Protein AF-0000000072557152 (afdb_homodimer)

Foldseek 3Di:
DVPCQCVPPDDCALEEEEEEEEQQCCVFQQVLVCVFDVVNPDDYAAEYCDFDDDVPDTYHNLCPPQDVVLCVVFCLVVLSVQSVPPPDGCCVGCPPPDNRQLVQLLRQLSSLLVCCVVPADGLKYKYEYSQKAFPRVVVVCCSVPVDGSCDFAKEAAWDDDPNAIFHDRHLIIMGHSNLSVQLNPPPPNSVLSVVSNVDDGNRSSVQVSSVVSPDHYWYFPPQSPAAALQQDFDAVPQAQAAHGMYGPHGSVRSNQVSVCVSPDPDPDGHGRNVSCVRPNVVPADFKDWQFDQPFQQAKQWAPDPVRLVPDDPSNNVRYDDCVRDDLLSNCLLPDVLSVSVVQLQPPHDDDNVVLVPDDDSVVNVVVSVVRCVVCLVPPLPCLQPRQWWKWKHFLSMIGTGRGGGNGGGHDDPDPNGIMMMGTPVVSVVSNDVSVPDDHHDGDRTD/DVPCQCVPPDDCALEEEEEEEEQQCCVFQQVLVCVFDVVNPDDYAAEYCDFDDDVPDTYHNLCPPQDVVLCVVFCLVVLSVQSVPPPDGCCVGCVPPDNRQLVQLLRQLSSLLVCCVVPADGLKYKYEYSQKAFPRVVVVCCSVPVDGLCDFAKEAAWDDDPNAIFHDRHLIIMGHSVLSVLLNPPPPNSVLSVVSNVDPGNRSSVQVSSVVSPDHYWYFPPQSPAAALQQDFDAVPQAQAAHGMYGPHGSVRSNQVSVCVSPDPDPDGHGRNVSCVRPNVVPADFKDWQFDQPFQQAKQWAPDPVRLVPDDPSNNVRYDDCVRDDQLSNCLLPDVLSLSVVQLQPPFDDDNVVLVPDDDSVVNVVVSVVRCVVCLVPPLPCLQPRQWWKWKHFLSMIGTGRGGGNGGGHDDPDPNGIMMMGTPVVSVVSNDVSVPDDHHDGDRTD

Nearest PDB structures (foldseek):
  7q4i-assembly1_A  TM=6.452E-01  e=2.970E-08  Drosophila melanogaster
  6wmo-assembly1_B  TM=5.518E-01  e=4.004E-08  Homo sapiens
  8yrl-assembly1_B  TM=5.261E-01  e=7.215E-06  Aspergillus fumigatus CEA10
  3ff4-assembly1_A  TM=4.897E-01  e=4.638E+00  Cytophaga hutchinsonii ATCC 33406
  1q7t-assembly1_A  TM=3.109E-01  e=3.441E+00  Mycobacterium tuberculosis

pLDDT: mean 94.99, std 5.32, range [42.41, 98.88]

Sequence (892 aa):
NFSSPCDGFPNMDGIMLVMKTGATEAFDKLPTQLLTGLQCIDDFLIFSDLEQQIGKYHIYDSLDRVDDKIKEKYKEFQLYQAQQECPVSQKDCTTGMDGGWELDKFKFVNMVVRAWELRPDQDWYVFAEADTYVVWPTLVHWLRNKVNPRDNVYVGSVAMIAGFPFAHGGSGYVVSGALMRKMAQIPDITKYDEKAGEECCGDVVFARVAKEVGTKVMNAHPMFNGEKPNTLPYGPGHWCEPLLTMHHMNSEEISAVWQYQQTRTKKDFMQIREMYYAFFAPKMVAYRKDWDNLSDDTCYIAPDEESQKKATGQQRDRQVKEADKNVVQKYAHNSPAACAKVCEAEGLDIPADEYEKLETETDRGKLIRAKYDEIASGNFATKKDRKCFQWRYQKNVCCTSRSFKLGKPKREKNDADKWTSGWFVRGINDWIEARGECPVEWKNPHNFSSPCDGFPNMDGIMLVMKTGATEAFDKLPTQLLTGLQCIDDFLIFSDLEQQIGKYHIYDSLDRVDDKIKEKYKEFQLYQAQQECPVSQKDCTTGMDGGWELDKFKFVNMVVRAWELRPDQDWYVFAEADTYVVWPTLVHWLRNKVNPRDNVYVGSVAMIAGFPFAHGGSGYVVSGALMRKMAQIPDITKYDEKAGEECCGDVVFARVAKEVGTKVMNAHPMFNGEKPNTLPYGPGHWCEPLLTMHHMNSEEISAVWQYQQTRTKKDFMQIREMYYAFFAPKMVAYRKDWDNLSDDTCYIAPDEESQKKATGQQRDRQVKEADKNVVQKYAHNSPAACAKVCEAEGLDIPADEYEKLETETDRGKLIRAKYDEIASGNFATKKDRKCFQWRYQKNVCCTSRSFKLGKPKREKNDADKWTSGWFVRGINDWIEARGECPVEWKNPH

Solvent-accessible surface area (backbone atoms only — not comparable to full-atom values): 46830 Å² total; per-residue (Å²): 117,69,86,51,80,52,69,85,59,64,85,54,81,50,48,36,44,41,34,39,49,42,62,72,47,37,60,53,27,40,39,47,44,47,61,46,72,48,64,65,51,94,65,67,47,39,34,19,65,38,74,48,66,54,66,74,44,65,30,41,39,36,51,77,79,58,55,64,70,56,47,70,69,39,73,33,38,52,46,50,49,49,62,73,63,42,72,65,55,52,64,66,64,47,63,87,60,73,34,63,74,65,43,48,15,52,35,45,58,38,41,47,40,48,46,43,72,77,55,59,89,29,41,30,37,36,38,34,29,53,34,34,45,70,35,57,61,43,39,52,49,41,52,71,72,71,44,68,46,89,36,70,41,38,40,11,23,62,42,74,54,96,85,43,64,16,38,38,54,56,19,16,37,40,32,13,25,52,34,50,50,53,53,53,62,41,80,72,60,65,60,51,55,63,48,25,74,75,43,96,43,19,38,54,47,41,35,51,49,40,42,73,72,72,35,68,64,22,31,29,60,65,26,25,16,67,39,32,75,41,64,34,59,32,43,90,90,35,29,43,30,38,41,31,24,27,4,83,34,52,41,61,50,46,39,49,55,50,50,49,64,71,66,51,82,70,86,65,75,57,32,40,45,55,48,39,62,69,61,35,57,84,60,64,57,57,58,40,74,36,20,44,34,75,34,66,63,38,23,27,59,45,87,51,68,67,53,56,68,69,47,50,72,68,50,61,75,30,38,62,55,78,89,75,45,54,60,58,46,71,45,13,24,76,39,62,72,38,26,50,43,42,39,61,37,60,95,57,90,68,57,52,72,64,54,69,69,41,88,42,72,66,54,42,46,52,54,40,51,52,57,44,54,63,46,62,78,70,34,62,62,62,35,56,65,58,58,49,30,24,29,25,29,42,75,46,31,18,15,26,15,60,35,43,36,63,36,46,68,37,85,52,92,50,77,75,63,32,25,33,16,35,35,37,58,68,57,48,51,42,25,51,60,53,62,51,84,66,68,76,46,79,70,74,67,86,115,68,86,51,79,53,68,84,59,63,84,55,81,47,48,38,44,41,33,40,50,42,61,72,49,38,59,51,27,41,38,46,43,49,61,48,73,48,62,66,51,93,65,69,46,37,36,20,66,39,74,48,65,56,68,74,44,65,29,40,40,36,51,77,80,58,55,65,71,57,48,70,70,39,72,33,39,54,47,50,49,50,63,73,65,41,72,64,54,50,65,64,63,47,62,88,59,71,34,62,75,64,44,50,14,52,35,45,59,39,41,48,43,47,46,42,72,76,56,60,90,28,42,31,37,37,38,32,28,53,32,35,45,70,37,55,61,43,39,52,50,42,53,70,72,72,44,66,47,88,36,70,41,37,40,13,21,61,42,73,55,97,86,44,64,18,38,37,55,55,18,16,36,38,33,12,26,53,35,50,51,54,53,54,61,40,80,72,59,65,60,51,55,61,49,23,76,74,42,94,44,18,39,52,48,39,34,50,50,40,40,73,73,74,33,69,64,21,32,30,62,65,26,25,15,68,38,32,75,41,62,34,61,32,43,89,90,33,29,44,30,38,41,30,24,27,5,83,36,51,39,62,52,47,37,48,53,51,50,47,62,70,65,52,82,70,86,65,73,57,32,41,45,55,46,39,61,70,60,34,58,83,60,64,57,57,60,40,72,37,21,42,33,76,33,66,63,39,23,28,60,45,86,51,68,68,52,55,68,70,46,51,73,68,47,61,74,29,38,63,55,78,88,75,45,54,58,59,46,69,45,13,24,75,38,62,71,38,26,50,44,42,40,62,38,59,94,57,91,68,57,52,71,65,55,68,68,42,88,41,71,66,54,43,46,51,53,42,50,54,56,44,54,62,46,62,78,72,33,63,62,60,35,55,65,58,58,49,29,25,30,26,28,40,76,46,30,17,16,27,16,60,33,43,37,64,36,47,67,37,85,53,92,49,75,75,62,33,25,33,15,34,35,38,58,67,57,48,51,43,24,51,61,55,62,52,84,67,70,78,46,79,71,75,67,85

Organism: Hypocrea jecorina (strain QM6a) (NCBI:txid431241)

Structure (mmCIF, N/CA/C/O backbone):
data_AF-0000000072557152-model_v1
#
loop_
_entity.id
_entity.type
_entity.pdbx_description
1 polymer 'N-acetylgalactosaminide beta-1,3-galactosyltransferase'
#
loop_
_atom_site.group_PDB
_atom_site.id
_atom_site.type_symbol
_atom_site.label_atom_id
_atom_site.label_alt_id
_atom_site.label_comp_id
_atom_site.label_asym_id
_atom_site.label_entity_id
_atom_site.label_seq_id
_atom_site.pdbx_PDB_ins_code
_atom_site.Cartn_x
_atom_site.Cartn_y
_atom_site.Cartn_z
_atom_site.occupancy
_atom_site.B_iso_or_equiv
_atom_site.auth_seq_id
_atom_site.auth_comp_id
_atom_site.auth_asym_id
_atom_site.auth_atom_id
_atom_site.pdbx_PDB_model_num
ATOM 1 N N . ASN A 1 1 ? -14.078 19.438 -13.234 1 42.41 1 ASN A N 1
ATOM 2 C CA . ASN A 1 1 ? -14.148 18.797 -14.539 1 42.41 1 ASN A CA 1
ATOM 3 C C . ASN A 1 1 ? -12.922 17.938 -14.805 1 42.41 1 ASN A C 1
ATOM 5 O O . ASN A 1 1 ? -11.82 18.453 -14.984 1 42.41 1 ASN A O 1
ATOM 9 N N . PHE A 1 2 ? -12.898 16.578 -14.32 1 63 2 PHE A N 1
ATOM 10 C CA . PHE A 1 2 ? -11.773 15.664 -14.422 1 63 2 PHE A CA 1
ATOM 11 C C . PHE A 1 2 ? -11.453 15.359 -15.883 1 63 2 PHE A C 1
ATOM 13 O O . PHE A 1 2 ? -10.523 14.609 -16.172 1 63 2 PHE A O 1
ATOM 20 N N . SER A 1 3 ? -12.125 16.109 -16.75 1 68.31 3 SER A N 1
ATOM 21 C CA . SER A 1 3 ? -11.922 15.82 -18.172 1 68.31 3 SER A CA 1
ATOM 22 C C . SER A 1 3 ? -10.641 16.453 -18.688 1 68.31 3 SER A C 1
ATOM 24 O O . SER A 1 3 ? -10.07 16 -19.672 1 68.31 3 SER A O 1
ATOM 26 N N . SER A 1 4 ? -10.195 17.484 -17.906 1 84.06 4 SER A N 1
ATOM 27 C CA . SER A 1 4 ? -8.953 18.125 -18.328 1 84.06 4 SER A CA 1
ATOM 28 C C . SER A 1 4 ? -8.008 18.312 -17.141 1 84.06 4 SER A C 1
ATOM 30 O O . SER A 1 4 ? -7.75 19.438 -16.719 1 84.06 4 SER A O 1
ATOM 32 N N . PRO A 1 5 ? -7.438 17.281 -16.656 1 86.19 5 PRO A N 1
ATOM 33 C CA . PRO A 1 5 ? -6.676 17.328 -15.414 1 86.19 5 PRO A CA 1
ATOM 34 C C . PRO A 1 5 ? -5.43 18.203 -15.516 1 86.19 5 PRO A C 1
ATOM 36 O O . PRO A 1 5 ? -4.938 18.703 -14.5 1 86.19 5 PRO A O 1
ATOM 39 N N . CYS A 1 6 ? -4.934 18.531 -16.703 1 91.94 6 CYS A N 1
ATOM 40 C CA . CYS A 1 6 ? -3.676 19.266 -16.828 1 91.94 6 CYS A CA 1
ATOM 41 C C . CYS A 1 6 ? -3.918 20.688 -17.312 1 91.94 6 CYS A C 1
ATOM 43 O O . CYS A 1 6 ? -2.975 21.375 -17.688 1 91.94 6 CYS A O 1
ATOM 45 N N . ASP A 1 7 ? -5.191 21 -17.234 1 87.88 7 ASP A N 1
ATOM 46 C CA . ASP A 1 7 ? -5.508 22.375 -17.625 1 87.88 7 ASP A CA 1
ATOM 47 C C . ASP A 1 7 ? -4.844 23.375 -16.688 1 87.88 7 ASP A C 1
ATOM 49 O O . ASP A 1 7 ? -4.973 23.266 -15.461 1 87.88 7 ASP A O 1
ATOM 53 N N . GLY A 1 8 ? -4.109 24.312 -17.281 1 85.69 8 GLY A N 1
ATOM 54 C CA . GLY A 1 8 ? -3.467 25.359 -16.5 1 85.69 8 GLY A CA 1
ATOM 55 C C . GLY A 1 8 ? -2.166 24.906 -15.859 1 85.69 8 GLY A C 1
ATOM 56 O O . GLY A 1 8 ? -1.576 25.625 -15.055 1 85.69 8 GLY A O 1
ATOM 57 N N . PHE A 1 9 ? -1.781 23.703 -16.188 1 93.62 9 PHE A N 1
ATOM 58 C CA . PHE A 1 9 ? -0.501 23.219 -15.68 1 93.62 9 PHE A CA 1
ATOM 59 C C . PHE A 1 9 ? 0.649 24.047 -16.234 1 93.62 9 PHE A C 1
ATOM 61 O O . PHE A 1 9 ? 0.645 24.422 -17.422 1 93.62 9 PHE A O 1
ATOM 68 N N . PRO A 1 10 ? 1.6 24.391 -15.422 1 96.25 10 PRO A N 1
ATOM 69 C CA . PRO A 1 10 ? 2.658 25.297 -15.867 1 96.25 10 PRO A CA 1
ATOM 70 C C . PRO A 1 10 ? 3.625 24.641 -16.844 1 96.25 10 PRO A C 1
ATOM 72 O O . PRO A 1 10 ? 3.701 23.406 -16.922 1 96.25 10 PRO A O 1
ATOM 75 N N . ASN A 1 11 ? 4.266 25.5 -17.609 1 96.88 11 ASN A N 1
ATOM 76 C CA . ASN A 1 11 ? 5.328 25.031 -18.484 1 96.88 11 ASN A CA 1
ATOM 77 C C . ASN A 1 11 ? 6.539 24.531 -17.703 1 96.88 11 ASN A C 1
ATOM 79 O O . ASN A 1 11 ? 7.129 25.281 -16.922 1 96.88 11 ASN A O 1
ATOM 83 N N . MET A 1 12 ? 6.941 23.328 -17.922 1 97.75 12 MET A N 1
ATOM 84 C CA . MET A 1 12 ? 7.984 22.688 -17.125 1 97.75 12 MET A CA 1
ATOM 85 C C . MET A 1 12 ? 9.336 22.781 -17.828 1 97.75 12 MET A C 1
ATOM 87 O O . MET A 1 12 ? 10.312 22.172 -17.391 1 97.75 12 MET A O 1
ATOM 91 N N . ASP A 1 13 ? 9.414 23.562 -18.922 1 97.5 13 ASP A N 1
ATOM 92 C CA . ASP A 1 13 ? 10.664 23.672 -19.656 1 97.5 13 ASP A CA 1
ATOM 93 C C . ASP A 1 13 ? 11.805 24.125 -18.75 1 97.5 13 ASP A C 1
ATOM 95 O O . ASP A 1 13 ? 11.664 25.109 -18.016 1 97.5 13 ASP A O 1
ATOM 99 N N . GLY A 1 14 ? 12.867 23.406 -18.781 1 98.06 14 GLY A N 1
ATOM 100 C CA . GLY A 1 14 ? 14.047 23.734 -18 1 98.06 14 GLY A CA 1
ATOM 101 C C . GLY A 1 14 ? 13.945 23.281 -16.547 1 98.06 14 GLY A C 1
ATOM 102 O O . GLY A 1 14 ? 14.836 23.562 -15.75 1 98.06 14 GLY A O 1
ATOM 103 N N . ILE A 1 15 ? 12.883 22.641 -16.172 1 98.62 15 ILE A N 1
ATOM 104 C CA . ILE A 1 15 ? 12.672 22.156 -14.812 1 98.62 15 ILE A CA 1
ATOM 105 C C . ILE A 1 15 ? 12.555 20.641 -14.805 1 98.62 15 ILE A C 1
ATOM 107 O O . ILE A 1 15 ? 11.648 20.078 -15.43 1 98.62 15 ILE A O 1
ATOM 111 N N . MET A 1 16 ? 13.484 19.922 -14.133 1 98.81 16 MET A N 1
ATOM 112 C CA . MET A 1 16 ? 13.523 18.469 -14.078 1 98.81 16 MET A CA 1
ATOM 113 C C . MET A 1 16 ? 13.141 17.969 -12.695 1 98.81 16 MET A C 1
ATOM 115 O O . MET A 1 16 ? 13.781 18.328 -11.703 1 98.81 16 MET A O 1
ATOM 119 N N . LEU A 1 17 ? 12.109 17.203 -12.617 1 98.88 17 LEU A N 1
ATOM 120 C CA . LEU A 1 17 ? 11.781 16.531 -11.367 1 98.88 17 LEU A CA 1
ATOM 121 C C . LEU A 1 17 ? 12.633 15.281 -11.188 1 98.88 17 LEU A C 1
ATOM 123 O O . LEU A 1 17 ? 12.75 14.461 -12.102 1 98.88 17 LEU A O 1
ATOM 127 N N . VAL A 1 18 ? 13.266 15.164 -10.078 1 98.88 18 VAL A N 1
ATOM 128 C CA . VAL A 1 18 ? 14 13.977 -9.641 1 98.88 18 VAL A CA 1
ATOM 129 C C . VAL A 1 18 ? 13.328 13.375 -8.406 1 98.88 18 VAL A C 1
ATOM 131 O O . VAL A 1 18 ? 13.516 13.875 -7.293 1 98.88 18 VAL A O 1
ATOM 134 N N . MET A 1 19 ? 12.625 12.32 -8.602 1 98.56 19 MET A N 1
ATOM 135 C CA . MET A 1 19 ? 11.844 11.719 -7.527 1 98.56 19 MET A CA 1
ATOM 136 C C . MET A 1 19 ? 12.531 10.484 -6.969 1 98.56 19 MET A C 1
ATOM 138 O O . MET A 1 19 ? 12.984 9.625 -7.727 1 98.56 19 MET A O 1
ATOM 142 N N . LYS A 1 20 ? 12.578 10.43 -5.645 1 98.12 20 LYS A N 1
ATOM 143 C CA . LYS A 1 20 ? 13.203 9.312 -4.945 1 98.12 20 LYS A CA 1
ATOM 144 C C . LYS A 1 20 ? 12.156 8.438 -4.258 1 98.12 20 LYS A C 1
ATOM 146 O O . LYS A 1 20 ? 11.188 8.953 -3.703 1 98.12 20 LYS A O 1
ATOM 151 N N . THR A 1 21 ? 12.289 7.141 -4.359 1 96.94 21 THR A N 1
ATOM 152 C CA . THR A 1 21 ? 11.469 6.18 -3.623 1 96.94 21 THR A CA 1
ATOM 153 C C . THR A 1 21 ? 12.305 4.977 -3.201 1 96.94 21 THR A C 1
ATOM 155 O O . THR A 1 21 ? 13.539 5.027 -3.223 1 96.94 21 THR A O 1
ATOM 158 N N . GLY A 1 22 ? 11.75 4.004 -2.572 1 95 22 GLY A N 1
ATOM 159 C CA . GLY A 1 22 ? 12.336 2.711 -2.25 1 95 22 GLY A CA 1
ATOM 160 C C . GLY A 1 22 ? 11.672 1.558 -2.982 1 95 22 GLY A C 1
ATOM 161 O O . GLY A 1 22 ? 10.477 1.612 -3.287 1 95 22 GLY A O 1
ATOM 162 N N . ALA A 1 23 ? 12.445 0.566 -3.145 1 94.38 23 ALA A N 1
ATOM 163 C CA . ALA A 1 23 ? 11.953 -0.577 -3.906 1 94.38 23 ALA A CA 1
ATOM 164 C C . ALA A 1 23 ? 10.703 -1.174 -3.256 1 94.38 23 ALA A C 1
ATOM 166 O O . ALA A 1 23 ? 9.742 -1.524 -3.945 1 94.38 23 ALA A O 1
ATOM 167 N N . THR A 1 24 ? 10.703 -1.273 -2.006 1 89.19 24 THR A N 1
ATOM 168 C CA . THR A 1 24 ? 9.617 -1.916 -1.271 1 89.19 24 THR A CA 1
ATOM 169 C C . THR A 1 24 ? 8.359 -1.054 -1.302 1 89.19 24 THR A C 1
ATOM 171 O O . THR A 1 24 ? 7.238 -1.576 -1.285 1 89.19 24 THR A O 1
ATOM 174 N N . GLU A 1 25 ? 8.484 0.249 -1.407 1 91.56 25 GLU A N 1
ATOM 175 C CA . GLU A 1 25 ? 7.324 1.128 -1.281 1 91.56 25 GLU A CA 1
ATOM 176 C C . GLU A 1 25 ? 6.938 1.731 -2.629 1 91.56 25 GLU A C 1
ATOM 178 O O . GLU A 1 25 ? 5.977 2.494 -2.723 1 91.56 25 GLU A O 1
ATOM 183 N N . ALA A 1 26 ? 7.68 1.464 -3.654 1 94.81 26 ALA A N 1
ATOM 184 C CA . ALA A 1 26 ? 7.48 2.09 -4.957 1 94.81 26 ALA A CA 1
ATOM 185 C C . ALA A 1 26 ? 6.043 1.92 -5.438 1 94.81 26 ALA A C 1
ATOM 187 O O . ALA A 1 26 ? 5.387 2.896 -5.809 1 94.81 26 ALA A O 1
ATOM 188 N N . PHE A 1 27 ? 5.504 0.764 -5.277 1 95.31 27 PHE A N 1
ATOM 189 C CA . PHE A 1 27 ? 4.188 0.463 -5.824 1 95.31 27 PHE A CA 1
ATOM 190 C C . PHE A 1 27 ? 3.09 0.946 -4.883 1 95.31 27 PHE A C 1
ATOM 192 O O . PHE A 1 27 ? 1.924 1.035 -5.273 1 95.31 27 PHE A O 1
ATOM 199 N N . ASP A 1 28 ? 3.43 1.292 -3.703 1 93.31 28 ASP A N 1
ATOM 200 C CA . ASP A 1 28 ? 2.457 1.789 -2.736 1 93.31 28 ASP A CA 1
ATOM 201 C C . ASP A 1 28 ? 2.232 3.291 -2.906 1 93.31 28 ASP A C 1
ATOM 203 O O . ASP A 1 28 ? 1.15 3.799 -2.604 1 93.31 28 ASP A O 1
ATOM 207 N N . LYS A 1 29 ? 3.234 3.951 -3.402 1 95.88 29 LYS A N 1
ATOM 208 C CA . LYS A 1 29 ? 3.172 5.406 -3.342 1 95.88 29 LYS A CA 1
ATOM 209 C C . LYS A 1 29 ? 3.17 6.016 -4.742 1 95.88 29 LYS A C 1
ATOM 211 O O . LYS A 1 29 ? 2.379 6.914 -5.031 1 95.88 29 LYS A O 1
ATOM 216 N N . LEU A 1 30 ? 3.957 5.504 -5.668 1 97.44 30 LEU A N 1
ATOM 217 C CA . LEU A 1 30 ? 4.234 6.152 -6.941 1 97.44 30 LEU A CA 1
ATOM 218 C C . LEU A 1 30 ? 2.996 6.156 -7.832 1 97.44 30 LEU A C 1
ATOM 220 O O . LEU A 1 30 ? 2.719 7.145 -8.516 1 97.44 30 LEU A O 1
ATOM 224 N N . PRO A 1 31 ? 2.201 5.051 -7.777 1 97.31 31 PRO A N 1
ATOM 225 C CA . PRO A 1 31 ? 1.094 5.012 -8.734 1 97.31 31 PRO A CA 1
ATOM 226 C C . PRO A 1 31 ? 0.127 6.18 -8.57 1 97.31 31 PRO A C 1
ATOM 228 O O . PRO A 1 31 ? -0.345 6.742 -9.562 1 97.31 31 PRO A O 1
ATOM 231 N N . THR A 1 32 ? -0.184 6.559 -7.348 1 96.69 32 THR A N 1
ATOM 232 C CA . THR A 1 32 ? -1.085 7.688 -7.133 1 96.69 32 THR A CA 1
ATOM 233 C C . THR A 1 32 ? -0.464 8.984 -7.645 1 96.69 32 THR A C 1
ATOM 235 O O . THR A 1 32 ? -1.146 9.805 -8.266 1 96.69 32 THR A O 1
ATOM 238 N N . GLN A 1 33 ? 0.854 9.156 -7.418 1 97.19 33 GLN A N 1
ATOM 239 C CA . GLN A 1 33 ? 1.55 10.312 -7.977 1 97.19 33 GLN A CA 1
ATOM 240 C C . GLN A 1 33 ? 1.415 10.359 -9.492 1 97.19 33 GLN A C 1
ATOM 242 O O . GLN A 1 33 ? 1.174 11.422 -10.07 1 97.19 33 GLN A O 1
ATOM 247 N N . LEU A 1 34 ? 1.534 9.172 -10.102 1 96.38 34 LEU A N 1
ATOM 248 C CA . LEU A 1 34 ? 1.532 9.055 -11.555 1 96.38 34 LEU A CA 1
ATOM 249 C C . LEU A 1 34 ? 0.142 9.32 -12.125 1 96.38 34 LEU A C 1
ATOM 251 O O . LEU A 1 34 ? 0.007 9.789 -13.258 1 96.38 34 LEU A O 1
ATOM 255 N N . LEU A 1 35 ? -0.919 9.117 -11.312 1 95.25 35 LEU A N 1
ATOM 256 C CA . LEU A 1 35 ? -2.301 9.305 -11.742 1 95.25 35 LEU A CA 1
ATOM 257 C C . LEU A 1 35 ? -2.762 10.734 -11.484 1 95.25 35 LEU A C 1
ATOM 259 O O . LEU A 1 35 ? -3.814 11.148 -11.977 1 95.25 35 LEU A O 1
ATOM 263 N N . THR A 1 36 ? -2.014 11.492 -10.703 1 94.31 36 THR A N 1
ATOM 264 C CA . THR A 1 36 ? -2.418 12.852 -10.336 1 94.31 36 THR A CA 1
ATOM 265 C C . THR A 1 36 ? -1.463 13.875 -10.938 1 94.31 36 THR A C 1
ATOM 267 O O . THR A 1 36 ? -1.474 14.109 -12.148 1 94.31 36 THR A O 1
ATOM 270 N N . GLY A 1 37 ? -0.555 14.391 -10.156 1 94.25 37 GLY A N 1
ATOM 271 C CA . GLY A 1 37 ? 0.256 15.5 -10.617 1 94.25 37 GLY A CA 1
ATOM 272 C C . GLY A 1 37 ? 1.228 15.117 -11.719 1 94.25 37 GLY A C 1
ATOM 273 O O . GLY A 1 37 ? 1.438 15.883 -12.664 1 94.25 37 GLY A O 1
ATOM 274 N N . LEU A 1 38 ? 1.788 13.922 -11.688 1 96.38 38 LEU A N 1
ATOM 275 C CA . LEU A 1 38 ? 2.861 13.523 -12.594 1 96.38 38 LEU A CA 1
ATOM 276 C C . LEU A 1 38 ? 2.316 13.227 -13.984 1 96.38 38 LEU A C 1
ATOM 278 O O . LEU A 1 38 ? 3.072 13.18 -14.961 1 96.38 38 LEU A O 1
ATOM 282 N N . GLN A 1 39 ? 0.991 13 -14.062 1 93.62 39 GLN A N 1
ATOM 283 C CA . GLN A 1 39 ? 0.425 12.734 -15.383 1 93.62 39 GLN A CA 1
ATOM 284 C C . GLN A 1 39 ? 0.571 13.945 -16.297 1 93.62 39 GLN A C 1
ATOM 286 O O . GLN A 1 39 ? 0.47 13.828 -17.516 1 93.62 39 GLN A O 1
ATOM 291 N N . CYS A 1 40 ? 0.825 15.141 -15.672 1 95.62 40 CYS A N 1
ATOM 292 C CA . CYS A 1 40 ? 0.863 16.391 -16.422 1 95.62 40 CYS A CA 1
ATOM 293 C C . CYS A 1 40 ? 2.297 16.797 -16.75 1 95.62 40 CYS A C 1
ATOM 295 O O . CYS A 1 40 ? 2.535 17.844 -17.328 1 95.62 40 CYS A O 1
ATOM 297 N N . ILE A 1 41 ? 3.254 16.031 -16.344 1 97.31 41 ILE A N 1
ATOM 298 C CA . ILE A 1 41 ? 4.668 16.312 -16.547 1 97.31 41 ILE A CA 1
ATOM 299 C C . ILE A 1 41 ? 5.238 15.383 -17.609 1 97.31 41 ILE A C 1
ATOM 301 O O . ILE A 1 41 ? 5.16 14.156 -17.484 1 97.31 41 ILE A O 1
ATOM 305 N N . ASP A 1 42 ? 5.848 15.836 -18.656 1 94.31 42 ASP A N 1
ATOM 306 C CA . ASP A 1 42 ? 6.277 15.055 -19.812 1 94.31 42 ASP A CA 1
ATOM 307 C C . ASP A 1 42 ? 7.516 14.227 -19.484 1 94.31 42 ASP A C 1
ATOM 309 O O . ASP A 1 42 ? 7.68 13.117 -20 1 94.31 42 ASP A O 1
ATOM 313 N N . ASP A 1 43 ? 8.406 14.867 -18.734 1 97.25 43 ASP A N 1
ATOM 314 C CA . ASP A 1 43 ? 9.672 14.203 -18.469 1 97.25 43 ASP A CA 1
ATOM 315 C C . ASP A 1 43 ? 10.086 14.383 -17 1 97.25 43 ASP A C 1
ATOM 317 O O . ASP A 1 43 ? 10.086 15.508 -16.484 1 97.25 43 ASP A O 1
ATOM 321 N N . PHE A 1 44 ? 10.328 13.32 -16.391 1 98.5 44 PHE A N 1
ATOM 322 C CA . PHE A 1 44 ? 10.844 13.305 -15.031 1 98.5 44 PHE A CA 1
ATOM 323 C C . PHE A 1 44 ? 11.617 12.023 -14.766 1 98.5 44 PHE A C 1
ATOM 325 O O . PHE A 1 44 ? 11.531 11.062 -15.531 1 98.5 44 PHE A O 1
ATOM 332 N N . LEU A 1 45 ? 12.445 12.047 -13.75 1 98.75 45 LEU A N 1
ATOM 333 C CA . LEU A 1 45 ? 13.258 10.898 -13.383 1 98.75 45 LEU A CA 1
ATOM 334 C C . LEU A 1 45 ? 12.789 10.305 -12.055 1 98.75 45 LEU A C 1
ATOM 336 O O . LEU A 1 45 ? 12.445 11.047 -11.125 1 98.75 45 LEU A O 1
ATOM 340 N N . ILE A 1 46 ? 12.648 9.008 -11.977 1 98.75 46 ILE A N 1
ATOM 341 C CA . ILE A 1 46 ? 12.359 8.297 -10.734 1 98.75 46 ILE A CA 1
ATOM 342 C C . ILE A 1 46 ? 13.531 7.379 -10.383 1 98.75 46 ILE A C 1
ATOM 344 O O . ILE A 1 46 ? 13.961 6.57 -11.203 1 98.75 46 ILE A O 1
ATOM 348 N N . PHE A 1 47 ? 14 7.574 -9.188 1 98.75 47 PHE A N 1
ATOM 349 C CA . PHE A 1 47 ? 15.117 6.758 -8.711 1 98.75 47 PHE A CA 1
ATOM 350 C C . PHE A 1 47 ? 14.695 5.926 -7.504 1 98.75 47 PHE A C 1
ATOM 352 O O . PHE A 1 47 ? 13.914 6.383 -6.668 1 98.75 47 PHE A O 1
ATOM 359 N N . SER A 1 48 ? 15.188 4.727 -7.41 1 97.94 48 SER A N 1
ATOM 360 C CA . SER A 1 48 ? 14.992 3.801 -6.297 1 97.94 48 SER A CA 1
ATOM 361 C C . SER A 1 48 ? 16.25 2.988 -6.031 1 97.94 48 SER A C 1
ATOM 363 O O . SER A 1 48 ? 17.328 3.314 -6.539 1 97.94 48 SER A O 1
ATOM 365 N N . ASP A 1 49 ? 16.188 2.062 -5.086 1 96.88 49 ASP A N 1
ATOM 366 C CA . ASP A 1 49 ? 17.312 1.17 -4.816 1 96.88 49 ASP A CA 1
ATOM 367 C C . ASP A 1 49 ? 17.266 -0.065 -5.715 1 96.88 49 ASP A C 1
ATOM 369 O O . ASP A 1 49 ? 18.109 -0.956 -5.602 1 96.88 49 ASP A O 1
ATOM 373 N N . LEU A 1 50 ? 16.281 -0.131 -6.582 1 96.62 50 LEU A N 1
ATOM 374 C CA . LEU A 1 50 ? 16.109 -1.261 -7.488 1 96.62 50 LEU A CA 1
ATOM 375 C C . LEU A 1 50 ? 15.578 -0.8 -8.836 1 96.62 50 LEU A C 1
ATOM 377 O O . LEU A 1 50 ? 14.75 0.116 -8.906 1 96.62 50 LEU A O 1
ATOM 381 N N . GLU A 1 51 ? 16.141 -1.419 -9.922 1 96.44 51 GLU A N 1
ATOM 382 C CA . GLU A 1 51 ? 15.555 -1.212 -11.242 1 96.44 51 GLU A CA 1
ATOM 383 C C . GLU A 1 51 ? 14.148 -1.79 -11.32 1 96.44 51 GLU A C 1
ATOM 385 O O . GLU A 1 51 ? 13.945 -2.98 -11.062 1 96.44 51 GLU A O 1
ATOM 390 N N . GLN A 1 52 ? 13.141 -0.938 -11.57 1 95.06 52 GLN A N 1
ATOM 391 C CA . GLN A 1 52 ? 11.758 -1.383 -11.648 1 95.06 52 GLN A CA 1
ATOM 392 C C . GLN A 1 52 ? 11.008 -0.662 -12.766 1 95.06 52 GLN A C 1
ATOM 394 O O . GLN A 1 52 ? 11.578 0.181 -13.461 1 95.06 52 GLN A O 1
ATOM 399 N N . GLN A 1 53 ? 9.836 -1.123 -13.023 1 92.5 53 GLN A N 1
ATOM 400 C CA . GLN A 1 53 ? 8.977 -0.559 -14.055 1 92.5 53 GLN A CA 1
ATOM 401 C C . GLN A 1 53 ? 7.52 -0.542 -13.609 1 92.5 53 GLN A C 1
ATOM 403 O O . GLN A 1 53 ? 7.008 -1.545 -13.109 1 92.5 53 GLN A O 1
ATOM 408 N N . ILE A 1 54 ? 6.844 0.557 -13.727 1 92.12 54 ILE A N 1
ATOM 409 C CA . ILE A 1 54 ? 5.41 0.683 -13.492 1 92.12 54 ILE A CA 1
ATOM 410 C C . ILE A 1 54 ? 4.727 1.207 -14.75 1 92.12 54 ILE A C 1
ATOM 412 O O . ILE A 1 54 ? 4.801 2.4 -15.055 1 92.12 54 ILE A O 1
ATOM 416 N N . GLY A 1 55 ? 4.047 0.383 -15.406 1 87.19 55 GLY A N 1
ATOM 417 C CA . GLY A 1 55 ? 3.553 0.809 -16.703 1 87.19 55 GLY A CA 1
ATOM 418 C C . GLY A 1 55 ? 4.648 1.322 -17.625 1 87.19 55 GLY A C 1
ATOM 419 O O . GLY A 1 55 ? 5.648 0.638 -17.844 1 87.19 55 GLY A O 1
ATOM 420 N N . LYS A 1 56 ? 4.496 2.529 -18.094 1 88.19 56 LYS A N 1
ATOM 421 C CA . LYS A 1 56 ? 5.473 3.086 -19.031 1 88.19 56 LYS A CA 1
ATOM 422 C C . LYS A 1 56 ? 6.594 3.811 -18.281 1 88.19 56 LYS A C 1
ATOM 424 O O . LYS A 1 56 ? 7.523 4.324 -18.906 1 88.19 56 LYS A O 1
ATOM 429 N N . TYR A 1 57 ? 6.52 3.83 -17.016 1 93.12 57 TYR A N 1
ATOM 430 C CA . TYR A 1 57 ? 7.469 4.621 -16.25 1 93.12 57 TYR A CA 1
ATOM 431 C C . TYR A 1 57 ? 8.617 3.756 -15.742 1 93.12 57 TYR A C 1
ATOM 433 O O . TYR A 1 57 ? 8.398 2.74 -15.078 1 93.12 57 TYR A O 1
ATOM 441 N N . HIS A 1 58 ? 9.75 4.191 -16.047 1 95.38 58 HIS A N 1
ATOM 442 C CA . HIS A 1 58 ? 10.969 3.492 -15.648 1 95.38 58 HIS A CA 1
ATOM 443 C C . HIS A 1 58 ? 11.516 4.027 -14.328 1 95.38 58 HIS A C 1
ATOM 445 O O . HIS A 1 58 ? 11.547 5.242 -14.117 1 95.38 58 HIS A O 1
ATOM 451 N N . ILE A 1 59 ? 11.836 3.162 -13.43 1 97.62 59 ILE A N 1
ATOM 452 C CA . ILE A 1 59 ? 12.469 3.508 -12.164 1 97.62 59 ILE A CA 1
ATOM 453 C C . ILE A 1 59 ? 13.93 3.059 -12.172 1 97.62 59 ILE A C 1
ATOM 455 O O . ILE A 1 59 ? 14.219 1.868 -12.312 1 97.62 59 ILE A O 1
ATOM 459 N N . TYR A 1 60 ? 14.844 4.008 -11.984 1 98.56 60 TYR A N 1
ATOM 460 C CA . TYR A 1 60 ? 16.266 3.734 -12.094 1 98.56 60 TYR A CA 1
ATOM 461 C C . TYR A 1 60 ? 16.844 3.262 -10.766 1 98.56 60 TYR A C 1
ATOM 463 O O . TYR A 1 60 ? 16.484 3.797 -9.703 1 98.56 60 TYR A O 1
ATOM 471 N N . ASP A 1 61 ? 17.672 2.244 -10.781 1 98.44 61 ASP A N 1
ATOM 472 C CA . ASP A 1 61 ? 18.469 1.842 -9.625 1 98.44 61 ASP A CA 1
ATOM 473 C C . ASP A 1 61 ? 19.625 2.818 -9.383 1 98.44 61 ASP A C 1
ATOM 475 O O . ASP A 1 61 ? 20.609 2.82 -10.125 1 98.44 61 ASP A O 1
ATOM 479 N N . SER A 1 62 ? 19.547 3.547 -8.297 1 97.81 62 SER A N 1
ATOM 480 C CA . SER A 1 62 ? 20.547 4.57 -8.031 1 97.81 62 SER A CA 1
ATOM 481 C C . SER A 1 62 ? 21.781 3.979 -7.344 1 97.81 62 SER A C 1
ATOM 483 O O . SER A 1 62 ? 22.781 4.668 -7.156 1 97.81 62 SER A O 1
ATOM 485 N N . LEU A 1 63 ? 21.781 2.684 -7.031 1 98 63 LEU A N 1
ATOM 486 C CA . LEU A 1 63 ? 22.844 2.096 -6.223 1 98 63 LEU A CA 1
ATOM 487 C C . LEU A 1 63 ? 23.672 1.123 -7.047 1 98 63 LEU A C 1
ATOM 489 O O . LEU A 1 63 ? 24.625 0.531 -6.539 1 98 63 LEU A O 1
ATOM 493 N N . ASP A 1 64 ? 23.391 0.954 -8.289 1 97.19 64 ASP A N 1
ATOM 494 C CA . ASP A 1 64 ? 24 -0.077 -9.141 1 97.19 64 ASP A CA 1
ATOM 495 C C . ASP A 1 64 ? 25.484 0.166 -9.328 1 97.19 64 ASP A C 1
ATOM 497 O O . ASP A 1 64 ? 26.25 -0.775 -9.555 1 97.19 64 ASP A O 1
ATOM 501 N N . ARG A 1 65 ? 25.938 1.434 -9.148 1 96.56 65 ARG A N 1
ATOM 502 C CA . ARG A 1 65 ? 27.328 1.77 -9.43 1 96.56 65 ARG A CA 1
ATOM 503 C C . ARG A 1 65 ? 28.141 1.891 -8.141 1 96.56 65 ARG A C 1
ATOM 505 O O . ARG A 1 65 ? 29.328 2.213 -8.172 1 96.56 65 ARG A O 1
ATOM 512 N N . VAL A 1 66 ? 27.5 1.709 -7.012 1 97.38 66 VAL A N 1
ATOM 513 C CA . VAL A 1 66 ? 28.25 1.733 -5.754 1 97.38 66 VAL A CA 1
ATOM 514 C C . VAL A 1 66 ? 29.281 0.614 -5.742 1 97.38 66 VAL A C 1
ATOM 516 O O . VAL A 1 66 ? 28.984 -0.514 -6.148 1 97.38 66 VAL A O 1
ATOM 519 N N . ASP A 1 67 ? 30.453 0.911 -5.25 1 96.75 67 ASP A N 1
ATOM 520 C CA . ASP A 1 67 ? 31.578 -0.028 -5.242 1 96.75 67 ASP A CA 1
ATOM 521 C C . ASP A 1 67 ? 31.266 -1.25 -4.383 1 96.75 67 ASP A C 1
ATOM 523 O O . ASP A 1 67 ? 30.688 -1.123 -3.301 1 96.75 67 ASP A O 1
ATOM 527 N N . ASP A 1 68 ? 31.688 -2.4 -4.816 1 96.44 68 ASP A N 1
ATOM 528 C CA . ASP A 1 68 ? 31.422 -3.656 -4.121 1 96.44 68 ASP A CA 1
ATOM 529 C C . ASP A 1 68 ? 32.062 -3.66 -2.736 1 96.44 68 ASP A C 1
ATOM 531 O O . ASP A 1 68 ? 31.516 -4.25 -1.798 1 96.44 68 ASP A O 1
ATOM 535 N N . LYS A 1 69 ? 33.188 -3.066 -2.629 1 96.38 69 LYS A N 1
ATOM 536 C CA . LYS A 1 69 ? 33.875 -2.986 -1.332 1 96.38 69 LYS A CA 1
ATOM 537 C C . LYS A 1 69 ? 33 -2.266 -0.31 1 96.38 69 LYS A C 1
ATOM 539 O O . LYS A 1 69 ? 32.969 -2.637 0.865 1 96.38 69 LYS A O 1
ATOM 544 N N . ILE A 1 70 ? 32.344 -1.213 -0.818 1 96.31 70 ILE A N 1
ATOM 545 C CA . ILE A 1 70 ? 31.438 -0.46 0.049 1 96.31 70 ILE A CA 1
ATOM 546 C C . ILE A 1 70 ? 30.203 -1.304 0.372 1 96.31 70 ILE A C 1
ATOM 548 O O . ILE A 1 70 ? 29.766 -1.354 1.522 1 96.31 70 ILE A O 1
ATOM 552 N N . LYS A 1 71 ? 29.641 -1.991 -0.618 1 96.69 71 LYS A N 1
ATOM 553 C CA . LYS A 1 71 ? 28.484 -2.852 -0.405 1 96.69 71 LYS A CA 1
ATOM 554 C C . LYS A 1 71 ? 28.766 -3.924 0.638 1 96.69 71 LYS A C 1
ATOM 556 O O . LYS A 1 71 ? 27.891 -4.293 1.422 1 96.69 71 LYS A O 1
ATOM 561 N N . GLU A 1 72 ? 29.984 -4.391 0.664 1 96.19 72 GLU A N 1
ATOM 562 C CA . GLU A 1 72 ? 30.375 -5.438 1.604 1 96.19 72 GLU A CA 1
ATOM 563 C C . GLU A 1 72 ? 30.594 -4.867 3.002 1 96.19 72 GLU A C 1
ATOM 565 O O . GLU A 1 72 ? 30.375 -5.559 4 1 96.19 72 GLU A O 1
ATOM 570 N N . LYS A 1 73 ? 31.016 -3.66 3.045 1 95.56 73 LYS A N 1
ATOM 571 C CA . LYS A 1 73 ? 31.391 -3.023 4.305 1 95.56 73 LYS A CA 1
ATOM 572 C C . LYS A 1 73 ? 30.156 -2.672 5.129 1 95.56 73 LYS A C 1
ATOM 574 O O . LYS A 1 73 ? 30.156 -2.816 6.355 1 95.56 73 LYS A O 1
ATOM 579 N N . TYR A 1 74 ? 29.125 -2.238 4.508 1 95.06 74 TYR A N 1
ATOM 580 C CA . TYR A 1 74 ? 27.969 -1.723 5.23 1 95.06 74 TYR A CA 1
ATOM 581 C C . TYR A 1 74 ? 26.812 -2.707 5.176 1 95.06 74 TYR A C 1
ATOM 583 O O . TYR A 1 74 ? 26.359 -3.086 4.094 1 95.06 74 TYR A O 1
ATOM 591 N N . LYS A 1 75 ? 26.219 -3.037 6.293 1 93.81 75 LYS A N 1
ATOM 592 C CA . LYS A 1 75 ? 25.234 -4.102 6.453 1 93.81 75 LYS A CA 1
ATOM 593 C C . LYS A 1 75 ? 23.922 -3.738 5.762 1 93.81 75 LYS A C 1
ATOM 595 O O . LYS A 1 75 ? 23.141 -4.621 5.406 1 93.81 75 LYS A O 1
ATOM 600 N N . GLU A 1 76 ? 23.625 -2.451 5.613 1 92.75 76 GLU A N 1
ATOM 601 C CA . GLU A 1 76 ? 22.391 -2.025 4.988 1 92.75 76 GLU A CA 1
ATOM 602 C C . GLU A 1 76 ? 22.297 -2.51 3.545 1 92.75 76 GLU A C 1
ATOM 604 O O . GLU A 1 76 ? 21.203 -2.592 2.979 1 92.75 76 GLU A O 1
ATOM 609 N N . PHE A 1 77 ? 23.406 -2.867 2.936 1 96.12 77 PHE A N 1
ATOM 610 C CA . PHE A 1 77 ? 23.391 -3.379 1.57 1 96.12 77 PHE A CA 1
ATOM 611 C C . PHE A 1 77 ? 22.922 -4.832 1.542 1 96.12 77 PHE A C 1
ATOM 613 O O . PHE A 1 77 ? 22.703 -5.395 0.47 1 96.12 77 PHE A O 1
ATOM 620 N N . GLN A 1 78 ? 22.75 -5.445 2.662 1 94.44 78 GLN A N 1
ATOM 621 C CA . GLN A 1 78 ? 22.094 -6.746 2.701 1 94.44 78 GLN A CA 1
ATOM 622 C C . GLN A 1 78 ? 20.656 -6.652 2.197 1 94.44 78 GLN A C 1
ATOM 624 O O . GLN A 1 78 ? 20.172 -7.57 1.534 1 94.44 78 GLN A O 1
ATOM 629 N N . LEU A 1 79 ? 20.031 -5.562 2.572 1 95.06 79 LEU A N 1
ATOM 630 C CA . LEU A 1 79 ? 18.703 -5.32 2.033 1 95.06 79 LEU A CA 1
ATOM 631 C C . LEU A 1 79 ? 18.75 -5.188 0.515 1 95.06 79 LEU A C 1
ATOM 633 O O . LEU A 1 79 ? 17.906 -5.754 -0.187 1 95.06 79 LEU A O 1
ATOM 637 N N . TYR A 1 80 ? 19.703 -4.43 0.029 1 96.5 80 TYR A N 1
ATOM 638 C CA . TYR A 1 80 ? 19.875 -4.246 -1.407 1 96.5 80 TYR A CA 1
ATOM 639 C C . TYR A 1 80 ? 20.062 -5.582 -2.111 1 96.5 80 TYR A C 1
ATOM 641 O O . TYR A 1 80 ? 19.453 -5.844 -3.146 1 96.5 80 TYR A O 1
ATOM 649 N N . GLN A 1 81 ? 20.844 -6.418 -1.537 1 95.38 81 GLN A N 1
ATOM 650 C CA . GLN A 1 81 ? 21.078 -7.746 -2.092 1 95.38 81 GLN A CA 1
ATOM 651 C C . GLN A 1 81 ? 19.812 -8.594 -2.074 1 95.38 81 GLN A C 1
ATOM 653 O O . GLN A 1 81 ? 19.5 -9.273 -3.053 1 95.38 81 GLN A O 1
ATOM 658 N N . ALA A 1 82 ? 19.141 -8.539 -0.986 1 94.19 82 ALA A N 1
ATOM 659 C CA . ALA A 1 82 ? 17.891 -9.273 -0.878 1 94.19 82 ALA A CA 1
ATOM 660 C C . ALA A 1 82 ? 16.891 -8.82 -1.941 1 94.19 82 ALA A C 1
ATOM 662 O O . ALA A 1 82 ? 16.172 -9.641 -2.518 1 94.19 82 ALA A O 1
ATOM 663 N N . GLN A 1 83 ? 16.828 -7.52 -2.162 1 95.75 83 GLN A N 1
ATOM 664 C CA . GLN A 1 83 ? 15.945 -6.965 -3.18 1 95.75 83 GLN A CA 1
ATOM 665 C C . GLN A 1 83 ? 16.328 -7.461 -4.57 1 95.75 83 GLN A C 1
ATOM 667 O O . GLN A 1 83 ? 15.461 -7.836 -5.363 1 95.75 83 GLN A O 1
ATOM 672 N N . GLN A 1 84 ? 17.609 -7.512 -4.867 1 95.19 84 GLN A N 1
ATOM 673 C CA . GLN A 1 84 ? 18.109 -7.938 -6.168 1 95.19 84 GLN A CA 1
ATOM 674 C C . GLN A 1 84 ? 17.812 -9.414 -6.41 1 95.19 84 GLN A C 1
ATOM 676 O O . GLN A 1 84 ? 17.547 -9.82 -7.543 1 95.19 84 GLN A O 1
ATOM 681 N N . GLU A 1 85 ? 17.828 -10.156 -5.371 1 93.94 85 GLU A N 1
ATOM 682 C CA . GLU A 1 85 ? 17.75 -11.602 -5.52 1 93.94 85 GLU A CA 1
ATOM 683 C C . GLU A 1 85 ? 16.328 -12.109 -5.305 1 93.94 85 GLU A C 1
ATOM 685 O O . GLU A 1 85 ? 16.062 -13.305 -5.422 1 93.94 85 GLU A O 1
ATOM 690 N N . CYS A 1 86 ? 15.438 -11.227 -4.996 1 94.44 86 CYS A N 1
ATOM 691 C CA . CYS A 1 86 ? 14.062 -11.602 -4.691 1 94.44 86 CYS A CA 1
ATOM 692 C C . CYS A 1 86 ? 13.398 -12.25 -5.898 1 94.44 86 CYS A C 1
ATOM 694 O O . CYS A 1 86 ? 13.219 -11.602 -6.934 1 94.44 86 CYS A O 1
ATOM 696 N N . PRO A 1 87 ? 12.977 -13.523 -5.82 1 95.44 87 PRO A N 1
ATOM 697 C CA . PRO A 1 87 ? 12.398 -14.219 -6.973 1 95.44 87 PRO A CA 1
ATOM 698 C C . PRO A 1 87 ? 10.906 -13.93 -7.148 1 95.44 87 PRO A C 1
ATOM 700 O O . PRO A 1 87 ? 10.312 -14.328 -8.156 1 95.44 87 PRO A O 1
ATOM 703 N N . VAL A 1 88 ? 10.25 -13.289 -6.18 1 95.62 88 VAL A N 1
ATOM 704 C CA . VAL A 1 88 ? 8.828 -12.945 -6.23 1 95.62 88 VAL A CA 1
ATOM 705 C C . VAL A 1 88 ? 8.648 -11.453 -5.957 1 95.62 88 VAL A C 1
ATOM 707 O O . VAL A 1 88 ? 9.477 -10.641 -6.367 1 95.62 88 VAL A O 1
ATOM 710 N N . SER A 1 89 ? 7.555 -11.031 -5.387 1 94.75 89 SER A N 1
ATOM 711 C CA . SER A 1 89 ? 7.348 -9.602 -5.168 1 94.75 89 SER A CA 1
ATOM 712 C C . SER A 1 89 ? 8.195 -9.094 -4.008 1 94.75 89 SER A C 1
ATOM 714 O O . SER A 1 89 ? 8.445 -9.828 -3.045 1 94.75 89 SER A O 1
ATOM 716 N N . GLN A 1 90 ? 8.578 -7.832 -4.078 1 94.56 90 GLN A N 1
ATOM 717 C CA . GLN A 1 90 ? 9.375 -7.215 -3.02 1 94.56 90 GLN A CA 1
ATOM 718 C C . GLN A 1 90 ? 8.633 -7.25 -1.687 1 94.56 90 GLN A C 1
ATOM 720 O O . GLN A 1 90 ? 9.25 -7.395 -0.63 1 94.56 90 GLN A O 1
ATOM 725 N N . LYS A 1 91 ? 7.363 -7.113 -1.769 1 90.69 91 LYS A N 1
ATOM 726 C CA . LYS A 1 91 ? 6.555 -7.18 -0.555 1 90.69 91 LYS A CA 1
ATOM 727 C C . LYS A 1 91 ? 6.727 -8.523 0.145 1 90.69 91 LYS A C 1
ATOM 729 O O . LYS A 1 91 ? 6.773 -8.586 1.375 1 90.69 91 LYS A O 1
ATOM 734 N N . ASP A 1 92 ? 6.852 -9.539 -0.603 1 92.12 92 ASP A N 1
ATOM 735 C CA . ASP A 1 92 ? 7 -10.883 -0.053 1 92.12 92 ASP A CA 1
ATOM 736 C C . ASP A 1 92 ? 8.422 -11.109 0.456 1 92.12 92 ASP A C 1
ATOM 738 O O . ASP A 1 92 ? 8.625 -11.789 1.465 1 92.12 92 ASP A O 1
ATOM 742 N N . CYS A 1 93 ? 9.336 -10.469 -0.152 1 93.44 93 CYS A N 1
ATOM 743 C CA . CYS A 1 93 ? 10.734 -10.789 0.128 1 93.44 93 CYS A CA 1
ATOM 744 C C . CYS A 1 93 ? 11.289 -9.891 1.229 1 93.44 93 CYS A C 1
ATOM 746 O O . CYS A 1 93 ? 12.094 -10.336 2.047 1 93.44 93 CYS A O 1
ATOM 748 N N . THR A 1 94 ? 10.828 -8.648 1.203 1 90.31 94 THR A N 1
ATOM 749 C CA . THR A 1 94 ? 11.656 -7.715 1.964 1 90.31 94 THR A CA 1
ATOM 750 C C . THR A 1 94 ? 10.828 -7 3.027 1 90.31 94 THR A C 1
ATOM 752 O O . THR A 1 94 ? 11.352 -6.188 3.791 1 90.31 94 THR A O 1
ATOM 755 N N . THR A 1 95 ? 9.555 -7.348 3.004 1 81.56 95 THR A N 1
ATOM 756 C CA . THR A 1 95 ? 8.75 -6.762 4.07 1 81.56 95 THR A CA 1
ATOM 757 C C . THR A 1 95 ? 9.305 -7.152 5.438 1 81.56 95 THR A C 1
ATOM 759 O O . THR A 1 95 ? 9.586 -8.328 5.688 1 81.56 95 THR A O 1
ATOM 762 N N . GLY A 1 96 ? 9.617 -6.164 6.305 1 79.06 96 GLY A N 1
ATOM 763 C CA . GLY A 1 96 ? 10.086 -6.434 7.652 1 79.06 96 GLY A CA 1
ATOM 764 C C . GLY A 1 96 ? 11.602 -6.371 7.781 1 79.06 96 GLY A C 1
ATOM 765 O O . GLY A 1 96 ? 12.133 -6.402 8.891 1 79.06 96 GLY A O 1
ATOM 766 N N . MET A 1 97 ? 12.234 -6.387 6.648 1 86.38 97 MET A N 1
ATOM 767 C CA . MET A 1 97 ? 13.688 -6.277 6.719 1 86.38 97 MET A CA 1
ATOM 768 C C . MET A 1 97 ? 14.102 -4.863 7.109 1 86.38 97 MET A C 1
ATOM 770 O O . MET A 1 97 ? 13.516 -3.887 6.645 1 86.38 97 MET A O 1
ATOM 774 N N . ASP A 1 98 ? 15.125 -4.805 7.934 1 86.38 98 ASP A N 1
ATOM 775 C CA . ASP A 1 98 ? 15.664 -3.521 8.375 1 86.38 98 ASP A CA 1
ATOM 776 C C . ASP A 1 98 ? 16.641 -2.953 7.355 1 86.38 98 ASP A C 1
ATOM 778 O O . ASP A 1 98 ? 17.109 -3.67 6.461 1 86.38 98 ASP A O 1
ATOM 782 N N . GLY A 1 99 ? 16.875 -1.62 7.418 1 89 99 GLY A N 1
ATOM 783 C CA . GLY A 1 99 ? 17.969 -1.034 6.668 1 89 99 GLY A CA 1
ATOM 784 C C . GLY A 1 99 ? 17.516 -0.078 5.586 1 89 99 GLY A C 1
ATOM 785 O O . GLY A 1 99 ? 18.344 0.476 4.852 1 89 99 GLY A O 1
ATOM 786 N N . GLY A 1 100 ? 16.234 0.009 5.449 1 89.5 100 GLY A N 1
ATOM 787 C CA . GLY A 1 100 ? 15.719 0.882 4.41 1 89.5 100 GLY A CA 1
ATOM 788 C C . GLY A 1 100 ? 16.203 2.311 4.527 1 89.5 100 GLY A C 1
ATOM 789 O O . GLY A 1 100 ? 16.672 2.896 3.551 1 89.5 100 GLY A O 1
ATOM 790 N N . TRP A 1 101 ? 16.109 2.834 5.727 1 89.31 101 TRP A N 1
ATOM 791 C CA . TRP A 1 101 ? 16.516 4.215 5.965 1 89.31 101 TRP A CA 1
ATOM 792 C C . TRP A 1 101 ? 18.016 4.375 5.773 1 89.31 101 TRP A C 1
ATOM 794 O O . TRP A 1 101 ? 18.484 5.367 5.199 1 89.31 101 TRP A O 1
ATOM 804 N N . GLU A 1 102 ? 18.766 3.375 6.234 1 94.5 102 GLU A N 1
ATOM 805 C CA . GLU A 1 102 ? 20.219 3.422 6.105 1 94.5 102 GLU A CA 1
ATOM 806 C C . GLU A 1 102 ? 20.656 3.299 4.648 1 94.5 102 GLU A C 1
ATOM 808 O O . GLU A 1 102 ? 21.594 3.965 4.215 1 94.5 102 GLU A O 1
ATOM 813 N N . LEU A 1 103 ? 19.984 2.41 3.988 1 96.31 103 LEU A N 1
ATOM 814 C CA . LEU A 1 103 ? 20.297 2.225 2.574 1 96.31 103 LEU A CA 1
ATOM 815 C C . LEU A 1 103 ? 19.984 3.488 1.779 1 96.31 103 LEU A C 1
ATOM 817 O O . LEU A 1 103 ? 20.688 3.805 0.814 1 96.31 103 LEU A O 1
ATOM 821 N N . ASP A 1 104 ? 19.047 4.23 2.201 1 96.69 104 ASP A N 1
ATOM 822 C CA . ASP A 1 104 ? 18.562 5.43 1.528 1 96.69 104 ASP A CA 1
ATOM 823 C C . ASP A 1 104 ? 19.672 6.484 1.433 1 96.69 104 ASP A C 1
ATOM 825 O O . ASP A 1 104 ? 19.703 7.262 0.477 1 96.69 104 ASP A O 1
ATOM 829 N N . LYS A 1 105 ? 20.578 6.488 2.344 1 97.25 105 LYS A N 1
ATOM 830 C CA . LYS A 1 105 ? 21.641 7.48 2.416 1 97.25 105 LYS A CA 1
ATOM 831 C C . LYS A 1 105 ? 22.5 7.461 1.152 1 97.25 105 LYS A C 1
ATOM 833 O O . LYS A 1 105 ? 23.031 8.492 0.737 1 97.25 105 LYS A O 1
ATOM 838 N N . PHE A 1 106 ? 22.578 6.328 0.58 1 97.88 106 PHE A N 1
ATOM 839 C CA . PHE A 1 106 ? 23.484 6.129 -0.536 1 97.88 106 PHE A CA 1
ATOM 840 C C . PHE A 1 106 ? 22.859 6.602 -1.843 1 97.88 106 PHE A C 1
ATOM 842 O O . PHE A 1 106 ? 23.547 6.723 -2.857 1 97.88 106 PHE A O 1
ATOM 849 N N . LYS A 1 107 ? 21.625 6.961 -1.872 1 98.12 107 LYS A N 1
ATOM 850 C CA . LYS A 1 107 ? 20.922 7.328 -3.1 1 98.12 107 LYS A CA 1
ATOM 851 C C . LYS A 1 107 ? 21.188 8.781 -3.467 1 98.12 107 LYS A C 1
ATOM 853 O O . LYS A 1 107 ? 21.172 9.141 -4.645 1 98.12 107 LYS A O 1
ATOM 858 N N . PHE A 1 108 ? 21.422 9.641 -2.531 1 98.12 108 PHE A N 1
ATOM 859 C CA . PHE A 1 108 ? 21.344 11.086 -2.705 1 98.12 108 PHE A CA 1
ATOM 860 C C . PHE A 1 108 ? 22.406 11.578 -3.688 1 98.12 108 PHE A C 1
ATOM 862 O O . PHE A 1 108 ? 22.078 12.203 -4.699 1 98.12 108 PHE A O 1
ATOM 869 N N . VAL A 1 109 ? 23.641 11.227 -3.463 1 97.75 109 VAL A N 1
ATOM 870 C CA . VAL A 1 109 ? 24.719 11.703 -4.332 1 97.75 109 VAL A CA 1
ATOM 871 C C . VAL A 1 109 ? 24.656 10.961 -5.668 1 97.75 109 VAL A C 1
ATOM 873 O O . VAL A 1 109 ? 24.906 11.555 -6.723 1 97.75 109 VAL A O 1
ATOM 876 N N . ASN A 1 110 ? 24.328 9.688 -5.617 1 98.06 110 ASN A N 1
ATOM 877 C CA . ASN A 1 110 ? 24.203 8.906 -6.844 1 98.06 110 ASN A CA 1
ATOM 878 C C . ASN A 1 110 ? 23.109 9.445 -7.754 1 98.06 110 ASN A C 1
ATOM 880 O O . ASN A 1 110 ? 23.234 9.398 -8.977 1 98.06 110 ASN A O 1
ATOM 884 N N . MET A 1 111 ? 22.078 9.969 -7.152 1 98.38 111 MET A N 1
ATOM 885 C CA . MET A 1 111 ? 21 10.555 -7.938 1 98.38 111 MET A CA 1
ATOM 886 C C . MET A 1 111 ? 21.453 11.844 -8.617 1 98.38 111 MET A C 1
ATOM 888 O O . MET A 1 111 ? 21.016 12.156 -9.727 1 98.38 111 MET A O 1
ATOM 892 N N . VAL A 1 112 ? 22.344 12.586 -7.965 1 98.31 112 VAL A N 1
ATOM 893 C CA . VAL A 1 112 ? 22.891 13.805 -8.562 1 98.31 112 VAL A CA 1
ATOM 894 C C . VAL A 1 112 ? 23.625 13.461 -9.852 1 98.31 112 VAL A C 1
ATOM 896 O O . VAL A 1 112 ? 23.359 14.047 -10.898 1 98.31 112 VAL A O 1
ATOM 899 N N . VAL A 1 113 ? 24.469 12.492 -9.75 1 97.94 113 VAL A N 1
ATOM 900 C CA . VAL A 1 113 ? 25.312 12.102 -10.875 1 97.94 113 VAL A CA 1
ATOM 901 C C . VAL A 1 113 ? 24.438 11.562 -12.008 1 97.94 113 VAL A C 1
ATOM 903 O O . VAL A 1 113 ? 24.562 11.984 -13.156 1 97.94 113 VAL A O 1
ATOM 906 N N . ARG A 1 114 ? 23.516 10.734 -11.656 1 98 114 ARG A N 1
ATOM 907 C CA . ARG A 1 114 ? 22.672 10.102 -12.672 1 98 114 ARG A CA 1
ATOM 908 C C . ARG A 1 114 ? 21.734 11.102 -13.312 1 98 114 ARG A C 1
ATOM 910 O O . ARG A 1 114 ? 21.484 11.055 -14.523 1 98 114 ARG A O 1
ATOM 917 N N . ALA A 1 115 ? 21.125 11.93 -12.484 1 98.69 115 ALA A N 1
ATOM 918 C CA . ALA A 1 115 ? 20.219 12.945 -13.016 1 98.69 115 ALA A CA 1
ATOM 919 C C . ALA A 1 115 ? 20.938 13.852 -14.016 1 98.69 115 ALA A C 1
ATOM 921 O O . ALA A 1 115 ? 20.375 14.18 -15.07 1 98.69 115 ALA A O 1
ATOM 922 N N . TRP A 1 116 ? 22.141 14.266 -13.695 1 98.44 116 TRP A N 1
ATOM 923 C CA . TRP A 1 116 ? 22.906 15.109 -14.602 1 98.44 116 TRP A CA 1
ATOM 924 C C . TRP A 1 116 ? 23.234 14.359 -15.891 1 98.44 116 TRP A C 1
ATOM 926 O O . TRP A 1 116 ? 23.156 14.922 -16.984 1 98.44 116 TRP A O 1
ATOM 936 N N . GLU A 1 117 ? 23.625 13.086 -15.789 1 98.19 117 GLU A N 1
ATOM 937 C CA . GLU A 1 117 ? 23.953 12.273 -16.953 1 98.19 117 GLU A CA 1
ATOM 938 C C . GLU A 1 117 ? 22.75 12.117 -17.875 1 98.19 117 GLU A C 1
ATOM 940 O O . GLU A 1 117 ? 22.875 12.188 -19.094 1 98.19 117 GLU A O 1
ATOM 945 N N . LEU A 1 118 ? 21.609 11.867 -17.297 1 98.5 118 LEU A N 1
ATOM 946 C CA . LEU A 1 118 ? 20.422 11.531 -18.062 1 98.5 118 LEU A CA 1
ATOM 947 C C . LEU A 1 118 ? 19.766 12.789 -18.625 1 98.5 118 LEU A C 1
ATOM 949 O O . LEU A 1 118 ? 19.219 12.781 -19.734 1 98.5 118 LEU A O 1
ATOM 953 N N . ARG A 1 119 ? 19.719 13.859 -17.797 1 98.69 119 ARG A N 1
ATOM 954 C CA . ARG A 1 119 ? 19.078 15.117 -18.156 1 98.69 119 ARG A CA 1
ATOM 955 C C . ARG A 1 119 ? 19.938 16.312 -17.797 1 98.69 119 ARG A C 1
ATOM 957 O O . ARG A 1 119 ? 19.578 17.109 -16.922 1 98.69 119 ARG A O 1
ATOM 964 N N . PRO A 1 120 ? 21.031 16.578 -18.547 1 98.31 120 PRO A N 1
ATOM 965 C CA . PRO A 1 120 ? 21.922 17.688 -18.234 1 98.31 120 PRO A CA 1
ATOM 966 C C . PRO A 1 120 ? 21.344 19.047 -18.656 1 98.31 120 PRO A C 1
ATOM 968 O O . PRO A 1 120 ? 20.406 19.094 -19.438 1 98.31 120 PRO A O 1
ATOM 971 N N . ASP A 1 121 ? 21.828 20.078 -18.047 1 97.25 121 ASP A N 1
ATOM 972 C CA . ASP A 1 121 ? 21.688 21.453 -18.484 1 97.25 121 ASP A CA 1
ATOM 973 C C . ASP A 1 121 ? 20.234 21.938 -18.375 1 97.25 121 ASP A C 1
ATOM 975 O O . ASP A 1 121 ? 19.719 22.578 -19.281 1 97.25 121 ASP A O 1
ATOM 979 N N . GLN A 1 122 ? 19.578 21.484 -17.328 1 98.25 122 GLN A N 1
ATOM 980 C CA . GLN A 1 122 ? 18.312 22.078 -16.938 1 98.25 122 GLN A CA 1
ATOM 981 C C . GLN A 1 122 ? 18.547 23.344 -16.094 1 98.25 122 GLN A C 1
ATOM 983 O O . GLN A 1 122 ? 19.609 23.516 -15.516 1 98.25 122 GLN A O 1
ATOM 988 N N . ASP A 1 123 ? 17.578 24.219 -16.109 1 98.44 123 ASP A N 1
ATOM 989 C CA . ASP A 1 123 ? 17.672 25.391 -15.242 1 98.44 123 ASP A CA 1
ATOM 990 C C . ASP A 1 123 ? 17.562 24.984 -13.773 1 98.44 123 ASP A C 1
ATOM 992 O O . ASP A 1 123 ? 18.281 25.516 -12.93 1 98.44 123 ASP A O 1
ATOM 996 N N . TRP A 1 124 ? 16.641 24.062 -13.539 1 98.75 124 TRP A N 1
ATOM 997 C CA . TRP A 1 124 ? 16.375 23.641 -12.164 1 98.75 124 TRP A CA 1
ATOM 998 C C . TRP A 1 124 ? 16.219 22.125 -12.086 1 98.75 124 TRP A C 1
ATOM 1000 O O . TRP A 1 124 ? 15.688 21.484 -13.008 1 98.75 124 TRP A O 1
ATOM 1010 N N . TYR A 1 125 ? 16.656 21.547 -11 1 98.88 125 TYR A N 1
ATOM 1011 C CA . TYR A 1 125 ? 16.344 20.188 -10.578 1 98.88 125 TYR A CA 1
ATOM 1012 C C . TYR A 1 125 ? 15.547 20.188 -9.273 1 98.88 125 TYR A C 1
ATOM 1014 O O . TYR A 1 125 ? 16 20.719 -8.258 1 98.88 125 TYR A O 1
ATOM 1022 N N . VAL A 1 126 ? 14.375 19.688 -9.305 1 98.88 126 VAL A N 1
ATOM 1023 C CA . VAL A 1 126 ? 13.508 19.578 -8.133 1 98.88 126 VAL A CA 1
ATOM 1024 C C . VAL A 1 126 ? 13.57 18.172 -7.574 1 98.88 126 VAL A C 1
ATOM 1026 O O . VAL A 1 126 ? 13.195 17.203 -8.25 1 98.88 126 VAL A O 1
ATOM 1029 N N . PHE A 1 127 ? 14.055 18.062 -6.387 1 98.88 127 PHE A N 1
ATOM 1030 C CA . PHE A 1 127 ? 14.133 16.766 -5.723 1 98.88 127 PHE A CA 1
ATOM 1031 C C . PHE A 1 127 ? 12.938 16.562 -4.801 1 98.88 127 PHE A C 1
ATOM 1033 O O . PHE A 1 127 ? 12.586 17.438 -4.016 1 98.88 127 PHE A O 1
ATOM 1040 N N . ALA A 1 128 ? 12.266 15.492 -4.906 1 98.44 128 ALA A N 1
ATOM 1041 C CA . ALA A 1 128 ? 11.117 15.133 -4.078 1 98.44 128 ALA A CA 1
ATOM 1042 C C . ALA A 1 128 ? 11.062 13.625 -3.834 1 98.44 128 ALA A C 1
ATOM 1044 O O . ALA A 1 128 ? 11.836 12.867 -4.422 1 98.44 128 ALA A O 1
ATOM 1045 N N . GLU A 1 129 ? 10.273 13.242 -2.912 1 97.56 129 GLU A N 1
ATOM 1046 C CA . GLU A 1 129 ? 10.047 11.828 -2.621 1 97.56 129 GLU A CA 1
ATOM 1047 C C . GLU A 1 129 ? 8.633 11.406 -3.01 1 97.56 129 GLU A C 1
ATOM 1049 O O . GLU A 1 129 ? 7.789 12.25 -3.307 1 97.56 129 GLU A O 1
ATOM 1054 N N . ALA A 1 130 ? 8.445 10.109 -3.002 1 96.5 130 ALA A N 1
ATOM 1055 C CA . ALA A 1 130 ? 7.168 9.578 -3.471 1 96.5 130 ALA A CA 1
ATOM 1056 C C . ALA A 1 130 ? 6.027 10.008 -2.551 1 96.5 130 ALA A C 1
ATOM 1058 O O . ALA A 1 130 ? 4.859 9.961 -2.939 1 96.5 130 ALA A O 1
ATOM 1059 N N . ASP A 1 131 ? 6.27 10.406 -1.38 1 97.19 131 ASP A N 1
ATOM 1060 C CA . ASP A 1 131 ? 5.227 10.859 -0.465 1 97.19 131 ASP A CA 1
ATOM 1061 C C . ASP A 1 131 ? 5.273 12.375 -0.278 1 97.19 131 ASP A C 1
ATOM 1063 O O . ASP A 1 131 ? 4.824 12.891 0.746 1 97.19 131 ASP A O 1
ATOM 1067 N N . THR A 1 132 ? 5.902 13.07 -1.23 1 98.38 132 THR A N 1
ATOM 1068 C CA . THR A 1 132 ? 5.898 14.523 -1.302 1 98.38 132 THR A CA 1
ATOM 1069 C C . THR A 1 132 ? 4.855 15.016 -2.305 1 98.38 132 THR A C 1
ATOM 1071 O O . THR A 1 132 ? 4.824 14.555 -3.449 1 98.38 132 THR A O 1
ATOM 1074 N N . TYR A 1 133 ? 3.955 15.836 -1.857 1 98.38 133 TYR A N 1
ATOM 1075 C CA . TYR A 1 133 ? 3.062 16.531 -2.781 1 98.38 133 TYR A CA 1
ATOM 1076 C C . TYR A 1 133 ? 3.67 17.844 -3.24 1 98.38 133 TYR A C 1
ATOM 1078 O O . TYR A 1 133 ? 4.082 18.672 -2.418 1 98.38 133 TYR A O 1
ATOM 1086 N N . VAL A 1 134 ? 3.734 18.078 -4.484 1 98.56 134 VAL A N 1
ATOM 1087 C CA . VAL A 1 134 ? 4.305 19.297 -5.039 1 98.56 134 VAL A CA 1
ATOM 1088 C C . VAL A 1 134 ? 3.193 20.156 -5.641 1 98.56 134 VAL A C 1
ATOM 1090 O O . VAL A 1 134 ? 2.396 19.672 -6.453 1 98.56 134 VAL A O 1
ATOM 1093 N N . VAL A 1 135 ? 3.162 21.359 -5.234 1 97.69 135 VAL A N 1
ATOM 1094 C CA . VAL A 1 135 ? 2.258 22.344 -5.832 1 97.69 135 VAL A CA 1
ATOM 1095 C C . VAL A 1 135 ? 2.932 23 -7.031 1 97.69 135 VAL A C 1
ATOM 1097 O O . VAL A 1 135 ? 3.459 24.109 -6.918 1 97.69 135 VAL A O 1
ATOM 1100 N N . TRP A 1 136 ? 2.807 22.453 -8.133 1 97.38 136 TRP A N 1
ATOM 1101 C CA . TRP A 1 136 ? 3.625 22.75 -9.305 1 97.38 136 TRP A CA 1
ATOM 1102 C C . TRP A 1 136 ? 3.402 24.188 -9.773 1 97.38 136 TRP A C 1
ATOM 1104 O O . TRP A 1 136 ? 4.359 24.906 -10.047 1 97.38 136 TRP A O 1
ATOM 1114 N N . PRO A 1 137 ? 2.092 24.672 -9.859 1 96.25 137 PRO A N 1
ATOM 1115 C CA . PRO A 1 137 ? 1.932 26.062 -10.32 1 96.25 137 PRO A CA 1
ATOM 1116 C C . PRO A 1 137 ? 2.68 27.062 -9.438 1 96.25 137 PRO A C 1
ATOM 1118 O O . PRO A 1 137 ? 3.334 27.969 -9.953 1 96.25 137 PRO A O 1
ATOM 1121 N N . THR A 1 138 ? 2.602 26.844 -8.148 1 97.56 138 THR A N 1
ATOM 1122 C CA . THR A 1 138 ? 3.26 27.75 -7.219 1 97.56 138 THR A CA 1
ATOM 1123 C C . THR A 1 138 ? 4.777 27.594 -7.297 1 97.56 138 THR A C 1
ATOM 1125 O O . THR A 1 138 ? 5.504 28.594 -7.309 1 97.56 138 THR A O 1
ATOM 1128 N N . LEU A 1 139 ? 5.258 26.375 -7.352 1 98.25 139 LEU A N 1
ATOM 1129 C CA . LEU A 1 139 ? 6.695 26.125 -7.379 1 98.25 139 LEU A CA 1
ATOM 1130 C C . LEU A 1 139 ? 7.316 26.672 -8.656 1 98.25 139 LEU A C 1
ATOM 1132 O O . LEU A 1 139 ? 8.367 27.312 -8.609 1 98.25 139 LEU A O 1
ATOM 1136 N N . VAL A 1 140 ? 6.691 26.453 -9.797 1 98 140 VAL A N 1
ATOM 1137 C CA . VAL A 1 140 ? 7.238 26.891 -11.078 1 98 140 VAL A CA 1
ATOM 1138 C C . VAL A 1 140 ? 7.289 28.422 -11.117 1 98 140 VAL A C 1
ATOM 1140 O O . VAL A 1 140 ? 8.281 29 -11.57 1 98 140 VAL A O 1
ATOM 1143 N N . HIS A 1 141 ? 6.234 29.031 -10.664 1 97.31 141 HIS A N 1
ATOM 1144 C CA . HIS A 1 141 ? 6.25 30.484 -10.57 1 97.31 141 HIS A CA 1
ATOM 1145 C C . HIS A 1 141 ? 7.406 30.969 -9.703 1 97.31 141 HIS A C 1
ATOM 1147 O O . HIS A 1 141 ? 8.109 31.906 -10.062 1 97.31 141 HIS A O 1
ATOM 1153 N N . TRP A 1 142 ? 7.547 30.312 -8.562 1 97.88 142 TRP A N 1
ATOM 1154 C CA . TRP A 1 142 ? 8.602 30.688 -7.625 1 97.88 142 TRP A CA 1
ATOM 1155 C C . TRP A 1 142 ? 9.977 30.531 -8.266 1 97.88 142 TRP A C 1
ATOM 1157 O O . TRP A 1 142 ? 10.828 31.422 -8.156 1 97.88 142 TRP A O 1
ATOM 1167 N N . LEU A 1 143 ? 10.219 29.469 -9.023 1 97.69 143 LEU A N 1
ATOM 1168 C CA . LEU A 1 143 ? 11.492 29.188 -9.672 1 97.69 143 LEU A CA 1
ATOM 1169 C C . LEU A 1 143 ? 11.773 30.188 -10.781 1 97.69 143 LEU A C 1
ATOM 1171 O O . LEU A 1 143 ? 12.922 30.594 -10.984 1 97.69 143 LEU A O 1
ATOM 1175 N N . ARG A 1 144 ? 10.758 30.672 -11.438 1 96.75 144 ARG A N 1
ATOM 1176 C CA . ARG A 1 144 ? 10.922 31.531 -12.609 1 96.75 144 ARG A CA 1
ATOM 1177 C C . ARG A 1 144 ? 11.031 33 -12.203 1 96.75 144 ARG A C 1
ATOM 1179 O O . ARG A 1 144 ? 11.711 33.781 -12.867 1 96.75 144 ARG A O 1
ATOM 1186 N N . ASN A 1 145 ? 10.438 33.281 -11.094 1 95.31 145 ASN A N 1
ATOM 1187 C CA . ASN A 1 145 ? 10.258 34.719 -10.844 1 95.31 145 ASN A CA 1
ATOM 1188 C C . ASN A 1 145 ? 10.922 35.156 -9.539 1 95.31 145 ASN A C 1
ATOM 1190 O O . ASN A 1 145 ? 11.172 36.344 -9.328 1 95.31 145 ASN A O 1
ATOM 1194 N N . LYS A 1 146 ? 11.18 34.156 -8.727 1 93.69 146 LYS A N 1
ATOM 1195 C CA . LYS A 1 146 ? 11.641 34.562 -7.402 1 93.69 146 LYS A CA 1
ATOM 1196 C C . LYS A 1 146 ? 13.086 34.156 -7.168 1 93.69 146 LYS A C 1
ATOM 1198 O O . LYS A 1 146 ? 13.75 34.656 -6.266 1 93.69 146 LYS A O 1
ATOM 1203 N N . VAL A 1 147 ? 13.602 33.219 -7.938 1 93.19 147 VAL A N 1
ATOM 1204 C CA . VAL A 1 147 ? 14.961 32.719 -7.789 1 93.19 147 VAL A CA 1
ATOM 1205 C C . VAL A 1 147 ? 15.688 32.781 -9.133 1 93.19 147 VAL A C 1
ATOM 1207 O O . VAL A 1 147 ? 15.07 32.562 -10.18 1 93.19 147 VAL A O 1
ATOM 1210 N N . ASN A 1 148 ? 17 33.031 -9.133 1 91.5 148 ASN A N 1
ATOM 1211 C CA . ASN A 1 148 ? 17.797 33.125 -10.359 1 91.5 148 ASN A CA 1
ATOM 1212 C C . ASN A 1 148 ? 18.469 31.781 -10.656 1 91.5 148 ASN A C 1
ATOM 1214 O O . ASN A 1 148 ? 19.359 31.344 -9.914 1 91.5 148 ASN A O 1
ATOM 1218 N N . PRO A 1 149 ? 18.141 31.172 -11.758 1 87.06 149 PRO A N 1
ATOM 1219 C CA . PRO A 1 149 ? 18.688 29.844 -12.078 1 87.06 149 PRO A CA 1
ATOM 1220 C C . PRO A 1 149 ? 20.188 29.875 -12.375 1 87.06 149 PRO A C 1
ATOM 1222 O O . PRO A 1 149 ? 20.828 28.828 -12.383 1 87.06 149 PRO A O 1
ATOM 1225 N N . ARG A 1 150 ? 20.875 31.047 -12.664 1 86 150 ARG A N 1
ATOM 1226 C CA . ARG A 1 150 ? 22.281 31.156 -13.039 1 86 150 ARG A CA 1
ATOM 1227 C C . ARG A 1 150 ? 23.172 31.188 -11.797 1 86 150 ARG A C 1
ATOM 1229 O O . ARG A 1 150 ? 24.391 31.109 -11.898 1 86 150 ARG A O 1
ATOM 1236 N N . ASP A 1 151 ? 22.484 31.109 -10.68 1 88.44 151 ASP A N 1
ATOM 1237 C CA . ASP A 1 151 ? 23.234 31.062 -9.43 1 88.44 151 ASP A CA 1
ATOM 1238 C C . ASP A 1 151 ? 23.375 29.641 -8.922 1 88.44 151 ASP A C 1
ATOM 1240 O O . ASP A 1 151 ? 22.688 28.734 -9.398 1 88.44 151 ASP A O 1
ATOM 1244 N N . ASN A 1 152 ? 24.359 29.516 -8.078 1 95.12 152 ASN A N 1
ATOM 1245 C CA . ASN A 1 152 ? 24.453 28.25 -7.359 1 95.12 152 ASN A CA 1
ATOM 1246 C C . ASN A 1 152 ? 23.453 28.156 -6.219 1 95.12 152 ASN A C 1
ATOM 1248 O O . ASN A 1 152 ? 23.75 28.547 -5.086 1 95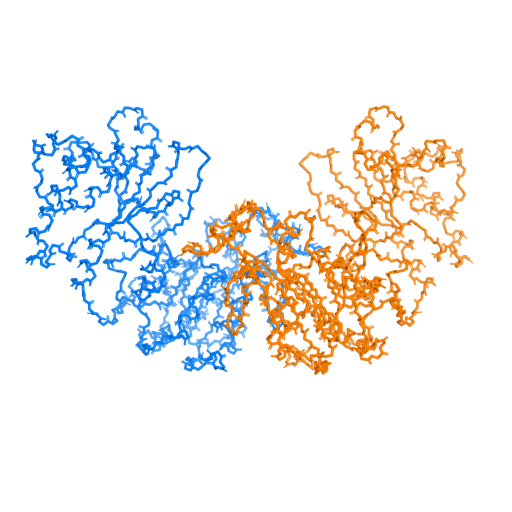.12 152 ASN A O 1
ATOM 1252 N N . VAL A 1 153 ? 22.359 27.594 -6.547 1 96.88 153 VAL A N 1
ATOM 1253 C CA . VAL A 1 153 ? 21.234 27.656 -5.621 1 96.88 153 VAL A CA 1
ATOM 1254 C C . VAL A 1 153 ? 20.938 26.266 -5.07 1 96.88 153 VAL A C 1
ATOM 1256 O O . VAL A 1 153 ? 20.906 25.281 -5.824 1 96.88 153 VAL A O 1
ATOM 1259 N N . TYR A 1 154 ? 20.844 26.141 -3.848 1 98.38 154 TYR A N 1
ATOM 1260 C CA . TYR A 1 154 ? 20.391 25 -3.061 1 98.38 154 TYR A CA 1
ATOM 1261 C C . TYR A 1 154 ? 19.422 25.438 -1.975 1 98.38 154 TYR A C 1
ATOM 1263 O O . TYR A 1 154 ? 19.828 26.047 -0.979 1 98.38 154 TYR A O 1
ATOM 1271 N N . VAL A 1 155 ? 18.078 25.188 -2.209 1 98.38 155 VAL A N 1
ATOM 1272 C CA . VAL A 1 155 ? 17.062 25.734 -1.313 1 98.38 155 VAL A CA 1
ATOM 1273 C C . VAL A 1 155 ? 16.078 24.641 -0.908 1 98.38 155 VAL A C 1
ATOM 1275 O O . VAL A 1 155 ? 15.688 23.812 -1.732 1 98.38 155 VAL A O 1
ATOM 1278 N N . GLY A 1 156 ? 15.664 24.531 0.328 1 98.38 156 GLY A N 1
ATOM 1279 C CA . GLY A 1 156 ? 14.672 23.625 0.875 1 98.38 156 GLY A CA 1
ATOM 1280 C C . GLY A 1 156 ? 14.219 24.016 2.271 1 98.38 156 GLY A C 1
ATOM 1281 O O . GLY A 1 156 ? 14.219 25.188 2.629 1 98.38 156 GLY A O 1
ATOM 1282 N N . SER A 1 157 ? 13.672 23.109 2.93 1 98.31 157 SER A N 1
ATOM 1283 C CA . SER A 1 157 ? 13.398 23.25 4.355 1 98.31 157 SER A CA 1
ATOM 1284 C C . SER A 1 157 ? 14.602 22.828 5.195 1 98.31 157 SER A C 1
ATOM 1286 O O . SER A 1 157 ? 14.906 21.641 5.289 1 98.31 157 SER A O 1
ATOM 1288 N N . VAL A 1 158 ? 15.25 23.781 5.797 1 98.12 158 VAL A N 1
ATOM 1289 C CA . VAL A 1 158 ? 16.547 23.531 6.418 1 98.12 158 VAL A CA 1
ATOM 1290 C C . VAL A 1 158 ? 16.344 22.828 7.762 1 98.12 158 VAL A C 1
ATOM 1292 O O . VAL A 1 158 ? 15.484 23.219 8.547 1 98.12 158 VAL A O 1
ATOM 1295 N N . ALA A 1 159 ? 17.031 21.797 7.957 1 96.69 159 ALA A N 1
ATOM 1296 C CA . ALA A 1 159 ? 17.25 21.125 9.234 1 96.69 159 ALA A CA 1
ATOM 1297 C C . ALA A 1 159 ? 18.719 21.172 9.648 1 96.69 159 ALA A C 1
ATOM 1299 O O . ALA A 1 159 ? 19.578 21.547 8.844 1 96.69 159 ALA A O 1
ATOM 1300 N N . MET A 1 160 ? 18.969 20.906 10.93 1 95.69 160 MET A N 1
ATOM 1301 C CA . MET A 1 160 ? 20.344 21.016 11.445 1 95.69 160 MET A CA 1
ATOM 1302 C C . MET A 1 160 ? 20.781 19.703 12.086 1 95.69 160 MET A C 1
ATOM 1304 O O . MET A 1 160 ? 19.984 19.031 12.75 1 95.69 160 MET A O 1
ATOM 1308 N N . ILE A 1 161 ? 21.953 19.297 11.805 1 94.81 161 ILE A N 1
ATOM 1309 C CA . ILE A 1 161 ? 22.594 18.219 12.547 1 94.81 161 ILE A CA 1
ATOM 1310 C C . ILE A 1 161 ? 23.969 18.672 13.016 1 94.81 161 ILE A C 1
ATOM 1312 O O . ILE A 1 161 ? 24.828 19.016 12.195 1 94.81 161 ILE A O 1
ATOM 1316 N N . ALA A 1 162 ? 24.219 18.703 14.297 1 93.94 162 ALA A N 1
ATOM 1317 C CA . ALA A 1 162 ? 25.484 19.141 14.883 1 93.94 162 ALA A CA 1
ATOM 1318 C C . ALA A 1 162 ? 25.938 20.469 14.266 1 93.94 162 ALA A C 1
ATOM 1320 O O . ALA A 1 162 ? 27.094 20.594 13.852 1 93.94 162 ALA A O 1
ATOM 1321 N N . GLY A 1 163 ? 25.016 21.375 14.062 1 94.38 163 GLY A N 1
ATOM 1322 C CA . GLY A 1 163 ? 25.328 22.703 13.578 1 94.38 163 GLY A CA 1
ATOM 1323 C C . GLY A 1 163 ? 25.469 22.781 12.07 1 94.38 163 GLY A C 1
ATOM 1324 O O . GLY A 1 163 ? 25.656 23.859 11.508 1 94.38 163 GLY A O 1
ATOM 1325 N N . PHE A 1 164 ? 25.344 21.656 11.414 1 96.62 164 PHE A N 1
ATOM 1326 C CA . PHE A 1 164 ? 25.484 21.609 9.961 1 96.62 164 PHE A CA 1
ATOM 1327 C C . PHE A 1 164 ? 24.109 21.625 9.289 1 96.62 164 PHE A C 1
ATOM 1329 O O . PHE A 1 164 ? 23.297 20.719 9.484 1 96.62 164 PHE A O 1
ATOM 1336 N N . PRO A 1 165 ? 23.844 22.703 8.492 1 97.75 165 PRO A N 1
ATOM 1337 C CA . PRO A 1 165 ? 22.531 22.844 7.859 1 97.75 165 PRO A CA 1
ATOM 1338 C C . PRO A 1 165 ? 22.391 21.969 6.609 1 97.75 165 PRO A C 1
ATOM 1340 O O . PRO A 1 165 ? 23.344 21.812 5.852 1 97.75 165 PRO A O 1
ATOM 1343 N N . PHE A 1 166 ? 21.266 21.422 6.375 1 98.25 166 PHE A N 1
ATOM 1344 C CA . PHE A 1 166 ? 20.938 20.641 5.176 1 98.25 166 PHE A CA 1
ATOM 1345 C C . PHE A 1 166 ? 19.453 20.75 4.852 1 98.25 166 PHE A C 1
ATOM 1347 O O . PHE A 1 166 ? 18.641 21.109 5.715 1 98.25 166 PHE A O 1
ATOM 1354 N N . ALA A 1 167 ? 19.078 20.594 3.617 1 98.31 167 ALA A N 1
ATOM 1355 C CA . ALA A 1 167 ? 17.656 20.562 3.244 1 98.31 167 ALA A CA 1
ATOM 1356 C C . ALA A 1 167 ? 17.047 19.203 3.578 1 98.31 167 ALA A C 1
ATOM 1358 O O . ALA A 1 167 ? 17.531 18.156 3.148 1 98.31 167 ALA A O 1
ATOM 1359 N N . HIS A 1 168 ? 16.016 19.25 4.375 1 97.38 168 HIS A N 1
ATOM 1360 C CA . HIS A 1 168 ? 15.289 18.031 4.66 1 97.38 168 HIS A CA 1
ATOM 1361 C C . HIS A 1 168 ? 14.812 17.359 3.377 1 97.38 168 HIS A C 1
ATOM 1363 O O . HIS A 1 168 ? 14.008 17.938 2.633 1 97.38 168 HIS A O 1
ATOM 1369 N N . GLY A 1 169 ? 15.195 16.156 3.146 1 95.62 169 GLY A N 1
ATOM 1370 C CA . GLY A 1 169 ? 14.953 15.469 1.889 1 95.62 169 GLY A CA 1
ATOM 1371 C C . GLY A 1 169 ? 13.477 15.258 1.601 1 95.62 169 GLY A C 1
ATOM 1372 O O . GLY A 1 169 ? 13.023 15.477 0.477 1 95.62 169 GLY A O 1
ATOM 1373 N N . GLY A 1 170 ? 12.773 14.898 2.617 1 95.62 170 GLY A N 1
ATOM 1374 C CA . GLY A 1 170 ? 11.367 14.578 2.459 1 95.62 170 GLY A CA 1
ATOM 1375 C C . GLY A 1 170 ? 10.516 15.781 2.096 1 95.62 170 GLY A C 1
ATOM 1376 O O . GLY A 1 170 ? 9.492 15.648 1.42 1 95.62 170 GLY A O 1
ATOM 1377 N N . SER A 1 171 ? 10.938 16.969 2.484 1 97.94 171 SER A N 1
ATOM 1378 C CA . SER A 1 171 ? 10.195 18.188 2.195 1 97.94 171 SER A CA 1
ATOM 1379 C C . SER A 1 171 ? 10.414 18.641 0.754 1 97.94 171 SER A C 1
ATOM 1381 O O . SER A 1 171 ? 9.711 19.531 0.265 1 97.94 171 SER A O 1
ATOM 1383 N N . GLY A 1 172 ? 11.375 18 0.083 1 98 172 GLY A N 1
ATOM 1384 C CA . GLY A 1 172 ? 11.773 18.469 -1.233 1 98 172 GLY A CA 1
ATOM 1385 C C . GLY A 1 172 ? 12.75 19.625 -1.181 1 98 172 GLY A C 1
ATOM 1386 O O . GLY A 1 172 ? 12.859 20.312 -0.157 1 98 172 GLY A O 1
ATOM 1387 N N . TYR A 1 173 ? 13.461 19.781 -2.201 1 98.62 173 TYR A N 1
ATOM 1388 C CA . TYR A 1 173 ? 14.414 20.875 -2.361 1 98.62 173 TYR A CA 1
ATOM 1389 C C . TYR A 1 173 ? 14.75 21.094 -3.832 1 98.62 173 TYR A C 1
ATOM 1391 O O . TYR A 1 173 ? 14.453 20.25 -4.676 1 98.62 173 TYR A O 1
ATOM 1399 N N . VAL A 1 174 ? 15.297 22.266 -4.113 1 98.56 174 VAL A N 1
ATOM 1400 C CA . VAL A 1 174 ? 15.625 22.609 -5.492 1 98.56 174 VAL A CA 1
ATOM 1401 C C . VAL A 1 174 ? 17.109 22.953 -5.602 1 98.56 174 VAL A C 1
ATOM 1403 O O . VAL A 1 174 ? 17.703 23.5 -4.664 1 98.56 174 VAL A O 1
ATOM 1406 N N . VAL A 1 175 ? 17.625 22.578 -6.695 1 98.56 175 VAL A N 1
ATOM 1407 C CA . VAL A 1 175 ? 19.016 22.844 -7.027 1 98.56 175 VAL A CA 1
ATOM 1408 C C . VAL A 1 175 ? 19.125 23.438 -8.43 1 98.56 175 VAL A C 1
ATOM 1410 O O . VAL A 1 175 ? 18.469 22.953 -9.359 1 98.56 175 VAL A O 1
ATOM 1413 N N . SER A 1 176 ? 19.922 24.531 -8.578 1 98.38 176 SER A N 1
ATOM 1414 C CA . SER A 1 176 ? 20.109 25.125 -9.906 1 98.38 176 SER A CA 1
ATOM 1415 C C . SER A 1 176 ? 20.938 24.219 -10.805 1 98.38 176 SER A C 1
ATOM 1417 O O . SER A 1 176 ? 21.734 23.406 -10.312 1 98.38 176 SER A O 1
ATOM 1419 N N . GLY A 1 177 ? 20.688 24.375 -12.102 1 98.12 177 GLY A N 1
ATOM 1420 C CA . GLY A 1 177 ? 21.5 23.641 -13.047 1 98.12 177 GLY A CA 1
ATOM 1421 C C . GLY A 1 177 ? 23 23.906 -12.875 1 98.12 177 GLY A C 1
ATOM 1422 O O . GLY A 1 177 ? 23.797 22.984 -12.992 1 98.12 177 GLY A O 1
ATOM 1423 N N . ALA A 1 178 ? 23.344 25.094 -12.562 1 97.38 178 ALA A N 1
ATOM 1424 C CA . ALA A 1 178 ? 24.734 25.484 -12.359 1 97.38 178 ALA A CA 1
ATOM 1425 C C . ALA A 1 178 ? 25.344 24.688 -11.203 1 97.38 178 ALA A C 1
ATOM 1427 O O . ALA A 1 178 ? 26.469 24.172 -11.32 1 97.38 178 ALA A O 1
ATOM 1428 N N . LEU A 1 179 ? 24.625 24.609 -10.125 1 98.12 179 LEU A N 1
ATOM 1429 C CA . LEU A 1 179 ? 25.125 23.875 -8.977 1 98.12 179 LEU A CA 1
ATOM 1430 C C . LEU A 1 179 ? 25.188 22.375 -9.273 1 98.12 179 LEU A C 1
ATOM 1432 O O . LEU A 1 179 ? 26.156 21.703 -8.898 1 98.12 179 LEU A O 1
ATOM 1436 N N . MET A 1 180 ? 24.172 21.859 -9.93 1 98.12 180 MET A N 1
ATOM 1437 C CA . MET A 1 180 ? 24.125 20.453 -10.289 1 98.12 180 MET A CA 1
ATOM 1438 C C . MET A 1 180 ? 25.344 20.062 -11.125 1 98.12 180 MET A C 1
ATOM 1440 O O . MET A 1 180 ? 25.953 19.016 -10.906 1 98.12 180 MET A O 1
ATOM 1444 N N . ARG A 1 181 ? 25.672 20.906 -12.039 1 97.69 181 ARG A N 1
ATOM 1445 C CA . ARG A 1 181 ? 26.828 20.672 -12.891 1 97.69 181 ARG A CA 1
ATOM 1446 C C . ARG A 1 181 ? 28.109 20.578 -12.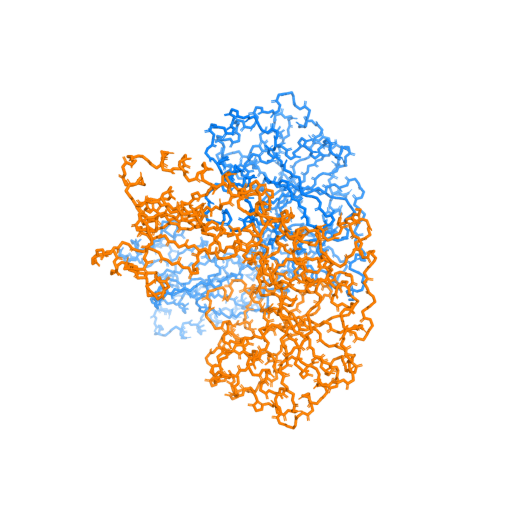07 1 97.69 181 ARG A C 1
ATOM 1448 O O . ARG A 1 181 ? 28.891 19.641 -12.234 1 97.69 181 ARG A O 1
ATOM 1455 N N . LYS A 1 182 ? 28.281 21.5 -11.188 1 98 182 LYS A N 1
ATOM 1456 C CA . LYS A 1 182 ? 29.469 21.531 -10.352 1 98 182 LYS A CA 1
ATOM 1457 C C . LYS A 1 182 ? 29.562 20.297 -9.477 1 98 182 LYS A C 1
ATOM 1459 O O . LYS A 1 182 ? 30.641 19.703 -9.344 1 98 182 LYS A O 1
ATOM 1464 N N . MET A 1 183 ? 28.453 19.906 -8.875 1 98.25 183 MET A N 1
ATOM 1465 C CA . MET A 1 183 ? 28.422 18.734 -8.008 1 98.25 183 MET A CA 1
ATOM 1466 C C . MET A 1 183 ? 28.703 17.469 -8.797 1 98.25 183 MET A C 1
ATOM 1468 O O . MET A 1 183 ? 29.516 16.641 -8.367 1 98.25 183 MET A O 1
ATOM 1472 N N . ALA A 1 184 ? 28.078 17.344 -9.945 1 97.31 184 ALA A N 1
ATOM 1473 C CA . ALA A 1 184 ? 28.203 16.141 -10.766 1 97.31 184 ALA A CA 1
ATOM 1474 C C . ALA A 1 184 ? 29.625 15.992 -11.32 1 97.31 184 ALA A C 1
ATOM 1476 O O . ALA A 1 184 ? 30.047 14.891 -11.656 1 97.31 184 ALA A O 1
ATOM 1477 N N . GLN A 1 185 ? 30.375 17.047 -11.359 1 95.75 185 GLN A N 1
ATOM 1478 C CA . GLN A 1 185 ? 31.672 17.031 -12 1 95.75 185 GLN A CA 1
ATOM 1479 C C . GLN A 1 185 ? 32.812 16.969 -10.969 1 95.75 185 GLN A C 1
ATOM 1481 O O . GLN A 1 185 ? 33.969 17.047 -11.312 1 95.75 185 GLN A O 1
ATOM 1486 N N . ILE A 1 186 ? 32.406 16.906 -9.711 1 96.94 186 ILE A N 1
ATOM 1487 C CA . ILE A 1 186 ? 33.438 16.703 -8.688 1 96.94 186 ILE A CA 1
ATOM 1488 C C . ILE A 1 186 ? 34.25 15.477 -9.023 1 96.94 186 ILE A C 1
ATOM 1490 O O . ILE A 1 186 ? 33.719 14.383 -9.211 1 96.94 186 ILE A O 1
ATOM 1494 N N . PRO A 1 187 ? 35.594 15.719 -9.023 1 92.75 187 PRO A N 1
ATOM 1495 C CA . PRO A 1 187 ? 36.438 14.531 -9.242 1 92.75 187 PRO A CA 1
ATOM 1496 C C . PRO A 1 187 ? 36.312 13.5 -8.125 1 92.75 187 PRO A C 1
ATOM 1498 O O . PRO A 1 187 ? 36.125 13.875 -6.957 1 92.75 187 PRO A O 1
ATOM 1501 N N . ASP A 1 188 ? 36.281 12.297 -8.273 1 93 188 ASP A N 1
ATOM 1502 C CA . ASP A 1 188 ? 36.219 11.195 -7.312 1 93 188 ASP A CA 1
ATOM 1503 C C . ASP A 1 188 ? 34.938 11.281 -6.465 1 93 188 ASP A C 1
ATOM 1505 O O . ASP A 1 188 ? 35 11.117 -5.246 1 93 188 ASP A O 1
ATOM 1509 N N . ILE A 1 189 ? 33.844 11.773 -6.934 1 93.31 189 ILE A N 1
ATOM 1510 C CA . ILE A 1 189 ? 32.562 11.992 -6.242 1 93.31 189 ILE A CA 1
ATOM 1511 C C . ILE A 1 189 ? 32.156 10.711 -5.523 1 93.31 189 ILE A C 1
ATOM 1513 O O . ILE A 1 189 ? 31.375 10.758 -4.566 1 93.31 189 ILE A O 1
ATOM 1517 N N . THR A 1 190 ? 32.75 9.602 -5.793 1 91.38 190 THR A N 1
ATOM 1518 C CA . THR A 1 190 ? 32.406 8.305 -5.207 1 91.38 190 THR A CA 1
ATOM 1519 C C . THR A 1 190 ? 32.875 8.234 -3.754 1 91.38 190 THR A C 1
ATOM 1521 O O . THR A 1 190 ? 32.438 7.359 -3 1 91.38 190 THR A O 1
ATOM 1524 N N . LYS A 1 191 ? 33.812 9.148 -3.385 1 95.19 191 LYS A N 1
ATOM 1525 C CA . LYS A 1 191 ? 34.219 9.211 -1.989 1 95.19 191 LYS A CA 1
ATOM 1526 C C . LYS A 1 191 ? 33.031 9.422 -1.062 1 95.19 191 LYS A C 1
ATOM 1528 O O . LYS A 1 191 ? 33.062 9.023 0.104 1 95.19 191 LYS A O 1
ATOM 1533 N N . TYR A 1 192 ? 32 9.969 -1.572 1 96.31 192 TYR A N 1
ATOM 1534 C CA . TYR A 1 192 ? 30.828 10.281 -0.755 1 96.31 192 TYR A CA 1
ATOM 1535 C C . TYR A 1 192 ? 29.969 9.039 -0.529 1 96.31 192 TYR A C 1
ATOM 1537 O O . TYR A 1 192 ? 29.078 9.039 0.326 1 96.31 192 TYR A O 1
ATOM 1545 N N . ASP A 1 193 ? 30.188 7.988 -1.269 1 95.19 193 ASP A N 1
ATOM 1546 C CA . ASP A 1 193 ? 29.594 6.711 -0.9 1 95.19 193 ASP A CA 1
ATOM 1547 C C . ASP A 1 193 ? 30.094 6.23 0.457 1 95.19 193 ASP A C 1
ATOM 1549 O O . ASP A 1 193 ? 29.328 5.723 1.273 1 95.19 193 ASP A O 1
ATOM 1553 N N . GLU A 1 194 ? 31.391 6.379 0.625 1 94.06 194 GLU A N 1
ATOM 1554 C CA . GLU A 1 194 ? 31.953 6.035 1.925 1 94.06 194 GLU A CA 1
ATOM 1555 C C . GLU A 1 194 ? 31.438 6.957 3.02 1 94.06 194 GLU A C 1
ATOM 1557 O O . GLU A 1 194 ? 31.156 6.512 4.137 1 94.06 194 GLU A O 1
ATOM 1562 N N . LYS A 1 195 ? 31.312 8.203 2.695 1 94.88 195 LYS A N 1
ATOM 1563 C CA . LYS A 1 195 ? 30.828 9.188 3.652 1 94.88 195 LYS A CA 1
ATOM 1564 C C . LYS A 1 195 ? 29.375 8.898 4.043 1 94.88 195 LYS A C 1
ATOM 1566 O O . LYS A 1 195 ? 28.984 9.117 5.191 1 94.88 195 LYS A O 1
ATOM 1571 N N . ALA A 1 196 ? 28.609 8.469 3.125 1 95.69 196 ALA A N 1
ATOM 1572 C CA . ALA A 1 196 ? 27.203 8.156 3.383 1 95.69 196 ALA A CA 1
ATOM 1573 C C . ALA A 1 196 ? 27.062 7.113 4.492 1 95.69 196 ALA A C 1
ATOM 1575 O O . ALA A 1 196 ? 26.156 7.199 5.328 1 95.69 196 ALA A O 1
ATOM 1576 N N . GLY A 1 197 ? 27.938 6.109 4.504 1 93.38 197 GLY A N 1
ATOM 1577 C CA . GLY A 1 197 ? 27.891 5.078 5.527 1 93.38 197 GLY A CA 1
ATOM 1578 C C . GLY A 1 197 ? 28.172 5.609 6.922 1 93.38 197 GLY A C 1
ATOM 1579 O O . GLY A 1 197 ? 27.719 5.023 7.91 1 93.38 197 GLY A O 1
ATOM 1580 N N . GLU A 1 198 ? 28.797 6.734 6.988 1 93.38 198 GLU A N 1
ATOM 1581 C CA . GLU A 1 198 ? 29.234 7.281 8.266 1 93.38 198 GLU A CA 1
ATOM 1582 C C . GLU A 1 198 ? 28.297 8.398 8.734 1 93.38 198 GLU A C 1
ATOM 1584 O O . GLU A 1 198 ? 28.438 8.906 9.852 1 93.38 198 GLU A O 1
ATOM 1589 N N . GLU A 1 199 ? 27.422 8.797 7.891 1 93.25 199 GLU A N 1
ATOM 1590 C CA . GLU A 1 199 ? 26.516 9.898 8.195 1 93.25 199 GLU A CA 1
ATOM 1591 C C . GLU A 1 199 ? 25.141 9.391 8.641 1 93.25 199 GLU A C 1
ATOM 1593 O O . GLU A 1 199 ? 24.828 8.211 8.445 1 93.25 199 GLU A O 1
ATOM 1598 N N . CYS A 1 200 ? 24.406 10.281 9.273 1 91 200 CYS A N 1
ATOM 1599 C CA . CYS A 1 200 ? 23.094 9.914 9.781 1 91 200 CYS A CA 1
ATOM 1600 C C . CYS A 1 200 ? 22.094 9.781 8.648 1 91 200 CYS A C 1
ATOM 1602 O O . CYS A 1 200 ? 21.156 8.984 8.734 1 91 200 CYS A O 1
ATOM 1604 N N . CYS A 1 201 ? 22.203 10.539 7.629 1 94.81 201 CYS A N 1
ATOM 1605 C CA . CYS A 1 201 ? 21.172 10.594 6.59 1 94.81 201 CYS A CA 1
ATOM 1606 C C . CYS A 1 201 ? 21.75 11.109 5.277 1 94.81 201 CYS A C 1
ATOM 1608 O O . CYS A 1 201 ? 22.781 11.805 5.273 1 94.81 201 CYS A O 1
ATOM 1610 N N . GLY A 1 202 ? 21.094 10.773 4.203 1 96.5 202 GLY A N 1
ATOM 1611 C CA . GLY A 1 202 ? 21.578 11.078 2.867 1 96.5 202 GLY A CA 1
ATOM 1612 C C . GLY A 1 202 ? 21.516 12.555 2.535 1 96.5 202 GLY A C 1
ATOM 1613 O O . GLY A 1 202 ? 22.328 13.062 1.752 1 96.5 202 GLY A O 1
ATOM 1614 N N . ASP A 1 203 ? 20.547 13.242 3.129 1 97 203 ASP A N 1
ATOM 1615 C CA . ASP A 1 203 ? 20.391 14.656 2.816 1 97 203 ASP A CA 1
ATOM 1616 C C . ASP A 1 203 ? 21.547 15.469 3.408 1 97 203 ASP A C 1
ATOM 1618 O O . ASP A 1 203 ? 21.938 16.5 2.855 1 97 203 ASP A O 1
ATOM 1622 N N . VAL A 1 204 ? 22.156 14.961 4.496 1 97.62 204 VAL A N 1
ATOM 1623 C CA . VAL A 1 204 ? 23.359 15.594 5.027 1 97.62 204 VAL A CA 1
ATOM 1624 C C . VAL A 1 204 ? 24.516 15.414 4.047 1 97.62 204 VAL A C 1
ATOM 1626 O O . VAL A 1 204 ? 25.297 16.344 3.805 1 97.62 204 VAL A O 1
ATOM 1629 N N . VAL A 1 205 ? 24.625 14.195 3.486 1 97.81 205 VAL A N 1
ATOM 1630 C CA . VAL A 1 205 ? 25.672 13.922 2.502 1 97.81 205 VAL A CA 1
ATOM 1631 C C . VAL A 1 205 ? 25.516 14.852 1.304 1 97.81 205 VAL A C 1
ATOM 1633 O O . VAL A 1 205 ? 26.5 15.398 0.798 1 97.81 205 VAL A O 1
ATOM 1636 N N . PHE A 1 206 ? 24.297 15.031 0.889 1 98.25 206 PHE A N 1
ATOM 1637 C CA . PHE A 1 206 ? 24 15.953 -0.205 1 98.25 206 PHE A CA 1
ATOM 1638 C C . PHE A 1 206 ? 24.531 17.344 0.105 1 98.25 206 PHE A C 1
ATOM 1640 O O . PHE A 1 206 ? 25.188 17.969 -0.735 1 98.25 206 PHE A O 1
ATOM 1647 N N . ALA A 1 207 ? 24.203 17.844 1.275 1 98.44 207 ALA A N 1
ATOM 1648 C CA . ALA A 1 207 ? 24.625 19.188 1.691 1 98.44 207 ALA A CA 1
ATOM 1649 C C . ALA A 1 207 ? 26.141 19.297 1.748 1 98.44 207 ALA A C 1
ATOM 1651 O O . ALA A 1 207 ? 26.703 20.344 1.451 1 98.44 207 ALA A O 1
ATOM 1652 N N . ARG A 1 208 ? 26.859 18.234 2.111 1 97.56 208 ARG A N 1
ATOM 1653 C CA . ARG A 1 208 ? 28.312 18.219 2.137 1 97.56 208 ARG A CA 1
ATOM 1654 C C . ARG A 1 208 ? 28.891 18.344 0.729 1 97.56 208 ARG A C 1
ATOM 1656 O O . ARG A 1 208 ? 29.906 19.016 0.522 1 97.56 208 ARG A O 1
ATOM 1663 N N . VAL A 1 209 ? 28.266 17.641 -0.198 1 98.12 209 VAL A N 1
ATOM 1664 C CA . VAL A 1 209 ? 28.688 17.734 -1.591 1 98.12 209 VAL A CA 1
ATOM 1665 C C . VAL A 1 209 ? 28.5 19.172 -2.082 1 98.12 209 VAL A C 1
ATOM 1667 O O . VAL A 1 209 ? 29.391 19.734 -2.725 1 98.12 209 VAL A O 1
ATOM 1670 N N . ALA A 1 210 ? 27.328 19.781 -1.771 1 98.31 210 ALA A N 1
ATOM 1671 C CA . ALA A 1 210 ? 27.078 21.172 -2.152 1 98.31 210 ALA A CA 1
ATOM 1672 C C . ALA A 1 210 ? 28.109 22.109 -1.535 1 98.31 210 ALA A C 1
ATOM 1674 O O . ALA A 1 210 ? 28.609 23.016 -2.199 1 98.31 210 ALA A O 1
ATOM 1675 N N . LYS A 1 211 ? 28.422 21.875 -0.296 1 97.56 211 LYS A N 1
ATOM 1676 C CA . LYS A 1 211 ? 29.406 22.688 0.404 1 97.56 211 LYS A CA 1
ATOM 1677 C C . LYS A 1 211 ? 30.781 22.594 -0.262 1 97.56 211 LYS A C 1
ATOM 1679 O O . LYS A 1 211 ? 31.5 23.594 -0.347 1 97.56 211 LYS A O 1
ATOM 1684 N N . GLU A 1 212 ? 31.125 21.453 -0.714 1 97.06 212 GLU A N 1
ATOM 1685 C CA . GLU A 1 212 ? 32.438 21.234 -1.345 1 97.06 212 GLU A CA 1
ATOM 1686 C C . GLU A 1 212 ? 32.594 22.109 -2.582 1 97.06 212 GLU A C 1
ATOM 1688 O O . GLU A 1 212 ? 33.688 22.547 -2.9 1 97.06 212 GLU A O 1
ATOM 1693 N N . VAL A 1 213 ? 31.484 22.391 -3.23 1 97.19 213 VAL A N 1
ATOM 1694 C CA . VAL A 1 213 ? 31.594 23.203 -4.441 1 97.19 213 VAL A CA 1
ATOM 1695 C C . VAL A 1 213 ? 31.203 24.641 -4.129 1 97.19 213 VAL A C 1
ATOM 1697 O O . VAL A 1 213 ? 30.891 25.422 -5.039 1 97.19 213 VAL A O 1
ATOM 1700 N N . GLY A 1 214 ? 31.078 24.984 -2.924 1 95.31 214 GLY A N 1
ATOM 1701 C CA . GLY A 1 214 ? 31.031 26.375 -2.502 1 95.31 214 GLY A CA 1
ATOM 1702 C C . GLY A 1 214 ? 29.625 26.891 -2.283 1 95.31 214 GLY A C 1
ATOM 1703 O O . GLY A 1 214 ? 29.359 28.094 -2.412 1 95.31 214 GLY A O 1
ATOM 1704 N N . THR A 1 215 ? 28.703 25.969 -2.004 1 96.69 215 THR A N 1
ATOM 1705 C CA . THR A 1 215 ? 27.328 26.406 -1.822 1 96.69 215 THR A CA 1
ATOM 1706 C C . THR A 1 215 ? 26.766 25.891 -0.5 1 96.69 215 THR A C 1
ATOM 1708 O O . THR A 1 215 ? 27.047 24.766 -0.104 1 96.69 215 THR A O 1
ATOM 1711 N N . LYS A 1 216 ? 25.969 26.734 0.158 1 95.94 216 LYS A N 1
ATOM 1712 C CA . LYS A 1 216 ? 25.234 26.359 1.367 1 95.94 216 LYS A CA 1
ATOM 1713 C C . LYS A 1 216 ? 23.734 26.344 1.125 1 95.94 216 LYS A C 1
ATOM 1715 O O . LYS A 1 216 ? 23.234 27.094 0.279 1 95.94 216 LYS A O 1
ATOM 1720 N N . VAL A 1 217 ? 23.047 25.578 1.938 1 98.06 217 VAL A N 1
ATOM 1721 C CA . VAL A 1 217 ? 21.609 25.453 1.779 1 98.06 217 VAL A CA 1
ATOM 1722 C C . VAL A 1 217 ? 20.922 26.734 2.273 1 98.06 217 VAL A C 1
ATOM 1724 O O . VAL A 1 217 ? 21.359 27.328 3.262 1 98.06 217 VAL A O 1
ATOM 1727 N N . MET A 1 218 ? 19.922 27.172 1.604 1 97.69 218 MET A N 1
ATOM 1728 C CA . MET A 1 218 ? 19.062 28.266 2.051 1 97.69 218 MET A CA 1
ATOM 1729 C C . MET A 1 218 ? 17.703 27.734 2.484 1 97.69 218 MET A C 1
ATOM 1731 O O . MET A 1 218 ? 17.203 26.75 1.93 1 97.69 218 MET A O 1
ATOM 1735 N N . ASN A 1 219 ? 17.141 28.406 3.432 1 97.88 219 ASN A N 1
ATOM 1736 C CA . ASN A 1 219 ? 15.875 27.984 4.027 1 97.88 219 ASN A CA 1
ATOM 1737 C C . ASN A 1 219 ? 14.688 28.703 3.385 1 97.88 219 ASN A C 1
ATOM 1739 O O . ASN A 1 219 ? 14.688 29.922 3.262 1 97.88 219 ASN A O 1
ATOM 1743 N N . ALA A 1 220 ? 13.789 27.906 2.943 1 97.62 220 ALA A N 1
ATOM 1744 C CA . ALA A 1 220 ? 12.539 28.469 2.42 1 97.62 220 ALA A CA 1
ATOM 1745 C C . ALA A 1 220 ? 11.328 27.875 3.127 1 97.62 220 ALA A C 1
ATOM 1747 O O . ALA A 1 220 ? 10.258 27.734 2.531 1 97.62 220 ALA A O 1
ATOM 1748 N N . HIS A 1 221 ? 11.461 27.406 4.32 1 96.94 221 HIS A N 1
ATOM 1749 C CA . HIS A 1 221 ? 10.336 27.016 5.168 1 96.94 221 HIS A CA 1
ATOM 1750 C C . HIS A 1 221 ? 9.484 28.219 5.539 1 96.94 221 HIS A C 1
ATOM 1752 O O . HIS A 1 221 ? 10.008 29.312 5.777 1 96.94 221 HIS A O 1
ATOM 1758 N N . PRO A 1 222 ? 8.117 28.172 5.484 1 97.62 222 PRO A N 1
ATOM 1759 C CA . PRO A 1 222 ? 7.301 26.969 5.406 1 97.62 222 PRO A CA 1
ATOM 1760 C C . PRO A 1 222 ? 6.828 26.656 3.986 1 97.62 222 PRO A C 1
ATOM 1762 O O . PRO A 1 222 ? 5.918 25.844 3.795 1 97.62 222 PRO A O 1
ATOM 1765 N N . MET A 1 223 ? 7.453 27.344 2.945 1 98.38 223 MET A N 1
ATOM 1766 C CA . MET A 1 223 ? 7.008 27.094 1.579 1 98.38 223 MET A CA 1
ATOM 1767 C C . MET A 1 223 ? 7.305 25.641 1.18 1 98.38 223 MET A C 1
ATOM 1769 O O . MET A 1 223 ? 6.441 24.953 0.629 1 98.38 223 MET A O 1
ATOM 1773 N N . PHE A 1 224 ? 8.578 25.234 1.438 1 98.31 224 PHE A N 1
ATOM 1774 C CA . PHE A 1 224 ? 8.867 23.812 1.5 1 98.31 224 PHE A CA 1
ATOM 1775 C C . PHE A 1 224 ? 8.484 23.234 2.861 1 98.31 224 PHE A C 1
ATOM 1777 O O . PHE A 1 224 ? 9.023 23.656 3.889 1 98.31 224 PHE A O 1
ATOM 1784 N N . ASN A 1 225 ? 7.574 22.359 2.867 1 96.81 225 ASN A N 1
ATOM 1785 C CA . ASN A 1 225 ? 6.969 21.953 4.133 1 96.81 225 ASN A CA 1
ATOM 1786 C C . ASN A 1 225 ? 7.113 20.453 4.371 1 96.81 225 ASN A C 1
ATOM 1788 O O . ASN A 1 225 ? 6.793 19.656 3.492 1 96.81 225 ASN A O 1
ATOM 1792 N N . GLY A 1 226 ? 7.586 20.094 5.555 1 97.12 226 GLY A N 1
ATOM 1793 C CA . GLY A 1 226 ? 7.797 18.688 5.875 1 97.12 226 GLY A CA 1
ATOM 1794 C C . GLY A 1 226 ? 6.566 18.016 6.465 1 97.12 226 GLY A C 1
ATOM 1795 O O . GLY A 1 226 ? 6.605 16.844 6.832 1 97.12 226 GLY A O 1
ATOM 1796 N N . GLU A 1 227 ? 5.438 18.75 6.527 1 97.69 227 GLU A N 1
ATOM 1797 C CA . GLU A 1 227 ? 4.219 18.25 7.156 1 97.69 227 GLU A CA 1
ATOM 1798 C C . GLU A 1 227 ? 3.109 18.047 6.129 1 97.69 227 GLU A C 1
ATOM 1800 O O . GLU A 1 227 ? 3.25 18.453 4.973 1 97.69 227 GLU A O 1
ATOM 1805 N N . LYS A 1 228 ? 2.143 17.391 6.516 1 97.81 228 LYS A N 1
ATOM 1806 C CA . LYS A 1 228 ? 0.923 17.203 5.734 1 97.81 228 LYS A CA 1
ATOM 1807 C C . LYS A 1 228 ? -0.262 17.906 6.387 1 97.81 228 LYS A C 1
ATOM 1809 O O . LYS A 1 228 ? -0.137 18.453 7.488 1 97.81 228 LYS A O 1
ATOM 1814 N N . PRO A 1 229 ? -1.436 17.891 5.793 1 97.69 229 PRO A N 1
ATOM 1815 C CA . PRO A 1 229 ? -2.514 18.781 6.238 1 97.69 229 PRO A CA 1
ATOM 1816 C C . PRO A 1 229 ? -2.91 18.531 7.695 1 97.69 229 PRO A C 1
ATOM 1818 O O . PRO A 1 229 ? -3.164 19.484 8.43 1 97.69 229 PRO A O 1
ATOM 1821 N N . ASN A 1 230 ? -2.939 17.312 8.148 1 97.94 230 ASN A N 1
ATOM 1822 C CA . ASN A 1 230 ? -3.459 17.062 9.484 1 97.94 230 ASN A CA 1
ATOM 1823 C C . ASN A 1 230 ? -2.377 17.234 10.547 1 97.94 230 ASN A C 1
ATOM 1825 O O . ASN A 1 230 ? -2.676 17.281 11.742 1 97.94 230 ASN A O 1
ATOM 1829 N N . THR A 1 231 ? -1.105 17.422 10.133 1 97.94 231 THR A N 1
ATOM 1830 C CA . THR A 1 231 ? -0.042 17.625 11.109 1 97.94 231 THR A CA 1
ATOM 1831 C C . THR A 1 231 ? 0.587 19 10.953 1 97.94 231 THR A C 1
ATOM 1833 O O . THR A 1 231 ? 1.434 19.406 11.75 1 97.94 231 THR A O 1
ATOM 1836 N N . LEU A 1 232 ? 0.272 19.734 9.938 1 97.75 232 LEU A N 1
ATOM 1837 C CA . LEU A 1 232 ? 0.776 21.078 9.68 1 97.75 232 LEU A CA 1
ATOM 1838 C C . LEU A 1 232 ? 0.385 22.016 10.805 1 97.75 232 LEU A C 1
ATOM 1840 O O . LEU A 1 232 ? -0.775 22.062 11.219 1 97.75 232 LEU A O 1
ATOM 1844 N N . PRO A 1 233 ? 1.324 22.766 11.383 1 98 233 PRO A N 1
ATOM 1845 C CA . PRO A 1 233 ? 1.015 23.719 12.453 1 98 233 PRO A CA 1
ATOM 1846 C C . PRO A 1 233 ? 0.442 25.031 11.93 1 98 233 PRO A C 1
ATOM 1848 O O . PRO A 1 233 ? 1.181 26 11.75 1 98 233 PRO A O 1
ATOM 1851 N N . TYR A 1 234 ? -0.77 25.109 11.797 1 98.25 234 TYR A N 1
ATOM 1852 C CA . TYR A 1 234 ? -1.431 26.312 11.32 1 98.25 234 TYR A CA 1
ATOM 1853 C C . TYR A 1 234 ? -1.359 27.422 12.359 1 98.25 234 TYR A C 1
ATOM 1855 O O . TYR A 1 234 ? -1.285 27.156 13.562 1 98.25 234 TYR A O 1
ATOM 1863 N N . GLY A 1 235 ? -1.408 28.609 12.016 1 96.62 235 GLY A N 1
ATOM 1864 C CA . GLY A 1 235 ? -1.337 29.75 12.906 1 96.62 235 GLY A CA 1
ATOM 1865 C C . GLY A 1 235 ? -0.342 30.812 12.453 1 96.62 235 GLY A C 1
ATOM 1866 O O . GLY A 1 235 ? -0.066 30.938 11.258 1 96.62 235 GLY A O 1
ATOM 1867 N N . PRO A 1 236 ? 0.141 31.562 13.445 1 92.44 236 PRO A N 1
ATOM 1868 C CA . PRO A 1 236 ? 1.114 32.594 13.086 1 92.44 236 PRO A CA 1
ATOM 1869 C C . PRO A 1 236 ? 2.342 32.031 12.375 1 92.44 236 PRO A C 1
ATOM 1871 O O . PRO A 1 236 ? 2.979 31.094 12.883 1 92.44 236 PRO A O 1
ATOM 1874 N N . GLY A 1 237 ? 2.672 32.5 11.211 1 91.31 237 GLY A N 1
ATOM 1875 C CA . GLY A 1 237 ? 3.83 32.062 10.445 1 91.31 237 GLY A CA 1
ATOM 1876 C C . GLY A 1 237 ? 3.535 30.906 9.531 1 91.31 237 GLY A C 1
ATOM 1877 O O . GLY A 1 237 ? 4.41 30.453 8.789 1 91.31 237 GLY A O 1
ATOM 1878 N N . HIS A 1 238 ? 2.361 30.312 9.586 1 96.19 238 HIS A N 1
ATOM 1879 C CA . HIS A 1 238 ? 1.89 29.234 8.719 1 96.19 238 HIS A CA 1
ATOM 1880 C C . HIS A 1 238 ? 0.439 29.453 8.305 1 96.19 238 HIS A C 1
ATOM 1882 O O . HIS A 1 238 ? -0.453 28.719 8.734 1 96.19 238 HIS A O 1
ATOM 1888 N N . TRP A 1 239 ? 0.246 30.422 7.516 1 97.44 239 TRP A N 1
ATOM 1889 C CA . TRP A 1 239 ? -1.132 30.781 7.203 1 97.44 239 TRP A CA 1
ATOM 1890 C C . TRP A 1 239 ? -1.227 31.406 5.816 1 97.44 239 TRP A C 1
ATOM 1892 O O . TRP A 1 239 ? -1.689 30.766 4.867 1 97.44 239 TRP A O 1
ATOM 1902 N N . CYS A 1 240 ? -0.534 32.562 5.586 1 97.25 240 CYS A N 1
ATOM 1903 C CA . CYS A 1 240 ? -0.653 33.312 4.34 1 97.25 240 CYS A CA 1
ATOM 1904 C C . CYS A 1 240 ? 0.477 32.969 3.383 1 97.25 240 CYS A C 1
ATOM 1906 O O . CYS A 1 240 ? 0.461 33.375 2.219 1 97.25 240 CYS A O 1
ATOM 1908 N N . GLU A 1 241 ? 1.457 32.188 3.84 1 97.69 241 GLU A N 1
ATOM 1909 C CA . GLU A 1 241 ? 2.572 31.75 3.004 1 97.69 241 GLU A CA 1
ATOM 1910 C C . GLU A 1 241 ? 2.115 30.75 1.949 1 97.69 241 GLU A C 1
ATOM 1912 O O . GLU A 1 241 ? 1.209 29.953 2.197 1 97.69 241 GLU A O 1
ATOM 1917 N N . PRO A 1 242 ? 2.744 30.812 0.816 1 97.5 242 PRO A N 1
ATOM 1918 C CA . PRO A 1 242 ? 2.393 29.828 -0.206 1 97.5 242 PRO A CA 1
ATOM 1919 C C . PRO A 1 242 ? 2.967 28.438 0.091 1 97.5 242 PRO A C 1
ATOM 1921 O O . PRO A 1 242 ? 3.955 28.312 0.82 1 97.5 242 PRO A O 1
ATOM 1924 N N . LEU A 1 243 ? 2.32 27.5 -0.448 1 97 243 LEU A N 1
ATOM 1925 C CA . LEU A 1 243 ? 2.758 26.109 -0.31 1 97 243 LEU A CA 1
ATOM 1926 C C . LEU A 1 243 ? 3.465 25.641 -1.575 1 97 243 LEU A C 1
ATOM 1928 O O . LEU A 1 243 ? 2.926 25.766 -2.678 1 97 243 LEU A O 1
ATOM 1932 N N . LEU A 1 244 ? 4.688 25.125 -1.453 1 98.44 244 LEU A N 1
ATOM 1933 C CA . LEU A 1 244 ? 5.395 24.516 -2.572 1 98.44 244 LEU A CA 1
ATOM 1934 C C . LEU A 1 244 ? 5.336 23 -2.488 1 98.44 244 LEU A C 1
ATOM 1936 O O . LEU A 1 244 ? 5.141 22.312 -3.5 1 98.44 244 LEU A O 1
ATOM 1940 N N . THR A 1 245 ? 5.527 22.5 -1.273 1 98.62 245 THR A N 1
ATOM 1941 C CA . THR A 1 245 ? 5.531 21.047 -1.099 1 98.62 245 THR A CA 1
ATOM 1942 C C . THR A 1 245 ? 4.957 20.672 0.263 1 98.62 245 THR A C 1
ATOM 1944 O O . THR A 1 245 ? 4.906 21.5 1.175 1 98.62 245 THR A O 1
ATOM 1947 N N . MET A 1 246 ? 4.426 19.516 0.375 1 98.38 246 MET A N 1
ATOM 1948 C CA . MET A 1 246 ? 4.055 18.859 1.624 1 98.38 246 MET A CA 1
ATOM 1949 C C . MET A 1 246 ? 4.598 17.438 1.67 1 98.38 246 MET A C 1
ATOM 1951 O O . MET A 1 246 ? 4.613 16.734 0.654 1 98.38 246 MET A O 1
ATOM 1955 N N . HIS A 1 247 ? 4.996 17 2.852 1 97.88 247 HIS A N 1
ATOM 1956 C CA . HIS A 1 247 ? 5.645 15.703 2.973 1 97.88 247 HIS A CA 1
ATOM 1957 C C . HIS A 1 247 ? 4.832 14.766 3.859 1 97.88 247 HIS A C 1
ATOM 1959 O O . HIS A 1 247 ? 3.83 15.172 4.449 1 97.88 247 HIS A O 1
ATOM 1965 N N . HIS A 1 248 ? 5.133 13.477 3.855 1 96.38 248 HIS A N 1
ATOM 1966 C CA . HIS A 1 248 ? 4.547 12.398 4.652 1 96.38 248 HIS A CA 1
ATOM 1967 C C . HIS A 1 248 ? 3.113 12.109 4.219 1 96.38 248 HIS A C 1
ATOM 1969 O O . HIS A 1 248 ? 2.277 11.734 5.043 1 96.38 248 HIS A O 1
ATOM 1975 N N . MET A 1 249 ? 2.891 12.383 2.986 1 97.06 249 MET A N 1
ATOM 1976 C CA . MET A 1 249 ? 1.531 12.18 2.492 1 97.06 249 MET A CA 1
ATOM 1977 C C . MET A 1 249 ? 1.354 10.766 1.958 1 97.06 249 MET A C 1
ATOM 1979 O O . MET A 1 249 ? 2.17 10.289 1.167 1 97.06 249 MET A O 1
ATOM 1983 N N . ASN A 1 250 ? 0.35 10.102 2.451 1 95.81 250 ASN A N 1
ATOM 1984 C CA . ASN A 1 250 ? 0.02 8.82 1.825 1 95.81 250 ASN A CA 1
ATOM 1985 C C . ASN A 1 250 ? -0.786 9.023 0.544 1 95.81 250 ASN A C 1
ATOM 1987 O O . ASN A 1 250 ? -1.092 10.148 0.166 1 95.81 250 ASN A O 1
ATOM 1991 N N . SER A 1 251 ? -1.119 7.938 -0.095 1 96.44 251 SER A N 1
ATOM 1992 C CA . SER A 1 251 ? -1.737 7.996 -1.416 1 96.44 251 SER A CA 1
ATOM 1993 C C . SER A 1 251 ? -3.1 8.68 -1.358 1 96.44 251 SER A C 1
ATOM 1995 O O . SER A 1 251 ? -3.441 9.469 -2.242 1 96.44 251 SER A O 1
ATOM 1997 N N . GLU A 1 252 ? -3.896 8.383 -0.388 1 96.38 252 GLU A N 1
ATOM 1998 C CA . GLU A 1 252 ? -5.207 9.008 -0.23 1 96.38 252 GLU A CA 1
ATOM 1999 C C . GLU A 1 252 ? -5.078 10.516 -0.06 1 96.38 252 GLU A C 1
ATOM 2001 O O . GLU A 1 252 ? -5.84 11.281 -0.661 1 96.38 252 GLU A O 1
ATOM 2006 N N . GLU A 1 253 ? -4.137 10.914 0.706 1 97.12 253 GLU A N 1
ATOM 2007 C CA . GLU A 1 253 ? -3.908 12.328 0.982 1 97.12 253 GLU A CA 1
ATOM 2008 C C . GLU A 1 253 ? -3.406 13.062 -0.259 1 97.12 253 GLU A C 1
ATOM 2010 O O . GLU A 1 253 ? -3.832 14.188 -0.54 1 97.12 253 GLU A O 1
ATOM 2015 N N . ILE A 1 254 ? -2.488 12.445 -0.976 1 97.38 254 ILE A N 1
ATOM 2016 C CA . ILE A 1 254 ? -2.008 13.016 -2.229 1 97.38 254 ILE A CA 1
ATOM 2017 C C . ILE A 1 254 ? -3.184 13.242 -3.176 1 97.38 254 ILE A C 1
ATOM 2019 O O . ILE A 1 254 ? -3.336 14.336 -3.732 1 97.38 254 ILE A O 1
ATOM 2023 N N . SER A 1 255 ? -3.971 12.234 -3.297 1 96.19 255 SER A N 1
ATOM 2024 C CA . SER A 1 255 ? -5.133 12.328 -4.176 1 96.19 255 SER A CA 1
ATOM 2025 C C . SER A 1 255 ? -6.086 13.422 -3.715 1 96.19 255 SER A C 1
ATOM 2027 O O . SER A 1 255 ? -6.625 14.172 -4.535 1 96.19 255 SER A O 1
ATOM 2029 N N . ALA A 1 256 ? -6.316 13.523 -2.451 1 95.94 256 ALA A N 1
ATOM 2030 C CA . ALA A 1 256 ? -7.258 14.492 -1.896 1 95.94 256 ALA A CA 1
ATOM 2031 C C . ALA A 1 256 ? -6.777 15.922 -2.141 1 95.94 256 ALA A C 1
ATOM 2033 O O . ALA A 1 256 ? -7.559 16.781 -2.559 1 95.94 256 ALA A O 1
ATOM 2034 N N . VAL A 1 257 ? -5.543 16.172 -1.865 1 96.94 257 VAL A N 1
ATOM 2035 C CA . VAL A 1 257 ? -5.012 17.516 -2.059 1 96.94 257 VAL A CA 1
ATOM 2036 C C . VAL A 1 257 ? -4.996 17.859 -3.547 1 96.94 257 VAL A C 1
ATOM 2038 O O . VAL A 1 257 ? -5.289 18.984 -3.936 1 96.94 257 VAL A O 1
ATOM 2041 N N . TRP A 1 258 ? -4.637 16.891 -4.352 1 95.81 258 TRP A N 1
ATOM 2042 C CA . TRP A 1 258 ? -4.676 17.109 -5.793 1 95.81 258 TRP A CA 1
ATOM 2043 C C . TRP A 1 258 ? -6.09 17.453 -6.254 1 95.81 258 TRP A C 1
ATOM 2045 O O . TRP A 1 258 ? -6.277 18.375 -7.059 1 95.81 258 TRP A O 1
ATOM 2055 N N . GLN A 1 259 ? -7.062 16.719 -5.754 1 93.81 259 GLN A N 1
ATOM 2056 C CA . GLN A 1 259 ? -8.453 16.984 -6.098 1 93.81 259 GLN A CA 1
ATOM 2057 C C . GLN A 1 259 ? -8.859 18.406 -5.672 1 93.81 259 GLN A C 1
ATOM 2059 O O . GLN A 1 259 ? -9.547 19.094 -6.414 1 93.81 259 GLN A O 1
ATOM 2064 N N . TYR A 1 260 ? -8.492 18.797 -4.539 1 94.81 260 TYR A N 1
ATOM 2065 C CA . TYR A 1 260 ? -8.773 20.156 -4.09 1 94.81 260 TYR A CA 1
ATOM 2066 C C . TYR A 1 260 ? -8.18 21.188 -5.047 1 94.81 260 TYR A C 1
ATOM 2068 O O . TYR A 1 260 ? -8.859 22.125 -5.453 1 94.81 260 TYR A O 1
ATOM 2076 N N . GLN A 1 261 ? -6.922 20.906 -5.324 1 93.06 261 GLN A N 1
ATOM 2077 C CA . GLN A 1 261 ? -6.238 21.828 -6.223 1 93.06 261 GLN A CA 1
ATOM 2078 C C . GLN A 1 261 ? -6.965 21.922 -7.562 1 93.06 261 GLN A C 1
ATOM 2080 O O . GLN A 1 261 ? -7.066 23.016 -8.141 1 93.06 261 GLN A O 1
ATOM 2085 N N . GLN A 1 262 ? -7.48 20.828 -8.062 1 90.25 262 GLN A N 1
ATOM 2086 C CA . GLN A 1 262 ? -8.164 20.781 -9.352 1 90.25 262 GLN A CA 1
ATOM 2087 C C . GLN A 1 262 ? -9.5 21.516 -9.289 1 90.25 262 GLN A C 1
ATOM 2089 O O . GLN A 1 262 ? -10 21.984 -10.312 1 90.25 262 GLN A O 1
ATOM 2094 N N . THR A 1 263 ? -10.062 21.625 -8.109 1 89.44 263 THR A N 1
ATOM 2095 C CA . THR A 1 263 ? -11.422 22.156 -8.016 1 89.44 263 THR A CA 1
ATOM 2096 C C . THR A 1 263 ? -11.422 23.547 -7.406 1 89.44 263 THR A C 1
ATOM 2098 O O . THR A 1 263 ? -12.484 24.125 -7.168 1 89.44 263 THR A O 1
ATOM 2101 N N . ARG A 1 264 ? -10.219 24 -7.102 1 89.44 264 ARG A N 1
ATOM 2102 C CA . ARG A 1 264 ? -10.086 25.359 -6.562 1 89.44 264 ARG A CA 1
ATOM 2103 C C . ARG A 1 264 ? -10.688 26.375 -7.516 1 89.44 264 ARG A C 1
ATOM 2105 O O . ARG A 1 264 ? -10.523 26.266 -8.734 1 89.44 264 ARG A O 1
ATOM 2112 N N . THR A 1 265 ? -11.367 27.312 -6.957 1 85.56 265 THR A N 1
ATOM 2113 C CA . THR A 1 265 ? -11.945 28.375 -7.773 1 85.56 265 THR A CA 1
ATOM 2114 C C . THR A 1 265 ? -11.039 29.594 -7.781 1 85.56 265 THR A C 1
ATOM 2116 O O . THR A 1 265 ? -11.07 30.391 -8.719 1 85.56 265 THR A O 1
ATOM 2119 N N . LYS A 1 266 ? -10.258 29.641 -6.711 1 83.62 266 LYS A N 1
ATOM 2120 C CA . LYS A 1 266 ? -9.328 30.766 -6.625 1 83.62 266 LYS A CA 1
ATOM 2121 C C . LYS A 1 266 ? -8.156 30.594 -7.59 1 83.62 266 LYS A C 1
ATOM 2123 O O . LYS A 1 266 ? -7.613 29.484 -7.715 1 83.62 266 LYS A O 1
ATOM 2128 N N . LYS A 1 267 ? -7.828 31.609 -8.273 1 80.75 267 LYS A N 1
ATOM 2129 C CA . LYS A 1 267 ? -6.785 31.531 -9.289 1 80.75 267 LYS A CA 1
ATOM 2130 C C . LYS A 1 267 ? -5.43 31.938 -8.719 1 80.75 267 LYS A C 1
ATOM 2132 O O . LYS A 1 267 ? -4.398 31.766 -9.375 1 80.75 267 LYS A O 1
ATOM 2137 N N . ASP A 1 268 ? -5.422 32.406 -7.453 1 88.31 268 ASP A N 1
ATOM 2138 C CA . ASP A 1 268 ? -4.168 32.812 -6.816 1 88.31 268 ASP A CA 1
ATOM 2139 C C . ASP A 1 268 ? -3.369 31.578 -6.383 1 88.31 268 ASP A C 1
ATOM 2141 O O . ASP A 1 268 ? -3.846 30.438 -6.496 1 88.31 268 ASP A O 1
ATOM 2145 N N . PHE A 1 269 ? -2.105 31.906 -6.023 1 94.94 269 PHE A N 1
ATOM 2146 C CA . PHE A 1 269 ? -1.251 30.812 -5.547 1 94.94 269 PHE A CA 1
ATOM 2147 C C . PHE A 1 269 ? -1.778 30.25 -4.234 1 94.94 269 PHE A C 1
ATOM 2149 O O . PHE A 1 269 ? -2.246 31 -3.371 1 94.94 269 PHE A O 1
ATOM 2156 N N . MET A 1 270 ? -1.712 28.984 -4.125 1 95.06 270 MET A N 1
ATOM 2157 C CA . MET A 1 270 ? -2.273 28.266 -2.984 1 95.06 270 MET A CA 1
ATOM 2158 C C . MET A 1 270 ? -1.539 28.625 -1.698 1 95.06 270 MET A C 1
ATOM 2160 O O . MET A 1 270 ? -0.32 28.469 -1.608 1 95.06 270 MET A O 1
ATOM 2164 N N . GLN A 1 271 ? -2.256 29.125 -0.728 1 96.75 271 GLN A N 1
ATOM 2165 C CA . GLN A 1 271 ? -1.715 29.469 0.582 1 96.75 271 GLN A CA 1
ATOM 2166 C C . GLN A 1 271 ? -1.935 28.344 1.585 1 96.75 271 GLN A C 1
ATOM 2168 O O . GLN A 1 271 ? -2.834 27.516 1.412 1 96.75 271 GLN A O 1
ATOM 2173 N N . ILE A 1 272 ? -1.204 28.328 2.615 1 97.75 272 ILE A N 1
ATOM 2174 C CA . ILE A 1 272 ? -1.274 27.312 3.666 1 97.75 272 ILE A CA 1
ATOM 2175 C C . ILE A 1 272 ? -2.678 27.297 4.27 1 97.75 272 ILE A C 1
ATOM 2177 O O . ILE A 1 272 ? -3.217 26.234 4.57 1 97.75 272 ILE A O 1
ATOM 2181 N N . ARG A 1 273 ? -3.336 28.422 4.438 1 97.19 273 ARG A N 1
ATOM 2182 C CA . ARG A 1 273 ? -4.641 28.516 5.078 1 97.19 273 ARG A CA 1
ATOM 2183 C C . ARG A 1 273 ? -5.695 27.734 4.301 1 97.19 273 ARG A C 1
ATOM 2185 O O . ARG A 1 273 ? -6.703 27.297 4.863 1 97.19 273 ARG A O 1
ATOM 2192 N N . GLU A 1 274 ? -5.488 27.531 3.004 1 96.56 274 GLU A N 1
ATOM 2193 C CA . GLU A 1 274 ? -6.441 26.781 2.201 1 96.56 274 GLU A CA 1
ATOM 2194 C C . GLU A 1 274 ? -6.488 25.312 2.635 1 96.56 274 GLU A C 1
ATOM 2196 O O . GLU A 1 274 ? -7.531 24.672 2.541 1 96.56 274 GLU A O 1
ATOM 2201 N N . MET A 1 275 ? -5.328 24.766 3.08 1 97.5 275 MET A N 1
ATOM 2202 C CA . MET A 1 275 ? -5.305 23.422 3.613 1 97.5 275 MET A CA 1
ATOM 2203 C C . MET A 1 275 ? -6.133 23.312 4.891 1 97.5 275 MET A C 1
ATOM 2205 O O . MET A 1 275 ? -6.773 22.297 5.148 1 97.5 275 MET A O 1
ATOM 2209 N N . TYR A 1 276 ? -6.145 24.438 5.703 1 97.69 276 TYR A N 1
ATOM 2210 C CA . TYR A 1 276 ? -6.969 24.469 6.906 1 97.69 276 TYR A CA 1
ATOM 2211 C C . TYR A 1 276 ? -8.445 24.406 6.559 1 97.69 276 TYR A C 1
ATOM 2213 O O . TYR A 1 276 ? -9.188 23.594 7.105 1 97.69 276 TYR A O 1
ATOM 2221 N N . TYR A 1 277 ? -8.828 25.188 5.637 1 96.94 277 TYR A N 1
ATOM 2222 C CA . TYR A 1 277 ? -10.242 25.297 5.301 1 96.94 277 TYR A CA 1
ATOM 2223 C C . TYR A 1 277 ? -10.734 24.016 4.613 1 96.94 277 TYR A C 1
ATOM 2225 O O . TYR A 1 277 ? -11.883 23.625 4.785 1 96.94 277 TYR A O 1
ATOM 2233 N N . ALA A 1 278 ? -9.828 23.406 3.91 1 96.5 278 ALA A N 1
ATOM 2234 C CA . ALA A 1 278 ? -10.234 22.25 3.123 1 96.5 278 ALA A CA 1
ATOM 2235 C C . ALA A 1 278 ? -10.211 20.984 3.965 1 96.5 278 ALA A C 1
ATOM 2237 O O . ALA A 1 278 ? -11.07 20.109 3.814 1 96.5 278 ALA A O 1
ATOM 2238 N N . PHE A 1 279 ? -9.242 20.844 4.879 1 97.44 279 PHE A N 1
ATOM 2239 C CA . PHE A 1 279 ? -8.984 19.516 5.418 1 97.44 279 PHE A CA 1
ATOM 2240 C C . PHE A 1 279 ? -9.031 19.531 6.941 1 97.44 279 PHE A C 1
ATOM 2242 O O . PHE A 1 279 ? -9.039 18.484 7.578 1 97.44 279 PHE A O 1
ATOM 2249 N N . PHE A 1 280 ? -9.07 20.703 7.547 1 97.88 280 PHE A N 1
ATOM 2250 C CA . PHE A 1 280 ? -9.055 20.797 9 1 97.88 280 PHE A CA 1
ATOM 2251 C C . PHE A 1 280 ? -10.375 21.344 9.523 1 97.88 280 PHE A C 1
ATOM 2253 O O . PHE A 1 280 ? -11.086 20.672 10.266 1 97.88 280 PHE A O 1
ATOM 2260 N N . ALA A 1 281 ? -10.789 22.484 9.047 1 97.62 281 ALA A N 1
ATOM 2261 C CA . ALA A 1 281 ? -11.938 23.234 9.562 1 97.62 281 ALA A CA 1
ATOM 2262 C C . ALA A 1 281 ? -13.211 22.391 9.5 1 97.62 281 ALA A C 1
ATOM 2264 O O . ALA A 1 281 ? -13.977 22.359 10.469 1 97.62 281 ALA A O 1
ATOM 2265 N N . PRO A 1 282 ? -13.453 21.641 8.438 1 96.5 282 PRO A N 1
ATOM 2266 C CA . PRO A 1 282 ? -14.703 20.875 8.367 1 96.5 282 PRO A CA 1
ATOM 2267 C C . PRO A 1 282 ? -14.766 19.766 9.398 1 96.5 282 PRO A C 1
ATOM 2269 O O . PRO A 1 282 ? -15.844 19.219 9.664 1 96.5 282 PRO A O 1
ATOM 2272 N N . LYS A 1 283 ? -13.609 19.469 9.938 1 95 283 LYS A N 1
ATOM 2273 C CA . LYS A 1 283 ? -13.531 18.344 10.867 1 95 283 LYS A CA 1
ATOM 2274 C C . LYS A 1 283 ? -13.336 18.844 12.297 1 95 283 LYS A C 1
ATOM 2276 O O . LYS A 1 283 ? -13.156 18.031 13.219 1 95 283 LYS A O 1
ATOM 2281 N N . MET A 1 284 ? -13.312 20.031 12.469 1 92.81 284 MET A N 1
ATOM 2282 C CA . MET A 1 284 ? -12.984 20.625 13.766 1 92.81 284 MET A CA 1
ATOM 2283 C C . MET A 1 284 ? -14.102 20.406 14.773 1 92.81 284 MET A C 1
ATOM 2285 O O . MET A 1 284 ? -15.281 20.531 14.43 1 92.81 284 MET A O 1
ATOM 2289 N N . VAL A 1 285 ? -13.734 19.922 15.906 1 95.56 285 VAL A N 1
ATOM 2290 C CA . VAL A 1 285 ? -14.602 19.781 17.078 1 95.56 285 VAL A CA 1
ATOM 2291 C C . VAL A 1 285 ? -13.883 20.297 18.312 1 95.56 285 VAL A C 1
ATOM 2293 O O . VAL A 1 285 ? -12.68 20.578 18.281 1 95.56 285 VAL A O 1
ATOM 2296 N N . ALA A 1 286 ? -14.664 20.453 19.344 1 96.81 286 ALA A N 1
ATOM 2297 C CA . ALA A 1 286 ? -14.07 20.984 20.562 1 96.81 286 ALA A CA 1
ATOM 2298 C C . ALA A 1 286 ? -13.023 20.016 21.141 1 96.81 286 ALA A C 1
ATOM 2300 O O . ALA A 1 286 ? -11.977 20.453 21.625 1 96.81 286 ALA A O 1
ATOM 2301 N N . TYR A 1 287 ? -13.414 18.781 21.172 1 97.88 287 TYR A N 1
ATOM 2302 C CA . TYR A 1 287 ? -12.438 17.797 21.641 1 97.88 287 TYR A CA 1
ATOM 2303 C C . TYR A 1 287 ? -12.695 16.438 21.031 1 97.88 287 TYR A C 1
ATOM 2305 O O . TYR A 1 287 ? -13.773 16.172 20.484 1 97.88 287 TYR A O 1
ATOM 2313 N N . ARG A 1 288 ? -11.695 15.609 20.953 1 97.25 288 ARG A N 1
ATOM 2314 C CA . ARG A 1 288 ? -11.758 14.234 20.469 1 97.25 288 ARG A CA 1
ATOM 2315 C C . ARG A 1 288 ? -11.102 13.273 21.469 1 97.25 288 ARG A C 1
ATOM 2317 O O . ARG A 1 288 ? -10 13.539 21.953 1 97.25 288 ARG A O 1
ATOM 2324 N N . LYS A 1 289 ? -11.828 12.203 21.75 1 96.31 289 LYS A N 1
ATOM 2325 C CA . LYS A 1 289 ? -11.227 11.109 22.5 1 96.31 289 LYS A CA 1
ATOM 2326 C C . LYS A 1 289 ? -10.383 10.211 21.609 1 96.31 289 LYS A C 1
ATOM 2328 O O . LYS A 1 289 ? -10.586 10.18 20.391 1 96.31 289 LYS A O 1
ATOM 2333 N N . ASP A 1 290 ? -9.367 9.555 22.156 1 95.69 290 ASP A N 1
ATOM 2334 C CA . ASP A 1 290 ? -8.469 8.672 21.422 1 95.69 290 ASP A CA 1
ATOM 2335 C C . ASP A 1 290 ? -7.82 9.406 20.25 1 95.69 290 ASP A C 1
ATOM 2337 O O . ASP A 1 290 ? -7.809 8.898 19.125 1 95.69 290 ASP A O 1
ATOM 2341 N N . TRP A 1 291 ? -7.332 10.547 20.594 1 97.5 291 TRP A N 1
ATOM 2342 C CA . TRP A 1 291 ? -6.84 11.438 19.547 1 97.5 291 TRP A CA 1
ATOM 2343 C C . TRP A 1 291 ? -5.598 12.195 20.016 1 97.5 291 TRP A C 1
ATOM 2345 O O . TRP A 1 291 ? -5.531 12.633 21.156 1 97.5 291 TRP A O 1
ATOM 2355 N N . ASP A 1 292 ? -4.617 12.273 19.203 1 98.19 292 ASP A N 1
ATOM 2356 C CA . ASP A 1 292 ? -3.414 13.062 19.453 1 98.19 292 ASP A CA 1
ATOM 2357 C C . ASP A 1 292 ? -3.307 14.219 18.453 1 98.19 292 ASP A C 1
ATOM 2359 O O . ASP A 1 292 ? -3.02 14.008 17.281 1 98.19 292 ASP A O 1
ATOM 2363 N N . ASN A 1 293 ? -3.504 15.438 18.938 1 98.5 293 ASN A N 1
ATOM 2364 C CA . ASN A 1 293 ? -3.396 16.594 18.047 1 98.5 293 ASN A CA 1
ATOM 2365 C C . ASN A 1 293 ? -1.992 17.188 18.078 1 98.5 293 ASN A C 1
ATOM 2367 O O . ASN A 1 293 ? -1.779 18.312 17.609 1 98.5 293 ASN A O 1
ATOM 2371 N N . LEU A 1 294 ? -1.082 16.547 18.75 1 98.06 294 LEU A N 1
ATOM 2372 C CA . LEU A 1 294 ? 0.346 16.844 18.75 1 98.06 294 LEU A CA 1
ATOM 2373 C C . LEU A 1 294 ? 0.641 18.094 19.578 1 98.06 294 LEU A C 1
ATOM 2375 O O . LEU A 1 294 ? 1.591 18.812 19.281 1 98.06 294 LEU A O 1
ATOM 2379 N N . SER A 1 295 ? -0.172 18.375 20.531 1 98.5 295 SER A N 1
ATOM 2380 C CA . SER A 1 295 ? 0.131 19.453 21.469 1 98.5 295 SER A CA 1
ATOM 2381 C C . SER A 1 295 ? 1.312 19.094 22.359 1 98.5 295 SER A C 1
ATOM 2383 O O . SER A 1 295 ? 1.217 18.188 23.188 1 98.5 295 SER A O 1
ATOM 2385 N N . ASP A 1 296 ? 2.381 19.875 22.219 1 96.81 296 ASP A N 1
ATOM 2386 C CA . ASP A 1 296 ? 3.551 19.5 23 1 96.81 296 ASP A CA 1
ATOM 2387 C C . ASP A 1 296 ? 4.469 20.703 23.219 1 96.81 296 ASP A C 1
ATOM 2389 O O . ASP A 1 296 ? 5.668 20.547 23.453 1 96.81 296 ASP A O 1
ATOM 2393 N N . ASP A 1 297 ? 3.938 21.891 23.047 1 97.88 297 ASP A N 1
ATOM 2394 C CA . ASP A 1 297 ? 4.77 23.078 23.234 1 97.88 297 ASP A CA 1
ATOM 2395 C C . ASP A 1 297 ? 5.039 23.328 24.703 1 97.88 297 ASP A C 1
ATOM 2397 O O . ASP A 1 297 ? 6.168 23.656 25.094 1 97.88 297 ASP A O 1
ATOM 2401 N N . THR A 1 298 ? 3.982 23.312 25.484 1 98.44 298 THR A N 1
ATOM 2402 C CA . THR A 1 298 ? 4.059 23.547 26.922 1 98.44 298 THR A CA 1
ATOM 2403 C C . THR A 1 298 ? 3.236 22.5 27.672 1 98.44 298 THR A C 1
ATOM 2405 O O . THR A 1 298 ? 2.105 22.203 27.297 1 98.44 298 THR A O 1
ATOM 2408 N N . CYS A 1 299 ? 3.834 22.016 28.734 1 98.62 299 CYS A N 1
ATOM 2409 C CA . CYS A 1 299 ? 3.139 20.953 29.469 1 98.62 299 CYS A CA 1
ATOM 2410 C C . CYS A 1 299 ? 2.93 21.359 30.922 1 98.62 299 CYS A C 1
ATOM 2412 O O . CYS A 1 299 ? 3.699 22.141 31.469 1 98.62 299 CYS A O 1
ATOM 2414 N N . TYR A 1 300 ? 1.868 20.875 31.5 1 98.62 300 TYR A N 1
ATOM 2415 C CA . TYR A 1 300 ? 1.485 21.047 32.906 1 98.62 300 TYR A CA 1
ATOM 2416 C C . TYR A 1 300 ? 1.302 19.703 33.594 1 98.62 300 TYR A C 1
ATOM 2418 O O . TYR A 1 300 ? 0.335 18.984 33.312 1 98.62 300 TYR A O 1
ATOM 2426 N N . ILE A 1 301 ? 2.193 19.406 34.438 1 97.44 301 ILE A N 1
ATOM 2427 C CA . ILE A 1 301 ? 2.24 18.125 35.125 1 97.44 301 ILE A CA 1
ATOM 2428 C C . ILE A 1 301 ? 1.947 18.312 36.594 1 97.44 301 ILE A C 1
ATOM 2430 O O . ILE A 1 301 ? 2.334 19.328 37.188 1 97.44 301 ILE A O 1
ATOM 2434 N N . ALA A 1 302 ? 1.221 17.375 37.156 1 93 302 ALA A N 1
ATOM 2435 C CA . ALA A 1 302 ? 0.979 17.422 38.594 1 93 302 ALA A CA 1
ATOM 2436 C C . ALA A 1 302 ? 2.293 17.469 39.375 1 93 302 ALA A C 1
ATOM 2438 O O . ALA A 1 302 ? 3.268 16.812 39 1 93 302 ALA A O 1
ATOM 2439 N N . PRO A 1 303 ? 2.305 18.188 40.469 1 92.94 303 PRO A N 1
ATOM 2440 C CA . PRO A 1 303 ? 3.564 18.422 41.188 1 92.94 303 PRO A CA 1
ATOM 2441 C C . PRO A 1 303 ? 3.994 17.219 42.031 1 92.94 303 PRO A C 1
ATOM 2443 O O . PRO A 1 303 ? 5.133 17.156 42.5 1 92.94 303 PRO A O 1
ATOM 2446 N N . ASP A 1 304 ? 3.154 16.25 42.219 1 92.62 304 ASP A N 1
ATOM 2447 C CA . ASP A 1 304 ? 3.506 15.102 43.062 1 92.62 304 ASP A CA 1
ATOM 2448 C C . ASP A 1 304 ? 4.582 14.25 42.375 1 92.62 304 ASP A C 1
ATOM 2450 O O . ASP A 1 304 ? 4.68 14.227 41.156 1 92.62 304 ASP A O 1
ATOM 2454 N N . GLU A 1 305 ? 5.309 13.531 43.156 1 93.69 305 GLU A N 1
ATOM 2455 C CA . GLU A 1 305 ? 6.465 12.773 42.688 1 93.69 305 GLU A CA 1
ATOM 2456 C C . GLU A 1 305 ? 6.055 11.68 41.688 1 93.69 305 GLU A C 1
ATOM 2458 O O . GLU A 1 305 ? 6.754 11.422 40.719 1 93.69 305 GLU A O 1
ATOM 2463 N N . GLU A 1 306 ? 5.043 11.078 41.969 1 92.56 306 GLU A N 1
ATOM 2464 C CA . GLU A 1 306 ? 4.59 9.977 41.125 1 92.56 306 GLU A CA 1
ATOM 2465 C C . GLU A 1 306 ? 4.281 10.461 39.719 1 92.56 306 GLU A C 1
ATOM 2467 O O . GLU A 1 306 ? 4.695 9.836 38.75 1 92.56 306 GLU A O 1
ATOM 2472 N N . SER A 1 307 ? 3.611 11.57 39.562 1 91.94 307 SER A N 1
ATOM 2473 C CA . SER A 1 307 ? 3.26 12.125 38.25 1 91.94 307 SER A CA 1
ATOM 2474 C C . SER A 1 307 ? 4.5 12.602 37.5 1 91.94 307 SER A C 1
ATOM 2476 O O . SER A 1 307 ? 4.598 12.43 36.281 1 91.94 307 SER A O 1
ATOM 2478 N N . GLN A 1 308 ? 5.422 13.148 38.219 1 94 308 GLN A N 1
ATOM 2479 C CA . GLN A 1 308 ? 6.664 13.625 37.625 1 94 308 GLN A CA 1
ATOM 2480 C C . GLN A 1 308 ? 7.492 12.461 37.094 1 94 308 GLN A C 1
ATOM 2482 O O . GLN A 1 308 ? 8.117 12.57 36.031 1 94 308 GLN A O 1
ATOM 2487 N N . LYS A 1 309 ? 7.465 11.352 37.781 1 93.56 309 LYS A N 1
ATOM 2488 C CA . LYS A 1 309 ? 8.211 10.172 37.344 1 93.56 309 LYS A CA 1
ATOM 2489 C C . LYS A 1 309 ? 7.559 9.516 36.125 1 93.56 309 LYS A C 1
ATOM 2491 O O . LYS A 1 309 ? 8.25 8.945 35.281 1 93.56 309 LYS A O 1
ATOM 2496 N N . LYS A 1 310 ? 6.281 9.578 36.094 1 91.69 310 LYS A N 1
ATOM 2497 C CA . LYS A 1 310 ? 5.527 8.922 35.031 1 91.69 310 LYS A CA 1
ATOM 2498 C C . LYS A 1 310 ? 5.609 9.719 33.719 1 91.69 310 LYS A C 1
ATOM 2500 O O . LYS A 1 310 ? 5.492 9.148 32.625 1 91.69 310 LYS A O 1
ATOM 2505 N N . ALA A 1 311 ? 5.762 11.008 33.812 1 94.06 311 ALA A N 1
ATOM 2506 C CA . ALA A 1 311 ? 5.859 11.859 32.625 1 94.06 311 ALA A CA 1
ATOM 2507 C C . ALA A 1 311 ? 7.125 11.547 31.844 1 94.06 311 ALA A C 1
ATOM 2509 O O . ALA A 1 311 ? 8.148 11.164 32.406 1 94.06 311 ALA A O 1
ATOM 2510 N N . THR A 1 312 ? 7.078 11.664 30.547 1 94.25 312 THR A N 1
ATOM 2511 C CA . THR A 1 312 ? 8.242 11.445 29.688 1 94.25 312 THR A CA 1
ATOM 2512 C C . THR A 1 312 ? 9.266 12.562 29.875 1 94.25 312 THR A C 1
ATOM 2514 O O . THR A 1 312 ? 8.938 13.641 30.375 1 94.25 312 THR A O 1
ATOM 2517 N N . GLY A 1 313 ? 10.5 12.25 29.469 1 94.5 313 GLY A N 1
ATOM 2518 C CA . GLY A 1 313 ? 11.539 13.273 29.516 1 94.5 313 GLY A CA 1
ATOM 2519 C C . GLY A 1 313 ? 11.188 14.523 28.734 1 94.5 313 GLY A C 1
ATOM 2520 O O . GLY A 1 313 ? 11.414 15.641 29.203 1 94.5 313 GLY A O 1
ATOM 2521 N N . GLN A 1 314 ? 10.633 14.414 27.672 1 94.75 314 GLN A N 1
ATOM 2522 C CA . GLN A 1 314 ? 10.234 15.539 26.828 1 94.75 314 GLN A CA 1
ATOM 2523 C C . GLN A 1 314 ? 9.188 16.406 27.516 1 94.75 314 GLN A C 1
ATOM 2525 O O . GLN A 1 314 ? 9.242 17.625 27.453 1 94.75 314 GLN A O 1
ATOM 2530 N N . GLN A 1 315 ? 8.258 15.773 28.141 1 96.06 315 GLN A N 1
ATOM 2531 C CA . GLN A 1 315 ? 7.203 16.5 28.844 1 96.06 315 GLN A CA 1
ATOM 2532 C C . GLN A 1 315 ? 7.777 17.297 30.016 1 96.06 315 GLN A C 1
ATOM 2534 O O . GLN A 1 315 ? 7.379 18.438 30.234 1 96.06 315 GLN A O 1
ATOM 2539 N N . ARG A 1 316 ? 8.672 16.734 30.656 1 96.25 316 ARG A N 1
ATOM 2540 C CA . ARG A 1 316 ? 9.297 17.406 31.797 1 96.25 316 ARG A CA 1
ATOM 2541 C C . ARG A 1 316 ? 10.117 18.594 31.328 1 96.25 316 ARG A C 1
ATOM 2543 O O . ARG A 1 316 ? 10.164 19.625 32 1 96.25 316 ARG A O 1
ATOM 2550 N N . ASP A 1 317 ? 10.734 18.422 30.188 1 96.5 317 ASP A N 1
ATOM 2551 C CA . ASP A 1 317 ? 11.539 19.516 29.641 1 96.5 317 ASP A CA 1
ATOM 2552 C C . ASP A 1 317 ? 10.664 20.688 29.234 1 96.5 317 ASP A C 1
ATOM 2554 O O . ASP A 1 317 ? 11.125 21.844 29.219 1 96.5 317 ASP A O 1
ATOM 2558 N N . ARG A 1 318 ? 9.43 20.453 28.969 1 97.38 318 ARG A N 1
ATOM 2559 C CA . ARG A 1 318 ? 8.531 21.469 28.438 1 97.38 318 ARG A CA 1
ATOM 2560 C C . ARG A 1 318 ? 7.508 21.906 29.484 1 97.38 318 ARG A C 1
ATOM 2562 O O . ARG A 1 318 ? 6.523 22.578 29.172 1 97.38 318 ARG A O 1
ATOM 2569 N N . GLN A 1 319 ? 7.707 21.484 30.719 1 97.62 319 GLN A N 1
ATOM 2570 C CA . GLN A 1 319 ? 6.727 21.781 31.766 1 97.62 319 GLN A CA 1
ATOM 2571 C C . GLN A 1 319 ? 6.926 23.188 32.312 1 97.62 319 GLN A C 1
ATOM 2573 O O . GLN A 1 319 ? 8.055 23.672 32.406 1 97.62 319 GLN A O 1
ATOM 2578 N N . VAL A 1 320 ? 5.883 23.844 32.656 1 97.5 320 VAL A N 1
ATOM 2579 C CA . VAL A 1 320 ? 5.938 25.062 33.438 1 97.5 320 VAL A CA 1
ATOM 2580 C C . VAL A 1 320 ? 6.18 24.734 34.906 1 97.5 320 VAL A C 1
ATOM 2582 O O . VAL A 1 320 ? 5.488 23.891 35.469 1 97.5 320 VAL A O 1
ATOM 2585 N N . LYS A 1 321 ? 7.148 25.406 35.469 1 95.69 321 LYS A N 1
ATOM 2586 C CA . LYS A 1 321 ? 7.434 25.156 36.875 1 95.69 321 LYS A CA 1
ATOM 2587 C C . LYS A 1 321 ? 6.23 25.5 37.75 1 95.69 321 LYS A C 1
ATOM 2589 O O . LYS A 1 321 ? 5.516 26.469 37.5 1 95.69 321 LYS A O 1
ATOM 2594 N N . GLU A 1 322 ? 6.035 24.672 38.844 1 95.38 322 GLU A N 1
ATOM 2595 C CA . GLU A 1 322 ? 4.863 24.812 39.688 1 95.38 322 GLU A CA 1
ATOM 2596 C C . GLU A 1 322 ? 4.719 26.25 40.188 1 95.38 322 GLU A C 1
ATOM 2598 O O . GLU A 1 322 ? 3.611 26.781 40.25 1 95.38 322 GLU A O 1
ATOM 2603 N N . ALA A 1 323 ? 5.789 26.906 40.531 1 95.75 323 ALA A N 1
ATOM 2604 C CA . ALA A 1 323 ? 5.797 28.25 41.125 1 95.75 323 ALA A CA 1
ATOM 2605 C C . ALA A 1 323 ? 5.383 29.281 40.062 1 95.75 323 ALA A C 1
ATOM 2607 O O . ALA A 1 323 ? 4.93 30.375 40.406 1 95.75 323 ALA A O 1
ATOM 2608 N N . ASP A 1 324 ? 5.539 29 38.812 1 96.88 324 ASP A N 1
ATOM 2609 C CA . ASP A 1 324 ? 5.297 29.953 37.75 1 96.88 324 ASP A CA 1
ATOM 2610 C C . ASP A 1 324 ? 3.896 29.781 37.156 1 96.88 324 ASP A C 1
ATOM 2612 O O . ASP A 1 324 ? 3.455 30.578 36.344 1 96.88 324 ASP A O 1
ATOM 2616 N N . LYS A 1 325 ? 3.17 28.766 37.594 1 97.19 325 LYS A N 1
ATOM 2617 C CA . LYS A 1 325 ? 1.824 28.5 37.094 1 97.19 325 LYS A CA 1
ATOM 2618 C C . LYS A 1 325 ? 0.814 29.484 37.688 1 97.19 325 LYS A C 1
ATOM 2620 O O . LYS A 1 325 ? 0.88 29.812 38.844 1 97.19 325 LYS A O 1
ATOM 2625 N N . ASN A 1 326 ? -0.062 30 36.875 1 97 326 ASN A N 1
ATOM 2626 C CA . ASN A 1 326 ? -1.238 30.672 37.406 1 97 326 ASN A CA 1
ATOM 2627 C C . ASN A 1 326 ? -2.264 29.656 37.938 1 97 326 ASN A C 1
ATOM 2629 O O . ASN A 1 326 ? -2.045 28.453 37.844 1 97 326 ASN A O 1
ATOM 2633 N N . VAL A 1 327 ? -3.369 30.125 38.375 1 97.19 327 VAL A N 1
ATOM 2634 C CA . VAL A 1 327 ? -4.305 29.25 39.094 1 97.19 327 VAL A CA 1
ATOM 2635 C C . VAL A 1 327 ? -4.926 28.266 38.125 1 97.19 327 VAL A C 1
ATOM 2637 O O . VAL A 1 327 ? -5.141 27.094 38.469 1 97.19 327 VAL A O 1
ATOM 2640 N N . VAL A 1 328 ? -5.254 28.656 36.906 1 98.25 328 VAL A N 1
ATOM 2641 C CA . VAL A 1 328 ? -5.867 27.766 35.906 1 98.25 328 VAL A CA 1
ATOM 2642 C C . VAL A 1 328 ? -4.887 26.656 35.531 1 98.25 328 VAL A C 1
ATOM 2644 O O . VAL A 1 328 ? -5.266 25.484 35.469 1 98.25 328 VAL A O 1
ATOM 2647 N N . GLN A 1 329 ? -3.627 27.016 35.344 1 98.25 329 GLN A N 1
ATOM 2648 C CA . GLN A 1 329 ? -2.566 26.094 34.938 1 98.25 329 GLN A CA 1
ATOM 2649 C C . GLN A 1 329 ? -2.293 25.062 36.031 1 98.25 329 GLN A C 1
ATOM 2651 O O . GLN A 1 329 ? -1.959 23.906 35.75 1 98.25 329 GLN A O 1
ATOM 2656 N N . LYS A 1 330 ? -2.414 25.438 37.281 1 96.94 330 LYS A N 1
ATOM 2657 C CA . LYS A 1 330 ? -2.158 24.547 38.406 1 96.94 330 LYS A CA 1
ATOM 2658 C C . LYS A 1 330 ? -3.141 23.375 38.438 1 96.94 330 LYS A C 1
ATOM 2660 O O . LYS A 1 330 ? -2.812 22.297 38.906 1 96.94 330 LYS A O 1
ATOM 2665 N N . TYR A 1 331 ? -4.301 23.625 37.844 1 96.75 331 TYR A N 1
ATOM 2666 C CA . TYR A 1 331 ? -5.328 22.594 37.875 1 96.75 331 TYR A CA 1
ATOM 2667 C C . TYR A 1 331 ? -5.375 21.844 36.531 1 96.75 331 TYR A C 1
ATOM 2669 O O . TYR A 1 331 ? -6.152 20.906 36.375 1 96.75 331 TYR A O 1
ATOM 2677 N N . ALA A 1 332 ? -4.543 22.219 35.594 1 98.19 332 ALA A N 1
ATOM 2678 C CA . ALA A 1 332 ? -4.637 21.781 34.219 1 98.19 332 ALA A CA 1
ATOM 2679 C C . ALA A 1 332 ? -4.52 20.25 34.125 1 98.19 332 ALA A C 1
ATOM 2681 O O . ALA A 1 332 ? -5.172 19.625 33.281 1 98.19 332 ALA A O 1
ATOM 2682 N N . HIS A 1 333 ? -3.746 19.656 35.031 1 97.06 333 HIS A N 1
ATOM 2683 C CA . HIS A 1 333 ? -3.408 18.234 34.969 1 97.06 333 HIS A CA 1
ATOM 2684 C C . HIS A 1 333 ? -4.543 17.375 35.5 1 97.06 333 HIS A C 1
ATOM 2686 O O . HIS A 1 333 ? -4.504 16.141 35.375 1 97.06 333 HIS A O 1
ATOM 2692 N N . ASN A 1 334 ? -5.652 17.938 35.969 1 96 334 ASN A N 1
ATOM 2693 C CA . ASN A 1 334 ? -6.66 17.188 36.688 1 96 334 ASN A CA 1
ATOM 2694 C C . ASN A 1 334 ? -7.582 16.406 35.781 1 96 334 ASN A C 1
ATOM 2696 O O . ASN A 1 334 ? -8.109 15.367 36.156 1 96 334 ASN A O 1
ATOM 2700 N N . SER A 1 335 ? -7.891 17 34.656 1 96.31 335 SER A N 1
ATOM 2701 C CA . SER A 1 335 ? -8.82 16.391 33.688 1 96.31 335 SER A CA 1
ATOM 2702 C C . SER A 1 335 ? -8.727 17.047 32.312 1 96.31 335 SER A C 1
ATOM 2704 O O . SER A 1 335 ? -8.133 18.109 32.188 1 96.31 335 SER A O 1
ATOM 2706 N N . PRO A 1 336 ? -9.297 16.391 31.297 1 97.56 336 PRO A N 1
ATOM 2707 C CA . PRO A 1 336 ? -9.375 17.047 29.984 1 97.56 336 PRO A CA 1
ATOM 2708 C C . PRO A 1 336 ? -10.078 18.391 30.047 1 97.56 336 PRO A C 1
ATOM 2710 O O . PRO A 1 336 ? -9.641 19.344 29.406 1 97.56 336 PRO A O 1
ATOM 2713 N N . ALA A 1 337 ? -11.141 18.469 30.812 1 97.81 337 ALA A N 1
ATOM 2714 C CA . ALA A 1 337 ? -11.883 19.719 30.922 1 97.81 337 ALA A CA 1
ATOM 2715 C C . ALA A 1 337 ? -11.023 20.812 31.562 1 97.81 337 ALA A C 1
ATOM 2717 O O . ALA A 1 337 ? -11.086 21.969 31.141 1 97.81 337 ALA A O 1
ATOM 2718 N N . ALA A 1 338 ? -10.289 20.422 32.594 1 98.06 338 ALA A N 1
ATOM 2719 C CA . ALA A 1 338 ? -9.375 21.359 33.219 1 98.06 338 ALA A CA 1
ATOM 2720 C C . ALA A 1 338 ? -8.281 21.812 32.25 1 98.06 338 ALA A C 1
ATOM 2722 O O . ALA A 1 338 ? -7.914 22.984 32.219 1 98.06 338 ALA A O 1
ATOM 2723 N N . CYS A 1 339 ? -7.738 20.875 31.547 1 98.5 339 CYS A N 1
ATOM 2724 C CA . CYS A 1 339 ? -6.711 21.172 30.547 1 98.5 339 CYS A CA 1
ATOM 2725 C C . CYS A 1 339 ? -7.211 22.156 29.516 1 98.5 339 CYS A C 1
ATOM 2727 O O . CYS A 1 339 ? -6.492 23.094 29.141 1 98.5 339 CYS A O 1
ATOM 2729 N N . ALA A 1 340 ? -8.438 22.031 29.047 1 98.56 340 ALA A N 1
ATOM 2730 C CA . ALA A 1 340 ? -9.039 22.906 28.047 1 98.56 340 ALA A CA 1
ATOM 2731 C C . ALA A 1 340 ? -9.039 24.359 28.531 1 98.56 340 ALA A C 1
ATOM 2733 O O . ALA A 1 340 ? -8.914 25.281 27.719 1 98.56 340 ALA A O 1
ATOM 2734 N N . LYS A 1 341 ? -9.133 24.562 29.828 1 98.5 341 LYS A N 1
ATOM 2735 C CA . LYS A 1 341 ? -9.266 25.906 30.406 1 98.5 341 LYS A CA 1
ATOM 2736 C C . LYS A 1 341 ? -7.973 26.703 30.25 1 98.5 341 LYS A C 1
ATOM 2738 O O . LYS A 1 341 ? -7.992 27.938 30.266 1 98.5 341 LYS A O 1
ATOM 2743 N N . VAL A 1 342 ? -6.895 25.969 30.047 1 98.44 342 VAL A N 1
ATOM 2744 C CA . VAL A 1 342 ? -5.613 26.656 29.922 1 98.44 342 VAL A CA 1
ATOM 2745 C C . VAL A 1 342 ? -5.633 27.547 28.688 1 98.44 342 VAL A C 1
ATOM 2747 O O . VAL A 1 342 ? -5.301 28.734 28.766 1 98.44 342 VAL A O 1
ATOM 2750 N N . CYS A 1 343 ? -6.094 27.062 27.594 1 98 343 CYS A N 1
ATOM 2751 C CA . CYS A 1 343 ? -6.145 27.844 26.375 1 98 343 CYS A CA 1
ATOM 2752 C C . CYS A 1 343 ? -7.281 28.859 26.422 1 98 343 CYS A C 1
ATOM 2754 O O . CYS A 1 343 ? -7.141 29.984 25.938 1 98 343 CYS A O 1
ATOM 2756 N N . GLU A 1 344 ? -8.359 28.484 27 1 97.19 344 GLU A N 1
ATOM 2757 C CA . GLU A 1 344 ? -9.508 29.391 27.109 1 97.19 344 GLU A CA 1
ATOM 2758 C C . GLU A 1 344 ? -9.164 30.609 27.953 1 97.19 344 GLU A C 1
ATOM 2760 O O . GLU A 1 344 ? -9.664 31.719 27.672 1 97.19 344 GLU A O 1
ATOM 2765 N N . ALA A 1 345 ? -8.312 30.438 28.891 1 97 345 ALA A N 1
ATOM 2766 C CA . ALA A 1 345 ? -8.047 31.484 29.875 1 97 345 ALA A CA 1
ATOM 2767 C C . ALA A 1 345 ? -6.809 32.281 29.484 1 97 345 ALA A C 1
ATOM 2769 O O . ALA A 1 345 ? -6.418 33.219 30.203 1 97 345 ALA A O 1
ATOM 2770 N N . GLU A 1 346 ? -6.227 31.906 28.422 1 94.75 346 GLU A N 1
ATOM 2771 C CA . GLU A 1 346 ? -5.008 32.625 28.047 1 94.75 346 GLU A CA 1
ATOM 2772 C C . GLU A 1 346 ? -5.246 34.125 27.984 1 94.75 346 GLU A C 1
ATOM 2774 O O . GLU A 1 346 ? -6.188 34.594 27.328 1 94.75 346 GLU A O 1
ATOM 2779 N N . GLY A 1 347 ? -4.371 34.875 28.625 1 89.75 347 GLY A N 1
ATOM 2780 C CA . GLY A 1 347 ? -4.414 36.312 28.562 1 89.75 347 GLY A CA 1
ATOM 2781 C C . GLY A 1 347 ? -5.441 36.938 29.5 1 89.75 347 GLY A C 1
ATOM 2782 O O . GLY A 1 347 ? -5.582 38.156 29.562 1 89.75 347 GLY A O 1
ATOM 2783 N N . LEU A 1 348 ? -6.18 36.094 30.25 1 93.25 348 LEU A N 1
ATOM 2784 C CA . LEU A 1 348 ? -7.207 36.594 31.156 1 93.25 348 LEU A CA 1
ATOM 2785 C C . LEU A 1 348 ? -6.664 36.719 32.594 1 93.25 348 LEU A C 1
ATOM 2787 O O . LEU A 1 348 ? -5.828 35.938 33 1 93.25 348 LEU A O 1
ATOM 2791 N N . ASP A 1 349 ? -7.156 37.719 33.188 1 92.12 349 ASP A N 1
ATOM 2792 C CA . ASP A 1 349 ? -6.867 37.844 34.625 1 92.12 349 ASP A CA 1
ATOM 2793 C C . ASP A 1 349 ? -7.895 37.094 35.469 1 92.12 349 ASP A C 1
ATOM 2795 O O . ASP A 1 349 ? -9 37.594 35.688 1 92.12 349 ASP A O 1
ATOM 2799 N N . ILE A 1 350 ? -7.5 35.969 35.906 1 95.5 350 ILE A N 1
ATOM 2800 C CA . ILE A 1 350 ? -8.375 35.125 36.719 1 95.5 350 ILE A CA 1
ATOM 2801 C C . ILE A 1 350 ? -7.855 35.062 38.156 1 95.5 350 ILE A C 1
ATOM 2803 O O . ILE A 1 350 ? -6.863 34.406 38.438 1 95.5 350 ILE A O 1
ATOM 2807 N N . PRO A 1 351 ? -8.539 35.656 39.094 1 94.81 351 PRO A N 1
ATOM 2808 C CA . PRO A 1 351 ? -8.094 35.594 40.5 1 94.81 351 PRO A CA 1
ATOM 2809 C C . PRO A 1 351 ? -8.188 34.188 41.062 1 94.81 351 PRO A C 1
ATOM 2811 O O . PRO A 1 351 ? -9.203 33.5 40.875 1 94.81 351 PRO A O 1
ATOM 2814 N N . ALA A 1 352 ? -7.168 33.844 41.781 1 95.75 352 ALA A N 1
ATOM 2815 C CA . ALA A 1 352 ? -7.07 32.469 42.344 1 95.75 352 ALA A CA 1
ATOM 2816 C C . ALA A 1 352 ? -8.227 32.188 43.281 1 95.75 352 ALA A C 1
ATOM 2818 O O . ALA A 1 352 ? -8.805 31.094 43.25 1 95.75 352 ALA A O 1
ATOM 2819 N N . ASP A 1 353 ? -8.555 33.188 44.062 1 95.75 353 ASP A N 1
ATOM 2820 C CA . ASP A 1 353 ? -9.586 33 45.062 1 95.75 353 ASP A CA 1
ATOM 2821 C C . ASP A 1 353 ? -10.945 32.75 44.438 1 95.75 353 ASP A C 1
ATOM 2823 O O . ASP A 1 353 ? -11.734 31.938 44.906 1 95.75 353 ASP A O 1
ATOM 2827 N N . GLU A 1 354 ? -11.188 33.406 43.375 1 95.31 354 GLU A N 1
ATOM 2828 C CA . GLU A 1 354 ? -12.453 33.25 42.656 1 95.31 354 GLU A CA 1
ATOM 2829 C C . GLU A 1 354 ? -12.516 31.891 41.969 1 95.31 354 GLU A C 1
ATOM 2831 O O . GLU A 1 354 ? -13.547 31.219 42 1 95.31 354 GLU A O 1
ATOM 2836 N N . TYR A 1 355 ? -11.477 31.516 41.312 1 96.69 355 TYR A N 1
ATOM 2837 C CA . TYR A 1 355 ? -11.414 30.281 40.562 1 96.69 355 TYR A CA 1
ATOM 2838 C C . TYR A 1 355 ? -11.516 29.062 41.469 1 96.69 355 TYR A C 1
ATOM 2840 O O . TYR A 1 355 ? -12.227 28.109 41.156 1 96.69 355 TYR A O 1
ATOM 2848 N N . GLU A 1 356 ? -10.859 29.094 42.656 1 95.56 356 GLU A N 1
ATOM 2849 C CA . GLU A 1 356 ? -10.773 27.953 43.562 1 95.56 356 GLU A CA 1
ATOM 2850 C C . GLU A 1 356 ? -12.078 27.766 44.344 1 95.56 356 GLU A C 1
ATOM 2852 O O . GLU A 1 356 ? -12.359 26.672 44.844 1 95.56 356 GLU A O 1
ATOM 2857 N N . LYS A 1 357 ? -12.859 28.828 44.406 1 95.75 357 LYS A N 1
ATOM 2858 C CA . LYS A 1 357 ? -14.148 28.75 45.094 1 95.75 357 LYS A CA 1
ATOM 2859 C C . LYS A 1 357 ? -15.164 27.969 44.25 1 95.75 357 LYS A C 1
ATOM 2861 O O . LYS A 1 357 ? -16.141 27.438 44.781 1 95.75 357 LYS A O 1
ATOM 2866 N N . LEU A 1 358 ? -14.914 27.922 43 1 96.12 358 LEU A N 1
ATOM 2867 C CA . LEU A 1 358 ? -15.828 27.203 42.125 1 96.12 358 LEU A CA 1
ATOM 2868 C C . LEU A 1 358 ? -15.594 25.703 42.188 1 96.12 358 LEU A C 1
ATOM 2870 O O . LEU A 1 358 ? -14.453 25.25 42.094 1 96.12 358 LEU A O 1
ATOM 2874 N N . GLU A 1 359 ? -16.609 24.922 42.25 1 91.62 359 GLU A N 1
ATOM 2875 C CA . GLU A 1 359 ? -16.5 23.5 42.562 1 91.62 359 GLU A CA 1
ATOM 2876 C C . GLU A 1 359 ? -16.422 22.672 41.281 1 91.62 359 GLU A C 1
ATOM 2878 O O . GLU A 1 359 ? -15.844 21.578 41.281 1 91.62 359 GLU A O 1
ATOM 2883 N N . THR A 1 360 ? -17.016 23.219 40.25 1 94.25 360 THR A N 1
ATOM 2884 C CA . THR A 1 360 ? -17.094 22.375 39.062 1 94.25 360 THR A CA 1
ATOM 2885 C C . THR A 1 360 ? -16.359 23.047 37.906 1 94.25 360 THR A C 1
ATOM 2887 O O . THR A 1 360 ? -16.219 24.266 37.875 1 94.25 360 THR A O 1
ATOM 2890 N N . GLU A 1 361 ? -15.898 22.188 37 1 92.88 361 GLU A N 1
ATOM 2891 C CA . GLU A 1 361 ? -15.273 22.719 35.781 1 92.88 361 GLU A CA 1
ATOM 2892 C C . GLU A 1 361 ? -16.266 23.516 34.969 1 92.88 361 GLU A C 1
ATOM 2894 O O . GLU A 1 361 ? -15.891 24.453 34.25 1 92.88 361 GLU A O 1
ATOM 2899 N N . THR A 1 362 ? -17.516 23.188 35.125 1 94.69 362 THR A N 1
ATOM 2900 C CA . THR A 1 362 ? -18.562 23.922 34.406 1 94.69 362 THR A CA 1
ATOM 2901 C C . THR A 1 362 ? -18.641 25.359 34.906 1 94.69 362 THR A C 1
ATOM 2903 O O . THR A 1 362 ? -18.719 26.297 34.094 1 94.69 362 THR A O 1
ATOM 2906 N N . ASP A 1 363 ? -18.547 25.453 36.188 1 96.5 363 ASP A N 1
ATOM 2907 C CA . ASP A 1 363 ? -18.578 26.797 36.75 1 96.5 363 ASP A CA 1
ATOM 2908 C C . ASP A 1 363 ? -17.328 27.578 36.406 1 96.5 363 ASP A C 1
ATOM 2910 O O . ASP A 1 363 ? -17.391 28.781 36.125 1 96.5 363 ASP A O 1
ATOM 2914 N N . ARG A 1 364 ? -16.281 26.922 36.5 1 97.06 364 ARG A N 1
ATOM 2915 C CA . ARG A 1 364 ? -15.023 27.547 36.125 1 97.06 364 ARG A CA 1
ATOM 2916 C C . ARG A 1 364 ? -15.055 28 34.656 1 97.06 364 ARG A C 1
ATOM 2918 O O . ARG A 1 364 ? -14.578 29.078 34.312 1 97.06 364 ARG A O 1
ATOM 2925 N N . GLY A 1 365 ? -15.625 27.172 33.812 1 96.69 365 GLY A N 1
ATOM 2926 C CA . GLY A 1 365 ? -15.789 27.516 32.406 1 96.69 365 GLY A CA 1
ATOM 2927 C C . GLY A 1 365 ? -16.656 28.75 32.219 1 96.69 365 GLY A C 1
ATOM 2928 O O . GLY A 1 365 ? -16.359 29.578 31.344 1 96.69 365 GLY A O 1
ATOM 2929 N N . LYS A 1 366 ? -17.688 28.844 32.969 1 96.5 366 LYS A N 1
ATOM 2930 C CA . LYS A 1 366 ? -18.578 30.016 32.844 1 96.5 366 LYS A CA 1
ATOM 2931 C C . LYS A 1 366 ? -17.828 31.297 33.219 1 96.5 366 LYS A C 1
ATOM 2933 O O . LYS A 1 366 ? -18 32.312 32.531 1 96.5 366 LYS A O 1
ATOM 2938 N N . LEU A 1 367 ? -17.062 31.203 34.25 1 96.69 367 LEU A N 1
ATOM 2939 C CA . LEU A 1 367 ? -16.266 32.375 34.656 1 96.69 367 LEU A CA 1
ATOM 2940 C C . LEU A 1 367 ? -15.312 32.781 33.562 1 96.69 367 LEU A C 1
ATOM 2942 O O . LEU A 1 367 ? -15.242 33.969 33.188 1 96.69 367 LEU A O 1
ATOM 2946 N N . ILE A 1 368 ? -14.617 31.844 33.031 1 96.88 368 ILE A N 1
ATOM 2947 C CA . ILE A 1 368 ? -13.617 32.094 32 1 96.88 368 ILE A CA 1
ATOM 2948 C C . ILE A 1 368 ? -14.297 32.656 30.75 1 96.88 368 ILE A C 1
ATOM 2950 O O . ILE A 1 368 ? -13.812 33.625 30.156 1 96.88 368 ILE A O 1
ATOM 2954 N N . ARG A 1 369 ? -15.438 32.094 30.359 1 95.5 369 ARG A N 1
ATOM 2955 C CA . ARG A 1 369 ? -16.172 32.562 29.188 1 95.5 369 ARG A CA 1
ATOM 2956 C C . ARG A 1 369 ? -16.625 34 29.375 1 95.5 369 ARG A C 1
ATOM 2958 O O . ARG A 1 369 ? -16.562 34.812 28.438 1 95.5 369 ARG A O 1
ATOM 2965 N N . ALA A 1 370 ? -17.062 34.281 30.547 1 94.06 370 ALA A N 1
ATOM 2966 C CA . ALA A 1 370 ? -17.5 35.656 30.828 1 94.06 370 ALA A CA 1
ATOM 2967 C C . ALA A 1 370 ? -16.359 36.656 30.703 1 94.06 370 ALA A C 1
ATOM 2969 O O . ALA A 1 370 ? -16.516 37.719 30.125 1 94.06 370 ALA A O 1
ATOM 2970 N N . LYS A 1 371 ? -15.281 36.312 31.219 1 93.25 371 LYS A N 1
ATOM 2971 C CA . LYS A 1 371 ? -14.117 37.188 31.141 1 93.25 371 LYS A CA 1
ATOM 2972 C C . LYS A 1 371 ? -13.609 37.281 29.703 1 93.25 371 LYS A C 1
ATOM 2974 O O . LYS A 1 371 ? -13.172 38.375 29.281 1 93.25 371 LYS A O 1
ATOM 2979 N N . TYR A 1 372 ? -13.633 36.156 29.016 1 93.88 372 TYR A N 1
ATOM 2980 C CA . TYR A 1 372 ? -13.211 36.188 27.609 1 93.88 372 TYR A CA 1
ATOM 2981 C C . TYR A 1 372 ? -14.125 37.094 26.797 1 93.88 372 TYR A C 1
ATOM 2983 O O . TYR A 1 372 ? -13.656 37.844 25.938 1 93.88 372 TYR A O 1
ATOM 2991 N N . ASP A 1 373 ? -15.445 37.094 27.047 1 91.94 373 ASP A N 1
ATOM 2992 C CA . ASP A 1 373 ? -16.422 37.938 26.344 1 91.94 373 ASP A CA 1
ATOM 2993 C C . ASP A 1 373 ? -16.156 39.406 26.547 1 91.94 373 ASP A C 1
ATOM 2995 O O . ASP A 1 373 ? -16.359 40.219 25.641 1 91.94 373 ASP A O 1
ATOM 2999 N N . GLU A 1 374 ? -15.672 39.656 27.641 1 87.88 374 GLU A N 1
ATOM 3000 C CA . GLU A 1 374 ? -15.391 41.062 27.984 1 87.88 374 GLU A CA 1
ATOM 3001 C C . GLU A 1 374 ? -14.227 41.594 27.156 1 87.88 374 GLU A C 1
ATOM 3003 O O . GLU A 1 374 ? -14.25 42.781 26.75 1 87.88 374 GLU A O 1
ATOM 3008 N N . ILE A 1 375 ? -13.305 40.812 26.938 1 84 375 ILE A N 1
ATOM 3009 C CA . ILE A 1 375 ? -12.094 41.312 26.297 1 84 375 ILE A CA 1
ATOM 3010 C C . ILE A 1 375 ? -12.211 41.125 24.781 1 84 375 ILE A C 1
ATOM 3012 O O . ILE A 1 375 ? -11.641 41.875 24.016 1 84 375 ILE A O 1
ATOM 3016 N N . ALA A 1 376 ? -12.805 40.094 24.328 1 75.81 376 ALA A N 1
ATOM 3017 C CA . ALA A 1 376 ? -12.875 39.719 22.922 1 75.81 376 ALA A CA 1
ATOM 3018 C C . ALA A 1 376 ? -13.727 40.719 22.141 1 75.81 376 ALA A C 1
ATOM 3020 O O . ALA A 1 376 ? -13.516 40.938 20.953 1 75.81 376 ALA A O 1
ATOM 3021 N N . SER A 1 377 ? -14.773 41.312 22.719 1 71.44 377 SER A N 1
ATOM 3022 C CA . SER A 1 377 ? -15.625 42.281 22.047 1 71.44 377 SER A CA 1
ATOM 3023 C C . SER A 1 377 ? -14.867 43.562 21.734 1 71.44 377 SER A C 1
ATOM 3025 O O . SER A 1 377 ? -15.195 44.281 20.781 1 71.44 377 SER A O 1
ATOM 3027 N N . GLY A 1 378 ? -13.805 43.75 22.328 1 64.19 378 GLY A N 1
ATOM 3028 C CA . GLY A 1 378 ? -13.234 45.062 22.141 1 64.19 378 GLY A CA 1
ATOM 3029 C C . GLY A 1 378 ? -11.773 45.062 21.75 1 64.19 378 GLY A C 1
ATOM 3030 O O . GLY A 1 378 ? -11.234 46.062 21.281 1 64.19 378 GLY A O 1
ATOM 3031 N N . ASN A 1 379 ? -11.133 43.906 21.891 1 69.19 379 ASN A N 1
ATOM 3032 C CA . ASN A 1 379 ? -9.688 44 21.766 1 69.19 379 ASN A CA 1
ATOM 3033 C C . ASN A 1 379 ? -9.156 43.062 20.656 1 69.19 379 ASN A C 1
ATOM 3035 O O . ASN A 1 379 ? -8.844 41.906 20.922 1 69.19 379 ASN A O 1
ATOM 3039 N N . PHE A 1 380 ? -9.062 43.625 19.5 1 74.06 380 PHE A N 1
ATOM 3040 C CA . PHE A 1 380 ? -8.547 42.969 18.312 1 74.06 380 PHE A CA 1
ATOM 3041 C C . PHE A 1 380 ? -7.121 42.469 18.547 1 74.06 380 PHE A C 1
ATOM 3043 O O . PHE A 1 380 ? -6.75 41.406 18.094 1 74.06 380 PHE A O 1
ATOM 3050 N N . ALA A 1 381 ? -6.469 43.125 19.297 1 78.44 381 ALA A N 1
ATOM 3051 C CA . ALA A 1 381 ? -5.066 42.812 19.516 1 78.44 381 ALA A CA 1
ATOM 3052 C C . ALA A 1 381 ? -4.926 41.5 20.312 1 78.44 381 ALA A C 1
ATOM 3054 O O . ALA A 1 381 ? -4.047 40.688 20.016 1 78.44 381 ALA A O 1
ATOM 3055 N N . THR A 1 382 ? -5.758 41.344 21.234 1 81.88 382 THR A N 1
ATOM 3056 C CA . THR A 1 382 ? -5.707 40.125 22.062 1 81.88 382 THR A CA 1
ATOM 3057 C C . THR A 1 382 ? -6 38.906 21.219 1 81.88 382 THR A C 1
ATOM 3059 O O . THR A 1 382 ? -5.406 37.844 21.438 1 81.88 382 THR A O 1
ATOM 3062 N N . LYS A 1 383 ? -6.852 39.062 20.281 1 88.44 383 LYS A N 1
ATOM 3063 C CA . LYS A 1 383 ? -7.191 37.969 19.391 1 88.44 383 LYS A CA 1
ATOM 3064 C C . LYS A 1 383 ? -6.016 37.625 18.484 1 88.44 383 LYS A C 1
ATOM 3066 O O . LYS A 1 383 ? -5.695 36.438 18.297 1 88.44 383 LYS A O 1
ATOM 3071 N N . LYS A 1 384 ? -5.367 38.594 18.062 1 88.5 384 LYS A N 1
ATOM 3072 C CA . LYS A 1 384 ? -4.281 38.438 17.094 1 88.5 384 LYS A CA 1
ATOM 3073 C C . LYS A 1 384 ? -3.043 37.844 17.766 1 88.5 384 LYS A C 1
ATOM 3075 O O . LYS A 1 384 ? -2.293 37.094 17.141 1 88.5 384 LYS A O 1
ATOM 3080 N N . ASP A 1 385 ? -2.861 38.156 18.984 1 91.19 385 ASP A N 1
ATOM 3081 C CA . ASP A 1 385 ? -1.625 37.812 19.672 1 91.19 385 ASP A CA 1
ATOM 3082 C C . ASP A 1 385 ? -1.805 36.531 20.484 1 91.19 385 ASP A C 1
ATOM 3084 O O . ASP A 1 385 ? -0.94 36.156 21.281 1 91.19 385 ASP A O 1
ATOM 3088 N N . ARG A 1 386 ? -2.867 35.875 20.281 1 93.06 386 ARG A N 1
ATOM 3089 C CA . ARG A 1 386 ? -3.125 34.656 21.016 1 93.06 386 ARG A CA 1
ATOM 3090 C C . ARG A 1 386 ? -2.01 33.625 20.781 1 93.06 386 ARG A C 1
ATOM 3092 O O . ARG A 1 386 ? -1.524 33.469 19.656 1 93.06 386 ARG A O 1
ATOM 3099 N N . LYS A 1 387 ? -1.706 32.812 21.875 1 94.56 387 LYS A N 1
ATOM 3100 C CA . LYS A 1 387 ? -0.574 31.906 21.781 1 94.56 387 LYS A CA 1
ATOM 3101 C C . LYS A 1 387 ? -0.971 30.5 22.203 1 94.56 387 LYS A C 1
ATOM 3103 O O . LYS A 1 387 ? -0.122 29.609 22.281 1 94.56 387 LYS A O 1
ATOM 3108 N N . CYS A 1 388 ? -2.203 30.266 22.516 1 97.62 388 CYS A N 1
ATOM 3109 C CA . CYS A 1 388 ? -2.674 28.938 22.906 1 97.62 388 CYS A CA 1
ATOM 3110 C C . CYS A 1 388 ? -3.934 28.562 22.125 1 97.62 388 CYS A C 1
ATOM 3112 O O . CYS A 1 388 ? -4.977 29.203 22.281 1 97.62 388 CYS A O 1
ATOM 3114 N N . PHE A 1 389 ? -3.838 27.469 21.391 1 98.44 389 PHE A N 1
ATOM 3115 C CA . PHE A 1 389 ? -4.941 27.172 20.484 1 98.44 389 PHE A CA 1
ATOM 3116 C C . PHE A 1 389 ? -5.504 25.781 20.75 1 98.44 389 PHE A C 1
ATOM 3118 O O . PHE A 1 389 ? -6.652 25.5 20.406 1 98.44 389 PHE A O 1
ATOM 3125 N N . GLN A 1 390 ? -4.699 24.891 21.25 1 98.75 390 GLN A N 1
ATOM 3126 C CA . GLN A 1 390 ? -5.148 23.516 21.438 1 98.75 390 GLN A CA 1
ATOM 3127 C C . GLN A 1 390 ? -4.488 22.875 22.656 1 98.75 390 GLN A C 1
ATOM 3129 O O . GLN A 1 390 ? -3.553 23.453 23.234 1 98.75 390 GLN A O 1
ATOM 3134 N N . TRP A 1 391 ? -5.027 21.734 23.062 1 98.81 391 TRP A N 1
ATOM 3135 C CA . TRP A 1 391 ? -4.559 21.031 24.25 1 98.81 391 TRP A CA 1
ATOM 3136 C C . TRP A 1 391 ? -4.672 19.516 24.062 1 98.81 391 TRP A C 1
ATOM 3138 O O . TRP A 1 391 ? -5.457 19.047 23.234 1 98.81 391 TRP A O 1
ATOM 3148 N N . ARG A 1 392 ? -3.861 18.797 24.688 1 98.75 392 ARG A N 1
ATOM 3149 C CA . ARG A 1 392 ? -3.869 17.328 24.75 1 98.75 392 ARG A CA 1
ATOM 3150 C C . ARG A 1 392 ? -3.686 16.859 26.188 1 98.75 392 ARG A C 1
ATOM 3152 O O . ARG A 1 392 ? -2.873 17.406 26.938 1 98.75 392 ARG A O 1
ATOM 3159 N N . TYR A 1 393 ? -4.496 15.922 26.594 1 97.88 393 TYR A N 1
ATOM 3160 C CA . TYR A 1 393 ? -4.469 15.375 27.953 1 97.88 393 TYR A CA 1
ATOM 3161 C C . TYR A 1 393 ? -4.254 13.867 27.922 1 97.88 393 TYR A C 1
ATOM 3163 O O . TYR A 1 393 ? -4.957 13.148 27.203 1 97.88 393 TYR A O 1
ATOM 3171 N N . GLN A 1 394 ? -3.32 13.469 28.641 1 95.31 394 GLN A N 1
ATOM 3172 C CA . GLN A 1 394 ? -3.061 12.039 28.797 1 95.31 394 GLN A CA 1
ATOM 3173 C C . GLN A 1 394 ? -2.301 11.758 30.094 1 95.31 394 GLN A C 1
ATOM 3175 O O . GLN A 1 394 ? -1.292 12.406 30.391 1 95.31 394 GLN A O 1
ATOM 3180 N N . LYS A 1 395 ? -2.723 10.852 30.922 1 92.5 395 LYS A N 1
ATOM 3181 C CA . LYS A 1 395 ? -2.037 10.375 32.125 1 92.5 395 LYS A CA 1
ATOM 3182 C C . LYS A 1 395 ? -1.675 11.531 33.031 1 92.5 395 LYS A C 1
ATOM 3184 O O . LYS A 1 395 ? -0.524 11.656 33.469 1 92.5 395 LYS A O 1
ATOM 3189 N N . ASN A 1 396 ? -2.568 12.422 33.25 1 92.81 396 ASN A N 1
ATOM 3190 C CA . ASN A 1 396 ? -2.451 13.539 34.156 1 92.81 396 ASN A CA 1
ATOM 3191 C C . ASN A 1 396 ? -1.45 14.578 33.656 1 92.81 396 ASN A C 1
ATOM 3193 O O . ASN A 1 396 ? -0.813 15.266 34.469 1 92.81 396 ASN A O 1
ATOM 3197 N N . VAL A 1 397 ? -1.235 14.57 32.406 1 97 397 VAL A N 1
ATOM 3198 C CA . VAL A 1 397 ? -0.381 15.578 31.797 1 97 397 VAL A CA 1
ATOM 3199 C C . VAL A 1 397 ? -1.18 16.375 30.766 1 97 397 VAL A C 1
ATOM 3201 O O . VAL A 1 397 ? -1.816 15.797 29.891 1 97 397 VAL A O 1
ATOM 3204 N N . CYS A 1 398 ? -1.167 17.641 30.969 1 98.44 398 CYS A N 1
ATOM 3205 C CA . CYS A 1 398 ? -1.766 18.562 30.016 1 98.44 398 CYS A CA 1
ATOM 3206 C C . CYS A 1 398 ? -0.692 19.297 29.203 1 98.44 398 CYS A C 1
ATOM 3208 O O . CYS A 1 398 ? 0.19 19.938 29.766 1 98.44 398 CYS A O 1
ATOM 3210 N N . CYS A 1 399 ? -0.77 19.172 27.891 1 98.81 399 CYS A N 1
ATOM 3211 C CA . CYS A 1 399 ? 0.144 19.922 27.031 1 98.81 399 CYS A CA 1
ATOM 3212 C C . CYS A 1 399 ? -0.624 20.781 26.047 1 98.81 399 CYS A C 1
ATOM 3214 O O . CYS A 1 399 ? -1.675 20.391 25.547 1 98.81 399 CYS A O 1
ATOM 3216 N N . THR A 1 400 ? -0.122 21.969 25.797 1 98.75 400 THR A N 1
ATOM 3217 C CA . THR A 1 400 ? -0.777 22.922 24.906 1 98.75 400 THR A CA 1
ATOM 3218 C C . THR A 1 400 ? 0.132 23.266 23.734 1 98.75 400 THR A C 1
ATOM 3220 O O . THR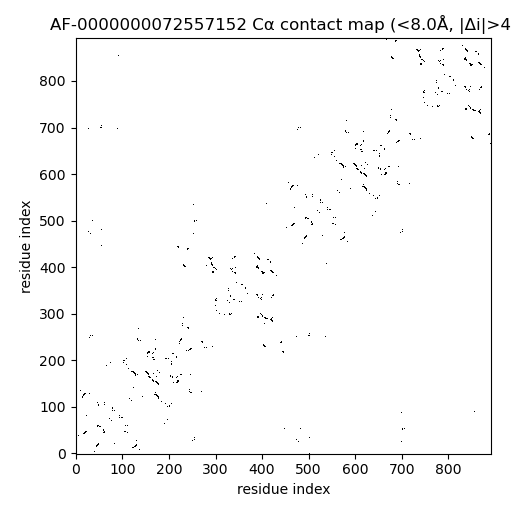 A 1 400 ? 1.299 22.875 23.703 1 98.75 400 THR A O 1
ATOM 3223 N N . SER A 1 401 ? -0.471 23.984 22.734 1 98.5 401 SER A N 1
ATOM 3224 C CA . SER A 1 401 ? 0.282 24.344 21.531 1 98.5 401 SER A CA 1
ATOM 3225 C C . SER A 1 401 ? -0.036 25.766 21.094 1 98.5 401 SER A C 1
ATOM 3227 O O . SER A 1 401 ? -1.167 26.234 21.25 1 98.5 401 SER A O 1
ATOM 3229 N N . ARG A 1 402 ? 0.981 26.438 20.547 1 97.69 402 ARG A N 1
ATOM 3230 C CA . ARG A 1 402 ? 0.864 27.812 20.047 1 97.69 402 ARG A CA 1
ATOM 3231 C C . ARG A 1 402 ? 0.361 27.812 18.609 1 97.69 402 ARG A C 1
ATOM 3233 O O . ARG A 1 402 ? 0.129 28.891 18.031 1 97.69 402 ARG A O 1
ATOM 3240 N N . SER A 1 403 ? 0.251 26.625 17.984 1 98.12 403 SER A N 1
ATOM 3241 C CA . SER A 1 403 ? -0.357 26.406 16.688 1 98.12 403 SER A CA 1
ATOM 3242 C C . SER A 1 403 ? -1.468 25.359 16.75 1 98.12 403 SER A C 1
ATOM 3244 O O . SER A 1 403 ? -1.663 24.734 17.797 1 98.12 403 SER A O 1
ATOM 3246 N N . PHE A 1 404 ? -2.252 25.375 15.797 1 98.12 404 PHE A N 1
ATOM 3247 C CA . PHE A 1 404 ? -3.305 24.359 15.844 1 98.12 404 PHE A CA 1
ATOM 3248 C C . PHE A 1 404 ? -3.123 23.344 14.727 1 98.12 404 PHE A C 1
ATOM 3250 O O . PHE A 1 404 ? -2.787 23.703 13.594 1 98.12 404 PHE A O 1
ATOM 3257 N N . LYS A 1 405 ? -3.18 22.109 15.062 1 98.5 405 LYS A N 1
ATOM 3258 C CA . LYS A 1 405 ? -3.027 20.906 14.242 1 98.5 405 LYS A CA 1
ATOM 3259 C C . LYS A 1 405 ? -4.188 19.938 14.469 1 98.5 405 LYS A C 1
ATOM 3261 O O . LYS A 1 405 ? -4.66 19.781 15.594 1 98.5 405 LYS A O 1
ATOM 3266 N N . LEU A 1 406 ? -4.578 19.312 13.422 1 98.31 406 LEU A N 1
ATOM 3267 C CA . LEU A 1 406 ? -5.684 18.359 13.539 1 98.31 406 LEU A CA 1
ATOM 3268 C C . LEU A 1 406 ? -5.242 17.109 14.273 1 98.31 406 LEU A C 1
ATOM 3270 O O . LEU A 1 406 ? -5.898 16.672 15.227 1 98.31 406 LEU A O 1
ATOM 3274 N N . GLY A 1 407 ? -4.18 16.547 13.781 1 97.88 407 GLY A N 1
ATOM 3275 C CA . GLY A 1 407 ? -3.654 15.352 14.414 1 97.88 407 GLY A CA 1
ATOM 3276 C C . GLY A 1 407 ? -4.188 14.07 13.805 1 97.88 407 GLY A C 1
ATOM 3277 O O . GLY A 1 407 ? -4.465 14.016 12.602 1 97.88 407 GLY A O 1
ATOM 3278 N N . LYS A 1 408 ? -4.141 13.031 14.617 1 96.94 408 LYS A N 1
ATOM 3279 C CA . LYS A 1 408 ? -4.543 11.703 14.156 1 96.94 408 LYS A CA 1
ATOM 3280 C C . LYS A 1 408 ? -5.035 10.844 15.32 1 96.94 408 LYS A C 1
ATOM 3282 O O . LYS A 1 408 ? -4.785 11.164 16.484 1 96.94 408 LYS A O 1
ATOM 3287 N N . PRO A 1 409 ? -5.738 9.734 14.953 1 95.5 409 PRO A N 1
ATOM 3288 C CA . PRO A 1 409 ? -6.188 8.844 16.016 1 95.5 409 PRO A CA 1
ATOM 3289 C C . PRO A 1 409 ? -5.031 8.211 16.781 1 95.5 409 PRO A C 1
ATOM 3291 O O . PRO A 1 409 ? -4 7.875 16.203 1 95.5 409 PRO A O 1
ATOM 3294 N N . LYS A 1 410 ? -5.191 8.148 17.984 1 95.5 410 LYS A N 1
ATOM 3295 C CA . LYS A 1 410 ? -4.27 7.461 18.891 1 95.5 410 LYS A CA 1
ATOM 3296 C C . LYS A 1 410 ? -5.023 6.605 19.906 1 95.5 410 LYS A C 1
ATOM 3298 O O . LYS A 1 410 ? -5.492 7.113 20.922 1 95.5 410 LYS A O 1
ATOM 3303 N N . ARG A 1 411 ? -5.027 5.293 19.719 1 91.44 411 ARG A N 1
ATOM 3304 C CA . ARG A 1 411 ? -5.82 4.375 20.531 1 91.44 411 ARG A CA 1
ATOM 3305 C C . ARG A 1 411 ? -4.949 3.645 21.547 1 91.44 411 ARG A C 1
ATOM 3307 O O . ARG A 1 411 ? -3.807 3.287 21.25 1 91.44 411 ARG A O 1
ATOM 3314 N N . GLU A 1 412 ? -5.449 3.629 22.703 1 92.25 412 GLU A N 1
ATOM 3315 C CA . GLU A 1 412 ? -4.836 2.855 23.781 1 92.25 412 GLU A CA 1
ATOM 3316 C C . GLU A 1 412 ? -5.805 1.81 24.328 1 92.25 412 GLU A C 1
ATOM 3318 O O . GLU A 1 412 ? -7.016 2.037 24.375 1 92.25 412 GLU A O 1
ATOM 3323 N N . LYS A 1 413 ? -5.312 0.677 24.75 1 87.75 413 LYS A N 1
ATOM 3324 C CA . LYS A 1 413 ? -6.133 -0.419 25.25 1 87.75 413 LYS A CA 1
ATOM 3325 C C . LYS A 1 413 ? -6.703 -0.088 26.641 1 87.75 413 LYS A C 1
ATOM 3327 O O . LYS A 1 413 ? -7.895 -0.288 26.891 1 87.75 413 LYS A O 1
ATOM 3332 N N . ASN A 1 414 ? -5.875 0.482 27.438 1 92.25 414 ASN A N 1
ATOM 3333 C CA . ASN A 1 414 ? -6.289 0.815 28.797 1 92.25 414 ASN A CA 1
ATOM 3334 C C . ASN A 1 414 ? -6.945 2.191 28.859 1 92.25 414 ASN A C 1
ATOM 3336 O O . ASN A 1 414 ? -6.383 3.176 28.375 1 92.25 414 ASN A O 1
ATOM 3340 N N . ASP A 1 415 ? -8.031 2.307 29.469 1 89.69 415 ASP A N 1
ATOM 3341 C CA . ASP A 1 415 ? -8.812 3.537 29.547 1 89.69 415 ASP A CA 1
ATOM 3342 C C . ASP A 1 415 ? -8.008 4.652 30.219 1 89.69 415 ASP A C 1
ATOM 3344 O O . ASP A 1 415 ? -8.086 5.812 29.797 1 89.69 415 ASP A O 1
ATOM 3348 N N . ALA A 1 416 ? -7.281 4.25 31.156 1 87.25 416 ALA A N 1
ATOM 3349 C CA . ALA A 1 416 ? -6.512 5.238 31.906 1 87.25 416 ALA A CA 1
ATOM 3350 C C . ALA A 1 416 ? -5.422 5.863 31.047 1 87.25 416 ALA A C 1
ATOM 3352 O O . ALA A 1 416 ? -4.906 6.938 31.359 1 87.25 416 ALA A O 1
ATOM 3353 N N . ASP A 1 417 ? -5.062 5.211 29.938 1 92 417 ASP A N 1
ATOM 3354 C CA . ASP A 1 417 ? -3.955 5.652 29.094 1 92 417 ASP A CA 1
ATOM 3355 C C . ASP A 1 417 ? -4.469 6.383 27.859 1 92 417 ASP A C 1
ATOM 3357 O O . ASP A 1 417 ? -3.676 6.855 27.031 1 92 417 ASP A O 1
ATOM 3361 N N . LYS A 1 418 ? -5.773 6.578 27.781 1 94.56 418 LYS A N 1
ATOM 3362 C CA . LYS A 1 418 ? -6.371 7.113 26.562 1 94.56 418 LYS A CA 1
ATOM 3363 C C . LYS A 1 418 ? -6.059 8.602 26.406 1 94.56 418 LYS A C 1
ATOM 3365 O O . LYS A 1 418 ? -5.973 9.328 27.391 1 94.56 418 LYS A O 1
ATOM 3370 N N . TRP A 1 419 ? -5.918 8.945 25.188 1 97 419 TRP A N 1
ATOM 3371 C CA . TRP A 1 419 ? -5.617 10.328 24.828 1 97 419 TRP A CA 1
ATOM 3372 C C . TRP A 1 419 ? -6.895 11.117 24.578 1 97 419 TRP A C 1
ATOM 3374 O O . TRP A 1 419 ? -7.855 10.594 24.016 1 97 419 TRP A O 1
ATOM 3384 N N . THR A 1 420 ? -6.914 12.297 25.062 1 98.25 420 THR A N 1
ATOM 3385 C CA . THR A 1 420 ? -7.949 13.258 24.688 1 98.25 420 THR A CA 1
ATOM 3386 C C . THR A 1 420 ? -7.332 14.562 24.219 1 98.25 420 THR A C 1
ATOM 3388 O O . THR A 1 420 ? -6.453 15.125 24.891 1 98.25 420 THR A O 1
ATOM 3391 N N . SER A 1 421 ? -7.727 14.984 23.047 1 98.69 421 SER A N 1
ATOM 3392 C CA . SER A 1 421 ? -7.242 16.234 22.484 1 98.69 421 SER A CA 1
ATOM 3393 C C . SER A 1 421 ? -8.391 17.203 22.234 1 98.69 421 SER A C 1
ATOM 3395 O O . SER A 1 421 ? -9.531 16.797 22.031 1 98.69 421 SER A O 1
ATOM 3397 N N . GLY A 1 422 ? -8.062 18.484 22.312 1 98.69 422 GLY A N 1
ATOM 3398 C CA . GLY A 1 422 ? -9.094 19.469 22.047 1 98.69 422 GLY A CA 1
ATOM 3399 C C . GLY A 1 422 ? -8.539 20.781 21.5 1 98.69 422 GLY A C 1
ATOM 3400 O O . GLY A 1 422 ? -7.324 20.969 21.422 1 98.69 422 GLY A O 1
ATOM 3401 N N . TRP A 1 423 ? -9.422 21.594 21 1 98.75 423 TRP A N 1
ATOM 3402 C CA . TRP A 1 423 ? -9.117 22.891 20.391 1 98.75 423 TRP A CA 1
ATOM 3403 C C . TRP A 1 423 ? -9.969 23.984 21.016 1 98.75 423 TRP A C 1
ATOM 3405 O O . TRP A 1 423 ? -11.148 23.781 21.297 1 98.75 423 TRP A O 1
ATOM 3415 N N . PHE A 1 424 ? -9.383 25.094 21.297 1 98.12 424 PHE A N 1
ATOM 3416 C CA . PHE A 1 424 ? -10.172 26.266 21.609 1 98.12 424 PHE A CA 1
ATOM 3417 C C . PHE A 1 424 ? -10.742 26.906 20.344 1 98.12 424 PHE A C 1
ATOM 3419 O O . PHE A 1 424 ? -10.227 27.922 19.875 1 98.12 424 PHE A O 1
ATOM 3426 N N . VAL A 1 425 ? -11.852 26.344 19.891 1 97.81 425 VAL A N 1
ATOM 3427 C CA . VAL A 1 425 ? -12.438 26.641 18.594 1 97.81 425 VAL A CA 1
ATOM 3428 C C . VAL A 1 425 ? -12.719 28.125 18.469 1 97.81 425 VAL A C 1
ATOM 3430 O O . VAL A 1 425 ? -12.391 28.75 17.453 1 97.81 425 VAL A O 1
ATOM 3433 N N . ARG A 1 426 ? -13.289 28.719 19.5 1 95.31 426 ARG A N 1
ATOM 3434 C CA . ARG A 1 426 ? -13.586 30.156 19.484 1 95.31 426 ARG A CA 1
ATOM 3435 C C . ARG A 1 426 ? -12.312 30.984 19.328 1 95.31 426 ARG A C 1
ATOM 3437 O O . ARG A 1 426 ? -12.289 31.969 18.594 1 95.31 426 ARG A O 1
ATOM 3444 N N . GLY A 1 427 ? -11.305 30.594 20.094 1 95.75 427 GLY A N 1
ATOM 3445 C CA . GLY A 1 427 ? -10.031 31.281 20 1 95.75 427 GLY A CA 1
ATOM 3446 C C . GLY A 1 427 ? -9.414 31.219 18.625 1 95.75 427 GLY A C 1
ATOM 3447 O O . GLY A 1 427 ? -8.859 32.188 18.125 1 95.75 427 GLY A O 1
ATOM 3448 N N . ILE A 1 428 ? -9.484 30.062 17.953 1 97.38 428 ILE A N 1
ATOM 3449 C CA . ILE A 1 428 ? -8.961 29.875 16.594 1 97.38 428 ILE A CA 1
ATOM 3450 C C . ILE A 1 428 ? -9.727 30.766 15.625 1 97.38 428 ILE A C 1
ATOM 3452 O O . ILE A 1 428 ? -9.125 31.484 14.82 1 97.38 428 ILE A O 1
ATOM 3456 N N . ASN A 1 429 ? -11.078 30.781 15.75 1 96.06 429 ASN A N 1
ATOM 3457 C CA . ASN A 1 429 ? -11.898 31.594 14.867 1 96.06 429 ASN A CA 1
ATOM 3458 C C . ASN A 1 429 ? -11.609 33.094 15.07 1 96.06 429 ASN A C 1
ATOM 3460 O O . ASN A 1 429 ? -11.555 33.844 14.102 1 96.06 429 ASN A O 1
ATOM 3464 N N . ASP A 1 430 ? -11.469 33.469 16.344 1 95.38 430 ASP A N 1
ATOM 3465 C CA . ASP A 1 430 ? -11.141 34.844 16.656 1 95.38 430 ASP A CA 1
ATOM 3466 C C . ASP A 1 430 ? -9.805 35.25 16.047 1 95.38 430 ASP A C 1
ATOM 3468 O O . ASP A 1 430 ? -9.664 36.344 15.492 1 95.38 430 ASP A O 1
ATOM 3472 N N . TRP A 1 431 ? -8.852 34.375 16.172 1 96.19 431 TRP A N 1
ATOM 3473 C CA . TRP A 1 431 ? -7.543 34.656 15.594 1 96.19 431 TRP A CA 1
ATOM 3474 C C . TRP A 1 431 ? -7.641 34.781 14.078 1 96.19 431 TRP A C 1
ATOM 3476 O O . TRP A 1 431 ? -7.051 35.688 13.492 1 96.19 431 TRP A O 1
ATOM 3486 N N . ILE A 1 432 ? -8.383 33.906 13.422 1 96.44 432 ILE A N 1
ATOM 3487 C CA . ILE A 1 432 ? -8.555 33.906 11.969 1 96.44 432 ILE A CA 1
ATOM 3488 C C . ILE A 1 432 ? -9.227 35.188 11.547 1 96.44 432 ILE A C 1
ATOM 3490 O O . ILE A 1 432 ? -8.82 35.812 10.555 1 96.44 432 ILE A O 1
ATOM 3494 N N . GLU A 1 433 ? -10.25 35.562 12.328 1 93.94 433 GLU A N 1
ATOM 3495 C CA . GLU A 1 433 ? -10.953 36.812 12.039 1 93.94 433 GLU A CA 1
ATOM 3496 C C . GLU A 1 433 ? -10.016 38.031 12.156 1 93.94 433 GLU A C 1
ATOM 3498 O O . GLU A 1 433 ? -10.031 38.906 11.305 1 93.94 433 GLU A O 1
ATOM 3503 N N . ALA A 1 434 ? -9.25 37.969 13.195 1 93.19 434 ALA A N 1
ATOM 3504 C CA . ALA A 1 434 ? -8.32 39.062 13.43 1 93.19 434 ALA A CA 1
ATOM 3505 C C . ALA A 1 434 ? -7.238 39.125 12.352 1 93.19 434 ALA A C 1
ATOM 3507 O O . ALA A 1 434 ? -6.781 40.188 11.969 1 93.19 434 ALA A O 1
ATOM 3508 N N . ARG A 1 435 ? -6.746 37.969 11.93 1 92.12 435 ARG A N 1
ATOM 3509 C CA . ARG A 1 435 ? -5.734 37.906 10.883 1 92.12 435 ARG A CA 1
ATOM 3510 C C . ARG A 1 435 ? -6.27 38.438 9.555 1 92.12 435 ARG A C 1
ATOM 3512 O O . ARG A 1 435 ? -5.555 39.125 8.828 1 92.12 435 ARG A O 1
ATOM 3519 N N . GLY A 1 436 ? -7.562 38.125 9.25 1 89.5 436 GLY A N 1
ATOM 3520 C CA . GLY A 1 436 ? -8.203 38.594 8.031 1 89.5 436 GLY A CA 1
ATOM 3521 C C . GLY A 1 436 ? -7.578 38.031 6.77 1 89.5 436 GLY A C 1
ATOM 3522 O O . GLY A 1 436 ? -6.773 37.094 6.828 1 89.5 436 GLY A O 1
ATOM 3523 N N . GLU A 1 437 ? -8.008 38.5 5.645 1 90.31 437 GLU A N 1
ATOM 3524 C CA . GLU A 1 437 ? -7.438 38.125 4.355 1 90.31 437 GLU A CA 1
ATOM 3525 C C . GLU A 1 437 ? -6.023 38.656 4.191 1 90.31 437 GLU A C 1
ATOM 3527 O O . GLU A 1 437 ? -5.703 39.719 4.711 1 90.31 437 GLU A O 1
ATOM 3532 N N . CYS A 1 438 ? -5.293 37.938 3.637 1 92.62 438 CYS A N 1
ATOM 3533 C CA . CYS A 1 438 ? -3.916 38.375 3.42 1 92.62 438 CYS A CA 1
ATOM 3534 C C . CYS A 1 438 ? -3.426 37.969 2.037 1 92.62 438 CYS A C 1
ATOM 3536 O O . CYS A 1 438 ? -3.879 36.969 1.488 1 92.62 438 CYS A O 1
ATOM 3538 N N . PRO A 1 439 ? -2.588 38.875 1.479 1 93.44 439 PRO A N 1
ATOM 3539 C CA . PRO A 1 439 ? -1.928 38.438 0.243 1 93.44 439 PRO A CA 1
ATOM 3540 C C . PRO A 1 439 ? -0.955 37.281 0.463 1 93.44 439 PRO A C 1
ATOM 3542 O O . PRO A 1 439 ? -0.681 36.906 1.607 1 93.44 439 PRO A O 1
ATOM 3545 N N . VAL A 1 440 ? -0.51 36.688 -0.607 1 95.31 440 VAL A N 1
ATOM 3546 C CA . VAL A 1 440 ? 0.48 35.625 -0.509 1 95.31 440 VAL A CA 1
ATOM 3547 C C . VAL A 1 440 ? 1.778 36.188 0.075 1 95.31 440 VAL A C 1
ATOM 3549 O O . VAL A 1 440 ? 2.352 37.125 -0.459 1 95.31 440 VAL A O 1
ATOM 3552 N N . GLU A 1 441 ? 2.209 35.625 1.174 1 96 441 GLU A N 1
ATOM 3553 C CA . GLU A 1 441 ? 3.418 36.094 1.856 1 96 441 GLU A CA 1
ATOM 3554 C C . GLU A 1 441 ? 4.613 35.188 1.506 1 96 441 GLU A C 1
ATOM 3556 O O . GLU A 1 441 ? 4.945 34.281 2.246 1 96 441 GLU A O 1
ATOM 3561 N N . TRP A 1 442 ? 5.285 35.562 0.384 1 96.19 442 TRP A N 1
ATOM 3562 C CA . TRP A 1 442 ? 6.461 34.812 -0.068 1 96.19 442 TRP A CA 1
ATOM 3563 C C . TRP A 1 442 ? 7.602 34.938 0.933 1 96.19 442 TRP A C 1
ATOM 3565 O O . TRP A 1 442 ? 7.82 36.031 1.5 1 96.19 442 TRP A O 1
ATOM 3575 N N . LYS A 1 443 ? 8.258 33.875 1.146 1 94.19 443 LYS A N 1
ATOM 3576 C CA . LYS A 1 443 ? 9.469 33.906 1.969 1 94.19 443 LYS A CA 1
ATOM 3577 C C . LYS A 1 443 ? 10.719 33.938 1.103 1 94.19 443 LYS A C 1
ATOM 3579 O O . LYS A 1 443 ? 10.875 33.125 0.197 1 94.19 443 LYS A O 1
ATOM 3584 N N . ASN A 1 444 ? 11.586 34.875 1.365 1 92.56 444 ASN A N 1
ATOM 3585 C CA . ASN A 1 444 ? 12.875 34.906 0.686 1 92.56 444 ASN A CA 1
ATOM 3586 C C . ASN A 1 444 ? 13.82 33.844 1.272 1 92.56 444 ASN A C 1
ATOM 3588 O O . ASN A 1 444 ? 14.016 33.812 2.488 1 92.56 444 ASN A O 1
ATOM 3592 N N . PRO A 1 445 ? 14.344 33.094 0.337 1 92.5 445 PRO A N 1
ATOM 3593 C CA . PRO A 1 445 ? 15.32 32.125 0.863 1 92.5 445 PRO A CA 1
ATOM 3594 C C . PRO A 1 445 ? 16.469 32.812 1.618 1 92.5 445 PRO A C 1
ATOM 3596 O O . PRO A 1 445 ? 16.953 33.844 1.2 1 92.5 445 PRO A O 1
ATOM 3599 N N . HIS A 1 446 ? 16.891 32.312 2.764 1 88.44 446 HIS A N 1
ATOM 3600 C CA . HIS A 1 446 ? 17.969 32.906 3.562 1 88.44 446 HIS A CA 1
ATOM 3601 C C . HIS A 1 446 ? 18.844 31.828 4.199 1 88.44 446 HIS A C 1
ATOM 3603 O O . HIS A 1 446 ? 18.406 30.688 4.34 1 88.44 446 HIS A O 1
ATOM 3609 N N . ASN B 1 1 ? 7.055 -1.491 -26.484 1 43.09 1 ASN B N 1
ATOM 3610 C CA . ASN B 1 1 ? 6.84 -0.098 -26.859 1 43.09 1 ASN B CA 1
ATOM 3611 C C . ASN B 1 1 ? 5.727 0.54 -26.047 1 43.09 1 ASN B C 1
ATOM 3613 O O . ASN B 1 1 ? 4.555 0.186 -26.188 1 43.09 1 ASN B O 1
ATOM 3617 N N . PHE B 1 2 ? 6.039 1.109 -24.766 1 63 2 PHE B N 1
ATOM 3618 C CA . PHE B 1 2 ? 5.074 1.675 -23.828 1 63 2 PHE B CA 1
ATOM 3619 C C . PHE B 1 2 ? 4.398 2.904 -24.422 1 63 2 PHE B C 1
ATOM 3621 O O . PHE B 1 2 ? 3.533 3.512 -23.797 1 63 2 PHE B O 1
ATOM 3628 N N . SER B 1 3 ? 4.68 3.119 -25.719 1 68.38 3 SER B N 1
ATOM 3629 C CA . SER B 1 3 ? 4.121 4.32 -26.328 1 68.38 3 SER B CA 1
ATOM 3630 C C . SER B 1 3 ? 2.666 4.113 -26.719 1 68.38 3 SER B C 1
ATOM 3632 O O . SER B 1 3 ? 1.899 5.074 -26.812 1 68.38 3 SER B O 1
ATOM 3634 N N . SER B 1 4 ? 2.336 2.807 -26.875 1 84.12 4 SER B N 1
ATOM 3635 C CA . SER B 1 4 ? 0.949 2.52 -27.219 1 84.12 4 SER B CA 1
ATOM 3636 C C . SER B 1 4 ? 0.385 1.396 -26.359 1 84.12 4 SER B C 1
ATOM 3638 O O . SER B 1 4 ? 0.128 0.296 -26.844 1 84.12 4 SER B O 1
ATOM 3640 N N . PRO B 1 5 ? 0.116 1.674 -25.141 1 86.06 5 PRO B N 1
ATOM 3641 C CA . PRO B 1 5 ? -0.238 0.622 -24.188 1 86.06 5 PRO B CA 1
ATOM 3642 C C . PRO B 1 5 ? -1.56 -0.064 -24.516 1 86.06 5 PRO B C 1
ATOM 3644 O O . PRO B 1 5 ? -1.784 -1.211 -24.125 1 86.06 5 PRO B O 1
ATOM 3647 N N . CYS B 1 6 ? -2.428 0.521 -25.328 1 92 6 CYS B N 1
ATOM 3648 C CA . CYS B 1 6 ? -3.746 -0.052 -25.562 1 92 6 CYS B CA 1
ATOM 3649 C C . CYS B 1 6 ? -3.85 -0.61 -26.984 1 92 6 CYS B C 1
ATOM 3651 O O . CYS B 1 6 ? -4.945 -0.926 -27.453 1 92 6 CYS B O 1
ATOM 3653 N N . ASP B 1 7 ? -2.66 -0.702 -27.547 1 87.81 7 ASP B N 1
ATOM 3654 C CA . ASP B 1 7 ? -2.654 -1.297 -28.875 1 87.81 7 ASP B CA 1
ATOM 3655 C C . ASP B 1 7 ? -3.127 -2.748 -28.828 1 87.81 7 ASP B C 1
ATOM 3657 O O . ASP B 1 7 ? -2.625 -3.547 -28.031 1 87.81 7 ASP B O 1
ATOM 3661 N N . GLY B 1 8 ? -4.129 -3.041 -29.656 1 85.5 8 GLY B N 1
ATOM 3662 C CA . GLY B 1 8 ? -4.637 -4.402 -29.75 1 85.5 8 GLY B CA 1
ATOM 3663 C C . GLY B 1 8 ? -5.621 -4.742 -28.641 1 85.5 8 GLY B C 1
ATOM 3664 O O . GLY B 1 8 ? -6.039 -5.895 -28.516 1 85.5 8 GLY B O 1
ATOM 3665 N N . PHE B 1 9 ? -5.93 -3.766 -27.859 1 93.44 9 PHE B N 1
ATOM 3666 C CA . PHE B 1 9 ? -6.93 -3.984 -26.812 1 93.44 9 PHE B CA 1
ATOM 3667 C C . PHE B 1 9 ? -8.297 -4.277 -27.438 1 93.44 9 PHE B C 1
ATOM 3669 O O . PHE B 1 9 ? -8.68 -3.652 -28.422 1 93.44 9 PHE B O 1
ATOM 3676 N N . PRO B 1 10 ? -8.992 -5.23 -26.906 1 96.19 10 PRO B N 1
ATOM 3677 C CA . PRO B 1 10 ? -10.242 -5.652 -27.547 1 96.19 10 PRO B CA 1
ATOM 3678 C C . PRO B 1 10 ? -11.359 -4.625 -27.375 1 96.19 10 PRO B C 1
ATOM 3680 O O . PRO B 1 10 ? -11.289 -3.768 -26.5 1 96.19 10 PRO B O 1
ATOM 3683 N N . ASN B 1 11 ? -12.305 -4.738 -28.297 1 96.81 11 ASN B N 1
ATOM 3684 C CA . ASN B 1 11 ? -13.516 -3.926 -28.188 1 96.81 11 ASN B CA 1
ATOM 3685 C C . ASN B 1 11 ? -14.359 -4.332 -26.984 1 96.81 11 ASN B C 1
ATOM 3687 O O . ASN B 1 11 ? -14.789 -5.48 -26.875 1 96.81 11 ASN B O 1
ATOM 3691 N N . MET B 1 12 ? -14.656 -3.418 -26.125 1 97.69 12 MET B N 1
ATOM 3692 C CA . MET B 1 12 ? -15.32 -3.713 -24.859 1 97.69 12 MET B CA 1
ATOM 3693 C C . MET B 1 12 ? -16.828 -3.451 -24.953 1 97.69 12 MET B C 1
ATOM 3695 O O . MET B 1 12 ? -17.531 -3.49 -23.953 1 97.69 12 MET B O 1
ATOM 3699 N N . ASP B 1 13 ? -17.328 -3.184 -26.172 1 97.5 13 ASP B N 1
ATOM 3700 C CA . ASP B 1 13 ? -18.75 -2.889 -26.344 1 97.5 13 ASP B CA 1
ATOM 3701 C C . ASP B 1 13 ? -19.609 -4.012 -25.766 1 97.5 13 ASP B C 1
ATOM 3703 O O . ASP B 1 13 ? -19.391 -5.184 -26.078 1 97.5 13 ASP B O 1
ATOM 3707 N N . GLY B 1 14 ? -20.531 -3.637 -24.953 1 98.06 14 GLY B N 1
ATOM 3708 C CA . GLY B 1 14 ? -21.469 -4.59 -24.359 1 98.06 14 GLY B CA 1
ATOM 3709 C C . GLY B 1 14 ? -20.875 -5.336 -23.172 1 98.06 14 GLY B C 1
ATOM 3710 O O . GLY B 1 14 ? -21.531 -6.223 -22.609 1 98.06 14 GLY B O 1
ATOM 3711 N N . ILE B 1 15 ? -19.688 -5.039 -22.781 1 98.62 15 ILE B N 1
ATOM 3712 C CA . ILE B 1 15 ? -19.016 -5.691 -21.656 1 98.62 15 ILE B CA 1
ATOM 3713 C C . ILE B 1 15 ? -18.703 -4.66 -20.578 1 98.62 15 ILE B C 1
ATOM 3715 O O . ILE B 1 15 ? -17.953 -3.711 -20.812 1 98.62 15 ILE B O 1
ATOM 3719 N N . MET B 1 16 ? -19.281 -4.809 -19.375 1 98.81 16 MET B N 1
ATOM 3720 C CA . MET B 1 16 ? -19.109 -3.877 -18.266 1 98.81 16 MET B CA 1
ATOM 3721 C C . MET B 1 16 ? -18.281 -4.504 -17.156 1 98.81 16 MET B C 1
ATOM 3723 O O . MET B 1 16 ? -18.641 -5.555 -16.625 1 98.81 16 MET B O 1
ATOM 3727 N N . LEU B 1 17 ? -17.172 -3.91 -16.859 1 98.88 17 LEU B N 1
ATOM 3728 C CA . LEU B 1 17 ? -16.406 -4.328 -15.688 1 98.88 17 LEU B CA 1
ATOM 3729 C C . LEU B 1 17 ? -17 -3.744 -14.414 1 98.88 17 LEU B C 1
ATOM 3731 O O . LEU B 1 17 ? -17.266 -2.543 -14.336 1 98.88 17 LEU B O 1
ATOM 3735 N N . VAL B 1 18 ? -17.25 -4.559 -13.453 1 98.88 18 VAL B N 1
ATOM 3736 C CA . VAL B 1 18 ? -17.672 -4.184 -12.109 1 98.88 18 VAL B CA 1
ATOM 3737 C C . VAL B 1 18 ? -16.594 -4.594 -11.102 1 98.88 18 VAL B C 1
ATOM 3739 O O . VAL B 1 18 ? -16.5 -5.766 -10.727 1 98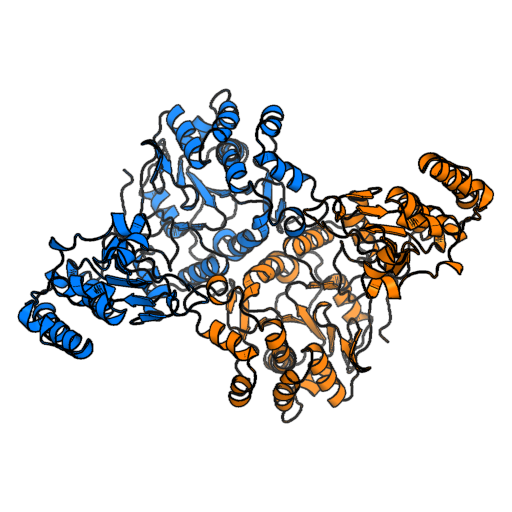.88 18 VAL B O 1
ATOM 3742 N N . MET B 1 19 ? -15.844 -3.645 -10.648 1 98.56 19 MET B N 1
ATOM 3743 C CA . MET B 1 19 ? -14.703 -3.924 -9.781 1 98.56 19 MET B CA 1
ATOM 3744 C C . MET B 1 19 ? -15.031 -3.596 -8.328 1 98.56 19 MET B C 1
ATOM 3746 O O . MET B 1 19 ? -15.578 -2.531 -8.039 1 98.56 19 MET B O 1
ATOM 3750 N N . LYS B 1 20 ? -14.68 -4.531 -7.461 1 98.12 20 LYS B N 1
ATOM 3751 C CA . LYS B 1 20 ? -14.922 -4.379 -6.031 1 98.12 20 LYS B CA 1
ATOM 3752 C C . LYS B 1 20 ? -13.617 -4.156 -5.273 1 98.12 20 LYS B C 1
ATOM 3754 O O . LYS B 1 20 ? -12.594 -4.773 -5.59 1 98.12 20 LYS B O 1
ATOM 3759 N N . THR B 1 21 ? -13.594 -3.238 -4.355 1 96.94 21 THR B N 1
ATOM 3760 C CA . THR B 1 21 ? -12.484 -3.023 -3.438 1 96.94 21 THR B CA 1
ATOM 3761 C C . THR B 1 21 ? -12.984 -2.637 -2.051 1 96.94 21 THR B C 1
ATOM 3763 O O . THR B 1 21 ? -14.164 -2.814 -1.743 1 96.94 21 THR B O 1
ATOM 3766 N N . GLY B 1 22 ? -12.148 -2.379 -1.111 1 94.94 22 GLY B N 1
ATOM 3767 C CA . GLY B 1 22 ? -12.438 -1.824 0.203 1 94.94 22 GLY B CA 1
ATOM 3768 C C . GLY B 1 22 ? -11.875 -0.427 0.396 1 94.94 22 GLY B C 1
ATOM 3769 O O . GLY B 1 22 ? -10.852 -0.077 -0.188 1 94.94 22 GLY B O 1
ATOM 3770 N N . ALA B 1 23 ? -12.523 0.252 1.254 1 94.38 23 ALA B N 1
ATOM 3771 C CA . ALA B 1 23 ? -12.125 1.642 1.476 1 94.38 23 ALA B CA 1
ATOM 3772 C C . ALA B 1 23 ? -10.68 1.732 1.944 1 94.38 23 ALA B C 1
ATOM 3774 O O . ALA B 1 23 ? -9.922 2.594 1.486 1 94.38 23 ALA B O 1
ATOM 3775 N N . THR B 1 24 ? -10.289 0.893 2.789 1 89.31 24 THR B N 1
ATOM 3776 C CA . THR B 1 24 ? -8.969 0.933 3.395 1 89.31 24 THR B CA 1
ATOM 3777 C C . THR B 1 24 ? -7.895 0.543 2.379 1 89.31 24 THR B C 1
ATOM 3779 O O . THR B 1 24 ? -6.766 1.033 2.441 1 89.31 24 THR B O 1
ATOM 3782 N N . GLU B 1 25 ? -8.219 -0.265 1.397 1 91.56 25 GLU B N 1
ATOM 3783 C CA . GLU B 1 25 ? -7.195 -0.792 0.495 1 91.56 25 GLU B CA 1
ATOM 3784 C C . GLU B 1 25 ? -7.305 -0.162 -0.89 1 91.56 25 GLU B C 1
ATOM 3786 O O . GLU B 1 25 ? -6.523 -0.48 -1.786 1 91.56 25 GLU B O 1
ATOM 3791 N N . ALA B 1 26 ? -8.273 0.667 -1.108 1 94.81 26 ALA B N 1
ATOM 3792 C CA . ALA B 1 26 ? -8.547 1.226 -2.43 1 94.81 26 ALA B CA 1
ATOM 3793 C C . ALA B 1 26 ? -7.305 1.88 -3.021 1 94.81 26 ALA B C 1
ATOM 3795 O O . ALA B 1 26 ? -6.922 1.588 -4.156 1 94.81 26 ALA B O 1
ATOM 3796 N N . PHE B 1 27 ? -6.598 2.613 -2.238 1 95.31 27 PHE B N 1
ATOM 3797 C CA . PHE B 1 27 ? -5.469 3.389 -2.742 1 95.31 27 PHE B CA 1
ATOM 3798 C C . PHE B 1 27 ? -4.219 2.523 -2.836 1 95.31 27 PHE B C 1
ATOM 3800 O O . PHE B 1 27 ? -3.24 2.904 -3.482 1 95.31 27 PHE B O 1
ATOM 3807 N N . ASP B 1 28 ? -4.238 1.382 -2.27 1 93.25 28 ASP B N 1
ATOM 3808 C CA . ASP B 1 28 ? -3.102 0.47 -2.326 1 93.25 28 ASP B CA 1
ATOM 3809 C C . ASP B 1 28 ? -3.137 -0.376 -3.596 1 93.25 28 ASP B C 1
ATOM 3811 O O . ASP B 1 28 ? -2.092 -0.789 -4.102 1 93.25 28 ASP B O 1
ATOM 3815 N N . LYS B 1 29 ? -4.324 -0.585 -4.078 1 95.88 29 LYS B N 1
ATOM 3816 C CA . LYS B 1 29 ? -4.441 -1.598 -5.125 1 95.88 29 LYS B CA 1
ATOM 3817 C C . LYS B 1 29 ? -4.934 -0.983 -6.434 1 95.88 29 LYS B C 1
ATOM 3819 O O . LYS B 1 29 ? -4.395 -1.274 -7.504 1 95.88 29 LYS B O 1
ATOM 3824 N N . LEU B 1 30 ? -5.871 -0.065 -6.398 1 97.44 30 LEU B N 1
ATOM 3825 C CA . LEU B 1 30 ? -6.594 0.398 -7.578 1 97.44 30 LEU B CA 1
ATOM 3826 C C . LEU B 1 30 ? -5.684 1.212 -8.492 1 97.44 30 LEU B C 1
ATOM 3828 O O . LEU B 1 30 ? -5.754 1.088 -9.719 1 97.44 30 LEU B O 1
ATOM 3832 N N . PRO B 1 31 ? -4.766 2.018 -7.883 1 97.25 31 PRO B N 1
ATOM 3833 C CA . PRO B 1 31 ? -3.996 2.893 -8.766 1 97.25 31 PRO B CA 1
ATOM 3834 C C . PRO B 1 31 ? -3.188 2.119 -9.805 1 97.25 31 PRO B C 1
ATOM 3836 O O . PRO B 1 31 ? -3.107 2.531 -10.969 1 97.25 31 PRO B O 1
ATOM 3839 N N . THR B 1 32 ? -2.584 1.012 -9.422 1 96.69 32 THR B N 1
ATOM 3840 C CA . THR B 1 32 ? -1.818 0.221 -10.383 1 96.69 32 THR B CA 1
ATOM 3841 C C . THR B 1 32 ? -2.73 -0.35 -11.461 1 96.69 32 THR B C 1
ATOM 3843 O O . THR B 1 32 ? -2.375 -0.349 -12.641 1 96.69 32 THR B O 1
ATOM 3846 N N . GLN B 1 33 ? -3.928 -0.808 -11.07 1 97.12 33 GLN B N 1
ATOM 3847 C CA . GLN B 1 33 ? -4.902 -1.266 -12.047 1 97.12 33 GLN B CA 1
ATOM 3848 C C . GLN B 1 33 ? -5.23 -0.165 -13.055 1 97.12 33 GLN B C 1
ATOM 3850 O O . GLN B 1 33 ? -5.312 -0.42 -14.258 1 97.12 33 GLN B O 1
ATOM 3855 N N . LEU B 1 34 ? -5.363 1.057 -12.523 1 96.38 34 LEU B N 1
ATOM 3856 C CA . LEU B 1 34 ? -5.773 2.199 -13.336 1 96.38 34 LEU B CA 1
ATOM 3857 C C . LEU B 1 34 ? -4.66 2.623 -14.281 1 96.38 34 LEU B C 1
ATOM 3859 O O . LEU B 1 34 ? -4.93 3.162 -15.359 1 96.38 34 LEU B O 1
ATOM 3863 N N . LEU B 1 35 ? -3.389 2.307 -13.953 1 95.25 35 LEU B N 1
ATOM 3864 C CA . LEU B 1 35 ? -2.232 2.684 -14.758 1 95.25 35 LEU B CA 1
ATOM 3865 C C . LEU B 1 35 ? -1.909 1.601 -15.781 1 95.25 35 LEU B C 1
ATOM 3867 O O . LEU B 1 35 ? -1.11 1.822 -16.703 1 95.25 35 LEU B O 1
ATOM 3871 N N . THR B 1 36 ? -2.49 0.412 -15.633 1 94.25 36 THR B N 1
ATOM 3872 C CA . THR B 1 36 ? -2.182 -0.705 -16.516 1 94.25 3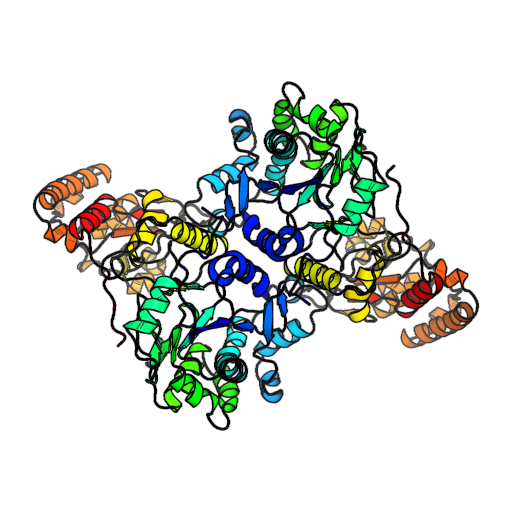6 THR B CA 1
ATOM 3873 C C . THR B 1 36 ? -3.398 -1.081 -17.359 1 94.25 36 THR B C 1
ATOM 3875 O O . THR B 1 36 ? -3.781 -0.346 -18.281 1 94.25 36 THR B O 1
ATOM 3878 N N . GLY B 1 37 ? -4.086 -2.127 -17 1 94.19 37 GLY B N 1
ATOM 3879 C CA . GLY B 1 37 ? -5.137 -2.637 -17.859 1 94.19 37 GLY B CA 1
ATOM 3880 C C . GLY B 1 37 ? -6.332 -1.706 -17.969 1 94.19 37 GLY B C 1
ATOM 3881 O O . GLY B 1 37 ? -6.91 -1.548 -19.047 1 94.19 37 GLY B O 1
ATOM 3882 N N . LEU B 1 38 ? -6.699 -1.007 -16.906 1 96.38 38 LEU B N 1
ATOM 3883 C CA . LEU B 1 38 ? -7.93 -0.225 -16.859 1 96.38 38 LEU B CA 1
ATOM 3884 C C . LEU B 1 38 ? -7.781 1.07 -17.656 1 96.38 38 LEU B C 1
ATOM 3886 O O . LEU B 1 38 ? -8.781 1.709 -18 1 96.38 38 LEU B O 1
ATOM 3890 N N . GLN B 1 39 ? -6.523 1.461 -17.906 1 93.62 39 GLN B N 1
ATOM 3891 C CA . GLN B 1 39 ? -6.34 2.68 -18.688 1 93.62 39 GLN B CA 1
ATOM 3892 C C . GLN B 1 39 ? -6.906 2.52 -20.094 1 93.62 39 GLN B C 1
ATOM 3894 O O . GLN B 1 39 ? -7.16 3.512 -20.781 1 93.62 39 GLN B O 1
ATOM 3899 N N . CYS B 1 40 ? -7.117 1.238 -20.516 1 95.62 40 CYS B N 1
ATOM 3900 C CA . CYS B 1 40 ? -7.539 0.941 -21.891 1 95.62 40 CYS B CA 1
ATOM 3901 C C . CYS B 1 40 ? -9.047 0.725 -21.953 1 95.62 40 CYS B C 1
ATOM 3903 O O . CYS B 1 40 ? -9.586 0.415 -23.016 1 95.62 40 CYS B O 1
ATOM 3905 N N . ILE B 1 41 ? -9.727 0.812 -20.875 1 97.38 41 ILE B N 1
ATOM 3906 C CA . ILE B 1 41 ? -11.164 0.578 -20.797 1 97.38 41 ILE B CA 1
ATOM 3907 C C . ILE B 1 41 ? -11.891 1.904 -20.594 1 97.38 41 ILE B C 1
ATOM 3909 O O . ILE B 1 41 ? -11.617 2.631 -19.641 1 97.38 41 ILE B O 1
ATOM 3913 N N . ASP B 1 42 ? -12.836 2.273 -21.375 1 94.38 42 ASP B N 1
ATOM 3914 C CA . ASP B 1 42 ? -13.477 3.582 -21.406 1 94.38 42 ASP B CA 1
ATOM 3915 C C . ASP B 1 42 ? -14.453 3.736 -20.234 1 94.38 42 ASP B C 1
ATOM 3917 O O . ASP B 1 42 ? -14.602 4.828 -19.688 1 94.38 42 ASP B O 1
ATOM 3921 N N . ASP B 1 43 ? -15.164 2.641 -20 1 97.31 43 ASP B N 1
ATOM 3922 C CA . ASP B 1 43 ? -16.203 2.711 -18.969 1 97.31 43 ASP B CA 1
ATOM 3923 C C . ASP B 1 43 ? -16.172 1.466 -18.078 1 97.31 43 ASP B C 1
ATOM 3925 O O . ASP B 1 43 ? -16.188 0.34 -18.578 1 97.31 43 ASP B O 1
ATOM 3929 N N . PHE B 1 44 ? -16.094 1.699 -16.844 1 98.5 44 PHE B N 1
ATOM 3930 C CA . PHE B 1 44 ? -16.172 0.642 -15.852 1 98.5 44 PHE B CA 1
ATOM 3931 C C . PHE B 1 44 ? -16.656 1.195 -14.516 1 98.5 44 PHE B C 1
ATOM 3933 O O . PHE B 1 44 ? -16.672 2.41 -14.312 1 98.5 44 PHE B O 1
ATOM 3940 N N . LEU B 1 45 ? -17.156 0.327 -13.672 1 98.75 45 LEU B N 1
ATOM 3941 C CA . LEU B 1 45 ? -17.656 0.714 -12.359 1 98.75 45 LEU B CA 1
ATOM 3942 C C . LEU B 1 45 ? -16.75 0.204 -11.25 1 98.75 45 LEU B C 1
ATOM 3944 O O . LEU B 1 45 ? -16.25 -0.923 -11.32 1 98.75 45 LEU B O 1
ATOM 3948 N N . ILE B 1 46 ? -16.422 1.025 -10.305 1 98.75 46 ILE B N 1
ATOM 3949 C CA . ILE B 1 46 ? -15.688 0.634 -9.102 1 98.75 46 ILE B CA 1
ATOM 3950 C C . ILE B 1 46 ? -16.578 0.83 -7.871 1 98.75 46 ILE B C 1
ATOM 3952 O O . ILE B 1 46 ? -17.109 1.915 -7.656 1 98.75 46 ILE B O 1
ATOM 3956 N N . PHE B 1 47 ? -16.688 -0.237 -7.137 1 98.75 47 PHE B N 1
ATOM 3957 C CA . PHE B 1 47 ? -17.5 -0.187 -5.922 1 98.75 47 PHE B CA 1
ATOM 3958 C C . PHE B 1 47 ? -16.641 -0.459 -4.691 1 98.75 47 PHE B C 1
ATOM 3960 O O . PHE B 1 47 ? -15.711 -1.271 -4.746 1 98.75 47 PHE B O 1
ATOM 3967 N N . SER B 1 48 ? -16.906 0.21 -3.613 1 97.94 48 SER B N 1
ATOM 3968 C CA . SER B 1 48 ? -16.281 0.042 -2.311 1 97.94 48 SER B CA 1
ATOM 3969 C C . SER B 1 48 ? -17.281 0.215 -1.179 1 97.94 48 SER B C 1
ATOM 3971 O O . SER B 1 48 ? -18.5 0.221 -1.413 1 97.94 48 SER B O 1
ATOM 3973 N N . ASP B 1 49 ? -16.828 0.161 0.06 1 96.94 49 ASP B N 1
ATOM 3974 C CA . ASP B 1 49 ? -17.688 0.407 1.211 1 96.94 49 ASP B CA 1
ATOM 3975 C C . ASP B 1 49 ? -17.734 1.894 1.557 1 96.94 49 ASP B C 1
ATOM 3977 O O . ASP B 1 49 ? -18.359 2.289 2.541 1 96.94 49 ASP B O 1
ATOM 3981 N N . LEU B 1 50 ? -17.062 2.703 0.77 1 96.62 50 LEU B N 1
ATOM 3982 C CA . LEU B 1 50 ? -17.016 4.145 0.993 1 96.62 50 LEU B CA 1
ATOM 3983 C C . LEU B 1 50 ? -16.969 4.898 -0.332 1 96.62 50 LEU B C 1
ATOM 3985 O O . LEU B 1 50 ? -16.312 4.449 -1.28 1 96.62 50 LEU B O 1
ATOM 3989 N N . GLU B 1 51 ? -17.75 6.023 -0.379 1 96.5 51 GLU B N 1
ATOM 3990 C CA . GLU B 1 51 ? -17.609 6.93 -1.515 1 96.5 51 GLU B CA 1
ATOM 3991 C C . GLU B 1 51 ? -16.219 7.559 -1.551 1 96.5 51 GLU B C 1
ATOM 3993 O O . GLU B 1 51 ? -15.797 8.203 -0.585 1 96.5 51 GLU B O 1
ATOM 3998 N N . GLN B 1 52 ? -15.453 7.32 -2.629 1 95.12 52 GLN B N 1
ATOM 3999 C CA . GLN B 1 52 ? -14.109 7.859 -2.758 1 95.12 52 GLN B CA 1
ATOM 4000 C C . GLN B 1 52 ? -13.82 8.297 -4.191 1 95.12 52 GLN B C 1
ATOM 4002 O O . GLN B 1 52 ? -14.68 8.172 -5.066 1 95.12 52 GLN B O 1
ATOM 4007 N N . GLN B 1 53 ? -12.742 8.961 -4.359 1 92.62 53 GLN B N 1
ATOM 4008 C CA . GLN B 1 53 ? -12.305 9.453 -5.66 1 92.62 53 GLN B CA 1
ATOM 4009 C C . GLN B 1 53 ? -10.797 9.305 -5.824 1 92.62 53 GLN B C 1
ATOM 4011 O O . GLN B 1 53 ? -10.031 9.672 -4.93 1 92.62 53 GLN B O 1
ATOM 4016 N N . ILE B 1 54 ? -10.336 8.75 -6.898 1 92.12 54 ILE B N 1
ATOM 4017 C CA . ILE B 1 54 ? -8.93 8.688 -7.266 1 92.12 54 ILE B CA 1
ATOM 4018 C C . ILE B 1 54 ? -8.719 9.344 -8.625 1 92.12 54 ILE B C 1
ATOM 4020 O O . ILE B 1 54 ? -9.039 8.758 -9.664 1 92.12 54 ILE B O 1
ATOM 4024 N N . GLY B 1 55 ? -8.164 10.469 -8.625 1 87.38 55 GLY B N 1
ATOM 4025 C CA . GLY B 1 55 ? -8.133 11.195 -9.891 1 87.38 55 GLY B CA 1
ATOM 4026 C C . GLY B 1 55 ? -9.516 11.375 -10.5 1 87.38 55 GLY B C 1
ATOM 4027 O O . GLY B 1 55 ? -10.43 11.859 -9.836 1 87.38 55 GLY B O 1
ATOM 4028 N N . LYS B 1 56 ? -9.656 10.938 -11.727 1 88.19 56 LYS B N 1
ATOM 4029 C CA . LYS B 1 56 ? -10.93 11.117 -12.414 1 88.19 56 LYS B CA 1
ATOM 4030 C C . LYS B 1 56 ? -11.867 9.938 -12.156 1 88.19 56 LYS B C 1
ATOM 4032 O O . LYS B 1 56 ? -13 9.922 -12.641 1 88.19 56 LYS B O 1
ATOM 4037 N N . TYR B 1 57 ? -11.43 9.008 -11.414 1 93.19 57 TYR B N 1
ATOM 4038 C CA . TYR B 1 57 ? -12.203 7.785 -11.242 1 93.19 57 TYR B CA 1
ATOM 4039 C C . TYR B 1 57 ? -13.031 7.844 -9.961 1 93.19 57 TYR B C 1
ATOM 4041 O O . TYR B 1 57 ? -12.492 8.07 -8.875 1 93.19 57 TYR B O 1
ATOM 4049 N N . HIS B 1 58 ? -14.25 7.617 -10.133 1 95.5 58 HIS B N 1
ATOM 4050 C CA . HIS B 1 58 ? -15.203 7.637 -9.023 1 95.5 58 HIS B CA 1
ATOM 4051 C C . HIS B 1 58 ? -15.391 6.238 -8.445 1 95.5 58 HIS B C 1
ATOM 4053 O O . HIS B 1 58 ? -15.523 5.266 -9.188 1 95.5 58 HIS B O 1
ATOM 4059 N N . ILE B 1 59 ? -15.32 6.117 -7.16 1 97.69 59 ILE B N 1
ATOM 4060 C CA . ILE B 1 59 ? -15.586 4.875 -6.445 1 97.69 59 ILE B CA 1
ATOM 4061 C C . ILE B 1 59 ? -16.906 4.984 -5.695 1 97.69 59 ILE B C 1
ATOM 4063 O O . ILE B 1 59 ? -17.062 5.84 -4.82 1 97.69 59 ILE B O 1
ATOM 4067 N N . TYR B 1 60 ? -17.844 4.09 -6.004 1 98.56 60 TYR B N 1
ATOM 4068 C CA . TYR B 1 60 ? -19.188 4.16 -5.453 1 98.56 60 TYR B CA 1
ATOM 4069 C C . TYR B 1 60 ? -19.266 3.424 -4.121 1 98.56 60 TYR B C 1
ATOM 4071 O O . TYR B 1 60 ? -18.703 2.342 -3.967 1 98.56 60 TYR B O 1
ATOM 4079 N N . ASP B 1 61 ? -19.938 4 -3.143 1 98.44 61 ASP B N 1
ATOM 4080 C CA . ASP B 1 61 ? -20.297 3.316 -1.904 1 98.44 61 ASP B CA 1
ATOM 4081 C C . ASP B 1 61 ? -21.438 2.332 -2.135 1 98.44 61 ASP B C 1
ATOM 4083 O O . ASP B 1 61 ? -22.594 2.74 -2.301 1 98.44 61 ASP B O 1
ATOM 4087 N N . SER B 1 62 ? -21.141 1.055 -2.018 1 97.88 62 SER B N 1
ATOM 4088 C CA . SER B 1 62 ? -22.156 0.039 -2.309 1 97.88 62 SER B CA 1
ATOM 4089 C C . SER B 1 62 ? -23.031 -0.229 -1.096 1 97.88 62 SER B C 1
ATOM 4091 O O . SER B 1 62 ? -24.016 -0.966 -1.189 1 97.88 62 SER B O 1
ATOM 4093 N N . LEU B 1 63 ? -22.781 0.415 0.04 1 98 63 LEU B N 1
ATOM 4094 C CA . LEU B 1 63 ? -23.469 0.073 1.278 1 98 63 LEU B CA 1
ATOM 4095 C C . LEU B 1 63 ? -24.375 1.216 1.727 1 9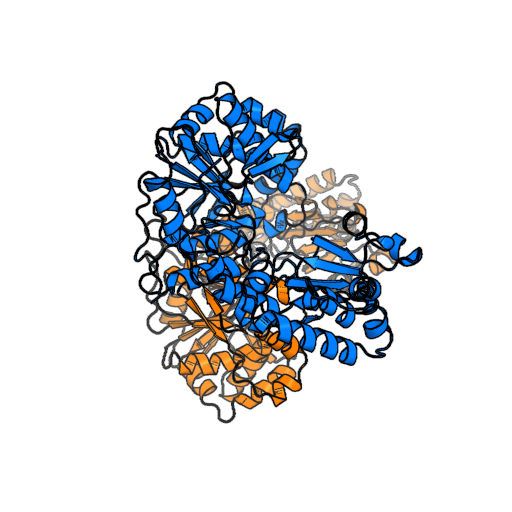8 63 LEU B C 1
ATOM 4097 O O . LEU B 1 63 ? -25.047 1.112 2.754 1 98 63 LEU B O 1
ATOM 4101 N N . ASP B 1 64 ? -24.453 2.277 1.002 1 97.25 64 ASP B N 1
ATOM 4102 C CA . ASP B 1 64 ? -25.125 3.504 1.412 1 97.25 64 ASP B CA 1
ATOM 4103 C C . ASP B 1 64 ? -26.625 3.283 1.556 1 97.25 64 ASP B C 1
ATOM 4105 O O . ASP B 1 64 ? -27.297 3.977 2.328 1 97.25 64 ASP B O 1
ATOM 4109 N N . ARG B 1 65 ? -27.172 2.238 0.869 1 96.62 65 ARG B N 1
ATOM 4110 C CA . ARG B 1 65 ? -28.625 2.033 0.86 1 96.62 65 ARG B CA 1
ATOM 4111 C C . ARG B 1 65 ? -29.016 0.9 1.802 1 96.62 65 ARG B C 1
ATOM 4113 O O . ARG B 1 65 ? -30.203 0.55 1.897 1 96.62 65 ARG B O 1
ATOM 4120 N N . VAL B 1 66 ? -28.062 0.282 2.441 1 97.38 66 VAL B N 1
ATOM 4121 C CA . VAL B 1 66 ? -28.406 -0.752 3.416 1 97.38 66 VAL B CA 1
ATOM 4122 C C . VAL B 1 66 ? -29.234 -0.15 4.547 1 97.38 66 VAL B C 1
ATOM 4124 O O . VAL B 1 66 ? -28.922 0.942 5.035 1 97.38 66 VAL B O 1
ATOM 4127 N N . ASP B 1 67 ? -30.234 -0.871 4.98 1 96.81 67 ASP B N 1
ATOM 4128 C CA . ASP B 1 67 ? -31.156 -0.395 6 1 96.81 67 ASP B CA 1
ATOM 4129 C C . ASP B 1 67 ? -30.453 -0.166 7.332 1 96.81 67 ASP B C 1
ATOM 4131 O O . ASP B 1 67 ? -29.594 -0.968 7.734 1 96.81 67 ASP B O 1
ATOM 4135 N N . ASP B 1 68 ? -30.828 0.864 8.031 1 96.44 68 ASP B N 1
ATOM 4136 C CA . ASP B 1 68 ? -30.203 1.229 9.297 1 96.44 68 ASP B CA 1
ATOM 4137 C C . ASP B 1 68 ? -30.406 0.133 10.344 1 96.44 68 ASP B C 1
ATOM 4139 O O . ASP B 1 68 ? -29.547 -0.086 11.195 1 96.44 68 ASP B O 1
ATOM 4143 N N . LYS B 1 69 ? -31.562 -0.494 10.32 1 96.38 69 LYS B N 1
ATOM 4144 C CA . LYS B 1 69 ? -31.812 -1.585 11.258 1 96.38 69 LYS B CA 1
ATOM 4145 C C . LYS B 1 69 ? -30.781 -2.697 11.102 1 96.38 69 LYS B C 1
ATOM 4147 O O . LYS B 1 69 ? -30.359 -3.307 12.094 1 96.38 69 LYS B O 1
ATOM 4152 N N . ILE B 1 70 ? -30.422 -2.934 9.82 1 96.38 70 ILE B N 1
ATOM 4153 C CA . ILE B 1 70 ? -29.406 -3.949 9.539 1 96.38 70 ILE B CA 1
ATOM 4154 C C . ILE B 1 70 ? -28.031 -3.455 9.992 1 96.38 70 ILE B C 1
ATOM 4156 O O . ILE B 1 70 ? -27.266 -4.203 10.609 1 96.38 70 ILE B O 1
ATOM 4160 N N . LYS B 1 71 ? -27.703 -2.193 9.719 1 96.75 71 LYS B N 1
ATOM 4161 C CA . LYS B 1 71 ? -26.438 -1.617 10.133 1 96.75 71 LYS B CA 1
ATOM 4162 C C . LYS B 1 71 ? -26.266 -1.699 11.648 1 96.75 71 LYS B C 1
ATOM 4164 O O . LYS B 1 71 ? -25.156 -1.902 12.141 1 96.75 71 LYS B O 1
ATOM 4169 N N . GLU B 1 72 ? -27.344 -1.574 12.359 1 96.19 72 GLU B N 1
ATOM 4170 C CA . GLU B 1 72 ? -27.297 -1.61 13.812 1 96.19 72 GLU B CA 1
ATOM 4171 C C . GLU B 1 72 ? -27.172 -3.043 14.328 1 96.19 72 GLU B C 1
ATOM 4173 O O . GLU B 1 72 ? -26.578 -3.281 15.383 1 96.19 72 GLU B O 1
ATOM 4178 N N . LYS B 1 73 ? -27.719 -3.939 13.594 1 95.62 73 LYS B N 1
ATOM 4179 C CA . LYS B 1 73 ? -27.781 -5.336 14.016 1 95.62 73 LYS B CA 1
ATOM 4180 C C . LYS B 1 73 ? -26.422 -6.012 13.906 1 95.62 73 LYS B C 1
ATOM 4182 O O . LYS B 1 73 ? -26.047 -6.809 14.766 1 95.62 73 LYS B O 1
ATOM 4187 N N . TYR B 1 74 ? -25.688 -5.703 12.906 1 95.12 74 TYR B N 1
ATOM 4188 C CA . TYR B 1 74 ? -24.453 -6.426 12.641 1 95.12 74 TYR B CA 1
ATOM 4189 C C . TYR B 1 74 ? -23.234 -5.57 12.984 1 95.12 74 TYR B C 1
ATOM 4191 O O . TYR B 1 74 ? -23.078 -4.465 12.461 1 95.12 74 TYR B O 1
ATOM 4199 N N . LYS B 1 75 ? -22.297 -6.09 13.742 1 93.81 75 LYS B N 1
ATOM 4200 C CA . LYS B 1 75 ? -21.188 -5.363 14.328 1 93.81 75 LYS B CA 1
ATOM 4201 C C . LYS B 1 75 ? -20.188 -4.926 13.25 1 93.81 75 LYS B C 1
ATOM 4203 O O . LYS B 1 75 ? -19.438 -3.969 13.445 1 93.81 75 LYS B O 1
ATOM 4208 N N . GLU B 1 76 ? -20.125 -5.633 12.133 1 93 76 GLU B N 1
ATOM 4209 C CA . GLU B 1 76 ? -19.188 -5.293 11.07 1 93 76 GLU B CA 1
ATOM 4210 C C . GLU B 1 76 ? -19.469 -3.9 10.508 1 93 76 GLU B C 1
ATOM 4212 O O . GLU B 1 76 ? -18.594 -3.279 9.906 1 93 76 GLU B O 1
ATOM 4217 N N . PHE B 1 77 ? -20.656 -3.371 10.727 1 96.19 77 PHE B N 1
ATOM 4218 C CA . PHE B 1 77 ? -20.969 -2.027 10.25 1 96.19 77 PHE B CA 1
ATOM 4219 C C . PHE B 1 77 ? -20.359 -0.974 11.156 1 96.19 77 PHE B C 1
ATOM 4221 O O . PHE B 1 77 ? -20.375 0.217 10.844 1 96.19 77 PHE B O 1
ATOM 4228 N N . GLN B 1 78 ? -19.766 -1.351 12.25 1 94.38 78 GLN B N 1
ATOM 4229 C CA . GLN B 1 78 ? -18.969 -0.42 13.031 1 94.38 78 GLN B CA 1
ATOM 4230 C C . GLN B 1 78 ? -17.766 0.078 12.234 1 94.38 78 GLN B C 1
ATOM 4232 O O . GLN B 1 78 ? -17.375 1.241 12.352 1 94.38 78 GLN B O 1
ATOM 4237 N N . LEU B 1 79 ? -17.203 -0.847 11.484 1 95.12 79 LEU B N 1
ATOM 4238 C CA . LEU B 1 79 ? -16.141 -0.435 10.586 1 95.12 79 LEU B CA 1
ATOM 4239 C C . LEU B 1 79 ? -16.641 0.579 9.562 1 95.12 79 LEU B C 1
ATOM 4241 O O . LEU B 1 79 ? -15.977 1.585 9.297 1 95.12 79 LEU B O 1
ATOM 4245 N N . TYR B 1 80 ? -17.797 0.299 8.992 1 96.5 80 TYR B N 1
ATOM 4246 C CA . TYR B 1 80 ? -18.406 1.201 8.023 1 96.5 80 TYR B CA 1
ATOM 4247 C C . TYR B 1 80 ? -18.609 2.586 8.625 1 96.5 80 TYR B C 1
ATOM 4249 O O . TYR B 1 80 ? -18.297 3.598 7.992 1 96.5 80 TYR B O 1
ATOM 4257 N N . GLN B 1 81 ? -19.062 2.629 9.82 1 95.38 81 GLN B N 1
ATOM 4258 C CA . GLN B 1 81 ? -19.281 3.889 10.516 1 95.38 81 GLN B CA 1
ATOM 4259 C C . GLN B 1 81 ? -17.969 4.613 10.773 1 95.38 81 GLN B C 1
ATOM 4261 O O . GLN B 1 81 ? -17.859 5.828 10.586 1 95.38 81 GLN B O 1
ATOM 4266 N N . ALA B 1 82 ? -17.016 3.873 11.211 1 94.12 82 ALA B N 1
ATOM 4267 C CA . ALA B 1 82 ? -15.695 4.453 11.453 1 94.12 82 ALA B CA 1
ATOM 4268 C C . ALA B 1 82 ? -15.125 5.059 10.172 1 94.12 82 ALA B C 1
ATOM 4270 O O . ALA B 1 82 ? -14.5 6.125 10.203 1 94.12 82 ALA B O 1
ATOM 4271 N N . GLN B 1 83 ? -15.297 4.363 9.07 1 95.75 83 GLN B N 1
ATOM 4272 C CA . GLN B 1 83 ? -14.836 4.852 7.773 1 95.75 83 GLN B CA 1
ATOM 4273 C C . GLN B 1 83 ? -15.539 6.152 7.395 1 95.75 83 GLN B C 1
ATOM 4275 O O . GLN B 1 83 ? -14.906 7.098 6.926 1 95.75 83 GLN B O 1
ATOM 4280 N N . GLN B 1 84 ? -16.828 6.23 7.625 1 95.12 84 GLN B N 1
ATOM 4281 C CA . GLN B 1 84 ? -17.641 7.398 7.285 1 95.12 84 GLN B CA 1
ATOM 4282 C C . GLN B 1 84 ? -17.234 8.609 8.133 1 95.12 84 GLN B C 1
ATOM 4284 O O . GLN B 1 84 ? -17.25 9.742 7.648 1 95.12 84 GLN B O 1
ATOM 4289 N N . GLU B 1 85 ? -16.828 8.344 9.312 1 93.88 85 GLU B N 1
ATOM 4290 C CA . GLU B 1 85 ? -16.609 9.43 10.266 1 93.88 85 GLU B CA 1
ATOM 4291 C C . GLU B 1 85 ? -15.133 9.805 10.344 1 93.88 85 GLU B C 1
ATOM 4293 O O . GLU B 1 85 ? -14.766 10.727 11.07 1 93.88 85 GLU B O 1
ATOM 4298 N N . CYS B 1 86 ? -14.312 9.109 9.617 1 94.44 86 CYS B N 1
ATOM 4299 C CA . CYS B 1 86 ? -12.875 9.32 9.672 1 94.44 86 CYS B CA 1
ATOM 4300 C C . CYS B 1 86 ? -12.508 10.727 9.211 1 94.44 86 CYS B C 1
ATOM 4302 O O . CYS B 1 86 ? -12.734 11.086 8.055 1 94.44 86 CYS B O 1
ATOM 4304 N N . PRO B 1 87 ? -11.922 11.578 10.07 1 95.38 87 PRO B N 1
ATOM 4305 C CA . PRO B 1 87 ? -11.617 12.969 9.703 1 95.38 87 PRO B CA 1
ATOM 4306 C C . PRO B 1 87 ? -10.305 13.094 8.938 1 95.38 87 PRO B C 1
ATOM 4308 O O . PRO B 1 87 ? -9.992 14.172 8.422 1 95.38 87 PRO B O 1
ATOM 4311 N N . VAL B 1 88 ? -9.477 12.047 8.875 1 95.69 88 VAL B N 1
ATOM 4312 C CA . VAL B 1 88 ? -8.203 12.047 8.18 1 95.69 88 VAL B CA 1
ATOM 4313 C C . VAL B 1 88 ? -8.148 10.867 7.203 1 95.69 88 VAL B C 1
ATOM 4315 O O . VAL B 1 88 ? -9.156 10.508 6.598 1 95.69 88 VAL B O 1
ATOM 4318 N N . SER B 1 89 ? -6.996 10.312 6.926 1 94.81 89 SER B N 1
ATOM 4319 C CA . SER B 1 89 ? -6.93 9.227 5.953 1 94.81 89 SER B CA 1
ATOM 4320 C C . SER B 1 89 ? -7.453 7.926 6.543 1 94.81 89 SER B C 1
ATOM 4322 O O . SER B 1 89 ? -7.309 7.68 7.742 1 94.81 89 SER B O 1
ATOM 4324 N N . GLN B 1 90 ? -8.008 7.086 5.688 1 94.5 90 GLN B N 1
ATOM 4325 C CA . GLN B 1 90 ? -8.531 5.793 6.121 1 94.5 90 GLN B CA 1
ATOM 4326 C C . GLN B 1 90 ? -7.43 4.938 6.738 1 94.5 90 GLN B C 1
ATOM 4328 O O . GLN B 1 90 ? -7.68 4.176 7.676 1 94.5 90 GLN B O 1
ATOM 4333 N N . LYS B 1 91 ? -6.277 5.074 6.215 1 90.69 91 LYS B N 1
ATOM 4334 C CA . LYS B 1 91 ? -5.141 4.34 6.77 1 90.69 91 LYS B CA 1
ATOM 4335 C C . LYS B 1 91 ? -4.918 4.699 8.234 1 90.69 91 LYS B C 1
ATOM 4337 O O . LYS B 1 91 ? -4.582 3.836 9.047 1 90.69 91 LYS B O 1
ATOM 4342 N N . ASP B 1 92 ? -5.125 5.918 8.555 1 92.25 92 ASP B N 1
ATOM 4343 C CA . ASP B 1 92 ? -4.926 6.387 9.922 1 92.25 92 ASP B CA 1
ATOM 4344 C C . ASP B 1 92 ? -6.09 5.977 10.82 1 92.25 92 ASP B C 1
ATOM 4346 O O . ASP B 1 92 ? -5.895 5.66 11.992 1 92.25 92 ASP B O 1
ATOM 4350 N N . CYS B 1 93 ? -7.227 5.863 10.242 1 93.5 93 CYS B N 1
ATOM 4351 C CA . CYS B 1 93 ? -8.422 5.688 11.062 1 93.5 93 CYS B CA 1
ATOM 4352 C C . CYS B 1 93 ? -8.75 4.211 11.25 1 93.5 93 CYS B C 1
ATOM 4354 O O . CYS B 1 93 ? -9.203 3.799 12.312 1 93.5 93 CYS B O 1
ATOM 4356 N N . THR B 1 94 ? -8.477 3.457 10.188 1 90.25 94 THR B N 1
ATOM 4357 C CA . THR B 1 94 ? -9.164 2.168 10.219 1 90.25 94 THR B CA 1
ATOM 4358 C C . THR B 1 94 ? -8.156 1.022 10.109 1 90.25 94 THR B C 1
ATOM 4360 O O . THR B 1 94 ? -8.539 -0.149 10.141 1 90.25 94 THR B O 1
ATOM 4363 N N . THR B 1 95 ? -6.922 1.438 9.969 1 81.31 95 THR B N 1
ATOM 4364 C CA . THR B 1 95 ? -5.93 0.371 9.961 1 81.31 95 THR B CA 1
ATOM 4365 C C . THR B 1 95 ? -5.996 -0.437 11.258 1 81.31 95 THR B C 1
ATOM 4367 O O . THR B 1 95 ? -6.035 0.133 12.344 1 81.31 95 THR B O 1
ATOM 4370 N N . GLY B 1 96 ? -6.156 -1.781 11.156 1 78.94 96 GLY B N 1
ATOM 4371 C CA . GLY B 1 96 ? -6.172 -2.646 12.32 1 78.94 96 GLY B CA 1
ATOM 4372 C C . GLY B 1 96 ? -7.57 -2.982 12.805 1 78.94 96 GLY B C 1
ATOM 4373 O O . GLY B 1 96 ? -7.75 -3.846 13.664 1 78.94 96 GLY B O 1
ATOM 4374 N N . MET B 1 97 ? -8.5 -2.227 12.305 1 86.38 97 MET B N 1
ATOM 4375 C CA . MET B 1 97 ? -9.867 -2.547 12.695 1 86.38 97 MET B CA 1
ATOM 4376 C C . MET B 1 97 ? -10.336 -3.832 12.023 1 86.38 97 MET B C 1
ATOM 4378 O O . MET B 1 97 ? -10.047 -4.066 10.852 1 86.38 97 MET B O 1
ATOM 4382 N N . ASP B 1 98 ? -11.078 -4.613 12.789 1 86.56 98 ASP B N 1
ATOM 4383 C CA . ASP B 1 98 ? -11.633 -5.863 12.273 1 86.56 98 ASP B CA 1
ATOM 4384 C C . ASP B 1 98 ? -12.938 -5.617 11.523 1 86.56 98 ASP B C 1
ATOM 4386 O O . ASP B 1 98 ? -13.539 -4.547 11.641 1 86.56 98 ASP B O 1
ATOM 4390 N N . GLY B 1 99 ? -13.32 -6.594 10.664 1 89.31 99 GLY B N 1
ATOM 4391 C CA . GLY B 1 99 ? -14.656 -6.574 10.094 1 89.31 99 GLY B CA 1
ATOM 4392 C C . GLY B 1 99 ? -14.672 -6.363 8.594 1 89.31 99 GLY B C 1
ATOM 4393 O O . GLY B 1 99 ? -15.734 -6.312 7.977 1 89.31 99 GLY B O 1
ATOM 4394 N N . GLY B 1 100 ? -13.508 -6.152 8.07 1 89.62 100 GLY B N 1
ATOM 4395 C CA . GLY B 1 100 ? -13.438 -5.91 6.641 1 89.62 100 GLY B CA 1
ATOM 4396 C C . GLY B 1 100 ? -14.055 -7.023 5.816 1 89.62 100 GLY B C 1
ATOM 4397 O O . GLY B 1 100 ? -14.859 -6.762 4.918 1 89.62 100 GLY B O 1
ATOM 4398 N N . TRP B 1 101 ? -13.672 -8.234 6.137 1 89.44 101 TRP B N 1
ATOM 4399 C CA . TRP B 1 101 ? -14.172 -9.391 5.398 1 89.44 101 TRP B CA 1
ATOM 4400 C C . TRP B 1 101 ? -15.68 -9.555 5.605 1 89.44 101 TRP B C 1
ATOM 4402 O O . TRP B 1 101 ? -16.406 -9.859 4.656 1 89.44 101 TRP B O 1
ATOM 4412 N N . GLU B 1 102 ? -16.109 -9.328 6.84 1 94.56 102 GLU B N 1
ATOM 4413 C CA . GLU B 1 102 ? -17.531 -9.461 7.152 1 94.56 102 GLU B CA 1
ATOM 4414 C C . GLU B 1 102 ? -18.359 -8.375 6.469 1 94.56 102 GLU B C 1
ATOM 4416 O O . GLU B 1 102 ? -19.453 -8.633 5.992 1 94.56 102 GLU B O 1
ATOM 4421 N N . LEU B 1 103 ? -17.797 -7.207 6.508 1 96.38 103 LEU B N 1
ATOM 4422 C CA . LEU B 1 103 ? -18.484 -6.09 5.863 1 96.38 103 LEU B CA 1
ATOM 4423 C C . LEU B 1 103 ? -18.594 -6.316 4.359 1 96.38 103 LEU B C 1
ATOM 4425 O O . LEU B 1 103 ? -19.578 -5.918 3.738 1 96.38 103 LEU B O 1
ATOM 4429 N N . ASP B 1 104 ? -17.672 -6.996 3.799 1 96.75 104 ASP B N 1
ATOM 4430 C CA . ASP B 1 104 ? -17.578 -7.242 2.365 1 96.75 104 ASP B CA 1
ATOM 4431 C C . ASP B 1 104 ? -18.781 -8.023 1.858 1 96.75 104 ASP B C 1
ATOM 4433 O O . ASP B 1 104 ? -19.203 -7.855 0.713 1 96.75 104 ASP B O 1
ATOM 4437 N N . LYS B 1 105 ? -19.391 -8.812 2.689 1 97.31 105 LYS B N 1
ATOM 4438 C CA . LYS B 1 105 ? -20.5 -9.68 2.32 1 97.31 105 LYS B CA 1
ATOM 4439 C C . LYS B 1 105 ? -21.688 -8.859 1.805 1 97.31 105 LYS B C 1
ATOM 4441 O O . LYS B 1 105 ? -22.453 -9.328 0.956 1 97.31 105 LYS B O 1
ATOM 4446 N N . PHE B 1 106 ? -21.766 -7.695 2.295 1 97.94 106 PHE B N 1
ATOM 4447 C CA . PHE B 1 106 ? -22.938 -6.867 2.021 1 97.94 106 PHE B CA 1
ATOM 4448 C C . PHE B 1 106 ? -22.797 -6.148 0.687 1 97.94 106 PHE B C 1
ATOM 4450 O O . PHE B 1 106 ? -23.75 -5.586 0.172 1 97.94 106 PHE B O 1
ATOM 4457 N N . LYS B 1 107 ? -21.672 -6.215 0.035 1 98.12 107 LYS B N 1
ATOM 4458 C CA . LYS B 1 107 ? -21.422 -5.465 -1.191 1 98.12 107 LYS B CA 1
ATOM 4459 C C . LYS B 1 107 ? -21.969 -6.203 -2.41 1 98.12 107 LYS B C 1
ATOM 4461 O O . LYS B 1 107 ? -22.359 -5.578 -3.398 1 98.12 107 LYS B O 1
ATOM 4466 N N . PHE B 1 108 ? -22.047 -7.484 -2.389 1 98.19 108 PHE B N 1
ATOM 4467 C CA . PHE B 1 108 ? -22.203 -8.312 -3.578 1 98.19 108 PHE B CA 1
ATOM 4468 C C . PHE B 1 108 ? -23.562 -8.062 -4.23 1 98.19 108 PHE B C 1
ATOM 4470 O O . PHE B 1 108 ? -23.641 -7.695 -5.402 1 98.19 108 PHE B O 1
ATOM 4477 N N . VAL B 1 109 ? -24.625 -8.172 -3.471 1 97.75 109 VAL B N 1
ATOM 4478 C CA . VAL B 1 109 ? -25.953 -7.992 -4.031 1 97.75 109 VAL B CA 1
ATOM 4479 C C . VAL B 1 109 ? -26.203 -6.516 -4.332 1 97.75 109 VAL B C 1
ATOM 4481 O O . VAL B 1 109 ? -26.812 -6.176 -5.348 1 97.75 109 VAL B O 1
ATOM 4484 N N . ASN B 1 110 ? -25.703 -5.645 -3.469 1 98.12 110 ASN B N 1
ATOM 4485 C CA . ASN B 1 110 ? -25.844 -4.207 -3.682 1 98.12 110 ASN B CA 1
ATOM 4486 C C . ASN B 1 110 ? -25.141 -3.754 -4.957 1 98.12 110 ASN B C 1
ATOM 4488 O O . ASN B 1 110 ? -25.609 -2.84 -5.637 1 98.12 110 ASN B O 1
ATOM 4492 N N . MET B 1 111 ? -24.062 -4.406 -5.281 1 98.38 111 MET B N 1
ATOM 4493 C CA . MET B 1 111 ? -23.344 -4.086 -6.512 1 98.38 111 MET B CA 1
ATOM 4494 C C . MET B 1 111 ? -24.141 -4.508 -7.738 1 98.38 111 MET B C 1
ATOM 4496 O O . MET B 1 111 ? -24.094 -3.85 -8.781 1 98.38 111 MET B O 1
ATOM 4500 N N . VAL B 1 112 ? -24.906 -5.598 -7.621 1 98.31 112 VAL B N 1
ATOM 4501 C CA . VAL B 1 112 ? -25.75 -6.047 -8.719 1 98.31 112 VAL B CA 1
ATOM 4502 C C . VAL B 1 112 ? -26.781 -4.977 -9.047 1 98.31 112 VAL B C 1
ATOM 4504 O O . VAL B 1 112 ? -26.922 -4.559 -10.203 1 98.31 112 VAL B O 1
ATOM 4507 N N . VAL B 1 113 ? -27.422 -4.512 -8.031 1 97.94 113 VAL B N 1
ATOM 4508 C CA . VAL B 1 113 ? -28.5 -3.535 -8.188 1 97.94 113 VAL B CA 1
ATOM 4509 C C . VAL B 1 113 ? -27.938 -2.232 -8.75 1 97.94 113 VAL B C 1
ATOM 4511 O O . VAL B 1 113 ? -28.453 -1.692 -9.727 1 97.94 113 VAL B O 1
ATOM 4514 N N . ARG B 1 114 ? -26.844 -1.813 -8.203 1 98 114 ARG B N 1
ATOM 4515 C CA . ARG B 1 114 ? -26.266 -0.533 -8.602 1 98 114 ARG B CA 1
ATOM 4516 C C . ARG B 1 114 ? -25.688 -0.609 -10.008 1 98 114 ARG B C 1
ATOM 4518 O O . ARG B 1 114 ? -25.812 0.338 -10.789 1 98 114 ARG B O 1
ATOM 4525 N N . ALA B 1 115 ? -24.984 -1.692 -10.273 1 98.69 115 ALA B N 1
ATOM 4526 C CA . ALA B 1 115 ? -24.422 -1.854 -11.609 1 98.69 115 ALA B CA 1
ATOM 4527 C C . ALA B 1 115 ? -25.5 -1.827 -12.68 1 98.69 115 ALA B C 1
ATOM 4529 O O . ALA B 1 115 ? -25.328 -1.208 -13.734 1 98.69 115 ALA B O 1
ATOM 4530 N N . TRP B 1 116 ? -26.609 -2.498 -12.43 1 98.44 116 TRP B N 1
ATOM 4531 C CA . TRP B 1 116 ? -27.719 -2.5 -13.383 1 98.44 116 TRP B CA 1
ATOM 4532 C C . TRP B 1 116 ? -28.312 -1.104 -13.531 1 98.44 116 TRP B C 1
ATOM 4534 O O . TRP B 1 116 ? -28.625 -0.669 -14.641 1 98.44 116 TRP B O 1
ATOM 4544 N N . GLU B 1 117 ? -28.469 -0.379 -12.422 1 98.19 117 GLU B N 1
ATOM 4545 C CA . GLU B 1 117 ? -29.016 0.973 -12.453 1 98.19 117 GLU B CA 1
ATOM 4546 C C . GLU B 1 117 ? -28.125 1.914 -13.258 1 98.19 117 GLU B C 1
ATOM 4548 O O . GLU B 1 117 ? -28.625 2.738 -14.023 1 98.19 117 GLU B O 1
ATOM 4553 N N . LEU B 1 118 ? -26.844 1.812 -13.047 1 98.5 118 LEU B N 1
ATOM 4554 C CA . LEU B 1 118 ? -25.906 2.756 -13.633 1 98.5 118 LEU B CA 1
ATOM 4555 C C . LEU B 1 118 ? -25.609 2.406 -15.086 1 98.5 118 LEU B C 1
ATOM 4557 O O . LEU B 1 118 ? -25.422 3.297 -15.914 1 98.5 118 LEU B O 1
ATOM 4561 N N . ARG B 1 119 ? -25.469 1.097 -15.375 1 98.69 119 ARG B N 1
ATOM 4562 C CA . ARG B 1 119 ? -25.125 0.611 -16.703 1 98.69 119 ARG B CA 1
ATOM 4563 C C . ARG B 1 119 ? -26 -0.575 -17.094 1 98.69 119 ARG B C 1
ATOM 4565 O O . ARG B 1 119 ? -25.5 -1.692 -17.266 1 98.69 119 ARG B O 1
ATOM 4572 N N . PRO B 1 120 ? -27.297 -0.335 -17.438 1 98.31 120 PRO B N 1
ATOM 4573 C CA . PRO B 1 120 ? -28.203 -1.438 -17.797 1 98.31 120 PRO B CA 1
ATOM 4574 C C . PRO B 1 120 ? -27.953 -1.955 -19.219 1 98.31 120 PRO B C 1
ATOM 4576 O O . PRO B 1 120 ? -27.312 -1.278 -20.016 1 98.31 120 PRO B O 1
ATOM 4579 N N . ASP B 1 121 ? -28.359 -3.162 -19.453 1 97.25 121 ASP B N 1
ATOM 4580 C CA . ASP B 1 121 ? -28.547 -3.744 -20.766 1 97.25 121 ASP B CA 1
ATOM 4581 C C . ASP B 1 121 ? -27.203 -3.955 -21.469 1 97.25 121 ASP B C 1
ATOM 4583 O O . ASP B 1 121 ? -27.062 -3.66 -22.656 1 97.25 121 ASP B O 1
ATOM 4587 N N . GLN B 1 122 ? -26.219 -4.316 -20.688 1 98.25 122 GLN B N 1
ATOM 4588 C CA . GLN B 1 122 ? -24.969 -4.84 -21.266 1 98.25 122 GLN B CA 1
ATOM 4589 C C . GLN B 1 122 ? -25.109 -6.32 -21.594 1 98.25 122 GLN B C 1
ATOM 4591 O O . GLN B 1 122 ? -25.969 -7.008 -21.062 1 98.25 122 GLN B O 1
ATOM 4596 N N . ASP B 1 123 ? -24.312 -6.762 -22.531 1 98.38 123 ASP B N 1
ATOM 4597 C CA . ASP B 1 123 ? -24.297 -8.195 -22.828 1 98.38 123 ASP B CA 1
ATOM 4598 C C . ASP B 1 123 ? -23.703 -8.984 -21.656 1 98.38 123 ASP B C 1
ATOM 4600 O O . ASP B 1 123 ? -24.219 -10.062 -21.312 1 98.38 123 ASP B O 1
ATOM 4604 N N . TRP B 1 124 ? -22.656 -8.414 -21.094 1 98.75 124 TRP B N 1
ATOM 4605 C CA . TRP B 1 124 ? -21.938 -9.102 -20.031 1 98.75 124 TRP B CA 1
ATOM 4606 C C . TRP B 1 124 ? -21.562 -8.125 -18.906 1 98.75 124 TRP B C 1
ATOM 4608 O O . TRP B 1 124 ? -21.25 -6.961 -19.172 1 98.75 124 TRP B O 1
ATOM 4618 N N . TYR B 1 125 ? -21.594 -8.594 -17.688 1 98.81 125 TYR B N 1
ATOM 4619 C CA . TYR B 1 125 ? -20.984 -7.957 -16.531 1 98.81 125 TYR B CA 1
ATOM 4620 C C . TYR B 1 125 ? -19.859 -8.805 -15.969 1 98.81 125 TYR B C 1
ATOM 4622 O O . TYR B 1 125 ? -20.062 -9.961 -15.609 1 98.81 125 TYR B O 1
ATOM 4630 N N . VAL B 1 126 ? -18.688 -8.297 -15.969 1 98.88 126 VAL B N 1
ATOM 4631 C CA . VAL B 1 126 ? -17.5 -8.953 -15.43 1 98.88 126 VAL B CA 1
ATOM 4632 C C . VAL B 1 126 ? -17.203 -8.43 -14.023 1 98.88 126 VAL B C 1
ATOM 4634 O O . VAL B 1 126 ? -16.922 -7.242 -13.852 1 98.88 126 VAL B O 1
ATOM 4637 N N . PHE B 1 127 ? -17.297 -9.297 -13.078 1 98.88 127 PHE B N 1
ATOM 4638 C CA . PHE B 1 127 ? -17 -8.922 -11.695 1 98.88 127 PHE B CA 1
ATOM 4639 C C . PHE B 1 127 ? -15.578 -9.297 -11.336 1 98.88 127 PHE B C 1
ATOM 4641 O O . PHE B 1 127 ? -15.133 -10.422 -11.602 1 98.88 127 PHE B O 1
ATOM 4648 N N . ALA B 1 128 ? -14.828 -8.414 -10.805 1 98.44 128 ALA B N 1
ATOM 4649 C CA . ALA B 1 128 ? -13.453 -8.625 -10.375 1 98.44 128 ALA B CA 1
ATOM 4650 C C . ALA B 1 128 ? -13.133 -7.793 -9.133 1 98.44 128 ALA B C 1
ATOM 4652 O O . ALA B 1 128 ? -13.938 -6.957 -8.719 1 98.44 128 ALA B O 1
ATOM 4653 N N . GLU B 1 129 ? -12.07 -8.102 -8.516 1 97.56 129 GLU B N 1
ATOM 4654 C CA . GLU B 1 129 ? -11.586 -7.336 -7.371 1 97.56 129 GLU B CA 1
ATOM 4655 C C . GLU B 1 129 ? -10.305 -6.578 -7.715 1 97.56 129 GLU B C 1
ATOM 4657 O O . GLU B 1 129 ? -9.703 -6.809 -8.766 1 97.56 129 GLU B O 1
ATOM 4662 N N . ALA B 1 130 ? -9.953 -5.699 -6.812 1 96.5 130 ALA B N 1
ATOM 4663 C CA . ALA B 1 130 ? -8.812 -4.832 -7.09 1 96.5 130 ALA B CA 1
ATOM 4664 C C . ALA B 1 130 ? -7.516 -5.637 -7.172 1 96.5 130 ALA B C 1
ATOM 4666 O O . ALA B 1 130 ? -6.52 -5.164 -7.719 1 96.5 130 ALA B O 1
ATOM 4667 N N . ASP B 1 131 ? -7.453 -6.793 -6.676 1 97.19 131 ASP B N 1
ATOM 4668 C CA . ASP B 1 131 ? -6.258 -7.621 -6.75 1 97.19 131 ASP B CA 1
ATOM 4669 C C . ASP B 1 131 ? -6.445 -8.773 -7.734 1 97.19 131 ASP B C 1
ATOM 4671 O O . ASP B 1 131 ? -5.785 -9.812 -7.621 1 97.19 131 ASP B O 1
ATOM 4675 N N . THR B 1 132 ? -7.418 -8.633 -8.641 1 98.38 132 THR B N 1
ATOM 4676 C CA . THR B 1 132 ? -7.625 -9.547 -9.758 1 98.38 132 THR B CA 1
ATOM 4677 C C . THR B 1 132 ? -6.992 -9 -11.031 1 98.38 132 THR B C 1
ATOM 4679 O O . THR B 1 132 ? -7.227 -7.848 -11.398 1 98.38 132 THR B O 1
ATOM 4682 N N . TYR B 1 133 ? -6.125 -9.758 -11.625 1 98.31 133 TYR B N 1
ATOM 4683 C CA . TYR B 1 133 ? -5.641 -9.43 -12.961 1 98.31 133 TYR B CA 1
ATOM 4684 C C . TYR B 1 133 ? -6.523 -10.055 -14.031 1 98.31 133 TYR B C 1
ATOM 4686 O O . TYR B 1 133 ? -6.781 -11.258 -14.008 1 98.31 133 TYR B O 1
ATOM 4694 N N . VAL B 1 134 ? -6.98 -9.297 -14.945 1 98.5 134 VAL B N 1
ATOM 4695 C CA . VAL B 1 134 ? -7.844 -9.789 -16.016 1 98.5 134 VAL B CA 1
ATOM 4696 C C . VAL B 1 134 ? -7.082 -9.773 -17.344 1 98.5 134 VAL B C 1
ATOM 4698 O O . VAL B 1 134 ? -6.504 -8.758 -17.719 1 98.5 134 VAL B O 1
ATOM 4701 N N . VAL B 1 135 ? -7.09 -10.875 -17.984 1 97.62 135 VAL B N 1
ATOM 4702 C CA . VAL B 1 135 ? -6.535 -10.977 -19.328 1 97.62 135 VAL B CA 1
ATOM 4703 C C . VAL B 1 135 ? -7.613 -10.633 -20.359 1 97.62 135 VAL B C 1
ATOM 4705 O O . VAL B 1 135 ? -8.227 -11.523 -20.938 1 97.62 135 VAL B O 1
ATOM 4708 N N . TRP B 1 136 ? -7.754 -9.445 -20.672 1 97.31 136 TRP B N 1
ATOM 4709 C CA . TRP B 1 136 ? -8.914 -8.906 -21.375 1 97.31 136 TRP B CA 1
ATOM 4710 C C . TRP B 1 136 ? -9.023 -9.484 -22.766 1 97.31 136 TRP B C 1
ATOM 4712 O O . TRP B 1 136 ? -10.102 -9.906 -23.188 1 97.31 136 TRP B O 1
ATOM 4722 N N . PRO B 1 137 ? -7.863 -9.57 -23.562 1 96.19 137 PRO B N 1
ATOM 4723 C CA . PRO B 1 137 ? -8.023 -10.141 -24.906 1 96.19 137 PRO B CA 1
ATOM 4724 C C . PRO B 1 137 ? -8.602 -11.555 -24.875 1 96.19 137 PRO B C 1
ATOM 4726 O O . PRO B 1 137 ? -9.492 -11.875 -25.672 1 96.19 137 PRO B O 1
ATOM 4729 N N . THR B 1 138 ? -8.133 -12.336 -23.938 1 97.56 138 THR B N 1
ATOM 4730 C CA . THR B 1 138 ? -8.602 -13.711 -23.844 1 97.56 138 THR B CA 1
ATOM 4731 C C . THR B 1 138 ? -10.047 -13.758 -23.328 1 97.56 138 THR B C 1
ATOM 4733 O O . THR B 1 138 ? -10.867 -14.508 -23.859 1 97.56 138 THR B O 1
ATOM 4736 N N . LEU B 1 139 ? -10.359 -12.961 -22.328 1 98.25 139 LEU B N 1
ATOM 4737 C CA . LEU B 1 139 ? -11.688 -12.961 -21.734 1 98.25 139 LEU B CA 1
ATOM 4738 C C . LEU B 1 139 ? -12.727 -12.484 -22.75 1 98.25 139 LEU B C 1
ATOM 4740 O O . LEU B 1 139 ? -13.789 -13.094 -22.891 1 98.25 139 LEU B O 1
ATOM 4744 N N . VAL B 1 140 ? -12.445 -11.422 -23.469 1 98 140 VAL B N 1
ATOM 4745 C CA . VAL B 1 140 ? -13.391 -10.852 -24.422 1 98 140 VAL B CA 1
ATOM 4746 C C . VAL B 1 140 ? -13.648 -11.852 -25.547 1 98 140 VAL B C 1
ATOM 4748 O O . VAL B 1 140 ? -14.797 -12.039 -25.969 1 98 140 VAL B O 1
ATOM 4751 N N . HIS B 1 141 ? -12.602 -12.445 -26.016 1 97.31 141 HIS B N 1
ATOM 4752 C CA . HIS B 1 141 ? -12.781 -13.492 -27.031 1 97.31 141 HIS B CA 1
ATOM 4753 C C . HIS B 1 141 ? -13.68 -14.602 -26.5 1 97.31 141 HIS B C 1
ATOM 4755 O O . HIS B 1 141 ? -14.578 -15.062 -27.219 1 97.31 141 HIS B O 1
ATOM 4761 N N . TRP B 1 142 ? -13.383 -15.031 -25.297 1 97.81 142 TRP B N 1
ATOM 4762 C CA . TRP B 1 142 ? -14.156 -16.109 -24.672 1 97.81 142 TRP B CA 1
ATOM 4763 C C . TRP B 1 142 ? -15.625 -15.719 -24.562 1 97.81 142 TRP B C 1
ATOM 4765 O O . TRP B 1 142 ? -16.516 -16.5 -24.906 1 97.81 142 TRP B O 1
ATOM 4775 N N . LEU B 1 143 ? -15.945 -14.492 -24.172 1 97.69 143 LEU B N 1
ATOM 4776 C CA . LEU B 1 143 ? -17.297 -13.992 -23.984 1 97.69 143 LEU B CA 1
ATOM 4777 C C . LEU B 1 143 ? -18.031 -13.891 -25.328 1 97.69 143 LEU B C 1
ATOM 4779 O O . LEU B 1 143 ? -19.219 -14.172 -25.406 1 97.69 143 LEU B O 1
ATOM 4783 N N . ARG B 1 144 ? -17.328 -13.586 -26.375 1 96.75 144 ARG B N 1
ATOM 4784 C CA . ARG B 1 144 ? -17.938 -13.328 -27.672 1 96.75 144 ARG B CA 1
ATOM 4785 C C . ARG B 1 144 ? -18.109 -14.617 -28.469 1 96.75 144 ARG B C 1
ATOM 4787 O O . ARG B 1 144 ? -19.047 -14.742 -29.266 1 96.75 144 ARG B O 1
ATOM 4794 N N . ASN B 1 145 ? -17.266 -15.547 -28.172 1 95.31 145 ASN B N 1
ATOM 4795 C CA . ASN B 1 145 ? -17.219 -16.656 -29.125 1 95.31 145 ASN B CA 1
ATOM 4796 C C . ASN B 1 145 ? -17.531 -17.984 -28.438 1 95.31 145 ASN B C 1
ATOM 4798 O O . ASN B 1 145 ? -17.844 -18.969 -29.109 1 95.31 145 ASN B O 1
ATOM 4802 N N . LYS B 1 146 ? -17.406 -17.969 -27.141 1 93.56 146 LYS B N 1
ATOM 4803 C CA . LYS B 1 146 ? -17.5 -19.266 -26.5 1 93.56 146 LYS B CA 1
ATOM 4804 C C . LYS B 1 146 ? -18.734 -19.344 -25.609 1 93.56 146 LYS B C 1
ATOM 4806 O O . LYS B 1 146 ? -19.172 -20.438 -25.234 1 93.56 146 LYS B O 1
ATOM 4811 N N . VAL B 1 147 ? -19.328 -18.234 -25.25 1 93.12 147 VAL B N 1
ATOM 4812 C CA . VAL B 1 147 ? -20.516 -18.188 -24.391 1 93.12 147 VAL B CA 1
ATOM 4813 C C . VAL B 1 147 ? -21.609 -17.359 -25.047 1 93.12 147 VAL B C 1
ATOM 4815 O O . VAL B 1 147 ? -21.312 -16.359 -25.703 1 93.12 147 VAL B O 1
ATOM 4818 N N . ASN B 1 148 ? -22.875 -17.703 -24.844 1 91.38 148 ASN B N 1
ATOM 4819 C CA . ASN B 1 148 ? -24 -16.969 -25.406 1 91.38 148 ASN B CA 1
ATOM 4820 C C . ASN B 1 148 ? -24.562 -15.953 -24.422 1 91.38 148 ASN B C 1
ATOM 4822 O O . ASN B 1 148 ? -25.109 -16.328 -23.391 1 91.38 148 ASN B O 1
ATOM 4826 N N . PRO B 1 149 ? -24.5 -14.695 -24.75 1 86.81 149 PRO B N 1
ATOM 4827 C CA . PRO B 1 149 ? -24.922 -13.656 -23.812 1 86.81 149 PRO B CA 1
ATOM 4828 C C . PRO B 1 149 ? -26.438 -13.664 -23.578 1 86.81 149 PRO B C 1
ATOM 4830 O O . PRO B 1 149 ? -26.922 -13.047 -22.625 1 86.81 149 PRO B O 1
ATOM 4833 N N . ARG B 1 150 ? -27.312 -14.328 -24.422 1 86 150 ARG B N 1
ATOM 4834 C CA . ARG B 1 150 ? -28.766 -14.312 -24.328 1 86 150 ARG B CA 1
ATOM 4835 C C . ARG B 1 150 ? -29.25 -15.367 -23.328 1 86 150 ARG B C 1
ATOM 4837 O O . ARG B 1 150 ? -30.438 -15.383 -22.969 1 86 150 ARG B O 1
ATOM 4844 N N . ASP B 1 151 ? -28.266 -16.047 -22.797 1 88.62 151 ASP B N 1
ATOM 4845 C CA . ASP B 1 151 ? -28.594 -17.031 -21.781 1 88.62 151 ASP B CA 1
ATOM 4846 C C . ASP B 1 151 ? -28.391 -16.469 -20.375 1 88.62 151 ASP B C 1
ATOM 4848 O O . ASP B 1 151 ? -27.75 -15.414 -20.219 1 88.62 151 ASP B O 1
ATOM 4852 N N . ASN B 1 152 ? -29.062 -17.109 -19.469 1 95 152 ASN B N 1
ATOM 4853 C CA . ASN B 1 152 ? -28.781 -16.797 -18.062 1 95 152 ASN B CA 1
ATOM 4854 C C . ASN B 1 152 ? -27.469 -17.438 -17.594 1 95 152 ASN B C 1
ATOM 4856 O O . ASN B 1 152 ? -27.484 -18.562 -17.094 1 95 152 ASN B O 1
ATOM 4860 N N . VAL B 1 153 ? -26.453 -16.672 -17.719 1 96.81 153 VAL B N 1
ATOM 4861 C CA . VAL B 1 153 ? -25.125 -17.25 -17.531 1 96.81 153 VAL B CA 1
ATOM 4862 C C . VAL B 1 153 ? -24.5 -16.672 -16.25 1 96.81 153 VAL B C 1
ATOM 4864 O O . VAL B 1 153 ? -24.562 -15.469 -16.016 1 96.81 153 VAL B O 1
ATOM 4867 N N . TYR B 1 154 ? -24.047 -17.469 -15.43 1 98.38 154 TYR B N 1
ATOM 4868 C CA . TYR B 1 154 ? -23.234 -17.219 -14.242 1 98.38 154 TYR B CA 1
ATOM 4869 C C . TYR B 1 154 ? -22.047 -18.172 -14.18 1 98.38 154 TYR B C 1
ATOM 4871 O O . TYR B 1 154 ? -22.219 -19.359 -13.891 1 98.38 154 TYR B O 1
ATOM 4879 N N . VAL B 1 155 ? -20.812 -17.656 -14.531 1 98.38 15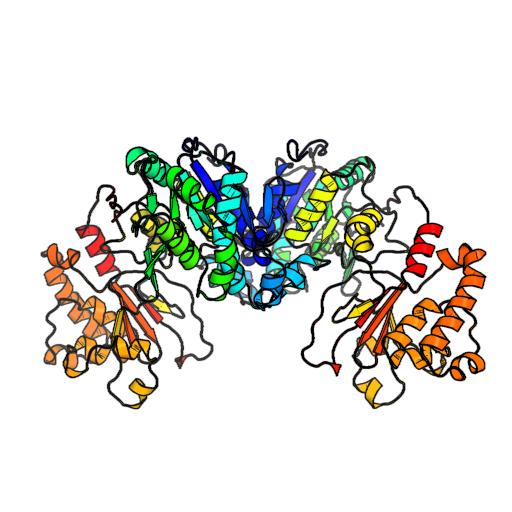5 VAL B N 1
ATOM 4880 C CA . VAL B 1 155 ? -19.672 -18.547 -14.68 1 98.38 155 VAL B CA 1
ATOM 4881 C C . VAL B 1 155 ? -18.469 -17.969 -13.922 1 98.38 155 VAL B C 1
ATOM 4883 O O . VAL B 1 155 ? -18.234 -16.766 -13.938 1 98.38 155 VAL B O 1
ATOM 4886 N N . GLY B 1 156 ? -17.703 -18.75 -13.203 1 98.38 156 GLY B N 1
ATOM 4887 C CA . GLY B 1 156 ? -16.469 -18.406 -12.5 1 98.38 156 GLY B CA 1
ATOM 4888 C C . GLY B 1 156 ? -15.68 -19.625 -12.047 1 98.38 156 GLY B C 1
ATOM 4889 O O . GLY B 1 156 ? -15.734 -20.672 -12.688 1 98.38 156 GLY B O 1
ATOM 4890 N N . SER B 1 157 ? -14.859 -19.422 -11.133 1 98.31 157 SER B N 1
ATOM 4891 C CA . SER B 1 157 ? -14.195 -20.531 -10.445 1 98.31 157 SER B CA 1
ATOM 4892 C C . SER B 1 157 ? -15.031 -21.016 -9.266 1 98.31 157 SER B C 1
ATOM 4894 O O . SER B 1 157 ? -15.148 -20.328 -8.25 1 98.31 157 SER B O 1
ATOM 4896 N N . VAL B 1 158 ? -15.602 -22.188 -9.398 1 98.12 158 VAL B N 1
ATOM 4897 C CA . VAL B 1 158 ? -16.609 -22.641 -8.453 1 98.12 158 VAL B CA 1
ATOM 4898 C C . VAL B 1 158 ? -15.938 -23.125 -7.172 1 98.12 158 VAL B C 1
ATOM 4900 O O . VAL B 1 158 ? -14.93 -23.844 -7.227 1 98.12 158 VAL B O 1
ATOM 4903 N N . ALA B 1 159 ? -16.391 -22.672 -6.098 1 96.75 159 ALA B N 1
ATOM 4904 C CA . ALA B 1 159 ? -16.125 -23.172 -4.754 1 96.75 159 ALA B CA 1
ATOM 4905 C C . ALA B 1 159 ? -17.406 -23.719 -4.117 1 96.75 159 ALA B C 1
ATOM 4907 O O . ALA B 1 159 ? -18.5 -23.5 -4.629 1 96.75 159 ALA B O 1
ATOM 4908 N N . MET B 1 160 ? -17.234 -24.5 -3.055 1 95.69 160 MET B N 1
ATOM 4909 C CA . MET B 1 160 ? -18.391 -25.141 -2.414 1 95.69 160 MET B CA 1
ATOM 4910 C C . MET B 1 160 ? -18.438 -24.797 -0.93 1 95.69 160 MET B C 1
ATOM 4912 O O . MET B 1 160 ? -17.406 -24.719 -0.266 1 95.69 160 MET B O 1
ATOM 4916 N N . ILE B 1 161 ? -19.578 -24.484 -0.473 1 94.81 161 ILE B N 1
ATOM 4917 C CA . ILE B 1 161 ? -19.844 -24.391 0.961 1 94.81 161 ILE B CA 1
ATOM 4918 C C . ILE B 1 161 ? -21.062 -25.219 1.32 1 94.81 161 ILE B C 1
ATOM 4920 O O . ILE B 1 161 ? -22.156 -24.984 0.807 1 94.81 161 ILE B O 1
ATOM 4924 N N . ALA B 1 162 ? -20.922 -26.219 2.152 1 93.94 162 ALA B N 1
ATOM 4925 C CA . ALA B 1 162 ? -22 -27.109 2.561 1 93.94 162 ALA B CA 1
ATOM 4926 C C . ALA B 1 162 ? -22.797 -27.609 1.353 1 93.94 162 ALA B C 1
ATOM 4928 O O . ALA B 1 162 ? -24.016 -27.531 1.338 1 93.94 162 ALA B O 1
ATOM 4929 N N . GLY B 1 163 ? -22.094 -27.938 0.287 1 94.38 163 GLY B N 1
ATOM 4930 C CA . GLY B 1 163 ? -22.703 -28.5 -0.901 1 94.38 163 GLY B CA 1
ATOM 4931 C C . GLY B 1 163 ? -23.297 -27.469 -1.837 1 94.38 163 GLY B C 1
ATOM 4932 O O . GLY B 1 163 ? -23.781 -27.797 -2.918 1 94.38 163 GLY B O 1
ATOM 4933 N N . PHE B 1 164 ? -23.234 -26.219 -1.438 1 96.62 164 PHE B N 1
ATOM 4934 C CA . PHE B 1 164 ? -23.781 -25.141 -2.254 1 96.62 164 PHE B CA 1
ATOM 4935 C C . PHE B 1 164 ? -22.688 -24.484 -3.086 1 96.62 164 PHE B C 1
ATOM 4937 O O . PHE B 1 164 ? -21.75 -23.922 -2.539 1 96.62 164 PHE B O 1
ATOM 4944 N N . PRO B 1 165 ? -22.797 -24.594 -4.445 1 97.75 165 PRO B N 1
ATOM 4945 C CA . PRO B 1 165 ? -21.766 -24.047 -5.316 1 97.75 165 PRO B CA 1
ATOM 4946 C C . PRO B 1 165 ? -21.875 -22.531 -5.492 1 97.75 165 PRO B C 1
ATOM 4948 O O . PRO B 1 165 ? -23 -22 -5.562 1 97.75 165 PRO B O 1
ATOM 4951 N N . PHE B 1 166 ? -20.812 -21.828 -5.559 1 98.25 166 PHE B N 1
ATOM 4952 C CA . PHE B 1 166 ? -20.766 -20.406 -5.828 1 98.25 166 PHE B CA 1
ATOM 4953 C C . PHE B 1 166 ? -19.469 -20.031 -6.535 1 98.25 166 PHE B C 1
ATOM 4955 O O . PHE B 1 166 ? -18.484 -20.797 -6.5 1 98.25 166 PHE B O 1
ATOM 4962 N N . ALA B 1 167 ? -19.438 -18.969 -7.297 1 98.31 167 ALA B N 1
ATOM 4963 C CA . ALA B 1 167 ? -18.219 -18.484 -7.914 1 98.31 167 ALA B CA 1
ATOM 4964 C C . ALA B 1 167 ? -17.344 -17.734 -6.902 1 98.31 167 ALA B C 1
ATOM 4966 O O . ALA B 1 167 ? -17.812 -16.797 -6.254 1 98.31 167 ALA B O 1
ATOM 4967 N N . HIS B 1 168 ? -16.156 -18.219 -6.742 1 97.31 168 HIS B N 1
ATOM 4968 C CA . HIS B 1 168 ? -15.211 -17.5 -5.887 1 97.31 168 HIS B CA 1
ATOM 4969 C C . HIS B 1 168 ? -15.055 -16.047 -6.336 1 97.31 168 HIS B C 1
ATOM 4971 O O . HIS B 1 168 ? -14.578 -15.781 -7.441 1 97.31 168 HIS B O 1
ATOM 4977 N N . GLY B 1 169 ? -15.344 -15.133 -5.477 1 95.62 169 GLY B N 1
ATOM 4978 C CA . GLY B 1 169 ? -15.391 -13.719 -5.824 1 95.62 169 GLY B CA 1
ATOM 4979 C C . GLY B 1 169 ? -14.055 -13.164 -6.277 1 95.62 169 GLY B C 1
ATOM 4980 O O . GLY B 1 169 ? -13.977 -12.438 -7.266 1 95.62 169 GLY B O 1
ATOM 4981 N N . GLY B 1 170 ? -13.031 -13.578 -5.602 1 95.56 170 GLY B N 1
ATOM 4982 C CA . GLY B 1 170 ? -11.703 -13.055 -5.875 1 95.56 170 GLY B CA 1
ATOM 4983 C C . GLY B 1 170 ? -11.164 -13.484 -7.227 1 95.56 170 GLY B C 1
ATOM 4984 O O . GLY B 1 170 ? -10.383 -12.758 -7.848 1 95.56 170 GLY B O 1
ATOM 4985 N N . SER B 1 171 ? -11.602 -14.617 -7.723 1 97.94 171 SER B N 1
ATOM 4986 C CA . SER B 1 171 ? -11.148 -15.125 -9.008 1 97.94 171 SER B CA 1
ATOM 4987 C C . SER B 1 171 ? -11.828 -14.398 -10.164 1 97.94 171 SER B C 1
ATOM 4989 O O . SER B 1 171 ? -11.422 -14.547 -11.32 1 97.94 171 SER B O 1
ATOM 4991 N N . GLY B 1 172 ? -12.859 -13.625 -9.82 1 98 172 GLY B N 1
ATOM 4992 C CA . GLY B 1 172 ? -13.688 -13.031 -10.867 1 98 172 GLY B CA 1
ATOM 4993 C C . GLY B 1 172 ? -14.75 -13.977 -11.391 1 98 172 GLY B C 1
ATOM 4994 O O . GLY B 1 172 ? -14.641 -15.195 -11.219 1 98 172 GLY B O 1
ATOM 4995 N N . TYR B 1 173 ? -15.742 -13.422 -11.93 1 98.62 173 TYR B N 1
ATOM 4996 C CA . TYR B 1 173 ? -16.828 -14.164 -12.555 1 98.62 173 TYR B CA 1
ATOM 4997 C C . TYR B 1 173 ? -17.609 -13.281 -13.523 1 98.62 173 TYR B C 1
ATOM 4999 O O . TYR B 1 173 ? -17.469 -12.062 -13.508 1 98.62 173 TYR B O 1
ATOM 5007 N N . VAL B 1 174 ? -18.359 -13.938 -14.383 1 98.56 174 VAL B N 1
ATOM 5008 C CA . VAL B 1 174 ? -19.125 -13.211 -15.398 1 98.56 174 VAL B CA 1
ATOM 5009 C C . VAL B 1 174 ? -20.609 -13.555 -15.273 1 98.56 174 VAL B C 1
ATOM 5011 O O . VAL B 1 174 ? -20.953 -14.688 -14.93 1 98.56 174 VAL B O 1
ATOM 5014 N N . VAL B 1 175 ? -21.375 -12.578 -15.539 1 98.56 175 VAL B N 1
ATOM 5015 C CA . VAL B 1 175 ? -22.828 -12.703 -15.516 1 98.56 175 VAL B CA 1
ATOM 5016 C C . VAL B 1 175 ? -23.406 -12.086 -16.781 1 98.56 175 VAL B C 1
ATOM 5018 O O . VAL B 1 175 ? -23 -10.992 -17.188 1 98.56 175 VAL B O 1
ATOM 5021 N N . SER B 1 176 ? -24.359 -12.812 -17.453 1 98.38 176 SER B N 1
ATOM 5022 C CA . SER B 1 176 ? -25 -12.266 -18.641 1 98.38 176 SER B CA 1
ATOM 5023 C C . SER B 1 176 ? -25.922 -11.117 -18.281 1 98.38 176 SER B C 1
ATOM 5025 O O . SER B 1 176 ? -26.422 -11.039 -17.156 1 98.38 176 SER B O 1
ATOM 5027 N N . GLY B 1 177 ? -26.094 -10.242 -19.281 1 98.06 177 GLY B N 1
ATOM 5028 C CA . GLY B 1 177 ? -27.047 -9.164 -19.094 1 98.06 177 GLY B CA 1
ATOM 5029 C C . GLY B 1 177 ? -28.438 -9.664 -18.734 1 98.06 177 GLY B C 1
ATOM 5030 O O . GLY B 1 177 ? -29.125 -9.07 -17.891 1 98.06 177 GLY B O 1
ATOM 5031 N N . ALA B 1 178 ? -28.828 -10.742 -19.312 1 97.25 178 ALA B N 1
ATOM 5032 C CA . ALA B 1 178 ? -30.141 -11.336 -19.047 1 97.25 178 ALA B CA 1
ATOM 5033 C C . ALA B 1 178 ? -30.281 -11.734 -17.594 1 97.25 178 ALA B C 1
ATOM 5035 O O . ALA B 1 178 ? -31.297 -11.445 -16.953 1 97.25 178 ALA B O 1
ATOM 5036 N N . LEU B 1 179 ? -29.266 -12.367 -17.078 1 98.06 179 LEU B N 1
ATOM 5037 C CA . LEU B 1 179 ? -29.297 -12.773 -15.68 1 98.06 179 LEU B CA 1
ATOM 5038 C C . LEU B 1 179 ? -29.266 -11.562 -14.758 1 98.06 179 LEU B C 1
ATOM 5040 O O . LEU B 1 179 ? -29.969 -11.516 -13.75 1 98.06 179 LEU B O 1
ATOM 5044 N N . MET B 1 180 ? -28.406 -10.609 -15.078 1 98.12 180 MET B N 1
ATOM 5045 C CA . MET B 1 180 ? -28.297 -9.391 -14.289 1 98.12 180 MET B CA 1
ATOM 5046 C C . MET B 1 180 ? -29.656 -8.695 -14.164 1 98.12 180 MET B C 1
ATOM 5048 O O . MET B 1 180 ? -30.016 -8.234 -13.078 1 98.12 180 MET B O 1
ATOM 5052 N N . ARG B 1 181 ? -30.344 -8.633 -15.234 1 97.62 181 ARG B N 1
ATOM 5053 C CA . ARG B 1 181 ? -31.656 -8.008 -15.258 1 97.62 181 ARG B CA 1
ATOM 5054 C C . ARG B 1 181 ? -32.625 -8.719 -14.305 1 97.62 181 ARG B C 1
ATOM 5056 O O . ARG B 1 181 ? -33.281 -8.078 -13.492 1 97.62 181 ARG B O 1
ATOM 5063 N N . LYS B 1 182 ? -32.625 -10.008 -14.398 1 97.94 182 LYS B N 1
ATOM 5064 C CA . LYS B 1 182 ? -33.531 -10.797 -13.555 1 97.94 182 LYS B CA 1
ATOM 5065 C C . LYS B 1 182 ? -33.188 -10.617 -12.078 1 97.94 182 LYS B C 1
ATOM 5067 O O . LYS B 1 182 ? -34.094 -10.461 -11.25 1 97.94 182 LYS B O 1
ATOM 5072 N N . MET B 1 183 ? -31.906 -10.648 -11.75 1 98.25 183 MET B N 1
ATOM 5073 C CA . MET B 1 183 ? -31.469 -10.5 -10.367 1 98.25 183 MET B CA 1
ATOM 5074 C C . MET B 1 183 ? -31.812 -9.109 -9.836 1 98.25 183 MET B C 1
ATOM 5076 O O . MET B 1 183 ? -32.344 -8.969 -8.734 1 98.25 183 MET B O 1
ATOM 5080 N N . ALA B 1 184 ? -31.547 -8.102 -10.641 1 97.31 184 ALA B N 1
ATOM 5081 C CA . ALA B 1 184 ? -31.75 -6.711 -10.242 1 97.31 184 ALA B CA 1
ATOM 5082 C C . ALA B 1 184 ? -33.219 -6.402 -10.055 1 97.31 184 ALA B C 1
ATOM 5084 O O . ALA B 1 184 ? -33.594 -5.465 -9.336 1 97.31 184 ALA B O 1
ATOM 5085 N N . GLN B 1 185 ? -34.094 -7.184 -10.625 1 95.75 185 GLN B N 1
ATOM 5086 C CA . GLN B 1 185 ? -35.5 -6.883 -10.625 1 95.75 185 GLN B CA 1
ATOM 5087 C C . GLN B 1 185 ? -36.25 -7.746 -9.609 1 95.75 185 GLN B C 1
ATOM 5089 O O . GLN B 1 185 ? -37.5 -7.703 -9.531 1 95.75 185 GLN B O 1
ATOM 5094 N N . ILE B 1 186 ? -35.531 -8.578 -8.914 1 97 186 ILE B N 1
ATOM 5095 C CA . ILE B 1 186 ? -36.156 -9.328 -7.836 1 97 186 ILE B CA 1
ATOM 5096 C C . ILE B 1 186 ? -36.875 -8.367 -6.898 1 97 186 ILE B C 1
ATOM 5098 O O . ILE B 1 186 ? -36.281 -7.426 -6.379 1 97 186 ILE B O 1
ATOM 5102 N N . PRO B 1 187 ? -38.156 -8.711 -6.684 1 92.44 187 PRO B N 1
ATOM 5103 C CA . PRO B 1 187 ? -38.875 -7.863 -5.711 1 92.44 187 PRO B CA 1
ATOM 5104 C C . PRO B 1 187 ? -38.281 -7.98 -4.305 1 92.44 187 PRO B C 1
ATOM 5106 O O . PRO B 1 187 ? -37.812 -9.047 -3.918 1 92.44 187 PRO B O 1
ATOM 5109 N N . ASP B 1 188 ? -38.125 -7.039 -3.525 1 93 188 ASP B N 1
ATOM 5110 C CA . ASP B 1 188 ? -37.625 -6.992 -2.148 1 93 188 ASP B CA 1
ATOM 5111 C C . ASP B 1 188 ? -36.188 -7.492 -2.055 1 93 188 ASP B C 1
ATOM 5113 O O . ASP B 1 188 ? -35.875 -8.273 -1.162 1 93 188 ASP B O 1
ATOM 5117 N N . ILE B 1 189 ? -35.375 -7.344 -3.029 1 93.44 189 ILE B N 1
ATOM 5118 C CA . ILE B 1 189 ? -34 -7.82 -3.133 1 93.44 189 ILE B CA 1
ATOM 5119 C C . ILE B 1 189 ? -33.219 -7.438 -1.874 1 93.44 189 ILE B C 1
ATOM 5121 O O . ILE B 1 189 ? -32.188 -8.062 -1.547 1 93.44 189 ILE B O 1
ATOM 5125 N N . THR B 1 190 ? -33.719 -6.59 -1.047 1 91.69 190 THR B N 1
ATOM 5126 C CA . THR B 1 190 ? -33.062 -6.109 0.165 1 91.69 190 THR B CA 1
ATOM 5127 C C . THR B 1 190 ? -33.062 -7.191 1.242 1 91.69 190 THR B C 1
ATOM 5129 O O . THR B 1 190 ? -32.312 -7.098 2.223 1 91.69 190 THR B O 1
ATOM 5132 N N . LYS B 1 191 ? -33.938 -8.203 1.077 1 95.38 191 LYS B N 1
ATOM 5133 C CA . LYS B 1 191 ? -33.938 -9.328 2.006 1 95.38 191 LYS B CA 1
ATOM 5134 C C . LYS B 1 191 ? -32.562 -9.977 2.076 1 95.38 191 LYS B C 1
ATOM 5136 O O . LYS B 1 191 ? -32.219 -10.57 3.094 1 95.38 191 LYS B O 1
ATOM 5141 N N . TYR B 1 192 ? -31.812 -9.828 1.058 1 96.5 192 TYR B N 1
ATOM 5142 C CA . TYR B 1 192 ? -30.5 -10.469 0.989 1 96.5 192 TYR B CA 1
ATOM 5143 C C . TYR B 1 192 ? -29.469 -9.695 1.788 1 96.5 192 TYR B C 1
ATOM 5145 O O . TYR B 1 192 ? -28.375 -10.195 2.059 1 96.5 192 TYR B O 1
ATOM 5153 N N . ASP B 1 193 ? -29.75 -8.469 2.16 1 95.31 193 ASP B N 1
ATOM 5154 C CA . ASP B 1 193 ? -28.906 -7.801 3.145 1 95.31 193 ASP B CA 1
ATOM 5155 C C . ASP B 1 193 ? -28.922 -8.539 4.48 1 95.31 193 ASP B C 1
ATOM 5157 O O . ASP B 1 193 ? -27.891 -8.688 5.129 1 95.31 193 ASP B O 1
ATOM 5161 N N . GLU B 1 194 ? -30.109 -8.945 4.852 1 94.25 194 GLU B N 1
ATOM 5162 C CA . GLU B 1 194 ? -30.219 -9.734 6.074 1 94.25 194 GLU B CA 1
ATOM 5163 C C . GLU B 1 194 ? -29.531 -11.086 5.922 1 94.25 194 GLU B C 1
ATOM 5165 O O . GLU B 1 194 ? -28.875 -11.562 6.859 1 94.25 194 GLU B O 1
ATOM 5170 N N . LYS B 1 195 ? -29.688 -11.656 4.789 1 94.94 195 LYS B N 1
ATOM 5171 C CA . LYS B 1 195 ? -29.062 -12.953 4.516 1 94.94 195 LYS B CA 1
ATOM 5172 C C . LYS B 1 195 ? -27.547 -12.852 4.543 1 94.94 195 LYS B C 1
ATOM 5174 O O . LYS B 1 195 ? -26.875 -13.781 4.98 1 94.94 195 LYS B O 1
ATOM 5179 N N . ALA B 1 196 ? -27.016 -11.789 4.062 1 95.75 196 ALA B N 1
ATOM 5180 C CA . ALA B 1 196 ? -25.578 -11.578 4.039 1 95.75 196 ALA B CA 1
ATOM 5181 C C . ALA B 1 196 ? -24.984 -11.672 5.441 1 95.75 196 ALA B C 1
ATOM 5183 O O . ALA B 1 196 ? -23.891 -12.219 5.629 1 95.75 196 ALA B O 1
ATOM 5184 N N . GLY B 1 197 ? -25.672 -11.117 6.438 1 93.44 197 GLY B N 1
ATOM 5185 C CA . GLY B 1 197 ? -25.203 -11.164 7.816 1 93.44 197 GLY B CA 1
ATOM 5186 C C . GLY B 1 197 ? -25.109 -12.578 8.367 1 93.44 197 GLY B C 1
ATOM 5187 O O . GLY B 1 197 ? -24.328 -12.844 9.273 1 93.44 197 GLY B O 1
ATOM 5188 N N . GLU B 1 198 ? -25.828 -13.469 7.77 1 93.5 198 GLU B N 1
ATOM 5189 C CA . GLU B 1 198 ? -25.938 -14.828 8.281 1 93.5 198 GLU B CA 1
ATOM 5190 C C . GLU B 1 198 ? -25.062 -15.789 7.484 1 93.5 198 GLU B C 1
ATOM 5192 O O . GLU B 1 198 ? -24.922 -16.969 7.848 1 93.5 198 GLU B O 1
ATOM 5197 N N . GLU B 1 199 ? -24.547 -15.32 6.414 1 93.31 199 GLU B N 1
ATOM 5198 C CA . GLU B 1 199 ? -23.734 -16.156 5.527 1 93.31 199 GLU B CA 1
ATOM 5199 C C . GLU B 1 199 ? -22.25 -15.969 5.777 1 93.31 199 GLU B C 1
ATOM 5201 O O . GLU B 1 199 ? -21.844 -15 6.426 1 93.31 199 GLU B O 1
ATOM 5206 N N . CYS B 1 200 ? -21.484 -16.922 5.301 1 91.06 200 CYS B N 1
ATOM 5207 C CA . CYS B 1 200 ? -20.031 -16.891 5.492 1 91.06 200 CYS B CA 1
ATOM 5208 C C . CYS B 1 200 ? -19.391 -15.828 4.598 1 91.06 200 CYS B C 1
ATOM 5210 O O . CYS B 1 200 ? -18.375 -15.234 4.957 1 91.06 200 CYS B O 1
ATOM 5212 N N . CYS B 1 201 ? -19.906 -15.602 3.451 1 94.81 201 CYS B N 1
ATOM 5213 C CA . CYS B 1 201 ? -19.25 -14.734 2.473 1 94.81 201 CYS B CA 1
ATOM 5214 C C . CYS B 1 201 ? -20.266 -14.203 1.462 1 94.81 201 CYS B C 1
ATOM 5216 O O . CYS B 1 201 ? -21.312 -14.805 1.249 1 94.81 201 CYS B O 1
ATOM 5218 N N . GLY B 1 202 ? -19.906 -13.109 0.858 1 96.56 202 GLY B N 1
ATOM 5219 C CA . GLY B 1 202 ? -20.797 -12.406 -0.05 1 96.56 202 GLY B CA 1
ATOM 5220 C C . GLY B 1 202 ? -21.031 -13.141 -1.355 1 96.56 202 GLY B C 1
ATOM 5221 O O . GLY B 1 202 ? -22.094 -13.016 -1.972 1 96.56 202 GLY B O 1
ATOM 5222 N N . ASP B 1 203 ? -20.016 -13.898 -1.78 1 97 203 ASP B N 1
ATOM 5223 C CA . ASP B 1 203 ? -20.156 -14.602 -3.053 1 97 203 ASP B CA 1
ATOM 5224 C C . ASP B 1 203 ? -21.188 -15.727 -2.947 1 97 203 ASP B C 1
ATOM 5226 O O . ASP B 1 203 ? -21.844 -16.062 -3.93 1 97 203 ASP B O 1
ATOM 5230 N N . VAL B 1 204 ? -21.375 -16.266 -1.724 1 97.69 204 VAL B N 1
ATOM 5231 C CA . VAL B 1 204 ? -22.438 -17.25 -1.51 1 97.69 204 VAL B CA 1
ATOM 5232 C C . VAL B 1 204 ? -23.797 -16.562 -1.644 1 97.69 204 VAL B C 1
ATOM 5234 O O . VAL B 1 204 ? -24.719 -17.109 -2.25 1 97.69 204 VAL B O 1
ATOM 5237 N N . VAL B 1 205 ? -23.906 -15.352 -1.068 1 97.88 205 VAL B N 1
ATOM 5238 C CA . VAL B 1 205 ? -25.156 -14.586 -1.167 1 97.88 205 VAL B CA 1
ATOM 5239 C C . VAL B 1 205 ? -25.469 -14.312 -2.635 1 97.88 205 VAL B C 1
ATOM 5241 O O . VAL B 1 205 ? -26.625 -14.438 -3.059 1 97.88 205 VAL B O 1
ATOM 5244 N N . PHE B 1 206 ? -24.453 -13.969 -3.377 1 98.25 206 PHE B N 1
ATOM 5245 C CA . PHE B 1 206 ? -24.625 -13.742 -4.809 1 98.25 206 PHE B CA 1
ATOM 5246 C C . PHE B 1 206 ? -25.219 -14.977 -5.48 1 98.25 206 PHE B C 1
ATOM 5248 O O . PHE B 1 206 ? -26.172 -14.859 -6.266 1 98.25 206 PHE B O 1
ATOM 5255 N N . ALA B 1 207 ? -24.625 -16.125 -5.23 1 98.44 207 ALA B N 1
ATOM 5256 C CA . ALA B 1 207 ? -25.078 -17.375 -5.832 1 98.44 207 ALA B CA 1
ATOM 5257 C C . ALA B 1 207 ? -26.516 -17.688 -5.438 1 98.44 207 ALA B C 1
ATOM 5259 O O . ALA B 1 207 ? -27.281 -18.25 -6.23 1 98.44 207 ALA B O 1
ATOM 5260 N N . ARG B 1 208 ? -26.938 -17.344 -4.223 1 97.56 208 ARG B N 1
ATOM 5261 C CA . ARG B 1 208 ? -28.312 -17.562 -3.771 1 97.56 208 ARG B CA 1
ATOM 5262 C C . ARG B 1 208 ? -29.297 -16.688 -4.559 1 97.56 208 ARG B C 1
ATOM 5264 O O . ARG B 1 208 ? -30.406 -17.109 -4.879 1 97.56 208 ARG B O 1
ATOM 5271 N N . VAL B 1 209 ? -28.875 -15.445 -4.797 1 98.12 209 VAL B N 1
ATOM 5272 C CA . VAL B 1 209 ? -29.703 -14.555 -5.605 1 98.12 209 VAL B CA 1
ATOM 5273 C C . VAL B 1 209 ? -29.859 -15.133 -7.012 1 98.12 209 VAL B C 1
ATOM 5275 O O . VAL B 1 209 ? -30.969 -15.156 -7.555 1 98.12 209 VAL B O 1
ATOM 5278 N N . ALA B 1 210 ? -28.734 -15.602 -7.609 1 98.25 210 ALA B N 1
ATOM 5279 C CA . ALA B 1 210 ? -28.797 -16.219 -8.93 1 98.25 210 ALA B CA 1
ATOM 5280 C C . ALA B 1 210 ? -29.719 -17.438 -8.938 1 98.25 210 ALA B C 1
ATOM 5282 O O . ALA B 1 210 ? -30.5 -17.625 -9.867 1 98.25 210 ALA B O 1
ATOM 5283 N N . LYS B 1 211 ? -29.625 -18.234 -7.906 1 97.56 211 LYS B N 1
ATOM 5284 C CA . LYS B 1 211 ? -30.453 -19.422 -7.793 1 97.56 211 LYS B CA 1
ATOM 5285 C C . LYS B 1 211 ? -31.938 -19.062 -7.734 1 97.56 211 LYS B C 1
ATOM 5287 O O . LYS B 1 211 ? -32.781 -19.766 -8.297 1 97.56 211 LYS B O 1
ATOM 5292 N N . GLU B 1 212 ? -32.25 -18 -7.059 1 97.12 212 GLU B N 1
ATOM 5293 C CA . GLU B 1 212 ? -33.625 -17.578 -6.91 1 97.12 212 GLU B CA 1
ATOM 5294 C C . GLU B 1 212 ? -34.25 -17.281 -8.266 1 97.12 212 GLU B C 1
ATOM 5296 O O . GLU B 1 212 ? -35.469 -17.484 -8.461 1 97.12 212 GLU B O 1
ATOM 5301 N N . VAL B 1 213 ? -33.438 -16.828 -9.188 1 97.12 213 VAL B N 1
ATOM 5302 C CA . VAL B 1 213 ? -34 -16.5 -10.5 1 97.12 213 VAL B CA 1
ATOM 5303 C C . VAL B 1 213 ? -33.719 -17.641 -11.477 1 97.12 213 VAL B C 1
ATOM 5305 O O . VAL B 1 213 ? -33.812 -17.453 -12.695 1 97.12 213 VAL B O 1
ATOM 5308 N N . GLY B 1 214 ? -33.312 -18.734 -11.039 1 95.19 214 GLY B N 1
ATOM 5309 C CA . GLY B 1 214 ? -33.312 -19.969 -11.805 1 95.19 214 GLY B CA 1
ATOM 5310 C C . GLY B 1 214 ? -31.984 -20.281 -12.461 1 95.19 214 GLY B C 1
ATOM 5311 O O . GLY B 1 214 ? -31.938 -20.953 -13.492 1 95.19 214 GLY B O 1
ATOM 5312 N N . THR B 1 215 ? -30.922 -19.75 -11.891 1 96.56 215 THR B N 1
ATOM 5313 C CA . THR B 1 215 ? -29.625 -20 -12.5 1 96.56 215 THR B CA 1
ATOM 5314 C C . THR B 1 215 ? -28.641 -20.547 -11.469 1 96.56 215 THR B C 1
ATOM 5316 O O . THR B 1 215 ? -28.641 -20.109 -10.312 1 96.56 215 THR B O 1
ATOM 5319 N N . LYS B 1 216 ? -27.781 -21.469 -11.914 1 95.88 216 LYS B N 1
ATOM 5320 C CA . LYS B 1 216 ? -26.703 -22 -11.102 1 95.88 216 LYS B CA 1
ATOM 5321 C C . LYS B 1 216 ? -25.344 -21.625 -11.68 1 95.88 216 LYS B C 1
ATOM 5323 O O . LYS B 1 216 ? -25.203 -21.438 -12.891 1 95.88 216 LYS B O 1
ATOM 5328 N N . VAL B 1 217 ? -24.344 -21.609 -10.82 1 98.06 217 VAL B N 1
ATOM 5329 C CA . VAL B 1 217 ? -23.016 -21.219 -11.258 1 98.06 217 VAL B CA 1
ATOM 5330 C C . VAL B 1 217 ? -22.391 -22.344 -12.086 1 98.06 217 VAL B C 1
ATOM 5332 O O . VAL B 1 217 ? -22.594 -23.531 -11.781 1 98.06 217 VAL B O 1
ATOM 5335 N N . MET B 1 218 ? -21.703 -22.016 -13.102 1 97.69 218 MET B N 1
ATOM 5336 C CA . MET B 1 218 ? -20.906 -22.953 -13.875 1 97.69 218 MET B CA 1
ATOM 5337 C C . MET B 1 218 ? -19.406 -22.734 -13.625 1 97.69 218 MET B C 1
ATOM 5339 O O . MET B 1 218 ? -18.969 -21.609 -13.398 1 97.69 218 MET B O 1
ATOM 5343 N N . ASN B 1 219 ? -18.688 -23.812 -13.695 1 97.88 219 ASN B N 1
ATOM 5344 C CA . ASN B 1 219 ? -17.266 -23.797 -13.391 1 97.88 219 ASN B CA 1
ATOM 5345 C C . ASN B 1 219 ? -16.422 -23.641 -14.648 1 97.88 219 ASN B C 1
ATOM 5347 O O . ASN B 1 219 ? -16.609 -24.375 -15.625 1 97.88 219 ASN B O 1
ATOM 5351 N N . ALA B 1 220 ? -15.594 -22.672 -14.609 1 97.56 220 ALA B N 1
ATOM 5352 C CA . ALA B 1 220 ? -14.648 -22.484 -15.703 1 97.56 220 ALA B CA 1
ATOM 5353 C C . ALA B 1 220 ? -13.211 -22.438 -15.188 1 97.56 220 ALA B C 1
ATOM 5355 O O . ALA B 1 220 ? -12.359 -21.781 -15.773 1 97.56 220 ALA B O 1
ATOM 5356 N N . HIS B 1 221 ? -12.922 -23.016 -14.078 1 96.88 221 HIS B N 1
ATOM 5357 C CA . HIS B 1 221 ? -11.562 -23.234 -13.602 1 96.88 221 HIS B CA 1
ATOM 5358 C C . HIS B 1 221 ? -10.797 -24.188 -14.508 1 96.88 221 HIS B C 1
ATOM 5360 O O . HIS B 1 221 ? -11.367 -25.156 -15.008 1 96.88 221 HIS B O 1
ATOM 5366 N N . PRO B 1 222 ? -9.516 -23.938 -14.914 1 97.62 222 PRO B N 1
ATOM 5367 C CA . PRO B 1 222 ? -8.609 -22.953 -14.312 1 97.62 222 PRO B CA 1
ATOM 5368 C C . PRO B 1 222 ? -8.539 -21.641 -15.102 1 97.62 222 PRO B C 1
ATOM 5370 O O . PRO B 1 222 ? -7.629 -20.844 -14.891 1 97.62 222 PRO B O 1
ATOM 5373 N N . MET B 1 223 ? -9.531 -21.438 -16.062 1 98.38 223 MET B N 1
ATOM 5374 C CA . MET B 1 223 ? -9.484 -20.203 -16.844 1 98.38 223 MET B CA 1
ATOM 5375 C C . MET B 1 223 ? -9.695 -18.984 -15.945 1 98.38 223 MET B C 1
ATOM 5377 O O . MET B 1 223 ? -8.945 -18 -16.031 1 98.38 223 MET B O 1
ATOM 5381 N N . PHE B 1 224 ? -10.773 -19.078 -15.109 1 98.31 224 PHE B N 1
ATOM 5382 C CA . PHE B 1 224 ? -10.836 -18.203 -13.945 1 98.31 224 PHE B CA 1
ATOM 5383 C C . PHE B 1 224 ? -10 -18.766 -12.805 1 98.31 224 PHE B C 1
ATOM 5385 O O . PHE B 1 224 ? -10.266 -19.859 -12.312 1 98.31 224 PHE B O 1
ATOM 5392 N N . ASN B 1 225 ? -9.008 -18.062 -12.43 1 97 225 ASN B N 1
ATOM 5393 C CA . ASN B 1 225 ? -8.016 -18.641 -11.539 1 97 225 ASN B CA 1
ATOM 5394 C C . ASN B 1 225 ? -7.879 -17.828 -10.25 1 97 225 ASN B C 1
ATOM 5396 O O . ASN B 1 225 ? -7.711 -16.609 -10.289 1 97 225 ASN B O 1
ATOM 5400 N N . GLY B 1 226 ? -7.945 -18.516 -9.109 1 97.19 226 GLY B N 1
ATOM 5401 C CA . GLY B 1 226 ? -7.859 -17.844 -7.824 1 97.19 226 GLY B CA 1
ATOM 5402 C C . GLY B 1 226 ? -6.438 -17.672 -7.332 1 97.19 226 GLY B C 1
ATOM 5403 O O . GLY B 1 226 ? -6.211 -17.188 -6.223 1 97.19 226 GLY B O 1
ATOM 5404 N N . GLU B 1 227 ? -5.445 -18.031 -8.156 1 97.69 227 GLU B N 1
ATOM 5405 C CA . GLU B 1 227 ? -4.039 -18 -7.77 1 97.69 227 GLU B CA 1
ATOM 5406 C C . GLU B 1 227 ? -3.268 -16.953 -8.57 1 97.69 227 GLU B C 1
ATOM 5408 O O . GLU B 1 227 ? -3.814 -16.344 -9.5 1 97.69 227 GLU B O 1
ATOM 5413 N N . LYS B 1 228 ? -2.139 -16.688 -8.156 1 97.81 228 LYS B N 1
ATOM 5414 C CA . LYS B 1 228 ? -1.188 -15.82 -8.852 1 97.81 228 LYS B CA 1
ATOM 5415 C C . LYS B 1 228 ? 0.038 -16.609 -9.312 1 97.81 228 LYS B C 1
ATOM 5417 O O . LYS B 1 228 ? 0.173 -17.797 -9 1 97.81 228 LYS B O 1
ATOM 5422 N N . PRO B 1 229 ? 0.982 -16 -10 1 97.62 229 PRO B N 1
ATOM 5423 C CA . PRO B 1 229 ? 2.021 -16.766 -10.688 1 97.62 229 PRO B CA 1
ATOM 5424 C C . PRO B 1 229 ? 2.852 -17.625 -9.734 1 97.62 229 PRO B C 1
ATOM 5426 O O . PRO B 1 229 ? 3.191 -18.766 -10.055 1 97.62 229 PRO B O 1
ATOM 5429 N N . ASN B 1 230 ? 3.16 -17.141 -8.562 1 97.88 230 ASN B N 1
ATOM 5430 C CA . ASN B 1 230 ? 4.074 -17.891 -7.703 1 97.88 230 ASN B CA 1
ATOM 5431 C C . ASN B 1 230 ? 3.334 -18.922 -6.867 1 97.88 230 ASN B C 1
ATOM 5433 O O . ASN B 1 230 ? 3.957 -19.797 -6.25 1 97.88 230 ASN B O 1
ATOM 5437 N N . THR B 1 231 ? 1.987 -18.906 -6.887 1 97.88 231 THR B N 1
ATOM 5438 C CA . THR B 1 231 ? 1.238 -19.906 -6.129 1 97.88 231 THR B CA 1
ATOM 5439 C C . THR B 1 231 ? 0.417 -20.797 -7.062 1 97.88 231 THR B C 1
ATOM 5441 O O . THR B 1 231 ? -0.2 -21.766 -6.617 1 97.88 231 THR B O 1
ATOM 5444 N N . LEU B 1 232 ? 0.319 -20.5 -8.305 1 97.69 232 LEU B N 1
ATOM 5445 C CA . LEU B 1 232 ? -0.405 -21.281 -9.305 1 97.69 232 LEU B CA 1
ATOM 5446 C C . LEU B 1 232 ? 0.169 -22.688 -9.422 1 97.69 232 LEU B C 1
ATOM 5448 O O . LEU B 1 232 ? 1.387 -22.859 -9.523 1 97.69 232 LEU B O 1
ATOM 5452 N N . PRO B 1 233 ? -0.648 -23.719 -9.344 1 97.94 233 PRO B N 1
ATOM 5453 C CA . PRO B 1 233 ? -0.167 -25.094 -9.477 1 97.94 233 PRO B CA 1
ATOM 5454 C C . PRO B 1 233 ? 0.051 -25.516 -10.93 1 97.94 233 PRO B C 1
ATOM 5456 O O . PRO B 1 233 ? -0.839 -26.094 -11.555 1 97.94 233 PRO B O 1
ATOM 5459 N N . TYR B 1 234 ? 1.159 -25.328 -11.414 1 98.25 234 TYR B N 1
ATOM 5460 C CA . TYR B 1 234 ? 1.488 -25.703 -12.789 1 98.25 234 TYR B CA 1
ATOM 5461 C C . TYR B 1 234 ? 1.58 -27.203 -12.938 1 98.25 234 TYR B C 1
ATOM 5463 O O . TYR B 1 234 ? 1.897 -27.922 -11.977 1 98.25 234 TYR B O 1
ATOM 5471 N N . GLY B 1 235 ? 1.376 -27.734 -14.039 1 96.62 235 GLY B N 1
ATOM 5472 C CA . GLY B 1 235 ? 1.42 -29.156 -14.305 1 96.62 235 GLY B CA 1
ATOM 5473 C C . GLY B 1 235 ? 0.207 -29.672 -15.062 1 96.62 235 GLY B C 1
ATOM 5474 O O . GLY B 1 235 ? -0.423 -28.906 -15.812 1 96.62 235 GLY B O 1
ATOM 5475 N N . PRO B 1 236 ? -0.055 -30.953 -14.852 1 92.25 236 PRO B N 1
ATOM 5476 C CA . PRO B 1 236 ? -1.216 -31.516 -15.547 1 92.25 236 PRO B CA 1
ATOM 5477 C C . PRO B 1 236 ? -2.514 -30.781 -15.211 1 92.25 236 PRO B C 1
ATOM 5479 O O . PRO B 1 236 ? -2.848 -30.609 -14.039 1 92.25 236 PRO B O 1
ATOM 5482 N N . GLY B 1 237 ? -3.238 -30.297 -16.188 1 91.25 237 GLY B N 1
ATOM 5483 C CA . GLY B 1 237 ? -4.504 -29.609 -16 1 91.25 237 GLY B CA 1
ATOM 5484 C C . GLY B 1 237 ? -4.344 -28.109 -15.789 1 91.25 237 GLY B C 1
ATOM 5485 O O . GLY B 1 237 ? -5.332 -27.391 -15.656 1 91.25 237 GLY B O 1
ATOM 5486 N N . HIS B 1 238 ? -3.141 -27.625 -15.68 1 96.12 238 HIS B N 1
ATOM 5487 C CA . HIS B 1 238 ? -2.807 -26.203 -15.539 1 96.12 238 HIS B CA 1
ATOM 5488 C C . HIS B 1 238 ? -1.586 -25.844 -16.375 1 96.12 238 HIS B C 1
ATOM 5490 O O . HIS B 1 238 ? -0.525 -25.531 -15.828 1 96.12 238 HIS B O 1
ATOM 5496 N N . TRP B 1 239 ? -1.764 -25.891 -17.625 1 97.38 239 TRP B N 1
ATOM 5497 C CA . TRP B 1 239 ? -0.6 -25.719 -18.484 1 97.38 239 TRP B CA 1
ATOM 5498 C C . TRP B 1 239 ? -1 -25.109 -19.828 1 97.38 239 TRP B C 1
ATOM 5500 O O . TRP B 1 239 ? -0.756 -23.922 -20.078 1 97.38 239 TRP B O 1
ATOM 5510 N N . CYS B 1 240 ? -1.873 -25.812 -20.625 1 97.25 240 CYS B N 1
ATOM 5511 C CA . CYS B 1 240 ? -2.229 -25.375 -21.969 1 97.25 240 CYS B CA 1
ATOM 5512 C C . CYS B 1 240 ? -3.533 -24.594 -21.953 1 97.25 240 CYS B C 1
ATOM 5514 O O . CYS B 1 240 ? -3.918 -24.016 -22.984 1 97.25 240 CYS B O 1
ATOM 5516 N N . GLU B 1 241 ? -4.223 -24.547 -20.812 1 97.62 241 GLU B N 1
ATOM 5517 C CA . GLU B 1 241 ? -5.465 -23.781 -20.672 1 97.62 241 GLU B CA 1
ATOM 5518 C C . GLU B 1 241 ? -5.207 -22.281 -20.719 1 97.62 241 GLU B C 1
ATOM 5520 O O . GLU B 1 241 ? -4.168 -21.812 -20.25 1 97.62 241 GLU B O 1
ATOM 5525 N N . PRO B 1 242 ? -6.141 -21.578 -21.266 1 97.44 242 PRO B N 1
ATOM 5526 C CA . PRO B 1 242 ? -5.977 -20.109 -21.281 1 97.44 242 PRO B CA 1
ATOM 5527 C C . PRO B 1 242 ? -6.262 -19.484 -19.922 1 97.44 242 PRO B C 1
ATOM 5529 O O . PRO B 1 242 ? -6.961 -20.078 -19.094 1 97.44 242 PRO B O 1
ATOM 5532 N N . LEU B 1 243 ? -5.703 -18.375 -19.75 1 96.94 243 LEU B N 1
ATOM 5533 C CA . LEU B 1 243 ? -5.906 -17.609 -18.531 1 96.94 243 LEU B CA 1
ATOM 5534 C C . LEU B 1 243 ? -6.883 -16.453 -18.766 1 96.94 243 LEU B C 1
ATOM 5536 O O . LEU B 1 243 ? -6.711 -15.664 -19.688 1 96.94 243 LEU B O 1
ATOM 5540 N N . LEU B 1 244 ? -7.922 -16.359 -17.953 1 98.38 244 LEU B N 1
ATOM 5541 C CA . LEU B 1 244 ? -8.836 -15.234 -17.984 1 98.38 244 LEU B CA 1
ATOM 5542 C C . LEU B 1 244 ? -8.555 -14.266 -16.844 1 98.38 244 LEU B C 1
ATOM 5544 O O . LEU B 1 244 ? -8.578 -13.047 -17.031 1 98.38 244 LEU B O 1
ATOM 5548 N N . THR B 1 245 ? -8.32 -14.852 -15.68 1 98.62 245 THR B N 1
ATOM 5549 C CA . THR B 1 245 ? -8.07 -14.008 -14.516 1 98.62 245 THR B CA 1
ATOM 5550 C C . THR B 1 245 ? -7.074 -14.672 -13.57 1 98.62 245 THR B C 1
ATOM 5552 O O . THR B 1 245 ? -6.855 -15.883 -13.633 1 98.62 245 THR B O 1
ATOM 5555 N N . MET B 1 246 ? -6.391 -13.914 -12.812 1 98.38 246 MET B N 1
ATOM 5556 C CA . MET B 1 246 ? -5.586 -14.336 -11.664 1 98.38 246 MET B CA 1
ATOM 5557 C C . MET B 1 246 ? -5.906 -13.492 -10.438 1 98.38 246 MET B C 1
ATOM 5559 O O . MET B 1 246 ? -6.16 -12.289 -10.547 1 98.38 246 MET B O 1
ATOM 5563 N N . HIS B 1 247 ? -5.867 -14.117 -9.281 1 97.88 247 HIS B N 1
ATOM 5564 C CA . HIS B 1 247 ? -6.277 -13.422 -8.062 1 97.88 247 HIS B CA 1
ATOM 5565 C C . HIS B 1 247 ? -5.129 -13.344 -7.066 1 97.88 247 HIS B C 1
ATOM 5567 O O . HIS B 1 247 ? -4.07 -13.93 -7.281 1 97.88 247 HIS B O 1
ATOM 5573 N N . HIS B 1 248 ? -5.238 -12.5 -6.051 1 96.31 248 HIS B N 1
ATOM 5574 C CA . HIS B 1 248 ? -4.312 -12.281 -4.949 1 96.31 248 HIS B CA 1
ATOM 5575 C C . HIS B 1 248 ? -3.039 -11.594 -5.426 1 96.31 248 HIS B C 1
ATOM 5577 O O . HIS B 1 248 ? -1.957 -11.836 -4.887 1 96.31 248 HIS B O 1
ATOM 5583 N N . MET B 1 249 ? -3.225 -10.852 -6.461 1 97.06 249 MET B N 1
ATOM 5584 C CA . MET B 1 249 ? -2.053 -10.18 -7.012 1 97.06 249 MET B CA 1
ATOM 5585 C C . MET B 1 249 ? -1.855 -8.812 -6.359 1 97.06 249 MET B C 1
ATOM 5587 O O . MET B 1 249 ? -2.793 -8.016 -6.277 1 97.06 249 MET B O 1
ATOM 5591 N N . ASN B 1 250 ? -0.676 -8.594 -5.852 1 95.75 250 ASN B N 1
ATOM 5592 C CA . ASN B 1 250 ? -0.383 -7.242 -5.398 1 95.75 250 ASN B CA 1
ATOM 5593 C C . ASN B 1 250 ? -0.016 -6.328 -6.566 1 95.75 250 ASN B C 1
ATOM 5595 O O . ASN B 1 250 ? 0.022 -6.766 -7.715 1 95.75 250 ASN B O 1
ATOM 5599 N N . SER B 1 251 ? 0.253 -5.098 -6.266 1 96.38 251 SER B N 1
ATOM 5600 C CA . SER B 1 251 ? 0.446 -4.086 -7.301 1 96.38 251 SER B CA 1
ATOM 5601 C C . SER B 1 251 ? 1.662 -4.406 -8.164 1 96.38 251 SER B C 1
ATOM 5603 O O . SER B 1 251 ? 1.622 -4.246 -9.383 1 96.38 251 SER B O 1
ATOM 5605 N N . GLU B 1 252 ? 2.742 -4.797 -7.578 1 96.31 252 GLU B N 1
ATOM 5606 C CA . GLU B 1 252 ? 3.947 -5.156 -8.32 1 96.31 252 GLU B CA 1
ATOM 5607 C C . GLU B 1 252 ? 3.678 -6.309 -9.289 1 96.31 252 GLU B C 1
ATOM 5609 O O . GLU B 1 252 ? 4.121 -6.277 -10.438 1 96.31 252 GLU B O 1
ATOM 5614 N N . GLU B 1 253 ? 2.959 -7.262 -8.828 1 97.12 253 GLU B N 1
ATOM 5615 C CA . GLU B 1 253 ? 2.639 -8.438 -9.633 1 97.12 253 GLU B CA 1
ATOM 5616 C C . GLU B 1 253 ? 1.703 -8.086 -10.781 1 97.12 253 GLU B C 1
ATOM 5618 O O . GLU B 1 253 ? 1.878 -8.57 -11.898 1 97.12 253 GLU B O 1
ATOM 5623 N N . ILE B 1 254 ? 0.703 -7.273 -10.5 1 97.31 254 ILE B N 1
ATOM 5624 C CA . ILE B 1 254 ? -0.194 -6.801 -11.547 1 97.31 254 ILE B CA 1
ATOM 5625 C C . ILE B 1 254 ? 0.612 -6.102 -12.641 1 97.31 254 ILE B C 1
ATOM 5627 O O . ILE B 1 254 ? 0.45 -6.402 -13.828 1 97.31 254 ILE B O 1
ATOM 5631 N N . SER B 1 255 ? 1.459 -5.227 -12.203 1 96.12 255 SER B N 1
ATOM 5632 C CA . SER B 1 255 ? 2.289 -4.492 -13.148 1 96.12 255 SER B CA 1
ATOM 5633 C C . SER B 1 255 ? 3.182 -5.434 -13.953 1 96.12 255 SER B C 1
ATOM 5635 O O . SER B 1 255 ? 3.348 -5.262 -15.164 1 96.12 255 SER B O 1
ATOM 5637 N N . ALA B 1 256 ? 3.758 -6.398 -13.32 1 95.81 256 ALA B N 1
ATOM 5638 C CA . ALA B 1 256 ? 4.684 -7.328 -13.969 1 95.81 256 ALA B CA 1
ATOM 5639 C C . ALA B 1 256 ? 3.969 -8.164 -15.023 1 95.81 256 ALA B C 1
ATOM 5641 O O . ALA B 1 256 ? 4.469 -8.328 -16.141 1 95.81 256 ALA B O 1
ATOM 5642 N N . VAL B 1 257 ? 2.84 -8.703 -14.664 1 96.88 257 VAL B N 1
ATOM 5643 C CA . VAL B 1 257 ? 2.104 -9.531 -15.617 1 96.88 257 VAL B CA 1
ATOM 5644 C C . VAL B 1 257 ? 1.603 -8.68 -16.781 1 96.88 257 VAL B C 1
ATOM 5646 O O . VAL B 1 257 ? 1.616 -9.109 -17.922 1 96.88 257 VAL B O 1
ATOM 5649 N N . TRP B 1 258 ? 1.158 -7.492 -16.453 1 95.69 258 TRP B N 1
ATOM 5650 C CA . TRP B 1 258 ? 0.742 -6.578 -17.516 1 95.69 258 TRP B CA 1
ATOM 5651 C C . TRP B 1 258 ? 1.896 -6.285 -18.469 1 95.69 258 TRP B C 1
ATOM 5653 O O . TRP B 1 258 ? 1.718 -6.289 -19.688 1 95.69 258 TRP B O 1
ATOM 5663 N N . GLN B 1 259 ? 3.062 -6.016 -17.906 1 93.62 259 GLN B N 1
ATOM 5664 C CA . GLN B 1 259 ? 4.242 -5.766 -18.719 1 93.62 259 GLN B CA 1
ATOM 5665 C C . GLN B 1 259 ? 4.562 -6.961 -19.609 1 93.62 259 GLN B C 1
ATOM 5667 O O . GLN B 1 259 ? 4.906 -6.797 -20.781 1 93.62 259 GLN B O 1
ATOM 5672 N N . TYR B 1 260 ? 4.5 -8.117 -19.094 1 94.62 260 TYR B N 1
ATOM 5673 C CA . TYR B 1 260 ? 4.719 -9.312 -19.891 1 94.62 260 TYR B CA 1
ATOM 5674 C C . TYR B 1 260 ? 3.736 -9.383 -21.062 1 94.62 260 TYR B C 1
ATOM 5676 O O . TYR B 1 260 ? 4.133 -9.625 -22.203 1 94.62 260 TYR B O 1
ATOM 5684 N N . GLN B 1 261 ? 2.504 -9.164 -20.656 1 92.88 261 GLN B N 1
ATOM 5685 C CA . GLN B 1 261 ? 1.469 -9.219 -21.672 1 92.88 261 GLN B CA 1
ATOM 5686 C C . GLN B 1 261 ? 1.748 -8.211 -22.797 1 92.88 261 GLN B C 1
ATOM 5688 O O . GLN B 1 261 ? 1.535 -8.508 -23.969 1 92.88 261 GLN B O 1
ATOM 5693 N N . GLN B 1 262 ? 2.23 -7.047 -22.453 1 90 262 GLN B N 1
ATOM 5694 C CA . GLN B 1 262 ? 2.498 -5.98 -23.406 1 90 262 GLN B CA 1
ATOM 5695 C C . GLN B 1 262 ? 3.689 -6.324 -24.297 1 90 262 GLN B C 1
ATOM 5697 O O . GLN B 1 262 ? 3.797 -5.824 -25.422 1 90 262 GLN B O 1
ATOM 5702 N N . THR B 1 263 ? 4.543 -7.188 -23.828 1 89.19 263 THR B N 1
ATOM 5703 C CA . THR B 1 263 ? 5.789 -7.426 -24.547 1 89.19 263 THR B CA 1
ATOM 5704 C C . THR B 1 263 ? 5.785 -8.805 -25.203 1 89.19 263 THR B C 1
ATOM 5706 O O . THR B 1 263 ? 6.785 -9.227 -25.781 1 89.19 263 THR B O 1
ATOM 5709 N N . ARG B 1 264 ? 4.672 -9.492 -24.984 1 89.31 264 ARG B N 1
ATOM 5710 C CA . ARG B 1 264 ? 4.535 -10.805 -25.609 1 89.31 264 ARG B CA 1
ATOM 5711 C C . ARG B 1 264 ? 4.684 -10.719 -27.125 1 89.31 264 ARG B C 1
ATOM 5713 O O . ARG B 1 264 ? 4.184 -9.781 -27.75 1 89.31 264 ARG B O 1
ATOM 5720 N N . THR B 1 265 ? 5.375 -11.656 -27.641 1 85.69 265 THR B N 1
ATOM 5721 C CA . THR B 1 265 ? 5.551 -11.695 -29.094 1 85.69 265 THR B CA 1
ATOM 5722 C C . THR B 1 265 ? 4.527 -12.625 -29.734 1 85.69 265 THR B C 1
ATOM 5724 O O . THR B 1 265 ? 4.176 -12.461 -30.906 1 85.69 265 THR B O 1
ATOM 5727 N N . LYS B 1 266 ? 4.102 -13.555 -28.891 1 83.06 266 LYS B N 1
ATOM 5728 C CA . LYS B 1 266 ? 3.096 -14.484 -29.375 1 83.06 266 LYS B CA 1
ATOM 5729 C C . LYS B 1 266 ? 1.729 -13.82 -29.5 1 83.06 266 LYS B C 1
ATOM 5731 O O . LYS B 1 266 ? 1.324 -13.07 -28.609 1 83.06 266 LYS B O 1
ATOM 5736 N N . LYS B 1 267 ? 1.082 -14.039 -30.562 1 80.38 267 LYS B N 1
ATOM 5737 C CA . LYS B 1 267 ? -0.194 -13.383 -30.828 1 80.38 267 LYS B CA 1
ATOM 5738 C C . LYS B 1 267 ? -1.364 -14.258 -30.375 1 80.38 267 LYS B C 1
ATOM 5740 O O . LYS B 1 267 ? -2.512 -13.805 -30.359 1 80.38 267 LYS B O 1
ATOM 5745 N N . ASP B 1 268 ? -1.069 -15.492 -29.938 1 87.94 268 ASP B N 1
ATOM 5746 C CA . ASP B 1 268 ? -2.123 -16.391 -29.453 1 87.94 268 ASP B CA 1
ATOM 5747 C C . ASP B 1 268 ? -2.586 -15.992 -28.062 1 87.94 268 ASP B C 1
ATOM 5749 O O . ASP B 1 268 ? -2.02 -15.086 -27.438 1 87.94 268 ASP B O 1
ATOM 5753 N N . PHE B 1 269 ? -3.711 -16.641 -27.703 1 94.75 269 PHE B N 1
ATOM 5754 C CA . PHE B 1 269 ? -4.234 -16.391 -26.359 1 94.75 269 PHE B CA 1
ATOM 5755 C C . PHE B 1 269 ? -3.273 -16.891 -25.297 1 94.75 269 PHE B C 1
ATOM 5757 O O . PHE B 1 269 ? -2.68 -17.969 -25.453 1 94.75 269 PHE B O 1
ATOM 5764 N N . MET B 1 270 ? -3.131 -16.141 -24.297 1 94.81 270 MET B N 1
ATOM 5765 C CA . MET B 1 270 ? -2.17 -16.422 -23.234 1 94.81 270 MET B CA 1
ATOM 5766 C C . MET B 1 270 ? -2.533 -17.703 -22.484 1 94.81 270 MET B C 1
ATOM 5768 O O . MET B 1 270 ? -3.641 -17.828 -21.969 1 94.81 270 MET B O 1
ATOM 5772 N N . GLN B 1 271 ? -1.637 -18.641 -22.469 1 96.62 271 GLN B N 1
ATOM 5773 C CA . GLN B 1 271 ? -1.807 -19.906 -21.766 1 96.62 271 GLN B CA 1
ATOM 5774 C C . GLN B 1 271 ? -1.151 -19.859 -20.391 1 96.62 271 GLN B C 1
ATOM 5776 O O . GLN B 1 271 ? -0.241 -19.062 -20.156 1 96.62 271 GLN B O 1
ATOM 5781 N N . ILE B 1 272 ? -1.547 -20.703 -19.531 1 97.69 272 ILE B N 1
ATOM 5782 C CA . ILE B 1 272 ? -1.035 -20.797 -18.156 1 97.69 272 ILE B CA 1
ATOM 5783 C C . ILE B 1 272 ? 0.473 -21.031 -18.188 1 97.69 272 ILE B C 1
ATOM 5785 O O . ILE B 1 272 ? 1.214 -20.469 -17.391 1 97.69 272 ILE B O 1
ATOM 5789 N N . ARG B 1 273 ? 0.997 -21.812 -19.094 1 97.12 273 ARG B N 1
ATOM 5790 C CA . ARG B 1 273 ? 2.41 -22.172 -19.172 1 97.12 273 ARG B CA 1
ATOM 5791 C C . ARG B 1 273 ? 3.279 -20.938 -19.375 1 97.12 273 ARG B C 1
ATOM 5793 O O . ARG B 1 273 ? 4.457 -20.922 -19.016 1 97.12 273 ARG B O 1
ATOM 5800 N N . GLU B 1 274 ? 2.729 -19.891 -19.969 1 96.5 274 GLU B N 1
ATOM 5801 C CA . GLU B 1 274 ? 3.494 -18.656 -20.188 1 96.5 274 GLU B CA 1
ATOM 5802 C C . GLU B 1 274 ? 3.854 -18 -18.859 1 96.5 274 GLU B C 1
ATOM 5804 O O . GLU B 1 274 ? 4.898 -17.344 -18.75 1 96.5 274 GLU B O 1
ATOM 5809 N N . MET B 1 275 ? 2.951 -18.109 -17.859 1 97.44 275 MET B N 1
ATOM 5810 C CA . MET B 1 275 ? 3.268 -17.609 -16.531 1 97.44 275 MET B CA 1
ATOM 5811 C C . MET B 1 275 ? 4.441 -18.359 -15.914 1 97.44 275 MET B C 1
ATOM 5813 O O . MET B 1 275 ? 5.258 -17.781 -15.203 1 97.44 275 MET B O 1
ATOM 5817 N N . TYR B 1 276 ? 4.551 -19.688 -16.219 1 97.69 276 TYR B N 1
ATOM 5818 C CA . TYR B 1 276 ? 5.68 -20.484 -15.758 1 97.69 276 TYR B CA 1
ATOM 5819 C C . TYR B 1 276 ? 6.984 -20 -16.359 1 97.69 276 TYR B C 1
ATOM 5821 O O . TYR B 1 276 ? 7.953 -19.734 -15.641 1 97.69 276 TYR B O 1
ATOM 5829 N N . TYR B 1 277 ? 6.969 -19.781 -17.625 1 96.94 277 TYR B N 1
ATOM 5830 C CA . TYR B 1 277 ? 8.195 -19.422 -18.312 1 96.94 277 TYR B CA 1
ATOM 5831 C C . TYR B 1 277 ? 8.625 -18 -17.953 1 96.94 277 TYR B C 1
ATOM 5833 O O . TYR B 1 277 ? 9.82 -17.703 -17.891 1 96.94 277 TYR B O 1
ATOM 5841 N N . ALA B 1 278 ? 7.637 -17.203 -17.672 1 96.44 278 ALA B N 1
ATOM 5842 C CA . ALA B 1 278 ? 7.949 -15.789 -17.438 1 96.44 278 ALA B CA 1
ATOM 5843 C C . ALA B 1 278 ? 8.336 -15.555 -15.977 1 96.44 278 ALA B C 1
ATOM 5845 O O . ALA B 1 278 ? 9.227 -14.75 -15.688 1 96.44 278 ALA B O 1
ATOM 5846 N N . PHE B 1 279 ? 7.711 -16.266 -15.031 1 97.38 279 PHE B N 1
ATOM 5847 C CA . PHE B 1 279 ? 7.797 -15.805 -13.648 1 97.38 279 PHE B CA 1
ATOM 5848 C C . PHE B 1 279 ? 8.297 -16.922 -12.742 1 97.38 279 PHE B C 1
ATOM 5850 O O . PHE B 1 279 ? 8.641 -16.672 -11.586 1 97.38 279 PHE B O 1
ATOM 5857 N N . PHE B 1 280 ? 8.344 -18.141 -13.227 1 97.81 280 PHE B N 1
ATOM 5858 C CA . PHE B 1 280 ? 8.75 -19.266 -12.398 1 97.81 280 PHE B CA 1
ATOM 5859 C C . PHE B 1 280 ? 10.078 -19.844 -12.875 1 97.81 280 PHE B C 1
ATOM 5861 O O . PHE B 1 280 ? 11.062 -19.828 -12.133 1 97.81 280 PHE B O 1
ATOM 5868 N N . ALA B 1 281 ? 10.188 -20.203 -14.094 1 97.62 281 ALA B N 1
ATOM 5869 C CA . ALA B 1 281 ? 11.32 -20.922 -14.672 1 97.62 281 ALA B CA 1
ATOM 5870 C C . ALA B 1 281 ? 12.625 -20.156 -14.477 1 97.62 281 ALA B C 1
ATOM 5872 O O . ALA B 1 281 ? 13.641 -20.719 -14.078 1 97.62 281 ALA B O 1
ATOM 5873 N N . PRO B 1 282 ? 12.641 -18.844 -14.656 1 96.56 282 PRO B N 1
ATOM 5874 C CA . PRO B 1 282 ? 13.898 -18.109 -14.5 1 96.56 282 PRO B CA 1
ATOM 5875 C C . PRO B 1 282 ? 14.414 -18.109 -13.062 1 96.56 282 PRO B C 1
ATOM 5877 O O . PRO B 1 282 ? 15.578 -17.797 -12.82 1 96.56 282 PRO B O 1
ATOM 5880 N N . LYS B 1 283 ? 13.516 -18.469 -12.18 1 95.06 283 LYS B N 1
ATOM 5881 C CA . LYS B 1 283 ? 13.859 -18.422 -10.766 1 95.06 283 LYS B CA 1
ATOM 5882 C C . LYS B 1 283 ? 14.031 -19.828 -10.188 1 95.06 283 LYS B C 1
ATOM 5884 O O . LYS B 1 283 ? 14.234 -19.984 -8.984 1 95.06 283 LYS B O 1
ATOM 5889 N N . MET B 1 284 ? 13.898 -20.75 -10.953 1 92.88 284 MET B N 1
ATOM 5890 C CA . MET B 1 284 ? 13.883 -22.125 -10.5 1 92.88 284 MET B CA 1
ATOM 5891 C C . MET B 1 284 ? 15.266 -22.578 -10.039 1 92.88 284 MET B C 1
ATOM 5893 O O . MET B 1 284 ? 16.266 -22.25 -10.68 1 92.88 284 MET B O 1
ATOM 5897 N N . VAL B 1 285 ? 15.312 -23.125 -8.883 1 95.56 285 VAL B N 1
ATOM 5898 C CA . VAL B 1 285 ? 16.484 -23.766 -8.305 1 95.56 285 VAL B CA 1
ATOM 5899 C C . VAL B 1 285 ? 16.109 -25.109 -7.699 1 95.56 285 VAL B C 1
ATOM 5901 O O . VAL B 1 285 ? 14.914 -25.438 -7.578 1 95.56 285 VAL B O 1
ATOM 5904 N N . ALA B 1 286 ? 17.125 -25.875 -7.414 1 96.88 286 ALA B N 1
ATOM 5905 C CA . ALA B 1 286 ? 16.844 -27.203 -6.875 1 96.88 286 ALA B CA 1
ATOM 5906 C C . ALA B 1 286 ? 16.156 -27.125 -5.516 1 96.88 286 ALA B C 1
ATOM 5908 O O . ALA B 1 286 ? 15.25 -27.906 -5.223 1 96.88 286 ALA B O 1
ATOM 5909 N N . TYR B 1 287 ? 16.703 -26.25 -4.695 1 97.88 287 TYR B N 1
ATOM 5910 C CA . TYR B 1 287 ? 16.047 -26.078 -3.408 1 97.88 287 TYR B CA 1
ATOM 5911 C C . TYR B 1 287 ? 16.281 -24.672 -2.859 1 97.88 287 TYR B C 1
ATOM 5913 O O . TYR B 1 287 ? 17.188 -23.969 -3.324 1 97.88 287 TYR B O 1
ATOM 5921 N N . ARG B 1 288 ? 15.43 -24.219 -1.995 1 97.25 288 ARG B N 1
ATOM 5922 C CA . ARG B 1 288 ? 15.516 -22.938 -1.306 1 97.25 288 ARG B CA 1
ATOM 5923 C C . ARG B 1 288 ? 15.312 -23.109 0.196 1 97.25 288 ARG B C 1
ATOM 5925 O O . ARG B 1 288 ? 14.391 -23.797 0.625 1 97.25 288 ARG B O 1
ATOM 5932 N N . LYS B 1 289 ? 16.234 -22.484 0.943 1 96.38 289 LYS B N 1
ATOM 5933 C CA . LYS B 1 289 ? 16.031 -22.391 2.385 1 96.38 289 LYS B CA 1
ATOM 5934 C C . LYS B 1 289 ? 15.078 -21.25 2.73 1 96.38 289 LYS B C 1
ATOM 5936 O O . LYS B 1 289 ? 14.914 -20.312 1.941 1 96.38 289 LYS B O 1
ATOM 5941 N N . ASP B 1 290 ? 14.367 -21.344 3.859 1 95.69 290 ASP B N 1
ATOM 5942 C CA . ASP B 1 290 ? 13.414 -20.328 4.309 1 95.69 290 ASP B CA 1
ATOM 5943 C C . ASP B 1 290 ? 12.359 -20.047 3.236 1 95.69 290 ASP B C 1
ATOM 5945 O O . ASP B 1 290 ? 12.086 -18.891 2.914 1 95.69 290 ASP B O 1
ATOM 5949 N N . TRP B 1 291 ? 11.852 -21.141 2.752 1 97.5 291 TRP B N 1
ATOM 5950 C CA . TRP B 1 291 ? 10.961 -21.031 1.599 1 97.5 291 TRP B CA 1
ATOM 5951 C C . TRP B 1 291 ? 9.828 -22.047 1.694 1 97.5 291 TRP B C 1
ATOM 5953 O O . TRP B 1 291 ? 10.047 -23.203 2.098 1 97.5 291 TRP B O 1
ATOM 5963 N N . ASP B 1 292 ? 8.648 -21.641 1.432 1 98.19 292 ASP B N 1
ATOM 5964 C CA . ASP B 1 292 ? 7.48 -22.516 1.354 1 98.19 292 ASP B CA 1
ATOM 5965 C C . ASP B 1 292 ? 6.938 -22.578 -0.071 1 98.19 292 ASP B C 1
ATOM 5967 O O . ASP B 1 292 ? 6.348 -21.609 -0.558 1 98.19 292 ASP B O 1
ATOM 5971 N N . ASN B 1 293 ? 7.102 -23.719 -0.728 1 98.5 293 ASN B N 1
ATOM 5972 C CA . ASN B 1 293 ? 6.59 -23.859 -2.086 1 98.5 293 ASN B CA 1
ATOM 5973 C C . ASN B 1 293 ? 5.191 -24.469 -2.094 1 98.5 293 ASN B C 1
ATOM 5975 O O . ASN B 1 293 ? 4.703 -24.906 -3.141 1 98.5 293 ASN B O 1
ATOM 5979 N N . LEU B 1 294 ? 4.598 -24.641 -0.944 1 98.06 294 LEU B N 1
ATOM 5980 C CA . LEU B 1 294 ? 3.209 -25.031 -0.738 1 98.06 294 LEU B CA 1
ATOM 5981 C C . LEU B 1 294 ? 3.006 -26.5 -1.057 1 98.06 294 LEU B C 1
ATOM 5983 O O . LEU B 1 294 ? 1.923 -26.906 -1.487 1 98.06 294 LEU B O 1
ATOM 5987 N N . SER B 1 295 ? 4.023 -27.297 -0.922 1 98.5 295 SER B N 1
ATOM 5988 C CA . SER B 1 295 ? 3.865 -28.734 -1.053 1 98.5 295 SER B CA 1
ATOM 5989 C C . SER B 1 295 ? 3.057 -29.312 0.106 1 98.5 295 SER B C 1
ATOM 5991 O O . SER B 1 295 ? 3.508 -29.297 1.253 1 98.5 295 SER B O 1
ATOM 5993 N N . ASP B 1 296 ? 1.903 -29.875 -0.235 1 96.81 296 ASP B N 1
ATOM 5994 C CA . ASP B 1 296 ? 1.079 -30.359 0.864 1 96.81 296 ASP B CA 1
ATOM 5995 C C . ASP B 1 296 ? 0.12 -31.453 0.386 1 96.81 296 ASP B C 1
ATOM 5997 O O . ASP B 1 296 ? -0.921 -31.688 1.003 1 96.81 296 ASP B O 1
ATOM 6001 N N . ASP B 1 297 ? 0.414 -32.031 -0.742 1 97.88 297 ASP B N 1
ATOM 6002 C CA . ASP B 1 297 ? -0.474 -33.062 -1.26 1 97.88 297 ASP B CA 1
ATOM 6003 C C . ASP B 1 297 ? -0.327 -34.375 -0.464 1 97.88 297 ASP B C 1
ATOM 6005 O O . ASP B 1 297 ? -1.323 -35 -0.131 1 97.88 297 ASP B O 1
ATOM 6009 N N . THR B 1 298 ? 0.9 -34.781 -0.28 1 98.44 298 THR B N 1
ATOM 6010 C CA . THR B 1 298 ? 1.223 -36 0.461 1 98.44 298 THR B CA 1
ATOM 6011 C C . THR B 1 298 ? 2.359 -35.75 1.446 1 98.44 298 THR B C 1
ATOM 6013 O O . THR B 1 298 ? 3.355 -35.094 1.103 1 98.44 298 THR B O 1
ATOM 6016 N N . CYS B 1 299 ? 2.168 -36.281 2.625 1 98.62 299 CYS B N 1
ATOM 6017 C CA . CYS B 1 299 ? 3.184 -36 3.641 1 98.62 299 CYS B CA 1
ATOM 6018 C C . CYS B 1 299 ? 3.756 -37.312 4.184 1 98.62 299 CYS B C 1
ATOM 6020 O O . CYS B 1 299 ? 3.086 -38.344 4.168 1 98.62 299 CYS B O 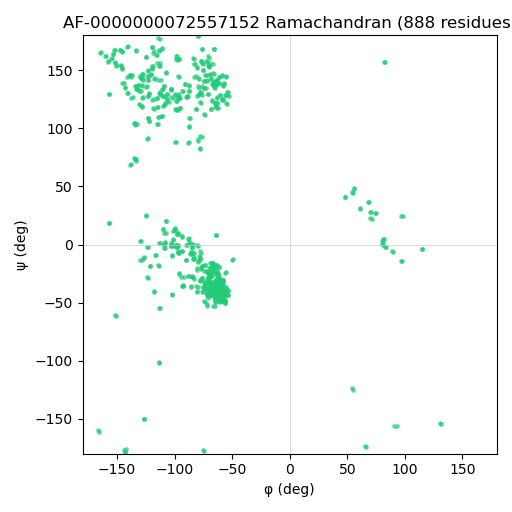1
ATOM 6022 N N . TYR B 1 300 ? 5 -37.281 4.594 1 98.62 300 TYR B N 1
ATOM 6023 C CA . TYR B 1 300 ? 5.75 -38.344 5.211 1 98.62 300 TYR B CA 1
ATOM 6024 C C . TYR B 1 300 ? 6.301 -37.938 6.57 1 98.62 300 TYR B C 1
ATOM 6026 O O . TYR B 1 300 ? 7.223 -37.125 6.645 1 98.62 300 TYR B O 1
ATOM 6034 N N . ILE B 1 301 ? 5.746 -38.5 7.57 1 97.44 301 ILE B N 1
ATOM 6035 C CA . ILE B 1 301 ? 6.07 -38.125 8.945 1 97.44 301 ILE B CA 1
ATOM 6036 C C . ILE B 1 301 ? 6.754 -39.312 9.633 1 97.44 301 ILE B C 1
ATOM 6038 O O . ILE B 1 301 ? 6.422 -40.469 9.367 1 97.44 301 ILE B O 1
ATOM 6042 N N . ALA B 1 302 ? 7.73 -39 10.445 1 93.06 302 ALA B N 1
ATOM 6043 C CA . ALA B 1 302 ? 8.367 -40.062 11.227 1 93.06 302 ALA B CA 1
ATOM 6044 C C . ALA B 1 302 ? 7.344 -40.844 12.047 1 93.06 302 ALA B C 1
ATOM 6046 O O . ALA B 1 302 ? 6.395 -40.25 12.578 1 93.06 302 ALA B O 1
ATOM 6047 N N . PRO B 1 303 ? 7.559 -42.125 12.195 1 92.88 303 PRO B N 1
ATOM 6048 C CA . PRO B 1 303 ? 6.543 -42.969 12.836 1 92.88 303 PRO B CA 1
ATOM 6049 C C . PRO B 1 303 ? 6.531 -42.844 14.352 1 92.88 303 PRO B C 1
ATOM 6051 O O . PRO B 1 303 ? 5.602 -43.312 15.016 1 92.88 303 PRO B O 1
ATOM 6054 N N . ASP B 1 304 ? 7.527 -42.25 14.945 1 92.62 304 ASP B N 1
ATOM 6055 C CA . ASP B 1 304 ? 7.582 -42.125 16.406 1 92.62 304 ASP B CA 1
ATOM 6056 C C . ASP B 1 304 ? 6.48 -41.219 16.922 1 92.62 304 ASP B C 1
ATOM 6058 O O . ASP B 1 304 ? 6.035 -40.312 16.219 1 92.62 304 ASP B O 1
ATOM 6062 N N . GLU B 1 305 ? 6.094 -41.375 18.125 1 93.62 305 GLU B N 1
ATOM 6063 C CA . GLU B 1 305 ? 4.965 -40.688 18.75 1 93.62 305 GLU B CA 1
ATOM 6064 C C . GLU B 1 305 ? 5.215 -39.188 18.828 1 93.62 305 GLU B C 1
ATOM 6066 O O . GLU B 1 305 ? 4.301 -38.406 18.609 1 93.62 305 GLU B O 1
ATOM 6071 N N . GLU B 1 306 ? 6.328 -38.844 19.141 1 92.5 306 GLU B N 1
ATOM 6072 C CA . GLU B 1 306 ? 6.656 -37.438 19.297 1 92.5 306 GLU B CA 1
ATOM 6073 C C . GLU B 1 306 ? 6.477 -36.688 17.984 1 92.5 306 GLU B C 1
ATOM 6075 O O . GLU B 1 306 ? 5.883 -35.594 17.969 1 92.5 306 GLU B O 1
ATOM 6080 N N . SER B 1 307 ? 6.93 -37.219 16.891 1 91.88 307 SER B N 1
ATOM 6081 C CA . SER B 1 307 ? 6.812 -36.594 15.578 1 91.88 307 SER B CA 1
ATOM 6082 C C . SER B 1 307 ? 5.355 -36.531 15.133 1 91.88 307 SER B C 1
ATOM 6084 O O . SER B 1 307 ? 4.934 -35.531 14.547 1 91.88 307 SER B O 1
ATOM 6086 N N . GLN B 1 308 ? 4.621 -37.531 15.438 1 93.88 308 GLN B N 1
ATOM 6087 C CA . GLN B 1 308 ? 3.209 -37.562 15.078 1 93.88 308 GLN B CA 1
ATOM 6088 C C . GLN B 1 308 ? 2.42 -36.531 15.844 1 93.88 308 GLN B C 1
ATOM 6090 O O . GLN B 1 308 ? 1.505 -35.906 15.297 1 93.88 308 GLN B O 1
ATOM 6095 N N . LYS B 1 309 ? 2.789 -36.281 17.047 1 93.5 309 LYS B N 1
ATOM 6096 C CA . LYS B 1 309 ? 2.111 -35.281 17.875 1 93.5 309 LYS B CA 1
ATOM 6097 C C . LYS B 1 309 ? 2.465 -33.875 17.422 1 93.5 309 LYS B C 1
ATOM 6099 O O . LYS B 1 309 ? 1.636 -32.938 17.5 1 93.5 309 LYS B O 1
ATOM 6104 N N . LYS B 1 310 ? 3.656 -33.719 16.984 1 91.94 310 LYS B N 1
ATOM 6105 C CA . LYS B 1 310 ? 4.148 -32.375 16.594 1 91.94 310 LYS B CA 1
ATOM 6106 C C . LYS B 1 310 ? 3.582 -31.969 15.242 1 91.94 310 LYS B C 1
ATOM 6108 O O . LYS B 1 310 ? 3.451 -30.781 14.961 1 91.94 310 LYS B O 1
ATOM 6113 N N . ALA B 1 311 ? 3.293 -32.938 14.406 1 94.12 311 ALA B N 1
ATOM 6114 C CA . ALA B 1 311 ? 2.742 -32.625 13.086 1 94.12 311 ALA B CA 1
ATOM 6115 C C . ALA B 1 311 ? 1.351 -32.031 13.195 1 94.12 311 ALA B C 1
ATOM 6117 O O . ALA B 1 311 ? 0.603 -32.312 14.125 1 94.12 311 ALA B O 1
ATOM 6118 N N . THR B 1 312 ? 1 -31.156 12.289 1 94.19 312 THR B N 1
ATOM 6119 C CA . THR B 1 312 ? -0.322 -30.531 12.273 1 94.19 312 THR B CA 1
ATOM 6120 C C . THR B 1 312 ? -1.387 -31.547 11.867 1 94.19 312 THR B C 1
ATOM 6122 O O . THR B 1 312 ? -1.072 -32.594 11.281 1 94.19 312 THR B O 1
ATOM 6125 N N . GLY B 1 313 ? -2.645 -31.188 12.188 1 94.38 313 GLY B N 1
ATOM 6126 C CA . GLY B 1 313 ? -3.746 -32.062 11.781 1 94.38 313 GLY B CA 1
ATOM 6127 C C . GLY B 1 313 ? -3.811 -32.25 10.281 1 94.38 313 GLY B C 1
ATOM 6128 O O . GLY B 1 313 ? -4.031 -33.375 9.812 1 94.38 313 GLY B O 1
ATOM 6129 N N . GLN B 1 314 ? -3.588 -31.344 9.547 1 94.62 314 GLN B N 1
ATOM 6130 C CA . GLN B 1 314 ? -3.613 -31.438 8.094 1 94.62 314 GLN B CA 1
ATOM 6131 C C . GLN B 1 314 ? -2.525 -32.375 7.574 1 94.62 314 GLN B C 1
ATOM 6133 O O . GLN B 1 314 ? -2.76 -33.156 6.656 1 94.62 314 GLN B O 1
ATOM 6138 N N . GLN B 1 315 ? -1.372 -32.281 8.141 1 96 315 GLN B N 1
ATOM 6139 C CA . GLN B 1 315 ? -0.262 -33.125 7.742 1 96 315 GLN B CA 1
ATOM 6140 C C . GLN B 1 315 ? -0.566 -34.594 8.031 1 96 315 GLN B C 1
ATOM 6142 O O . GLN B 1 315 ? -0.271 -35.469 7.219 1 96 315 GLN B O 1
ATOM 6147 N N . ARG B 1 316 ? -1.152 -34.812 9.109 1 96.12 316 ARG B N 1
ATOM 6148 C CA . ARG B 1 316 ? -1.496 -36.188 9.484 1 96.12 316 ARG B CA 1
ATOM 6149 C C . ARG B 1 316 ? -2.574 -36.75 8.57 1 96.12 316 ARG B C 1
ATOM 6151 O O . ARG B 1 316 ? -2.555 -37.938 8.242 1 96.12 316 ARG B O 1
ATOM 6158 N N . ASP B 1 317 ? -3.461 -35.875 8.18 1 96.44 317 ASP B N 1
ATOM 6159 C CA . ASP B 1 317 ? -4.527 -36.312 7.281 1 96.44 317 ASP B CA 1
ATOM 6160 C C . ASP B 1 317 ? -3.967 -36.688 5.906 1 96.44 317 ASP B C 1
ATOM 6162 O O . ASP B 1 317 ? -4.551 -37.5 5.191 1 96.44 317 ASP B O 1
ATOM 6166 N N . ARG B 1 318 ? -2.852 -36.156 5.559 1 97.31 318 ARG B N 1
ATOM 6167 C CA . ARG B 1 318 ? -2.289 -36.312 4.223 1 97.31 318 ARG B CA 1
ATOM 6168 C C . ARG B 1 318 ? -1.075 -37.25 4.25 1 97.31 318 ARG B C 1
ATOM 6170 O O . ARG B 1 318 ? -0.326 -37.312 3.273 1 97.31 318 ARG B O 1
ATOM 6177 N N . GLN B 1 319 ? -0.839 -37.906 5.359 1 97.56 319 GLN B N 1
ATOM 6178 C CA . GLN B 1 319 ? 0.359 -38.719 5.492 1 97.56 319 GLN B CA 1
ATOM 6179 C C . GLN B 1 319 ? 0.151 -40.094 4.871 1 97.56 319 GLN B C 1
ATOM 6181 O O . GLN B 1 319 ? -0.959 -40.625 4.895 1 97.56 319 GLN B O 1
ATOM 6186 N N . VAL B 1 320 ? 1.148 -40.625 4.285 1 97.5 320 VAL B N 1
ATOM 6187 C CA . VAL B 1 320 ? 1.165 -42.031 3.879 1 97.5 320 VAL B CA 1
ATOM 6188 C C . VAL B 1 320 ? 1.41 -42.906 5.094 1 97.5 320 VAL B C 1
ATOM 6190 O O . VAL B 1 320 ? 2.34 -42.688 5.871 1 97.5 320 VAL B O 1
ATOM 6193 N N . LYS B 1 321 ? 0.572 -43.938 5.234 1 95.62 321 LYS B N 1
ATOM 6194 C CA . LYS B 1 321 ? 0.744 -44.844 6.359 1 95.62 321 LYS B CA 1
ATOM 6195 C C . LYS B 1 321 ? 2.096 -45.531 6.293 1 95.62 321 LYS B C 1
ATOM 6197 O O . LYS B 1 321 ? 2.568 -45.906 5.211 1 95.62 321 LYS B O 1
ATOM 6202 N N . GLU B 1 322 ? 2.699 -45.75 7.512 1 95.38 322 GLU B N 1
ATOM 6203 C CA . GLU B 1 322 ? 4.043 -46.312 7.602 1 95.38 322 GLU B CA 1
ATOM 6204 C C . GLU B 1 322 ? 4.145 -47.625 6.816 1 95.38 322 GLU B C 1
ATOM 6206 O O . GLU B 1 322 ? 5.133 -47.875 6.121 1 95.38 322 GLU B O 1
ATOM 6211 N N . ALA B 1 323 ? 3.146 -48.469 6.855 1 95.69 323 ALA B N 1
ATOM 6212 C CA . ALA B 1 323 ? 3.133 -49.781 6.215 1 95.69 323 ALA B CA 1
ATOM 6213 C C . ALA B 1 323 ? 3.082 -49.656 4.695 1 95.69 323 ALA B C 1
ATOM 6215 O O . ALA B 1 323 ? 3.473 -50.562 3.971 1 95.69 323 ALA B O 1
ATOM 6216 N N . ASP B 1 324 ? 2.609 -48.562 4.172 1 96.81 324 ASP B N 1
ATOM 6217 C CA . ASP B 1 324 ? 2.402 -48.375 2.74 1 96.81 324 ASP B CA 1
ATOM 6218 C C . ASP B 1 324 ? 3.582 -47.625 2.111 1 96.81 324 ASP B C 1
ATOM 6220 O O . ASP B 1 324 ? 3.652 -47.5 0.888 1 96.81 324 ASP B O 1
ATOM 6224 N N . LYS B 1 325 ? 4.523 -47.156 2.918 1 97.19 325 LYS B N 1
ATOM 6225 C CA . LYS B 1 325 ? 5.688 -46.438 2.418 1 97.19 325 LYS B CA 1
ATOM 6226 C C . LYS B 1 325 ? 6.688 -47.375 1.766 1 97.19 325 LYS B C 1
ATOM 6228 O O . LYS B 1 325 ? 6.93 -48.5 2.268 1 97.19 325 LYS B O 1
ATOM 6233 N N . ASN B 1 326 ? 7.215 -47.031 0.627 1 97 326 ASN B N 1
ATOM 6234 C CA . ASN B 1 326 ? 8.406 -47.719 0.141 1 97 326 ASN B CA 1
ATOM 6235 C C . ASN B 1 326 ? 9.656 -47.281 0.9 1 97 326 ASN B C 1
ATOM 6237 O O . ASN B 1 326 ? 9.578 -46.438 1.801 1 97 326 ASN B O 1
ATOM 6241 N N . VAL B 1 327 ? 10.781 -47.781 0.527 1 97.19 327 VAL B N 1
ATOM 6242 C CA . VAL B 1 327 ? 11.984 -47.562 1.326 1 97.19 327 VAL B CA 1
ATOM 6243 C C . VAL B 1 327 ? 12.406 -46.125 1.271 1 97.19 327 VAL B C 1
ATOM 6245 O O . VAL B 1 327 ? 12.859 -45.562 2.271 1 97.19 327 VAL B O 1
ATOM 6248 N N . VAL B 1 328 ? 12.328 -45.438 0.134 1 98.25 328 VAL B N 1
ATOM 6249 C CA . VAL B 1 328 ? 12.727 -44.031 -0.005 1 98.25 328 VAL B CA 1
ATOM 6250 C C . VAL B 1 328 ? 11.836 -43.156 0.86 1 98.25 328 VAL B C 1
ATOM 6252 O O . VAL B 1 328 ? 12.32 -42.281 1.574 1 98.25 328 VAL B O 1
ATOM 6255 N N . GLN B 1 329 ? 10.531 -43.438 0.852 1 98.25 329 GLN B N 1
ATOM 6256 C CA . GLN B 1 329 ? 9.531 -42.688 1.59 1 98.25 329 GLN B CA 1
ATOM 6257 C C . GLN B 1 329 ? 9.727 -42.812 3.096 1 98.25 329 GLN B C 1
ATOM 6259 O O . GLN B 1 329 ? 9.477 -41.875 3.857 1 98.25 329 GLN B O 1
ATOM 6264 N N . LYS B 1 330 ? 10.148 -43.969 3.557 1 96.94 330 LYS B N 1
ATOM 6265 C CA . LYS B 1 330 ? 10.359 -44.219 4.977 1 96.94 330 LYS B CA 1
ATOM 6266 C C . LYS B 1 330 ? 11.445 -43.344 5.551 1 96.94 330 LYS B C 1
ATOM 6268 O O . LYS B 1 330 ? 11.414 -43 6.738 1 96.94 330 LYS B O 1
ATOM 6273 N N . TYR B 1 331 ? 12.344 -42.906 4.68 1 96.81 331 TYR B N 1
ATOM 6274 C CA . TYR B 1 331 ? 13.461 -42.094 5.145 1 96.81 331 TYR B CA 1
ATOM 6275 C C . TYR B 1 331 ? 13.211 -40.625 4.867 1 96.81 331 TYR B C 1
ATOM 6277 O O . TYR B 1 331 ? 14.023 -39.781 5.242 1 96.81 331 TYR B O 1
ATOM 6285 N N . ALA B 1 332 ? 12.102 -40.312 4.254 1 98.19 332 ALA B N 1
ATOM 6286 C CA . ALA B 1 332 ? 11.844 -38.969 3.703 1 98.19 332 ALA B CA 1
ATOM 6287 C C . ALA B 1 332 ? 11.898 -37.906 4.793 1 98.19 332 ALA B C 1
ATOM 6289 O O . ALA B 1 332 ? 12.359 -36.781 4.551 1 98.19 332 ALA B O 1
ATOM 6290 N N . HIS B 1 333 ? 11.508 -38.281 6.023 1 97.06 333 HIS B N 1
ATOM 6291 C CA . HIS B 1 333 ? 11.344 -37.312 7.113 1 97.06 333 HIS B CA 1
ATOM 6292 C C . HIS B 1 333 ? 12.688 -36.969 7.742 1 97.06 333 HIS B C 1
ATOM 6294 O O . HIS B 1 333 ? 12.766 -36.062 8.578 1 97.06 333 HIS B O 1
ATOM 6300 N N . ASN B 1 334 ? 13.797 -37.531 7.289 1 96.06 334 ASN B N 1
ATOM 6301 C CA . ASN B 1 334 ? 15.062 -37.438 8.008 1 96.06 334 ASN B CA 1
ATOM 6302 C C . ASN B 1 334 ? 15.766 -36.125 7.738 1 96.06 334 ASN B C 1
ATOM 6304 O O . ASN B 1 334 ? 16.516 -35.625 8.586 1 96.06 334 ASN B O 1
ATOM 6308 N N . SER B 1 335 ? 15.664 -35.625 6.527 1 96.38 335 SER B N 1
ATOM 6309 C CA . SER B 1 335 ? 16.344 -34.406 6.125 1 96.38 335 SER B CA 1
ATOM 6310 C C . SER B 1 335 ? 15.773 -33.875 4.824 1 96.38 335 SER B C 1
ATOM 6312 O O . SER B 1 335 ? 15.031 -34.562 4.125 1 96.38 335 SER B O 1
ATOM 6314 N N . PRO B 1 336 ? 16.094 -32.594 4.5 1 97.56 336 PRO B N 1
ATOM 6315 C CA . PRO B 1 336 ? 15.688 -32.062 3.193 1 97.56 336 PRO B CA 1
ATOM 6316 C C . PRO B 1 336 ? 16.203 -32.906 2.031 1 97.56 336 PRO B C 1
ATOM 6318 O O . PRO B 1 336 ? 15.469 -33.125 1.063 1 97.56 336 PRO B O 1
ATOM 6321 N N . ALA B 1 337 ? 17.422 -33.375 2.135 1 97.81 337 ALA B N 1
ATOM 6322 C CA . ALA B 1 337 ? 18 -34.188 1.075 1 97.81 337 ALA B CA 1
ATOM 6323 C C . ALA B 1 337 ? 17.234 -35.5 0.914 1 97.81 337 ALA B C 1
ATOM 6325 O O . ALA B 1 337 ? 17.016 -35.969 -0.208 1 97.81 337 ALA B O 1
ATOM 6326 N N . ALA B 1 338 ? 16.891 -36.094 2.053 1 98.06 338 ALA B N 1
ATOM 6327 C CA . ALA B 1 338 ? 16.094 -37.312 2.014 1 98.06 338 ALA B CA 1
ATOM 6328 C C . ALA B 1 338 ? 14.711 -37.062 1.411 1 98.06 338 ALA B C 1
ATOM 6330 O O . ALA B 1 338 ? 14.203 -37.875 0.634 1 98.06 338 ALA B O 1
ATOM 6331 N N . CYS B 1 339 ? 14.117 -36 1.814 1 98.5 339 CYS B N 1
ATOM 6332 C CA . CYS B 1 339 ? 12.812 -35.594 1.296 1 98.5 339 CYS B CA 1
ATOM 6333 C C . CYS B 1 339 ? 12.852 -35.438 -0.219 1 98.5 339 CYS B C 1
ATOM 6335 O O . CYS B 1 339 ? 11.938 -35.875 -0.92 1 98.5 339 CYS B O 1
ATOM 6337 N N . ALA B 1 340 ? 13.891 -34.844 -0.769 1 98.56 340 ALA B N 1
ATOM 6338 C CA . ALA B 1 340 ? 14.055 -34.625 -2.203 1 98.56 340 ALA B CA 1
ATOM 6339 C C . ALA B 1 340 ? 14.008 -35.938 -2.975 1 98.56 340 ALA B C 1
ATOM 6341 O O . ALA B 1 340 ? 13.531 -35.969 -4.109 1 98.56 340 ALA B O 1
ATOM 6342 N N . LYS B 1 341 ? 14.445 -37 -2.344 1 98.5 341 LYS B N 1
ATOM 6343 C CA . LYS B 1 341 ? 14.562 -38.312 -3.016 1 98.5 341 LYS B CA 1
ATOM 6344 C C . LYS B 1 341 ? 13.188 -38.906 -3.318 1 98.5 341 LYS B C 1
ATOM 6346 O O . LYS B 1 341 ? 13.047 -39.719 -4.223 1 98.5 341 LYS B O 1
ATOM 6351 N N . VAL B 1 342 ? 12.211 -38.406 -2.586 1 98.44 342 VAL B N 1
ATOM 6352 C CA . VAL B 1 342 ? 10.867 -38.938 -2.795 1 98.44 342 VAL B CA 1
ATOM 6353 C C . VAL B 1 342 ? 10.406 -38.656 -4.219 1 98.44 342 VAL B C 1
ATOM 6355 O O . VAL B 1 342 ? 9.969 -39.531 -4.941 1 98.44 342 VAL B O 1
ATOM 6358 N N . CYS B 1 343 ? 10.578 -37.469 -4.668 1 98 343 CYS B N 1
ATOM 6359 C CA . CYS B 1 343 ? 10.164 -37.094 -6.016 1 98 343 CYS B CA 1
ATOM 6360 C C . CYS B 1 343 ? 11.125 -37.656 -7.059 1 98 343 CYS B C 1
ATOM 6362 O O . CYS B 1 343 ? 10.703 -38.062 -8.133 1 98 343 CYS B O 1
ATOM 6364 N N . GLU B 1 344 ? 12.367 -37.688 -6.734 1 97.19 344 GLU B N 1
ATOM 6365 C CA . GLU B 1 344 ? 13.367 -38.188 -7.664 1 97.19 344 GLU B CA 1
ATOM 6366 C C . GLU B 1 344 ? 13.133 -39.688 -7.945 1 97.19 344 GLU B C 1
ATOM 6368 O O . GLU B 1 344 ? 13.383 -40.156 -9.062 1 97.19 344 GLU B O 1
ATOM 6373 N N . ALA B 1 345 ? 12.633 -40.344 -6.98 1 97 345 ALA B N 1
ATOM 6374 C CA . ALA B 1 345 ? 12.539 -41.812 -7.066 1 97 345 ALA B CA 1
ATOM 6375 C C . ALA B 1 345 ? 11.148 -42.25 -7.535 1 97 345 ALA B C 1
ATOM 6377 O O . ALA B 1 345 ? 10.867 -43.438 -7.648 1 97 345 ALA B O 1
ATOM 6378 N N . GLU B 1 346 ? 10.328 -41.312 -7.75 1 94.75 346 GLU B N 1
ATOM 6379 C CA . GLU B 1 346 ? 8.969 -41.688 -8.148 1 94.75 346 GLU B CA 1
ATOM 6380 C C . GLU B 1 346 ? 8.984 -42.594 -9.359 1 94.75 346 GLU B C 1
ATOM 6382 O O . GLU B 1 346 ? 9.633 -42.312 -10.367 1 94.75 346 GLU B O 1
ATOM 6387 N N . GLY B 1 347 ? 8.25 -43.688 -9.258 1 89.75 347 GLY B N 1
ATOM 6388 C CA . GLY B 1 347 ? 8.094 -44.594 -10.367 1 89.75 347 GLY B CA 1
ATOM 6389 C C . GLY B 1 347 ? 9.266 -45.531 -10.539 1 89.75 347 GLY B C 1
ATOM 6390 O O . GLY B 1 347 ? 9.266 -46.375 -11.445 1 89.75 347 GLY B O 1
ATOM 6391 N N . LEU B 1 348 ? 10.289 -45.438 -9.68 1 93.19 348 LEU B N 1
ATOM 6392 C CA . LEU B 1 348 ? 11.469 -46.312 -9.789 1 93.19 348 LEU B CA 1
ATOM 6393 C C . LEU B 1 348 ? 11.367 -47.5 -8.852 1 93.19 348 LEU B C 1
ATOM 6395 O O . LEU B 1 348 ? 10.805 -47.375 -7.758 1 93.19 348 LEU B O 1
ATOM 6399 N N . ASP B 1 349 ? 11.875 -48.531 -9.336 1 92.12 349 ASP B N 1
ATOM 6400 C CA . ASP B 1 349 ? 12.008 -49.719 -8.477 1 92.12 349 ASP B CA 1
ATOM 6401 C C . ASP B 1 349 ? 13.32 -49.688 -7.707 1 92.12 349 ASP B C 1
ATOM 6403 O O . ASP B 1 349 ? 14.375 -50.031 -8.242 1 92.12 349 ASP B O 1
ATOM 6407 N N . ILE B 1 350 ? 13.227 -49.312 -6.473 1 95.44 350 ILE B N 1
ATOM 6408 C CA . ILE B 1 350 ? 14.398 -49.219 -5.609 1 95.44 350 ILE B CA 1
ATOM 6409 C C . ILE B 1 350 ? 14.336 -50.312 -4.539 1 95.44 350 ILE B C 1
ATOM 6411 O O . ILE B 1 350 ? 13.562 -50.188 -3.586 1 95.44 350 ILE B O 1
ATOM 6415 N N . PRO B 1 351 ? 15.18 -51.281 -4.598 1 94.81 351 PRO B N 1
ATOM 6416 C CA . PRO B 1 351 ? 15.18 -52.312 -3.562 1 94.81 351 PRO B CA 1
ATOM 6417 C C . PRO B 1 351 ? 15.617 -51.781 -2.199 1 94.81 351 PRO B C 1
ATOM 6419 O O . PRO B 1 351 ? 16.609 -51.062 -2.105 1 94.81 351 PRO B O 1
ATOM 6422 N N . ALA B 1 352 ? 14.906 -52.219 -1.197 1 95.75 352 ALA B N 1
ATOM 6423 C CA . ALA B 1 352 ? 15.148 -51.719 0.155 1 95.75 352 ALA B CA 1
ATOM 6424 C C . ALA B 1 352 ? 16.562 -52.062 0.619 1 95.75 352 ALA B C 1
ATOM 6426 O O . ALA B 1 352 ? 17.25 -51.25 1.226 1 95.75 352 ALA B O 1
ATOM 6427 N N . ASP B 1 353 ? 16.953 -53.25 0.272 1 95.75 353 ASP B N 1
ATOM 6428 C CA . ASP B 1 353 ? 18.25 -53.719 0.733 1 95.75 353 ASP B CA 1
ATOM 6429 C C . ASP B 1 353 ? 19.391 -52.906 0.115 1 95.75 353 ASP B C 1
ATOM 6431 O O . ASP B 1 353 ? 20.375 -52.594 0.786 1 95.75 353 ASP B O 1
ATOM 6435 N N . GLU B 1 354 ? 19.25 -52.531 -1.083 1 95.31 354 GLU B N 1
ATOM 6436 C CA . GLU B 1 354 ? 20.25 -51.75 -1.768 1 95.31 354 GLU B CA 1
ATOM 6437 C C . GLU B 1 354 ? 20.281 -50.312 -1.228 1 95.31 354 GLU B C 1
ATOM 6439 O O . GLU B 1 354 ? 21.359 -49.75 -0.997 1 95.31 354 GLU B O 1
ATOM 6444 N N . TYR B 1 355 ? 19.141 -49.75 -1.046 1 96.69 355 TYR B N 1
ATOM 6445 C CA . TYR B 1 355 ? 19.016 -48.344 -0.59 1 96.69 355 TYR B CA 1
ATOM 6446 C C . TYR B 1 355 ? 19.547 -48.188 0.831 1 96.69 355 TYR B C 1
ATOM 6448 O O . TYR B 1 355 ? 20.25 -47.25 1.136 1 96.69 355 TYR B O 1
ATOM 6456 N N . GLU B 1 356 ? 19.266 -49.188 1.723 1 95.56 356 GLU B N 1
ATOM 6457 C CA . GLU B 1 356 ? 19.609 -49.094 3.141 1 95.56 356 GLU B CA 1
ATOM 6458 C C . GLU B 1 356 ? 21.094 -49.344 3.373 1 95.56 356 GLU B C 1
ATOM 6460 O O . GLU B 1 356 ? 21.641 -48.938 4.395 1 95.56 356 GLU B O 1
ATOM 6465 N N . LYS B 1 357 ? 21.719 -50 2.414 1 95.69 357 LYS B N 1
ATOM 6466 C CA . LYS B 1 357 ? 23.156 -50.25 2.512 1 95.69 357 LYS B CA 1
ATOM 6467 C C . LYS B 1 357 ? 23.953 -49 2.275 1 95.69 357 LYS B C 1
ATOM 6469 O O . LYS B 1 357 ? 25.109 -48.906 2.691 1 95.69 357 LYS B O 1
ATOM 6474 N N . LEU B 1 358 ? 23.375 -48.094 1.613 1 96.12 358 LEU B N 1
ATOM 6475 C CA . LEU B 1 358 ? 24.062 -46.844 1.31 1 96.12 358 LEU B CA 1
ATOM 6476 C C . LEU B 1 358 ? 24.047 -45.906 2.516 1 96.12 358 LEU B C 1
ATOM 6478 O O . LEU B 1 358 ? 23 -45.688 3.125 1 96.12 358 LEU B O 1
ATOM 6482 N N . GLU B 1 359 ? 25.141 -45.312 2.842 1 91.62 359 GLU B N 1
ATOM 6483 C CA . GLU B 1 359 ? 25.312 -44.594 4.105 1 91.62 359 GLU B CA 1
ATOM 6484 C C . GLU B 1 359 ? 24.969 -43.125 3.963 1 91.62 359 GLU B C 1
ATOM 6486 O O . GLU B 1 359 ? 24.562 -42.469 4.934 1 91.62 359 GLU B O 1
ATOM 6491 N N . THR B 1 360 ? 25.156 -42.656 2.762 1 94.25 360 THR B N 1
ATOM 6492 C CA . THR B 1 360 ? 24.984 -41.219 2.617 1 94.25 360 THR B CA 1
ATOM 6493 C C . THR B 1 360 ? 23.859 -40.906 1.63 1 94.25 360 THR B C 1
ATOM 6495 O O . THR B 1 360 ? 23.562 -41.719 0.744 1 94.25 360 THR B O 1
ATOM 6498 N N . GLU B 1 361 ? 23.266 -39.75 1.831 1 92.94 361 GLU B N 1
ATOM 6499 C CA . GLU B 1 361 ? 22.25 -39.312 0.881 1 92.94 361 GLU B CA 1
ATOM 6500 C C . GLU B 1 361 ? 22.844 -39.094 -0.507 1 92.94 361 GLU B C 1
ATOM 6502 O O . GLU B 1 361 ? 22.156 -39.25 -1.517 1 92.94 361 GLU B O 1
ATOM 6507 N N . THR B 1 362 ? 24.109 -38.812 -0.534 1 94.69 362 THR B N 1
ATOM 6508 C CA . THR B 1 362 ? 24.812 -38.625 -1.808 1 94.69 362 THR B CA 1
ATOM 6509 C C . THR B 1 362 ? 24.828 -39.938 -2.588 1 94.69 362 THR B C 1
ATOM 6511 O O . THR B 1 362 ? 24.547 -39.969 -3.789 1 94.69 362 THR B O 1
ATOM 6514 N N . ASP B 1 363 ? 25.109 -40.969 -1.832 1 96.44 363 ASP B N 1
ATOM 6515 C CA . ASP B 1 363 ? 25.141 -42.281 -2.465 1 96.44 363 ASP B CA 1
ATOM 6516 C C . ASP B 1 363 ? 23.734 -42.719 -2.891 1 96.44 363 ASP B C 1
ATOM 6518 O O . ASP B 1 363 ? 23.562 -43.281 -3.963 1 96.44 363 ASP B O 1
ATOM 6522 N N . ARG B 1 364 ? 22.875 -42.469 -2.045 1 97.06 364 ARG B N 1
ATOM 6523 C CA . ARG B 1 364 ? 21.484 -42.781 -2.371 1 97.06 364 ARG B CA 1
ATOM 6524 C C . ARG B 1 364 ? 21.031 -42.031 -3.604 1 97.06 364 ARG B C 1
ATOM 6526 O O . ARG B 1 364 ? 20.344 -42.562 -4.469 1 97.06 364 ARG B O 1
ATOM 6533 N N . GLY B 1 365 ? 21.422 -40.781 -3.695 1 96.69 365 GLY B N 1
ATOM 6534 C CA . GLY B 1 365 ? 21.125 -39.969 -4.863 1 96.69 365 GLY B CA 1
ATOM 6535 C C . GLY B 1 365 ? 21.719 -40.5 -6.145 1 96.69 365 GLY B C 1
ATOM 6536 O O . GLY B 1 365 ? 21.094 -40.469 -7.195 1 96.69 365 GLY B O 1
ATOM 6537 N N . LYS B 1 366 ? 22.906 -40.969 -6.059 1 96.44 366 LYS B N 1
ATOM 6538 C CA . LYS B 1 366 ? 23.562 -41.562 -7.227 1 96.44 366 LYS B CA 1
ATOM 6539 C C . LYS B 1 366 ? 22.797 -42.781 -7.734 1 96.44 366 LYS B C 1
ATOM 6541 O O . LYS B 1 366 ? 22.625 -42.969 -8.945 1 96.44 366 LYS B O 1
ATOM 6546 N N . LEU B 1 367 ? 22.406 -43.594 -6.785 1 96.62 367 LEU B N 1
ATOM 6547 C CA . LEU B 1 367 ? 21.625 -44.781 -7.148 1 96.62 367 LEU B CA 1
ATOM 6548 C C . LEU B 1 367 ? 20.328 -44.375 -7.859 1 96.62 367 LEU B C 1
ATOM 6550 O O . LEU B 1 367 ? 20.016 -44.906 -8.922 1 96.62 367 LEU B O 1
ATOM 6554 N N . ILE B 1 368 ? 19.656 -43.469 -7.289 1 96.81 368 ILE B N 1
ATOM 6555 C CA . ILE B 1 368 ? 18.359 -43.031 -7.82 1 96.81 368 ILE B CA 1
ATOM 6556 C C . ILE B 1 368 ? 18.562 -42.406 -9.195 1 96.81 368 ILE B C 1
ATOM 6558 O O . ILE B 1 368 ? 17.812 -42.688 -10.133 1 96.81 368 ILE B O 1
ATOM 6562 N N . ARG B 1 369 ? 19.594 -41.594 -9.352 1 95.5 369 ARG B N 1
ATOM 6563 C CA . ARG B 1 369 ? 19.875 -40.938 -10.633 1 95.5 369 ARG B CA 1
ATOM 6564 C C . ARG B 1 369 ? 20.188 -41.969 -11.711 1 95.5 369 ARG B C 1
ATOM 6566 O O . ARG B 1 369 ? 19.734 -41.844 -12.852 1 95.5 369 ARG B O 1
ATOM 6573 N N . ALA B 1 370 ? 20.891 -42.969 -11.336 1 94 370 ALA B N 1
ATOM 6574 C CA . ALA B 1 370 ? 21.234 -44 -12.281 1 94 370 ALA B CA 1
ATOM 6575 C C . ALA B 1 370 ? 19.969 -44.75 -12.75 1 94 370 ALA B C 1
ATOM 6577 O O . ALA B 1 370 ? 19.812 -45 -13.945 1 94 370 ALA B O 1
ATOM 6578 N N . LYS B 1 371 ? 19.156 -45.031 -11.867 1 93.19 371 LYS B N 1
ATOM 6579 C CA . LYS B 1 371 ? 17.922 -45.719 -12.211 1 93.19 371 LYS B CA 1
ATOM 6580 C C . LYS B 1 371 ? 17 -44.812 -13.039 1 93.19 371 LYS B C 1
ATOM 6582 O O . LYS B 1 371 ? 16.328 -45.281 -13.953 1 93.19 371 LYS B O 1
ATOM 6587 N N . TYR B 1 372 ? 16.969 -43.562 -12.648 1 93.88 372 TYR B N 1
ATOM 6588 C CA . TYR B 1 372 ? 16.156 -42.594 -13.406 1 93.88 372 TYR B CA 1
ATOM 6589 C C . TYR B 1 372 ? 16.656 -42.469 -14.836 1 93.88 372 TYR B C 1
ATOM 6591 O O . TYR B 1 372 ? 15.867 -42.438 -15.781 1 93.88 372 TYR B O 1
ATOM 6599 N N . ASP B 1 373 ? 17.984 -42.5 -15.078 1 91.94 373 ASP B N 1
ATOM 6600 C CA . ASP B 1 373 ? 18.594 -42.406 -16.391 1 91.94 373 ASP B CA 1
ATOM 6601 C C . ASP B 1 373 ? 18.219 -43.594 -17.266 1 91.94 373 ASP B C 1
ATOM 6603 O O . ASP B 1 373 ? 18.031 -43.438 -18.484 1 91.94 373 ASP B O 1
ATOM 6607 N N . GLU B 1 374 ? 18.047 -44.625 -16.656 1 87.88 374 GLU B N 1
ATOM 6608 C CA . GLU B 1 374 ? 17.703 -45.844 -17.375 1 87.88 374 GLU B CA 1
ATOM 6609 C C . GLU B 1 374 ? 16.281 -45.75 -17.953 1 87.88 374 GLU B C 1
ATOM 6611 O O . GLU B 1 374 ? 16.031 -46.219 -19.062 1 87.88 374 GLU B O 1
ATOM 6616 N N . ILE B 1 375 ? 15.438 -45.188 -17.234 1 84.12 375 ILE B N 1
ATOM 6617 C CA . ILE B 1 375 ? 14.039 -45.219 -17.641 1 84.12 375 ILE B CA 1
ATOM 6618 C C . ILE B 1 375 ? 13.719 -43.969 -18.469 1 84.12 375 ILE B C 1
ATOM 6620 O O . ILE B 1 375 ? 12.852 -44 -19.344 1 84.12 375 ILE B O 1
ATOM 6624 N N . ALA B 1 376 ? 14.297 -42.875 -18.156 1 75.81 376 ALA B N 1
ATOM 6625 C CA . ALA B 1 376 ? 13.992 -41.594 -18.781 1 75.81 376 ALA B CA 1
ATOM 6626 C C . ALA B 1 376 ? 14.438 -41.594 -20.25 1 75.81 376 ALA B C 1
ATOM 6628 O O . ALA B 1 376 ? 13.852 -40.875 -21.078 1 75.81 376 ALA B O 1
ATOM 6629 N N . SER B 1 377 ? 15.531 -42.219 -20.625 1 71.56 377 SER B N 1
ATOM 6630 C CA . SER B 1 377 ? 16.016 -42.281 -22 1 71.56 377 SER B CA 1
ATOM 6631 C C . SER B 1 377 ? 15.031 -43.031 -22.906 1 71.56 377 SER B C 1
ATOM 6633 O O . SER B 1 377 ? 14.961 -42.75 -24.109 1 71.56 377 SER B O 1
ATOM 6635 N N . GLY B 1 378 ? 14.195 -43.75 -22.359 1 64.38 378 GLY B N 1
ATOM 6636 C CA . GLY B 1 378 ? 13.438 -44.594 -23.281 1 64.38 378 GLY B CA 1
ATOM 6637 C C . GLY B 1 378 ? 11.938 -44.469 -23.078 1 64.38 378 GLY B C 1
ATOM 6638 O O . GLY B 1 378 ? 11.156 -44.906 -23.953 1 64.38 378 GLY B O 1
ATOM 6639 N N . ASN B 1 379 ? 11.523 -43.875 -21.969 1 69.25 379 ASN B N 1
ATOM 6640 C CA . ASN B 1 379 ? 10.094 -44.062 -21.688 1 69.25 379 ASN B CA 1
ATOM 6641 C C . ASN B 1 379 ? 9.391 -42.719 -21.547 1 69.25 379 ASN B C 1
ATOM 6643 O O . ASN B 1 379 ? 9.328 -42.156 -20.453 1 69.25 379 ASN B O 1
ATOM 6647 N N . PHE B 1 380 ? 8.891 -42.25 -22.656 1 74.25 380 PHE B N 1
ATOM 6648 C CA . PHE B 1 380 ? 8.141 -41 -22.75 1 74.25 380 PHE B CA 1
ATOM 6649 C C . PHE B 1 380 ? 6.922 -41.031 -21.828 1 74.25 380 PHE B C 1
ATOM 6651 O O . PHE B 1 380 ? 6.582 -40 -21.203 1 74.25 380 PHE B O 1
ATOM 6658 N N . ALA B 1 381 ? 6.434 -42.094 -21.656 1 78.69 381 ALA B N 1
ATOM 6659 C CA . ALA B 1 381 ? 5.211 -42.25 -20.859 1 78.69 381 ALA B CA 1
ATOM 6660 C C . ALA B 1 381 ? 5.477 -41.969 -19.391 1 78.69 381 ALA B C 1
ATOM 6662 O O . ALA B 1 381 ? 4.668 -41.344 -18.719 1 78.69 381 ALA B O 1
ATOM 6663 N N . THR B 1 382 ? 6.574 -42.406 -18.922 1 82 382 THR B N 1
ATOM 6664 C CA . THR B 1 382 ? 6.922 -42.219 -17.516 1 82 382 THR B CA 1
ATOM 6665 C C . THR B 1 382 ? 7.109 -40.719 -17.219 1 82 382 THR B C 1
ATOM 6667 O O . THR B 1 382 ? 6.742 -40.25 -16.141 1 82 382 THR B O 1
ATOM 6670 N N . LYS B 1 383 ? 7.629 -40.062 -18.172 1 88.5 383 LYS B N 1
ATOM 6671 C CA . LYS B 1 383 ? 7.824 -38.594 -18.031 1 88.5 383 LYS B CA 1
ATOM 6672 C C . LYS B 1 383 ? 6.484 -37.875 -18 1 88.5 383 LYS B C 1
ATOM 6674 O O . LYS B 1 383 ? 6.277 -37 -17.172 1 88.5 383 LYS B O 1
ATOM 6679 N N . LYS B 1 384 ? 5.613 -38.312 -18.781 1 88.5 384 LYS B N 1
ATOM 6680 C CA . LYS B 1 384 ? 4.32 -37.656 -18.938 1 88.5 384 LYS B CA 1
ATOM 6681 C C . LYS B 1 384 ? 3.422 -37.906 -17.734 1 88.5 384 LYS B C 1
ATOM 6683 O O . LYS B 1 384 ? 2.621 -37.062 -17.359 1 88.5 384 LYS B O 1
ATOM 6688 N N . ASP B 1 385 ? 3.568 -39.031 -17.156 1 91.12 385 ASP B N 1
ATOM 6689 C CA . ASP B 1 385 ? 2.645 -39.469 -16.109 1 91.12 385 ASP B CA 1
ATOM 6690 C C . ASP B 1 385 ? 3.215 -39.156 -14.719 1 91.12 385 ASP B C 1
ATOM 6692 O O . ASP B 1 385 ? 2.68 -39.625 -13.711 1 91.12 385 ASP B O 1
ATOM 6696 N N . ARG B 1 386 ? 4.242 -38.438 -14.688 1 93.06 386 ARG B N 1
ATOM 6697 C CA . ARG B 1 386 ? 4.855 -38.125 -13.406 1 93.06 386 ARG B CA 1
ATOM 6698 C C . ARG B 1 386 ? 3.859 -37.406 -12.484 1 93.06 386 ARG B C 1
ATOM 6700 O O . ARG B 1 386 ? 3.088 -36.562 -12.938 1 93.06 386 ARG B O 1
ATOM 6707 N N . LYS B 1 387 ? 3.994 -37.719 -11.133 1 94.5 387 LYS B N 1
ATOM 6708 C CA . LYS B 1 387 ? 3.014 -37.188 -10.195 1 94.5 387 LYS B CA 1
ATOM 6709 C C . LYS B 1 387 ? 3.697 -36.5 -9.016 1 94.5 387 LYS B C 1
ATOM 6711 O O . LYS B 1 387 ? 3.033 -36.062 -8.078 1 94.5 387 LYS B O 1
ATOM 6716 N N . CYS B 1 388 ? 4.98 -36.406 -8.992 1 97.62 388 CYS B N 1
ATOM 6717 C CA . CYS B 1 388 ? 5.711 -35.75 -7.926 1 97.62 388 CYS B CA 1
ATOM 6718 C C . CYS B 1 388 ? 6.723 -34.75 -8.5 1 97.62 388 CYS B C 1
ATOM 6720 O O . CYS B 1 388 ? 7.676 -35.156 -9.172 1 97.62 388 CYS B O 1
ATOM 6722 N N . PHE B 1 389 ? 6.559 -33.5 -8.133 1 98.44 389 PHE B N 1
ATOM 6723 C CA . PHE B 1 389 ? 7.375 -32.469 -8.797 1 98.44 389 PHE B CA 1
ATOM 6724 C C . PHE B 1 389 ? 8.172 -31.672 -7.781 1 98.44 389 PHE B C 1
ATOM 6726 O O . PHE B 1 389 ? 9.195 -31.078 -8.117 1 98.44 389 PHE B O 1
ATOM 6733 N N . GLN B 1 390 ? 7.676 -31.547 -6.574 1 98.75 390 GLN B N 1
ATOM 6734 C CA . GLN B 1 390 ? 8.336 -30.719 -5.582 1 98.75 390 GLN B CA 1
ATOM 6735 C C . GLN B 1 390 ? 8.156 -31.266 -4.176 1 98.75 390 GLN B C 1
ATOM 6737 O O . GLN B 1 390 ? 7.363 -32.188 -3.967 1 98.75 390 GLN B O 1
ATOM 6742 N N . TRP B 1 391 ? 8.93 -30.734 -3.244 1 98.81 391 TRP B N 1
ATOM 6743 C CA . TRP B 1 391 ? 8.93 -31.188 -1.858 1 98.81 391 TRP B CA 1
ATOM 6744 C C . TRP B 1 391 ? 9.18 -30.031 -0.902 1 98.81 391 TRP B C 1
ATOM 6746 O O . TRP B 1 391 ? 9.742 -29 -1.293 1 98.81 391 TRP B O 1
ATOM 6756 N N . ARG B 1 392 ? 8.68 -30.109 0.251 1 98.69 392 ARG B N 1
ATOM 6757 C CA . ARG B 1 392 ? 8.898 -29.188 1.358 1 98.69 392 ARG B CA 1
ATOM 6758 C C . ARG B 1 392 ? 9.211 -29.938 2.648 1 98.69 392 ARG B C 1
ATOM 6760 O O . ARG B 1 392 ? 8.586 -30.953 2.939 1 98.69 392 ARG B O 1
ATOM 6767 N N . TYR B 1 393 ? 10.219 -29.5 3.342 1 97.88 393 TYR B N 1
ATOM 6768 C CA . TYR B 1 393 ? 10.664 -30.125 4.582 1 97.88 393 TYR B CA 1
ATOM 6769 C C . TYR B 1 393 ? 10.656 -29.125 5.734 1 97.88 393 TYR B C 1
ATOM 6771 O O . TYR B 1 393 ? 11.195 -28.031 5.617 1 97.88 393 TYR B O 1
ATOM 6779 N N . GLN B 1 394 ? 10.031 -29.516 6.75 1 95.31 394 GLN B N 1
ATOM 6780 C CA . GLN B 1 394 ? 10.016 -28.719 7.969 1 95.31 394 GLN B CA 1
ATOM 6781 C C . GLN B 1 394 ? 9.719 -29.578 9.195 1 95.31 394 GLN B C 1
ATOM 6783 O O . GLN B 1 394 ? 8.766 -30.359 9.188 1 95.31 394 GLN B O 1
ATOM 6788 N N . LYS B 1 395 ? 10.484 -29.516 10.234 1 92.5 395 LYS B N 1
ATOM 6789 C CA . LYS B 1 395 ? 10.25 -30.156 11.523 1 92.5 395 LYS B CA 1
ATOM 6790 C C . LYS B 1 395 ? 10.031 -31.656 11.352 1 92.5 395 LYS B C 1
ATOM 6792 O O . LYS B 1 395 ? 9.047 -32.219 11.859 1 92.5 395 LYS B O 1
ATOM 6797 N N . ASN B 1 396 ? 10.82 -32.281 10.555 1 92.88 396 ASN B N 1
ATOM 6798 C CA . ASN B 1 396 ? 10.844 -33.719 10.344 1 92.88 396 ASN B CA 1
ATOM 6799 C C . ASN B 1 396 ? 9.609 -34.188 9.562 1 92.88 396 ASN B C 1
ATOM 6801 O O . ASN B 1 396 ? 9.164 -35.312 9.734 1 92.88 396 ASN B O 1
ATOM 6805 N N . VAL B 1 397 ? 9.039 -33.281 8.883 1 97.06 397 VAL B N 1
ATOM 6806 C CA . VAL B 1 397 ? 7.914 -33.625 8.016 1 97.06 397 VAL B CA 1
ATOM 6807 C C . VAL B 1 397 ? 8.266 -33.312 6.566 1 97.06 397 VAL B C 1
ATOM 6809 O O . VAL B 1 397 ? 8.688 -32.188 6.262 1 97.06 397 VAL B O 1
ATOM 6812 N N . CYS B 1 398 ? 8.141 -34.281 5.754 1 98.44 398 CYS B N 1
ATOM 6813 C CA . CYS B 1 398 ? 8.305 -34.125 4.316 1 98.44 398 CYS B CA 1
ATOM 6814 C C . CYS B 1 398 ? 6.961 -34.188 3.604 1 98.44 398 CYS B C 1
ATOM 6816 O O . CYS B 1 398 ? 6.207 -35.125 3.744 1 98.44 398 CYS B O 1
ATOM 6818 N N . CYS B 1 399 ? 6.66 -33.125 2.855 1 98.81 399 CYS B N 1
ATOM 6819 C CA . CYS B 1 399 ? 5.445 -33.125 2.051 1 98.81 399 CYS B CA 1
ATOM 6820 C C . CYS B 1 399 ? 5.766 -32.875 0.581 1 98.81 399 CYS B C 1
ATOM 6822 O O . CYS B 1 399 ? 6.66 -32.094 0.259 1 98.81 399 CYS B O 1
ATOM 6824 N N . THR B 1 400 ? 5.066 -33.562 -0.289 1 98.75 400 THR B N 1
ATOM 6825 C CA . THR B 1 400 ? 5.297 -33.438 -1.725 1 98.75 400 THR B CA 1
ATOM 6826 C C . THR B 1 400 ? 4.043 -32.938 -2.436 1 98.75 400 THR B C 1
ATOM 6828 O O . THR B 1 400 ? 2.982 -32.812 -1.822 1 98.75 400 THR B O 1
ATOM 6831 N N . SER B 1 401 ? 4.223 -32.594 -3.75 1 98.44 401 SER B N 1
ATOM 6832 C CA . SER B 1 401 ? 3.107 -32.062 -4.535 1 98.44 401 SER B CA 1
ATOM 6833 C C . SER B 1 401 ? 3.096 -32.656 -5.941 1 98.44 401 SER B C 1
ATOM 6835 O O . SER B 1 401 ? 4.152 -32.938 -6.512 1 98.44 401 SER B O 1
ATOM 6837 N N . ARG B 1 402 ? 1.889 -32.844 -6.465 1 97.69 402 ARG B N 1
ATOM 6838 C CA . ARG B 1 402 ? 1.677 -33.375 -7.809 1 97.69 402 ARG B CA 1
ATOM 6839 C C . ARG B 1 402 ? 1.723 -32.25 -8.852 1 97.69 402 ARG B C 1
ATOM 6841 O O . ARG B 1 402 ? 1.622 -32.531 -10.047 1 97.69 402 ARG B O 1
ATOM 6848 N N . SER B 1 403 ? 1.8 -31 -8.398 1 98.12 403 SER B N 1
ATOM 6849 C CA . SER B 1 403 ? 2.02 -29.812 -9.219 1 98.12 403 SER B CA 1
ATOM 6850 C C . SER B 1 403 ? 3.229 -29.016 -8.742 1 98.12 403 SER B C 1
ATOM 6852 O O . SER B 1 403 ? 3.801 -29.328 -7.691 1 98.12 403 SER B O 1
ATOM 6854 N N . PHE B 1 404 ? 3.697 -28.219 -9.57 1 98.12 404 PHE B N 1
ATOM 6855 C CA . PHE B 1 404 ? 4.84 -27.438 -9.109 1 98.12 404 PHE B CA 1
ATOM 6856 C C . PHE B 1 404 ? 4.473 -25.953 -9 1 98.12 404 PHE B C 1
ATOM 6858 O O . PHE B 1 404 ? 3.779 -25.422 -9.859 1 98.12 404 PHE B O 1
ATOM 6865 N N . LYS B 1 405 ? 4.777 -25.375 -7.902 1 98.5 405 LYS B N 1
ATOM 6866 C CA . LYS B 1 405 ? 4.551 -24 -7.48 1 98.5 405 LYS B CA 1
ATOM 6867 C C . LYS B 1 405 ? 5.84 -23.359 -6.973 1 98.5 405 LYS B C 1
ATOM 6869 O O . LYS B 1 405 ? 6.637 -24 -6.293 1 98.5 405 LYS B O 1
ATOM 6874 N N . LEU B 1 406 ? 6 -22.125 -7.277 1 98.31 406 LEU B N 1
ATOM 6875 C CA . LEU B 1 406 ? 7.203 -21.422 -6.832 1 98.31 406 LEU B CA 1
ATOM 6876 C C . LEU B 1 406 ? 7.164 -21.172 -5.328 1 98.31 406 LEU B C 1
ATOM 6878 O O . LEU B 1 406 ? 8.125 -21.484 -4.617 1 98.31 406 LEU B O 1
ATOM 6882 N N . GLY B 1 407 ? 6.066 -20.609 -4.918 1 97.88 407 GLY B N 1
ATOM 6883 C CA . GLY B 1 407 ? 5.91 -20.344 -3.498 1 97.88 407 GLY B CA 1
ATOM 6884 C C . GLY B 1 407 ? 6.41 -18.969 -3.092 1 97.88 407 GLY B C 1
ATOM 6885 O O . GLY B 1 407 ? 6.328 -18.016 -3.871 1 97.88 407 GLY B O 1
ATOM 6886 N N . LYS B 1 408 ? 6.742 -18.875 -1.814 1 96.94 408 LYS B N 1
ATOM 6887 C CA . LYS B 1 408 ? 7.164 -17.594 -1.245 1 96.94 408 LYS B CA 1
ATOM 6888 C C . LYS B 1 408 ? 8.078 -17.797 -0.045 1 96.94 408 LYS B C 1
ATOM 6890 O O . LYS B 1 408 ? 8.148 -18.906 0.508 1 96.94 408 LYS B O 1
ATOM 6895 N N . PRO B 1 409 ? 8.781 -16.688 0.333 1 95.56 409 PRO B N 1
ATOM 6896 C CA . PRO B 1 409 ? 9.641 -16.812 1.515 1 95.56 409 PRO B CA 1
ATOM 6897 C C . PRO B 1 409 ? 8.852 -17.109 2.789 1 95.56 409 PRO B C 1
ATOM 6899 O O . PRO B 1 409 ? 7.75 -16.594 2.971 1 95.56 409 PRO B O 1
ATOM 6902 N N . LYS B 1 410 ? 9.359 -17.938 3.527 1 95.5 410 LYS B N 1
ATOM 6903 C CA . LYS B 1 410 ? 8.844 -18.25 4.855 1 95.5 410 LYS B CA 1
ATOM 6904 C C . LYS B 1 410 ? 9.969 -18.328 5.883 1 95.5 410 LYS B C 1
ATOM 6906 O O . LYS B 1 410 ? 10.633 -19.344 6.016 1 95.5 410 LYS B O 1
ATOM 6911 N N . ARG B 1 411 ? 10.102 -17.297 6.734 1 91.62 411 ARG B N 1
ATOM 6912 C CA . ARG B 1 411 ? 11.211 -17.172 7.672 1 91.62 411 ARG B CA 1
ATOM 6913 C C . ARG B 1 411 ? 10.773 -17.547 9.086 1 91.62 411 ARG B C 1
ATOM 6915 O O . ARG B 1 411 ? 9.656 -17.234 9.5 1 91.62 411 ARG B O 1
ATOM 6922 N N . GLU B 1 412 ? 11.594 -18.312 9.672 1 92.44 412 GLU B N 1
ATOM 6923 C CA . GLU B 1 412 ? 11.438 -18.672 11.078 1 92.44 412 GLU B CA 1
ATOM 6924 C C . GLU B 1 412 ? 12.648 -18.234 11.891 1 92.44 412 GLU B C 1
ATOM 6926 O O . GLU B 1 412 ? 13.781 -18.25 11.398 1 92.44 412 GLU B O 1
ATOM 6931 N N . LYS B 1 413 ? 12.461 -17.844 13.125 1 87.88 413 LYS B N 1
ATOM 6932 C CA . LYS B 1 413 ? 13.531 -17.375 14 1 87.88 413 LYS B CA 1
ATOM 6933 C C . LYS B 1 413 ? 14.438 -18.531 14.43 1 87.88 413 LYS B C 1
ATOM 6935 O O . LYS B 1 413 ? 15.664 -18.406 14.367 1 87.88 413 LYS B O 1
ATOM 6940 N N . ASN B 1 414 ? 13.82 -19.609 14.75 1 92.44 414 ASN B N 1
ATOM 6941 C CA . ASN B 1 414 ? 14.57 -20.766 15.219 1 92.44 414 ASN B CA 1
ATOM 6942 C C . ASN B 1 414 ? 15.023 -21.641 14.062 1 92.44 414 ASN B C 1
ATOM 6944 O O . ASN B 1 414 ? 14.219 -22.031 13.211 1 92.44 414 ASN B O 1
ATOM 6948 N N . ASP B 1 415 ? 16.219 -22.016 14.031 1 89.88 415 ASP B N 1
ATOM 6949 C CA . ASP B 1 415 ? 16.812 -22.797 12.953 1 89.88 415 ASP B CA 1
ATOM 6950 C C . ASP B 1 415 ? 16.094 -24.141 12.781 1 89.88 415 ASP B C 1
ATOM 6952 O O . ASP B 1 415 ? 15.883 -24.594 11.656 1 89.88 415 ASP B O 1
ATOM 6956 N N . ALA B 1 416 ? 15.742 -24.656 13.883 1 87.44 416 ALA B N 1
ATOM 6957 C CA . ALA B 1 416 ? 15.102 -25.969 13.844 1 87.44 416 ALA B CA 1
ATOM 6958 C C . ALA B 1 416 ? 13.734 -25.891 13.18 1 87.44 416 ALA B C 1
ATOM 6960 O O . ALA B 1 416 ? 13.188 -26.906 12.75 1 87.44 416 ALA B O 1
ATOM 6961 N N . ASP B 1 417 ? 13.148 -24.688 13.078 1 92.12 417 ASP B N 1
ATOM 6962 C CA . ASP B 1 417 ? 11.797 -24.516 12.562 1 92.12 417 ASP B CA 1
ATOM 6963 C C . ASP B 1 417 ? 11.82 -24.031 11.117 1 92.12 417 ASP B C 1
ATOM 6965 O O . ASP B 1 417 ? 10.766 -23.859 10.5 1 92.12 417 ASP B O 1
ATOM 6969 N N . LYS B 1 418 ? 13 -23.938 10.539 1 94.62 418 LYS B N 1
ATOM 6970 C CA . LYS B 1 418 ? 13.133 -23.328 9.219 1 94.62 418 LYS B CA 1
ATOM 6971 C C . LYS B 1 418 ? 12.602 -24.25 8.125 1 94.62 418 LYS B C 1
ATOM 6973 O O . LYS B 1 418 ? 12.719 -25.469 8.234 1 94.62 418 LYS B O 1
ATOM 6978 N N . TRP B 1 419 ? 12.055 -23.625 7.172 1 97.06 419 TRP B N 1
ATOM 6979 C CA . TRP B 1 419 ? 11.492 -24.328 6.031 1 97.06 419 TRP B CA 1
ATOM 6980 C C . TRP B 1 419 ? 12.523 -24.5 4.926 1 97.06 419 TRP B C 1
ATOM 6982 O O . TRP B 1 419 ? 13.336 -23.609 4.684 1 97.06 419 TRP B O 1
ATOM 6992 N N . THR B 1 420 ? 12.531 -25.625 4.355 1 98.25 420 THR B N 1
ATOM 6993 C CA . THR B 1 420 ? 13.273 -25.859 3.123 1 98.25 420 THR B CA 1
ATOM 6994 C C . THR B 1 420 ? 12.375 -26.484 2.053 1 98.25 420 THR B C 1
ATOM 6996 O O . THR B 1 420 ? 11.664 -27.453 2.314 1 98.25 420 THR B O 1
ATOM 6999 N N . SER B 1 421 ? 12.359 -25.844 0.907 1 98.69 421 SER B N 1
ATOM 7000 C CA . SER B 1 421 ? 11.57 -26.344 -0.218 1 98.69 421 SER B CA 1
ATOM 7001 C C . SER B 1 421 ? 12.461 -26.656 -1.419 1 98.69 421 SER B C 1
ATOM 7003 O O . SER B 1 421 ? 13.539 -26.078 -1.565 1 98.69 421 SER B O 1
ATOM 7005 N N . GLY B 1 422 ? 12 -27.594 -2.207 1 98.69 422 GLY B N 1
ATOM 7006 C CA . GLY B 1 422 ? 12.766 -27.922 -3.396 1 98.69 422 GLY B CA 1
ATOM 7007 C C . GLY B 1 422 ? 11.922 -28.469 -4.527 1 98.69 422 GLY B C 1
ATOM 7008 O O . GLY B 1 422 ? 10.727 -28.719 -4.352 1 98.69 422 GLY B O 1
ATOM 7009 N N . TRP B 1 423 ? 12.508 -28.531 -5.688 1 98.75 423 TRP B N 1
ATOM 7010 C CA . TRP B 1 423 ? 11.867 -28.984 -6.918 1 98.75 423 TRP B CA 1
ATOM 7011 C C . TRP B 1 423 ? 12.711 -30.062 -7.602 1 98.75 423 TRP B C 1
ATOM 7013 O O . TRP B 1 423 ? 13.945 -29.969 -7.613 1 98.75 423 TRP B O 1
ATOM 7023 N N . PHE B 1 424 ? 12.094 -31.078 -8.062 1 98.12 424 PHE B N 1
ATOM 7024 C CA . PHE B 1 424 ? 12.789 -32 -8.961 1 98.12 424 PHE B CA 1
ATOM 7025 C C . PHE B 1 424 ? 12.875 -31.422 -10.367 1 98.12 424 PHE B C 1
ATOM 7027 O O . PHE B 1 424 ? 12.117 -31.812 -11.258 1 98.12 424 PHE B O 1
ATOM 7034 N N . VAL B 1 425 ? 13.859 -30.578 -10.562 1 97.81 425 VAL B N 1
ATOM 7035 C CA . VAL B 1 425 ? 14 -29.734 -11.75 1 97.81 425 VAL B CA 1
ATOM 7036 C C . VAL B 1 425 ? 14.047 -30.609 -13 1 97.81 425 VAL B C 1
ATOM 7038 O O . VAL B 1 425 ? 13.359 -30.328 -13.984 1 97.81 425 VAL B O 1
ATOM 7041 N N . ARG B 1 426 ? 14.805 -31.688 -12.961 1 95.38 426 ARG B N 1
ATOM 7042 C CA . ARG B 1 426 ? 14.898 -32.594 -14.109 1 95.38 426 ARG B CA 1
ATOM 7043 C C . ARG B 1 426 ? 13.547 -33.188 -14.438 1 95.38 426 ARG B C 1
ATOM 7045 O O . ARG B 1 426 ? 13.172 -33.312 -15.602 1 95.38 426 ARG B O 1
ATOM 7052 N N . GLY B 1 427 ? 12.867 -33.625 -13.383 1 95.75 427 GLY B N 1
ATOM 7053 C CA . GLY B 1 427 ? 11.539 -34.188 -13.578 1 95.75 427 GLY B CA 1
ATOM 7054 C C . GLY B 1 427 ? 10.562 -33.219 -14.203 1 95.75 427 GLY B C 1
ATOM 7055 O O . GLY B 1 427 ? 9.766 -33.594 -15.062 1 95.75 427 GLY B O 1
ATOM 7056 N N . ILE B 1 428 ? 10.57 -31.969 -13.797 1 97.38 428 ILE B N 1
ATOM 7057 C CA . ILE B 1 428 ? 9.703 -30.922 -14.344 1 97.38 428 ILE B CA 1
ATOM 7058 C C . ILE B 1 428 ? 10.023 -30.703 -15.82 1 97.38 428 ILE B C 1
ATOM 7060 O O . ILE B 1 428 ? 9.117 -30.672 -16.656 1 97.38 428 ILE B O 1
ATOM 7064 N N . ASN B 1 429 ? 11.336 -30.609 -16.141 1 96.06 429 ASN B N 1
ATOM 7065 C CA . ASN B 1 429 ? 11.75 -30.406 -17.516 1 96.06 429 ASN B CA 1
ATOM 7066 C C . ASN B 1 429 ? 11.352 -31.578 -18.406 1 96.06 429 ASN B C 1
ATOM 7068 O O . ASN B 1 429 ? 10.914 -31.391 -19.531 1 96.06 429 ASN B O 1
ATOM 7072 N N . ASP B 1 430 ? 11.539 -32.781 -17.844 1 95.38 430 ASP B N 1
ATOM 7073 C CA . ASP B 1 430 ? 11.141 -33.969 -18.578 1 95.38 430 ASP B CA 1
ATOM 7074 C C . ASP B 1 430 ? 9.641 -33.969 -18.859 1 95.38 430 ASP B C 1
ATOM 7076 O O . ASP B 1 430 ? 9.211 -34.344 -19.969 1 95.38 430 ASP B O 1
ATOM 7080 N N . TRP B 1 431 ? 8.898 -33.625 -17.859 1 96.19 431 TRP B N 1
ATOM 7081 C CA . TRP B 1 431 ? 7.453 -33.562 -18.031 1 96.19 431 TRP B CA 1
ATOM 7082 C C . TRP B 1 431 ? 7.082 -32.531 -19.094 1 96.19 431 TRP B C 1
ATOM 7084 O O . TRP B 1 431 ? 6.23 -32.781 -19.953 1 96.19 431 TRP B O 1
ATOM 7094 N N . ILE B 1 432 ? 7.695 -31.359 -19.062 1 96.38 432 ILE B N 1
ATOM 7095 C CA . ILE B 1 432 ? 7.43 -30.281 -20.016 1 96.38 432 ILE B CA 1
ATOM 7096 C C . ILE B 1 432 ? 7.773 -30.75 -21.422 1 96.38 432 ILE B C 1
ATOM 7098 O O . ILE B 1 432 ? 7.02 -30.5 -22.359 1 96.38 432 ILE B O 1
ATOM 7102 N N . GLU B 1 433 ? 8.93 -31.422 -21.516 1 93.88 433 GLU B N 1
ATOM 7103 C CA . GLU B 1 433 ? 9.344 -31.953 -22.812 1 93.88 433 GLU B CA 1
ATOM 7104 C C . GLU B 1 433 ? 8.336 -32.969 -23.344 1 93.88 433 GLU B C 1
ATOM 7106 O O . GLU B 1 433 ? 7.988 -32.938 -24.516 1 93.88 433 GLU B O 1
ATOM 7111 N N . ALA B 1 434 ? 7.93 -33.781 -22.453 1 93.19 434 ALA B N 1
ATOM 7112 C CA . ALA B 1 434 ? 6.977 -34.812 -22.844 1 93.19 434 ALA B CA 1
ATOM 7113 C C . ALA B 1 434 ? 5.629 -34.219 -23.219 1 93.19 434 ALA B C 1
ATOM 7115 O O . ALA B 1 434 ? 4.941 -34.719 -24.109 1 93.19 434 ALA B O 1
ATOM 7116 N N . ARG B 1 435 ? 5.188 -33.219 -22.516 1 92.12 435 ARG B N 1
ATOM 7117 C CA . ARG B 1 435 ? 3.93 -32.531 -22.797 1 92.12 435 ARG B CA 1
ATOM 7118 C C . ARG B 1 435 ? 3.975 -31.875 -24.172 1 92.12 435 ARG B C 1
ATOM 7120 O O . ARG B 1 435 ? 2.992 -31.891 -24.906 1 92.12 435 ARG B O 1
ATOM 7127 N N . GLY B 1 436 ? 5.145 -31.234 -24.5 1 89.62 436 GLY B N 1
ATOM 7128 C CA . GLY B 1 436 ? 5.324 -30.578 -25.781 1 89.62 436 GLY B CA 1
ATOM 7129 C C . GLY B 1 436 ? 4.434 -29.375 -25.969 1 89.62 436 GLY B C 1
ATOM 7130 O O . GLY B 1 436 ? 3.812 -28.906 -25 1 89.62 436 GLY B O 1
ATOM 7131 N N . GLU B 1 437 ? 4.445 -28.812 -27.109 1 90.25 437 GLU B N 1
ATOM 7132 C CA . GLU B 1 437 ? 3.574 -27.688 -27.453 1 90.25 437 GLU B CA 1
ATOM 7133 C C . GLU B 1 437 ? 2.115 -28.125 -27.531 1 90.25 437 GLU B C 1
ATOM 7135 O O . GLU B 1 437 ? 1.824 -29.266 -27.906 1 90.25 437 GLU B O 1
ATOM 7140 N N . CYS B 1 438 ? 1.356 -27.328 -27.141 1 92.62 438 CYS B N 1
ATOM 7141 C CA . CYS B 1 438 ? -0.067 -27.641 -27.188 1 92.62 438 CYS B CA 1
ATOM 7142 C C . CYS B 1 438 ? -0.884 -26.422 -27.578 1 92.62 438 CYS B C 1
ATOM 7144 O O . CYS B 1 438 ? -0.48 -25.281 -27.312 1 92.62 438 CYS B O 1
ATOM 7146 N N . PRO B 1 439 ? -1.955 -26.734 -28.344 1 93.31 439 PRO B N 1
ATOM 7147 C CA . PRO B 1 439 ? -2.885 -25.625 -28.594 1 93.31 439 PRO B CA 1
ATOM 7148 C C . PRO B 1 439 ? -3.586 -25.141 -27.328 1 93.31 439 PRO B C 1
ATOM 7150 O O . PRO B 1 439 ? -3.463 -25.766 -26.266 1 93.31 439 PRO B O 1
ATOM 7153 N N . VAL B 1 440 ? -4.238 -24.031 -27.422 1 95.25 440 VAL B N 1
ATOM 7154 C CA . VAL B 1 440 ? -5.008 -23.531 -26.297 1 95.25 440 VAL B CA 1
ATOM 7155 C C . VAL B 1 440 ? -6.141 -24.5 -25.953 1 95.25 440 VAL B C 1
ATOM 7157 O O . VAL B 1 440 ? -6.961 -24.828 -26.812 1 95.25 440 VAL B O 1
ATOM 7160 N N . GLU B 1 441 ? -6.156 -24.984 -24.75 1 95.94 441 GLU B N 1
ATOM 7161 C CA . GLU B 1 441 ? -7.16 -25.938 -24.312 1 95.94 441 GLU B CA 1
ATOM 7162 C C . GLU B 1 441 ? -8.273 -25.25 -23.531 1 95.94 441 GLU B C 1
ATOM 7164 O O . GLU B 1 441 ? -8.25 -25.219 -22.297 1 95.94 441 GLU B O 1
ATOM 7169 N N . TRP B 1 442 ? -9.289 -24.781 -24.281 1 96.12 442 TRP B N 1
ATOM 7170 C CA . TRP B 1 442 ? -10.445 -24.109 -23.672 1 96.12 442 TRP B CA 1
ATOM 7171 C C . TRP B 1 442 ? -11.242 -25.094 -22.828 1 96.12 442 TRP B C 1
ATOM 7173 O O . TRP B 1 442 ? -11.414 -26.25 -23.188 1 96.12 442 TRP B O 1
ATOM 7183 N N . LYS B 1 443 ? -11.68 -24.625 -21.719 1 94.06 443 LYS B N 1
ATOM 7184 C CA . LYS B 1 443 ? -12.578 -25.406 -20.891 1 94.06 443 LYS B CA 1
ATOM 7185 C C . LYS B 1 443 ? -14.031 -24.969 -21.078 1 94.06 443 LYS B C 1
ATOM 7187 O O . LYS B 1 443 ? -14.328 -23.766 -21 1 94.06 443 LYS B O 1
ATOM 7192 N N . ASN B 1 444 ? -14.891 -25.891 -21.328 1 92.69 444 ASN B N 1
ATOM 7193 C CA . ASN B 1 444 ? -16.312 -25.578 -21.375 1 92.69 444 ASN B CA 1
ATOM 7194 C C . ASN B 1 444 ? -16.891 -25.438 -19.969 1 92.69 444 ASN B C 1
ATOM 7196 O O . ASN B 1 444 ? -16.734 -26.328 -19.141 1 92.69 444 ASN B O 1
ATOM 7200 N N . PRO B 1 445 ? -17.562 -24.328 -19.844 1 92.56 445 PRO B N 1
ATOM 7201 C CA . PRO B 1 445 ? -18.203 -24.188 -18.531 1 92.56 445 PRO B CA 1
ATOM 7202 C C . PRO B 1 445 ? -19.156 -25.344 -18.219 1 92.56 445 PRO B C 1
ATOM 7204 O O . PRO B 1 445 ? -19.875 -25.797 -19.109 1 92.56 445 PRO B O 1
ATOM 7207 N N . HIS B 1 446 ? -19.172 -25.891 -17.031 1 88.75 446 HIS B N 1
ATOM 7208 C CA . HIS B 1 446 ? -20.031 -27.016 -16.656 1 88.75 446 HIS B CA 1
ATOM 7209 C C . HIS B 1 446 ? -20.531 -26.859 -15.227 1 88.75 446 HIS B C 1
ATOM 7211 O O . HIS B 1 446 ? -19.938 -26.141 -14.422 1 88.75 446 HIS B O 1
#

Radius of gyration: 32.05 Å; Cα contacts (8 Å, |Δi|>4): 1771; chains: 2; bounding box: 75×99×76 Å

Secondary structure (DSSP, 8-state):
-TT-TTTTPPP-TTEEEEEE--TTTHHHHHHHHHHTGGGG-S-EEEEESS-EEETTEEEEETTTTS-HHHHHH-TTHHHHHHHHH-SS-HHHHHTT-S-HHHHHTTHHHHHHHHHHHHS-S-SEEEEEETT-EE-HHHHHHHHHHTS-TTS--EEE-EEEETTEEEE-GGG-EEEEHHHHHHHHT-TTTTHHHHHHHHSS-HHHHHHHHHHHTT---EE-TTTB-S--TTT--BBTTBSSSBP-EE-S--HHHHHHHHHHHHH----SPPBHHHHIIIIIGGG--SEEESEE----SEEEE-SSHHHHHHS-HHHHHTBPPGGG--HHHHTGGG-HHHHHHHHHTTT----HHHHHH--SHHHHHHHHHHHHHHHHTT-HHHHHT----EEEEETTEEEEESSB---EE---SSGGG--EEEE-HHHHHHHHHHH------PPPP-/-TT-TTTTPPP-TTEEEEEE--TTTHHHHHHHHHHTGGGG-S-EEEEESS-EEETTEEEEETTTTS-HHHHHH-TTHHHHHHHHH-SS-HHHHHTT-S-HHHHHTTHHHHHHHHHHHHS-S-SEEEEEETT-EE-HHHHHHHHHHTS-TTS--EEE-EEEETTEEEE-GGG-EEEEHHHHHHHHT-TTTTHHHHHHHHSS-HHHHHHHHHHHTT---EE-TTTB-S--TTT--BBTTBSSSBPSEE-S--HHHHHHHHHHHHH----SPPBHHHHIIIIIGGG--SEEESEE----SEEEE-SSHHHHHHS-HHHHHTBPPGGG--HHHHTGGG-HHHHHHHHHTTT----HHHHHH--SHHHHHHHHHHHHHHHHTT-HHHHHT----EEEEETTEEEEESSB---EE---SSGGG--EEEE-HHHHHHHHHHH------PPPP-

InterPro domains:
  IPR003378 Fringe-like, glycosyltransferase domain [PF02434] (118-191)
  IPR026050 C1GALT1/C1GALT1-specific chaperone 1 [PTHR23033] (20-296)